Protein AF-D3BSH1-F1 (afdb_monomer_lite)

pLDDT: mean 72.58, std 25.54, range [21.41, 98.69]

Structure (mmCIF, N/CA/C/O backbone):
data_AF-D3BSH1-F1
#
_entry.id   AF-D3BSH1-F1
#
loop_
_atom_site.group_PDB
_atom_site.id
_atom_site.type_symbol
_atom_site.label_atom_id
_atom_site.label_alt_id
_atom_site.label_comp_id
_atom_site.label_asym_id
_atom_site.label_entity_id
_atom_site.label_seq_id
_atom_site.pdbx_PDB_ins_code
_atom_site.Cartn_x
_atom_site.Cartn_y
_atom_site.Cartn_z
_atom_site.occupancy
_atom_site.B_iso_or_equiv
_atom_site.auth_seq_id
_atom_site.auth_comp_id
_atom_site.auth_asym_id
_atom_site.auth_atom_id
_atom_site.pdbx_PDB_model_num
ATOM 1 N N . MET A 1 1 ? -14.011 22.876 14.174 1.00 30.61 1 MET A N 1
ATOM 2 C CA . MET A 1 1 ? -14.169 21.593 13.455 1.00 30.61 1 MET A CA 1
ATOM 3 C C . MET A 1 1 ? -14.896 21.745 12.130 1.00 30.61 1 MET A C 1
ATOM 5 O O . MET A 1 1 ? -14.192 21.673 11.139 1.00 30.61 1 MET A O 1
ATOM 9 N N . SER A 1 2 ? -16.217 21.991 12.070 1.00 24.58 2 SER A N 1
ATOM 10 C CA . SER A 1 2 ? -16.946 22.004 10.779 1.00 24.58 2 SER A CA 1
ATOM 11 C C . SER A 1 2 ? -16.296 22.911 9.734 1.00 24.58 2 SER A C 1
ATOM 13 O O . SER A 1 2 ? -15.957 22.417 8.676 1.00 24.58 2 SER A O 1
ATOM 15 N N . ALA A 1 3 ? -15.983 24.168 10.065 1.00 26.14 3 ALA A N 1
ATOM 16 C CA . ALA A 1 3 ? -15.304 25.091 9.148 1.00 26.14 3 ALA A CA 1
ATOM 17 C C . ALA A 1 3 ? -13.934 24.595 8.630 1.00 26.14 3 ALA A C 1
ATOM 19 O O . ALA A 1 3 ? -13.566 24.916 7.509 1.00 26.14 3 ALA A O 1
ATOM 20 N N . PHE A 1 4 ? -13.200 23.788 9.405 1.00 30.97 4 PHE A N 1
ATOM 21 C CA . PHE A 1 4 ? -11.916 23.215 8.980 1.00 30.97 4 PHE A CA 1
ATOM 22 C C . PHE A 1 4 ? -12.126 22.025 8.033 1.00 30.97 4 PHE A C 1
ATOM 24 O O . PHE A 1 4 ? -11.479 21.956 6.997 1.00 30.97 4 PHE A O 1
ATOM 31 N N . CYS A 1 5 ? -13.088 21.142 8.332 1.00 33.50 5 CYS A N 1
ATOM 32 C CA . CYS A 1 5 ? -13.502 20.085 7.404 1.00 33.50 5 CYS A CA 1
ATOM 33 C C . CYS A 1 5 ? -14.115 20.666 6.122 1.00 33.50 5 CYS A C 1
ATOM 35 O O . CYS A 1 5 ? -13.815 20.180 5.044 1.00 33.50 5 CYS A O 1
ATOM 37 N N . SER A 1 6 ? -14.929 21.719 6.218 1.00 33.50 6 SER A N 1
ATOM 38 C CA . SER A 1 6 ? -15.517 22.406 5.067 1.00 33.50 6 SER A CA 1
ATOM 39 C C . SER A 1 6 ? -14.459 23.085 4.208 1.00 33.50 6 SER A C 1
ATOM 41 O O . SER A 1 6 ? -14.565 22.993 2.995 1.00 33.50 6 SER A O 1
ATOM 43 N N . LEU A 1 7 ? -13.430 23.711 4.793 1.00 33.06 7 LEU A N 1
ATOM 44 C CA . LEU A 1 7 ? -12.325 24.288 4.022 1.00 33.06 7 LEU A CA 1
ATOM 45 C C . LEU A 1 7 ? -11.504 23.196 3.318 1.00 33.06 7 LEU A C 1
ATOM 47 O O . LEU A 1 7 ? -11.182 23.344 2.146 1.00 33.06 7 LEU A O 1
ATOM 51 N N . PHE A 1 8 ? -11.237 22.072 3.994 1.00 35.84 8 PHE A N 1
ATOM 52 C CA . PHE A 1 8 ? -10.549 20.927 3.388 1.00 35.84 8 PHE A CA 1
ATOM 53 C C . PHE A 1 8 ? -11.379 20.289 2.263 1.00 35.84 8 PHE A C 1
ATOM 55 O O . PHE A 1 8 ? -10.847 20.015 1.197 1.00 35.84 8 PHE A O 1
ATOM 62 N N . ILE A 1 9 ? -12.692 20.120 2.458 1.00 39.50 9 ILE A N 1
ATOM 63 C CA . ILE A 1 9 ? -13.621 19.592 1.446 1.00 39.50 9 ILE A CA 1
ATOM 64 C C . ILE A 1 9 ? -13.810 20.583 0.286 1.00 39.50 9 ILE A C 1
ATOM 66 O O . ILE A 1 9 ? -13.913 20.146 -0.850 1.00 39.50 9 ILE A O 1
ATOM 70 N N . LEU A 1 10 ? -13.805 21.899 0.523 1.00 33.59 10 LEU A N 1
ATOM 71 C CA . LEU A 1 10 ? -13.852 22.913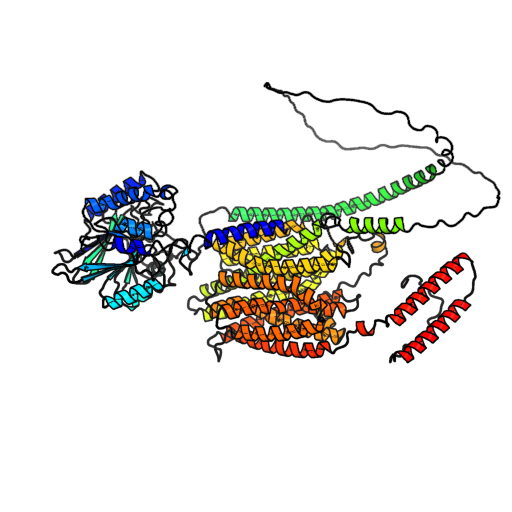 -0.542 1.00 33.59 10 LEU A CA 1
ATOM 72 C C . LEU A 1 10 ? -12.556 22.957 -1.358 1.00 33.59 10 LEU A C 1
ATOM 74 O O . LEU A 1 10 ? -12.620 23.119 -2.571 1.00 33.59 10 LEU A O 1
ATOM 78 N N . LEU A 1 11 ? -11.392 22.779 -0.730 1.00 36.19 11 LEU A N 1
ATOM 79 C CA . LEU A 1 11 ? -10.128 22.608 -1.453 1.00 36.19 11 LEU A CA 1
ATOM 80 C C . LEU A 1 11 ? -10.128 21.294 -2.256 1.00 36.19 11 LEU A C 1
ATOM 82 O O . LEU A 1 11 ? -9.734 21.287 -3.416 1.00 36.19 11 LEU A O 1
ATOM 86 N N . PHE A 1 12 ? -10.658 20.209 -1.684 1.00 41.22 12 PHE A N 1
ATOM 87 C CA . PHE A 1 12 ? -10.744 18.899 -2.337 1.00 41.22 12 PHE A CA 1
ATOM 88 C C . PHE A 1 12 ? -11.730 18.875 -3.520 1.00 41.22 12 PHE A C 1
ATOM 90 O O . PHE A 1 12 ? -11.415 18.325 -4.570 1.00 41.22 12 PHE A O 1
ATOM 97 N N . LEU A 1 13 ? -12.901 19.510 -3.386 1.00 36.88 13 LEU A N 1
ATOM 98 C CA . LEU A 1 13 ? -13.894 19.621 -4.461 1.00 36.88 13 LEU A CA 1
ATOM 99 C C . LEU A 1 13 ? -13.408 20.526 -5.599 1.00 36.88 13 LEU A C 1
ATOM 101 O O . LEU A 1 13 ? -13.580 20.156 -6.754 1.00 36.88 13 LEU A O 1
ATOM 105 N N . ASN A 1 14 ? -12.729 21.642 -5.301 1.00 33.88 14 ASN A N 1
ATOM 106 C CA . ASN A 1 14 ? -12.128 22.473 -6.351 1.00 33.88 14 ASN A CA 1
ATOM 107 C C . ASN A 1 14 ? -11.032 21.723 -7.132 1.00 33.88 14 ASN A C 1
ATOM 109 O O . ASN A 1 14 ? -10.939 21.902 -8.342 1.00 33.88 14 ASN A O 1
ATOM 113 N N . CYS A 1 15 ? -10.247 20.843 -6.495 1.00 30.06 15 CYS A N 1
ATOM 114 C CA . CYS A 1 15 ? -9.300 19.986 -7.221 1.00 30.06 15 CYS A CA 1
ATOM 115 C C . CYS A 1 15 ? -9.993 18.948 -8.124 1.00 30.06 15 CYS A C 1
ATOM 117 O O . CYS A 1 15 ? -9.474 18.634 -9.194 1.00 30.06 15 CYS A O 1
ATOM 119 N N . ILE A 1 16 ? -11.162 18.431 -7.728 1.00 36.59 16 ILE A N 1
ATOM 120 C CA . ILE A 1 16 ? -11.930 17.470 -8.537 1.00 36.59 16 ILE A CA 1
ATOM 121 C C . ILE A 1 16 ? -12.610 18.174 -9.723 1.00 36.59 16 ILE A C 1
ATOM 123 O O . ILE A 1 16 ? -12.458 17.719 -10.856 1.00 36.59 16 ILE A O 1
ATOM 127 N N . ASP A 1 17 ? -13.281 19.311 -9.508 1.00 30.06 17 ASP A N 1
ATOM 128 C CA . ASP A 1 17 ? -13.932 20.064 -10.594 1.00 30.06 17 ASP A CA 1
ATOM 129 C C . ASP A 1 17 ? -12.918 20.622 -11.609 1.00 30.06 17 ASP A C 1
ATOM 131 O O . ASP A 1 17 ? -13.173 20.585 -12.815 1.00 30.06 17 ASP A O 1
ATOM 135 N N . TYR A 1 18 ? -11.735 21.071 -11.166 1.00 32.28 18 TYR A N 1
ATOM 136 C CA . TYR A 1 18 ? -10.695 21.570 -12.078 1.00 32.28 18 TYR A CA 1
ATOM 137 C C . TYR A 1 18 ? -10.069 20.459 -12.944 1.00 32.28 18 TYR A C 1
ATOM 139 O O . TYR A 1 18 ? -9.611 20.728 -14.054 1.00 32.28 18 TYR A O 1
ATOM 147 N N . SER A 1 19 ? -10.084 19.207 -12.469 1.00 33.62 19 SER A N 1
ATOM 148 C CA . SER A 1 19 ? -9.583 18.042 -13.211 1.00 33.62 19 SER A CA 1
ATOM 149 C C . SER A 1 19 ? -10.627 17.436 -14.162 1.00 33.62 19 SER A C 1
ATOM 151 O O . SER A 1 19 ? -10.268 16.966 -15.242 1.00 33.62 19 SER A O 1
ATOM 153 N N . TYR A 1 20 ? -11.918 17.472 -13.807 1.00 30.86 20 TYR A N 1
ATOM 154 C CA . TYR A 1 20 ? -12.970 16.761 -14.551 1.00 30.86 20 TYR A CA 1
ATOM 155 C C . TYR A 1 20 ? -13.731 17.620 -15.581 1.00 30.86 20 TYR A C 1
ATOM 157 O O . TYR A 1 20 ? -14.270 17.086 -16.547 1.00 30.86 20 TYR A O 1
ATOM 165 N N . SER A 1 21 ? -13.773 18.946 -15.405 1.00 26.52 21 SER A N 1
ATOM 166 C CA . SER A 1 21 ? -14.580 19.855 -16.243 1.00 26.52 21 SER A CA 1
ATOM 167 C C . SER A 1 21 ? -13.949 20.184 -17.611 1.00 26.52 21 SER A C 1
ATOM 169 O O . SER A 1 21 ? -14.654 20.336 -18.607 1.00 26.52 21 SER A O 1
ATOM 171 N N . ASN A 1 22 ? -12.614 20.243 -17.707 1.00 27.67 22 ASN A N 1
ATOM 172 C CA . ASN A 1 22 ? -11.924 20.746 -18.908 1.00 27.67 22 ASN A CA 1
ATOM 173 C C . ASN A 1 22 ? -11.572 19.690 -19.980 1.00 27.67 22 ASN A C 1
ATOM 175 O O . ASN A 1 22 ? -11.086 20.064 -21.047 1.00 27.67 22 ASN A O 1
ATOM 179 N N . SER A 1 23 ? -11.788 18.390 -19.746 1.00 31.34 23 SER A N 1
ATOM 180 C CA . SER A 1 23 ? -11.284 17.327 -20.639 1.00 31.34 23 SER A CA 1
ATOM 181 C C . SER A 1 23 ? -12.289 16.789 -21.673 1.00 31.34 23 SER A C 1
ATOM 183 O O . SER A 1 23 ? -11.861 16.224 -22.683 1.00 31.34 23 SER A O 1
ATOM 185 N N . ILE A 1 24 ? -13.604 16.967 -21.468 1.00 32.22 24 ILE A N 1
ATOM 186 C CA . ILE A 1 24 ? -14.630 16.192 -22.202 1.00 32.22 24 ILE A CA 1
ATOM 187 C C . ILE A 1 24 ? -15.371 16.974 -23.310 1.00 32.22 24 ILE A C 1
ATOM 189 O O . ILE A 1 24 ? -15.648 16.386 -24.355 1.00 32.22 24 ILE A O 1
ATOM 193 N N . GLU A 1 25 ? -15.661 18.277 -23.173 1.00 27.91 25 GLU A N 1
ATOM 194 C CA . GLU A 1 25 ? -16.529 18.974 -24.157 1.00 27.91 25 GLU A CA 1
ATOM 195 C C . GLU A 1 25 ? -15.820 19.663 -25.343 1.00 27.91 25 GLU A C 1
ATOM 197 O O . GLU A 1 25 ? -16.464 19.900 -26.364 1.00 27.91 25 GLU A O 1
ATOM 202 N N . ASN A 1 26 ? -14.504 19.919 -25.298 1.00 28.39 26 ASN A N 1
ATOM 203 C CA . ASN A 1 26 ? -13.794 20.588 -26.410 1.00 28.39 26 ASN A CA 1
ATOM 204 C C . ASN A 1 26 ? -13.082 19.645 -27.405 1.00 28.39 26 ASN A C 1
ATOM 206 O O . ASN A 1 26 ? -12.785 20.057 -28.528 1.00 28.39 26 ASN A O 1
ATOM 210 N N . ASN A 1 27 ? -12.828 18.380 -27.049 1.00 32.31 27 ASN A N 1
ATOM 211 C CA . ASN A 1 27 ? -11.996 17.486 -27.873 1.00 32.31 27 ASN A CA 1
ATOM 212 C C . ASN A 1 27 ? -12.730 16.858 -29.078 1.00 32.31 27 ASN A C 1
ATOM 214 O O . ASN A 1 27 ? -12.120 16.616 -30.120 1.00 32.31 27 ASN A O 1
ATOM 218 N N . ASN A 1 28 ? -14.049 16.651 -28.995 1.00 30.62 28 ASN A N 1
ATOM 219 C CA . ASN A 1 28 ? -14.782 15.868 -30.003 1.00 30.62 28 ASN A CA 1
ATOM 220 C C . ASN A 1 28 ? -15.061 16.602 -31.332 1.00 30.62 28 ASN A C 1
ATOM 222 O O . ASN A 1 28 ? -15.323 15.946 -32.338 1.00 30.62 28 ASN A O 1
ATOM 226 N N . ASN A 1 29 ? -14.975 17.938 -31.374 1.00 28.86 29 ASN A N 1
ATOM 227 C CA . ASN A 1 29 ? -15.247 18.722 -32.592 1.00 28.86 29 ASN A CA 1
ATOM 228 C C . ASN A 1 29 ? -13.988 19.207 -33.336 1.00 28.86 29 ASN A C 1
ATOM 230 O O . ASN A 1 29 ? -14.100 19.663 -34.473 1.00 28.86 29 ASN A O 1
ATOM 234 N N . ILE A 1 30 ? -12.796 19.112 -32.734 1.00 37.72 30 ILE A N 1
ATOM 235 C CA . ILE A 1 30 ? -11.545 19.619 -33.334 1.00 37.72 30 ILE A CA 1
ATOM 236 C C . ILE A 1 30 ? -10.757 18.503 -34.042 1.00 37.72 30 ILE A C 1
ATOM 238 O O . ILE A 1 30 ? -10.155 18.754 -35.090 1.00 37.72 30 ILE A O 1
ATOM 242 N N . ASN A 1 31 ? -10.802 17.269 -33.528 1.00 34.88 31 ASN A N 1
ATOM 243 C CA . ASN A 1 31 ? -10.014 16.151 -34.063 1.00 34.88 31 ASN A CA 1
ATOM 244 C C . ASN A 1 31 ? -10.432 15.772 -35.499 1.00 34.88 31 ASN A C 1
ATOM 246 O O . ASN A 1 31 ? -9.586 15.710 -36.394 1.00 34.88 31 ASN A O 1
ATOM 250 N N . ASN A 1 32 ? -11.741 15.683 -35.762 1.00 31.98 32 ASN A N 1
ATOM 251 C CA . ASN A 1 32 ? -12.291 15.291 -37.069 1.00 31.98 32 ASN A CA 1
ATOM 252 C C . ASN A 1 32 ? -12.028 16.289 -38.220 1.00 31.98 32 ASN A C 1
ATOM 254 O O . ASN A 1 32 ? -12.311 15.967 -39.367 1.00 31.98 32 ASN A O 1
ATOM 258 N N . GLN A 1 33 ? -11.511 17.499 -37.957 1.00 30.53 33 GLN A N 1
ATOM 259 C CA . GLN A 1 33 ? -11.177 18.481 -39.009 1.00 30.53 33 GLN A CA 1
ATOM 260 C C . GLN A 1 33 ? -9.669 18.674 -39.240 1.00 30.53 33 GLN A C 1
ATOM 262 O O . GLN A 1 33 ? -9.282 19.392 -40.169 1.00 30.53 33 GLN A O 1
ATOM 267 N N . LYS A 1 34 ? -8.803 18.060 -38.420 1.00 36.94 34 LYS A N 1
ATOM 268 C CA . LYS A 1 34 ? -7.340 18.166 -38.566 1.00 36.94 34 LYS A CA 1
ATOM 269 C C . LYS A 1 34 ? -6.694 16.931 -39.191 1.00 36.94 34 LYS A C 1
ATOM 271 O O . LYS A 1 34 ? -5.749 17.111 -39.959 1.00 36.94 34 LYS A O 1
ATOM 276 N N . GLU A 1 35 ? -7.218 15.724 -38.964 1.00 37.25 35 GLU A N 1
ATOM 277 C CA . GLU A 1 35 ? -6.676 14.497 -39.580 1.00 37.25 35 GLU A CA 1
ATOM 278 C C . GLU A 1 35 ? -6.658 14.557 -41.120 1.00 37.25 35 GLU A C 1
ATOM 280 O O . GLU A 1 35 ? -5.666 14.183 -41.752 1.00 37.25 35 GLU A O 1
ATOM 285 N N . ASP A 1 36 ? -7.706 15.110 -41.737 1.00 33.72 36 ASP A N 1
ATOM 286 C CA . ASP A 1 36 ? -7.821 15.208 -43.199 1.00 33.72 36 ASP A CA 1
ATOM 287 C C . ASP A 1 36 ? -6.870 16.234 -43.841 1.00 33.72 36 ASP A C 1
ATOM 289 O O . ASP A 1 36 ? -6.620 16.177 -45.047 1.00 33.72 36 ASP A O 1
ATOM 293 N N . LYS A 1 37 ? -6.288 17.159 -43.064 1.00 33.03 37 LYS A N 1
ATOM 294 C CA . LYS A 1 37 ? -5.308 18.132 -43.585 1.00 33.03 37 LYS A CA 1
ATOM 295 C C . LYS A 1 37 ? -3.865 17.631 -43.568 1.00 33.03 37 LYS A C 1
ATOM 297 O O . LYS A 1 37 ? -3.058 18.152 -44.333 1.00 33.03 37 LYS A O 1
ATOM 302 N N . VAL A 1 38 ? -3.534 16.632 -42.747 1.00 43.53 38 VAL A N 1
ATOM 303 C CA . VAL A 1 38 ? -2.154 16.117 -42.628 1.00 43.53 38 VAL A CA 1
ATOM 304 C C . VAL A 1 38 ? -1.840 15.062 -43.700 1.00 43.53 38 VAL A C 1
ATOM 306 O O . VAL A 1 38 ? -0.716 15.004 -44.193 1.00 43.53 38 VAL A O 1
ATOM 309 N N . LYS A 1 39 ? -2.838 14.293 -44.162 1.00 34.75 39 LYS A N 1
ATOM 310 C CA . LYS A 1 39 ? -2.650 13.200 -45.145 1.00 34.75 39 LYS A CA 1
ATOM 311 C C . LYS A 1 39 ? -2.130 13.634 -46.530 1.00 34.75 39 LYS A C 1
ATOM 313 O O . LYS A 1 39 ? -1.620 12.796 -47.264 1.00 34.75 39 LYS A O 1
ATOM 318 N N . ASN A 1 40 ? -2.206 14.919 -46.891 1.00 32.31 40 ASN A N 1
ATOM 319 C CA . ASN A 1 40 ? -1.871 15.423 -48.235 1.00 32.31 40 ASN A CA 1
ATOM 320 C C . ASN A 1 40 ? -0.420 15.931 -48.424 1.00 32.31 40 ASN A C 1
ATOM 322 O O . ASN A 1 40 ? -0.144 16.599 -49.419 1.00 32.31 40 ASN A O 1
ATOM 326 N N . LYS A 1 41 ? 0.517 15.632 -47.508 1.00 41.25 41 LYS A N 1
ATOM 327 C CA . LYS A 1 41 ? 1.926 16.093 -47.596 1.00 41.25 41 LYS A CA 1
ATOM 328 C C . LYS A 1 41 ? 2.984 14.982 -47.776 1.00 41.25 41 LYS A C 1
ATOM 330 O O . LYS A 1 41 ? 4.170 15.283 -47.825 1.00 41.25 41 LYS A O 1
ATOM 335 N N . ASN A 1 42 ? 2.580 13.715 -47.905 1.00 41.56 42 ASN A N 1
ATOM 336 C CA . ASN A 1 42 ? 3.451 12.545 -47.673 1.00 41.56 42 ASN A CA 1
ATOM 337 C C . ASN A 1 42 ? 4.375 12.076 -48.825 1.00 41.56 42 ASN A C 1
ATOM 339 O O . ASN A 1 42 ? 5.050 11.065 -48.663 1.00 41.56 42 ASN A O 1
ATOM 343 N N . ASN A 1 43 ? 4.450 12.754 -49.976 1.00 44.47 43 ASN A N 1
ATOM 344 C CA . ASN A 1 43 ? 5.075 12.158 -51.175 1.00 44.47 43 ASN A CA 1
ATOM 345 C C . ASN A 1 43 ? 6.618 12.233 -51.277 1.00 44.47 43 ASN A C 1
ATOM 347 O O . ASN A 1 43 ? 7.157 11.654 -52.215 1.00 44.47 43 ASN A O 1
ATOM 351 N N . ASN A 1 44 ? 7.324 12.910 -50.359 1.00 62.12 44 ASN A N 1
ATOM 352 C CA . ASN A 1 44 ? 8.770 13.190 -50.481 1.00 62.12 44 ASN A CA 1
ATOM 353 C C . ASN A 1 44 ? 9.631 12.791 -49.253 1.00 62.12 44 ASN A C 1
ATOM 355 O O . ASN A 1 44 ? 10.772 13.241 -49.160 1.00 62.12 44 ASN A O 1
ATOM 359 N N . LYS A 1 45 ? 9.134 11.979 -48.304 1.00 81.19 45 LYS A N 1
ATOM 360 C CA . LYS A 1 45 ? 9.971 11.530 -47.169 1.00 81.19 45 LYS A CA 1
ATOM 361 C C . LYS A 1 45 ? 11.137 10.635 -47.651 1.00 81.19 45 LYS A C 1
ATOM 363 O O . LYS A 1 45 ? 10.947 9.874 -48.603 1.00 81.19 45 LYS A O 1
ATOM 368 N N . PRO A 1 46 ? 12.327 10.704 -47.021 1.00 90.06 46 PRO A N 1
ATOM 369 C CA . PRO A 1 46 ? 13.469 9.869 -47.393 1.00 90.06 46 PRO A CA 1
ATOM 370 C C . PRO A 1 46 ? 13.197 8.377 -47.144 1.00 90.06 46 PRO A C 1
ATOM 372 O O . PRO A 1 46 ? 12.429 8.006 -46.261 1.00 90.06 46 PRO A O 1
ATOM 375 N N . ILE A 1 47 ? 13.845 7.513 -47.926 1.00 93.00 47 ILE A N 1
ATOM 376 C CA . ILE A 1 47 ? 13.737 6.052 -47.812 1.00 93.00 47 ILE A CA 1
ATOM 377 C C . ILE A 1 47 ? 15.013 5.531 -47.152 1.00 93.00 47 ILE A C 1
ATOM 379 O O . ILE A 1 47 ? 16.109 5.823 -47.631 1.00 93.00 47 ILE A O 1
ATOM 383 N N . LEU A 1 48 ? 14.879 4.747 -46.079 1.00 97.12 48 LEU A N 1
ATOM 384 C CA . LEU A 1 48 ? 16.015 4.067 -45.458 1.00 97.12 48 LEU A CA 1
ATOM 385 C C . LEU A 1 48 ? 16.416 2.860 -46.311 1.00 97.12 48 LEU A C 1
ATOM 387 O O . LEU A 1 48 ? 15.573 2.036 -46.669 1.00 97.12 48 LEU A O 1
ATOM 391 N N . LYS A 1 49 ? 17.704 2.755 -46.639 1.00 96.44 49 LYS A N 1
ATOM 392 C CA . LYS A 1 49 ? 18.245 1.711 -47.511 1.00 96.44 49 LYS A CA 1
ATOM 393 C C . LYS A 1 49 ? 19.658 1.328 -47.076 1.00 96.44 49 LYS A C 1
ATOM 395 O O . LYS A 1 49 ? 20.436 2.210 -46.726 1.00 96.44 49 LYS A O 1
ATOM 400 N N . PHE A 1 50 ? 20.003 0.042 -47.132 1.00 97.50 50 PHE A N 1
ATOM 401 C CA . PHE A 1 50 ? 21.387 -0.411 -46.965 1.00 97.50 50 PHE A CA 1
ATOM 402 C C . PHE A 1 50 ? 22.301 0.185 -48.047 1.00 97.50 50 PHE A C 1
ATOM 404 O O . PHE A 1 50 ? 21.930 0.278 -49.221 1.00 97.50 50 PHE A O 1
ATOM 411 N N . ASN A 1 51 ? 23.525 0.547 -47.663 1.00 95.31 51 ASN A N 1
ATOM 412 C CA . ASN A 1 51 ? 24.544 1.025 -48.591 1.00 95.31 51 ASN A CA 1
ATOM 413 C C . ASN A 1 51 ? 25.020 -0.078 -49.541 1.00 95.31 51 ASN A C 1
ATOM 415 O O . ASN A 1 51 ? 24.883 -1.272 -49.279 1.00 95.31 51 ASN A O 1
ATOM 419 N N . THR A 1 52 ? 25.682 0.322 -50.628 1.00 92.62 52 THR A N 1
ATOM 420 C CA . THR A 1 52 ? 26.280 -0.603 -51.611 1.00 92.62 52 THR A CA 1
ATOM 421 C C . THR A 1 52 ? 27.379 -1.504 -51.031 1.00 92.62 52 THR A C 1
ATOM 423 O O . THR A 1 52 ? 27.734 -2.508 -51.650 1.00 92.62 52 THR A O 1
ATOM 426 N N . ASP A 1 53 ? 27.897 -1.199 -49.835 1.00 93.12 53 ASP A N 1
ATOM 427 C CA . ASP A 1 53 ? 28.799 -2.069 -49.071 1.00 93.12 53 ASP A CA 1
ATOM 428 C C . ASP A 1 53 ? 28.065 -3.139 -48.232 1.00 93.12 53 ASP A C 1
ATOM 430 O O . ASP A 1 53 ? 28.716 -3.959 -47.587 1.00 93.12 53 ASP A O 1
ATOM 434 N N . ASN A 1 54 ? 26.731 -3.226 -48.343 1.00 95.75 54 ASN A N 1
ATOM 435 C CA . ASN A 1 54 ? 25.823 -4.109 -47.593 1.00 95.75 54 ASN A CA 1
ATOM 436 C C . ASN A 1 54 ? 25.729 -3.743 -46.096 1.00 95.75 54 ASN A C 1
ATOM 438 O O . ASN A 1 54 ? 25.511 -4.624 -45.254 1.00 95.75 54 ASN A O 1
ATOM 442 N N . THR A 1 55 ? 25.928 -2.467 -45.738 1.00 97.69 55 THR A N 1
ATOM 443 C CA . THR A 1 55 ? 25.871 -2.001 -44.343 1.00 97.69 55 THR A CA 1
ATOM 444 C C . THR A 1 55 ? 24.934 -0.810 -44.144 1.00 97.69 55 THR A C 1
ATOM 446 O O . THR A 1 55 ? 24.651 -0.062 -45.077 1.00 97.69 55 THR A O 1
ATOM 449 N N . PHE A 1 56 ? 24.400 -0.675 -42.931 1.00 98.38 56 PHE A N 1
ATOM 450 C CA . PHE A 1 56 ? 23.532 0.433 -42.527 1.00 98.38 56 PHE A CA 1
ATOM 451 C C . PHE A 1 56 ? 23.931 0.891 -41.124 1.00 98.38 56 PHE A C 1
ATOM 453 O O . PHE A 1 56 ? 24.047 0.064 -40.213 1.00 98.38 56 PHE A O 1
ATOM 460 N N . LYS A 1 57 ? 24.197 2.186 -40.950 1.00 98.44 57 LYS A N 1
ATOM 461 C CA . LYS A 1 57 ? 24.711 2.778 -39.715 1.00 98.44 57 LYS A CA 1
ATOM 462 C C . LYS A 1 57 ? 23.671 3.682 -39.058 1.00 98.44 57 LYS A C 1
ATOM 464 O O . LYS A 1 57 ? 23.308 4.721 -39.603 1.00 98.44 57 LYS A O 1
ATOM 469 N N . ILE A 1 58 ? 23.290 3.318 -37.838 1.00 98.69 58 ILE A N 1
ATOM 470 C CA . ILE A 1 58 ? 22.466 4.131 -36.943 1.00 98.69 58 ILE A CA 1
ATOM 471 C C . ILE A 1 58 ? 23.380 4.839 -35.939 1.00 98.69 58 ILE A C 1
ATOM 473 O O . ILE A 1 58 ? 24.225 4.196 -35.310 1.00 98.69 58 ILE A O 1
ATOM 477 N N . LEU A 1 59 ? 23.190 6.146 -35.766 1.00 98.56 59 LEU A N 1
ATOM 478 C CA . LEU A 1 59 ? 23.746 6.917 -34.653 1.00 98.56 59 LEU A CA 1
ATOM 479 C C . LEU A 1 59 ? 22.622 7.203 -33.649 1.00 98.56 59 LEU A C 1
ATOM 481 O O . LEU A 1 59 ? 21.677 7.920 -33.969 1.00 98.56 59 LEU A O 1
ATOM 485 N N . GLN A 1 60 ? 22.711 6.629 -32.453 1.00 98.38 60 GLN A N 1
ATOM 486 C CA . GLN A 1 60 ? 21.788 6.887 -31.352 1.00 98.38 60 GLN A CA 1
ATOM 487 C C . GLN A 1 60 ? 22.294 8.084 -30.540 1.00 98.38 60 GLN A C 1
ATOM 489 O O . GLN A 1 60 ? 23.374 8.015 -29.945 1.00 98.38 60 GLN A O 1
ATOM 494 N N . ILE A 1 61 ? 21.504 9.156 -30.515 1.00 97.94 61 ILE A N 1
ATOM 495 C CA . ILE A 1 61 ? 21.751 10.385 -29.754 1.00 97.94 61 ILE A CA 1
ATOM 496 C C . ILE A 1 61 ? 20.663 10.499 -28.685 1.00 97.94 61 ILE A C 1
ATOM 498 O O . ILE A 1 61 ? 19.484 10.294 -28.981 1.00 97.94 61 ILE A O 1
ATOM 502 N N . THR A 1 62 ? 21.052 10.808 -27.450 1.00 95.88 62 THR A N 1
ATOM 503 C CA . THR A 1 62 ? 20.145 10.744 -26.298 1.00 95.88 62 THR A CA 1
ATOM 504 C C . THR A 1 62 ? 20.455 11.807 -25.252 1.00 95.88 62 THR A C 1
ATOM 506 O O . THR A 1 62 ? 21.608 12.240 -25.140 1.00 95.88 62 THR A O 1
ATOM 509 N N . ASP A 1 63 ? 19.429 12.206 -24.500 1.00 94.75 63 ASP A N 1
ATOM 510 C CA . ASP A 1 63 ? 19.550 12.963 -23.249 1.00 94.75 63 ASP A CA 1
ATOM 511 C C . ASP A 1 63 ? 20.321 14.277 -23.473 1.00 94.75 63 ASP A C 1
ATOM 513 O O . ASP A 1 63 ? 21.356 14.564 -22.858 1.00 94.75 63 ASP A O 1
ATOM 517 N N . LEU A 1 64 ? 19.841 15.045 -24.461 1.00 95.56 64 LEU A N 1
ATOM 518 C CA . LEU A 1 64 ? 20.423 16.320 -24.885 1.00 95.56 64 LEU A CA 1
ATOM 519 C C . LEU A 1 64 ? 20.011 17.471 -23.963 1.00 95.56 64 LEU A C 1
ATOM 521 O O . LEU A 1 64 ? 20.824 18.371 -23.744 1.00 95.56 64 LEU A O 1
ATOM 525 N N . HIS A 1 65 ? 18.791 17.430 -23.412 1.00 95.25 65 HIS A N 1
ATOM 526 C CA . HIS A 1 65 ? 18.283 18.426 -22.459 1.00 95.25 65 HIS A CA 1
ATOM 527 C C . HIS A 1 65 ? 18.401 19.883 -22.949 1.00 95.25 65 HIS A C 1
ATOM 529 O O . HIS A 1 65 ? 18.864 20.770 -22.230 1.00 95.25 65 HIS A O 1
ATOM 535 N N . TYR A 1 66 ? 17.994 20.145 -24.197 1.00 95.69 66 TYR A N 1
ATOM 536 C CA . TYR A 1 66 ? 17.968 21.513 -24.725 1.00 95.69 66 TYR A CA 1
ATOM 537 C C . TYR A 1 66 ? 17.012 22.419 -23.933 1.00 95.69 66 TYR A C 1
ATOM 539 O O . TYR A 1 66 ? 15.930 21.991 -23.518 1.00 95.69 66 TYR A O 1
ATOM 547 N N . GLY A 1 67 ? 17.374 23.699 -23.814 1.00 91.69 67 GLY A N 1
ATOM 548 C CA . GLY A 1 67 ? 16.556 24.755 -23.209 1.00 91.69 67 GLY A CA 1
ATOM 549 C C . GLY A 1 67 ? 16.733 24.944 -21.697 1.00 91.69 67 GLY A C 1
ATOM 550 O O . GLY A 1 67 ? 15.951 25.675 -21.089 1.00 91.69 67 GLY A O 1
ATOM 551 N N . GLU A 1 68 ? 17.738 24.312 -21.083 1.00 89.38 68 GLU A N 1
ATOM 552 C CA . GLU A 1 68 ? 18.159 24.613 -19.703 1.00 89.38 68 GLU A CA 1
ATOM 553 C C . GLU A 1 68 ? 19.088 25.826 -19.630 1.00 89.38 68 GLU A C 1
ATOM 555 O O . GLU A 1 68 ? 18.874 26.723 -18.814 1.00 89.38 68 GLU A O 1
ATOM 560 N N . ASP A 1 69 ? 20.102 25.863 -20.498 1.00 91.25 69 ASP A N 1
ATOM 561 C CA . ASP A 1 69 ? 21.085 26.938 -20.574 1.00 91.25 69 ASP A CA 1
ATOM 562 C C . ASP A 1 69 ? 21.566 27.140 -22.022 1.00 91.25 69 ASP A C 1
ATOM 564 O O . ASP A 1 69 ? 21.874 26.193 -22.747 1.00 91.25 69 ASP A O 1
ATOM 568 N N . GLY A 1 70 ? 21.645 28.403 -22.447 1.00 87.62 70 GLY A N 1
ATOM 569 C CA . GLY A 1 70 ? 21.966 28.766 -23.827 1.00 87.62 70 GLY A CA 1
ATOM 570 C C . GLY A 1 70 ? 23.434 28.579 -24.234 1.00 87.62 70 GLY A C 1
ATOM 571 O O . GLY A 1 70 ? 23.739 28.703 -25.421 1.00 87.62 70 GLY A O 1
ATOM 572 N N . ASP A 1 71 ? 24.353 28.326 -23.300 1.00 90.56 71 ASP A N 1
ATOM 573 C CA . ASP A 1 71 ? 25.722 27.890 -23.597 1.00 90.56 71 ASP A CA 1
ATOM 574 C C . ASP A 1 71 ? 25.813 26.357 -23.682 1.00 90.56 71 ASP A C 1
ATOM 576 O O . ASP A 1 71 ? 26.510 25.846 -24.562 1.00 90.56 71 ASP A O 1
ATOM 580 N N . TRP A 1 72 ? 25.042 25.614 -22.878 1.00 92.12 72 TRP A N 1
ATOM 581 C CA . TRP A 1 72 ? 24.895 24.157 -23.035 1.00 92.12 72 TRP A CA 1
ATOM 582 C C . TRP A 1 72 ? 24.231 23.783 -24.364 1.00 92.12 72 TRP A C 1
ATOM 584 O O . TRP A 1 72 ? 24.733 22.905 -25.066 1.00 92.12 72 TRP A O 1
ATOM 594 N N . ASP A 1 73 ? 23.200 24.520 -24.785 1.00 92.88 73 ASP A N 1
ATOM 595 C CA . ASP A 1 73 ? 22.564 24.355 -26.099 1.00 92.88 73 ASP A CA 1
ATOM 596 C C . ASP A 1 73 ? 23.575 24.487 -27.261 1.00 92.88 73 ASP A C 1
ATOM 598 O O . ASP A 1 73 ? 23.476 23.780 -28.264 1.00 92.88 73 ASP A O 1
ATOM 602 N N . LYS A 1 74 ? 24.596 25.351 -27.139 1.00 92.75 74 LYS A N 1
ATOM 603 C CA . LYS A 1 74 ? 25.660 25.495 -28.157 1.00 92.75 74 LYS A CA 1
ATOM 604 C C . LYS A 1 74 ? 26.609 24.299 -28.167 1.00 92.75 74 LYS A C 1
ATOM 606 O O . LYS A 1 74 ? 26.979 23.833 -29.244 1.00 92.75 74 LYS A O 1
ATOM 611 N N . LEU A 1 75 ? 26.984 23.800 -26.988 1.00 93.19 75 LEU A N 1
ATOM 612 C CA . LEU A 1 75 ? 27.836 22.615 -26.845 1.00 93.19 75 LEU A CA 1
ATOM 613 C C . LEU A 1 75 ? 27.127 21.346 -27.343 1.00 93.19 75 LEU A C 1
ATOM 615 O O . LEU A 1 75 ? 27.767 20.486 -27.951 1.00 93.19 75 LEU A O 1
ATOM 619 N N . ASN A 1 76 ? 25.804 21.262 -27.168 1.00 94.88 76 ASN A N 1
ATOM 620 C CA . ASN A 1 76 ? 24.966 20.223 -27.765 1.00 94.88 76 ASN A CA 1
ATOM 621 C C . ASN A 1 76 ? 25.044 20.252 -29.301 1.00 94.88 76 ASN A C 1
ATOM 623 O O . ASN A 1 76 ? 25.291 19.208 -29.907 1.00 94.88 76 ASN A O 1
ATOM 627 N N . ILE A 1 77 ? 24.907 21.429 -29.934 1.00 94.69 77 ILE A N 1
ATOM 628 C CA . ILE A 1 77 ? 25.053 21.574 -31.395 1.00 94.69 77 ILE A CA 1
ATOM 629 C C . ILE A 1 77 ? 26.438 21.094 -31.841 1.00 94.69 77 ILE A C 1
ATOM 631 O O . ILE A 1 77 ? 26.526 20.243 -32.725 1.00 94.69 77 ILE A O 1
ATOM 635 N N . GLU A 1 78 ? 27.512 21.616 -31.235 1.00 93.94 78 GLU A N 1
ATOM 636 C CA . GLU A 1 78 ? 28.901 21.264 -31.575 1.00 93.94 78 GLU A CA 1
ATOM 637 C C . GLU A 1 78 ? 29.140 19.752 -31.456 1.00 93.94 78 GLU A C 1
ATOM 639 O O . GLU A 1 78 ? 29.707 19.128 -32.353 1.00 93.94 78 GLU A O 1
ATOM 644 N N . SER A 1 79 ? 28.604 19.139 -30.403 1.00 94.00 79 SER A N 1
ATOM 645 C CA . SER A 1 79 ? 28.687 17.699 -30.161 1.00 94.00 79 SER A CA 1
ATOM 646 C C . SER A 1 79 ? 27.928 16.881 -31.198 1.00 94.00 79 SER A C 1
ATOM 648 O O . SER A 1 79 ? 28.480 15.925 -31.742 1.00 94.00 79 SER A O 1
ATOM 650 N N . GLN A 1 80 ? 26.695 17.267 -31.538 1.00 97.00 80 GLN A N 1
ATOM 651 C CA . GLN A 1 80 ? 25.948 16.641 -32.631 1.00 97.00 80 GLN A CA 1
ATOM 652 C C . GLN A 1 80 ? 26.701 16.780 -33.965 1.00 97.00 80 GLN A C 1
ATOM 654 O O . GLN A 1 80 ? 26.767 15.810 -34.720 1.00 97.00 80 GLN A O 1
ATOM 659 N N . GLU A 1 81 ? 27.302 17.942 -34.259 1.00 96.38 81 GLU A N 1
ATOM 660 C CA . GLU A 1 81 ? 28.108 18.139 -35.472 1.00 96.38 81 GLU A CA 1
ATOM 661 C C . GLU A 1 81 ? 29.317 17.186 -35.498 1.00 96.38 81 GLU A C 1
ATOM 663 O O . GLU A 1 81 ? 29.479 16.460 -36.479 1.00 96.38 81 GLU A O 1
ATOM 668 N N . ILE A 1 82 ? 30.109 17.108 -34.419 1.00 96.06 82 ILE A N 1
ATOM 669 C CA . ILE A 1 82 ? 31.298 16.236 -34.330 1.00 96.06 82 ILE A CA 1
ATOM 670 C C . ILE A 1 82 ? 30.923 14.752 -34.431 1.00 96.06 82 ILE A C 1
ATOM 672 O O . ILE A 1 82 ? 31.580 13.999 -35.157 1.00 96.06 82 ILE A O 1
ATOM 676 N N . LEU A 1 83 ? 29.880 14.312 -33.722 1.00 97.56 83 LEU A N 1
ATOM 677 C CA . LEU A 1 83 ? 29.440 12.913 -33.713 1.00 97.56 83 LEU A CA 1
ATOM 678 C C . LEU A 1 83 ? 28.946 12.476 -35.098 1.00 97.56 83 LEU A C 1
ATOM 680 O O . LEU A 1 83 ? 29.348 11.420 -35.593 1.00 97.56 83 LEU A O 1
ATOM 684 N N . ILE A 1 84 ? 28.134 13.312 -35.753 1.00 97.62 84 ILE A N 1
ATOM 685 C CA . ILE A 1 84 ? 27.633 13.050 -37.106 1.00 97.62 84 ILE A CA 1
ATOM 686 C C . ILE A 1 84 ? 28.779 13.089 -38.129 1.00 97.62 84 ILE A C 1
ATOM 688 O O . ILE A 1 84 ? 28.838 12.222 -38.998 1.00 97.62 84 ILE A O 1
ATOM 692 N N . GLU A 1 85 ? 29.715 14.039 -38.034 1.00 96.25 85 GLU A N 1
ATOM 693 C CA . GLU A 1 85 ? 30.845 14.127 -38.970 1.00 96.25 85 GLU A CA 1
ATOM 694 C C . GLU A 1 85 ? 31.842 12.976 -38.827 1.00 96.25 85 GLU A C 1
ATOM 696 O O . GLU A 1 85 ? 32.346 12.475 -39.835 1.00 96.25 85 GLU A O 1
ATOM 701 N N . SER A 1 86 ? 32.090 12.529 -37.594 1.00 96.56 86 SER A N 1
ATOM 702 C CA . SER A 1 86 ? 33.004 11.419 -37.299 1.00 96.56 86 SER A CA 1
ATOM 703 C C . SER A 1 86 ? 32.467 10.071 -37.775 1.00 96.56 86 SER A C 1
ATOM 705 O O . SER A 1 86 ? 33.250 9.176 -38.092 1.00 96.56 86 SER A O 1
ATOM 707 N N . GLU A 1 87 ? 31.141 9.903 -37.797 1.00 96.94 87 GLU A N 1
ATOM 708 C CA . GLU A 1 87 ? 30.511 8.621 -38.109 1.00 96.94 87 GLU A CA 1
ATOM 709 C C . GLU A 1 87 ? 29.838 8.550 -39.477 1.00 96.94 87 GLU A C 1
ATOM 711 O O . GLU A 1 87 ? 29.777 7.453 -40.026 1.00 96.94 87 GLU A O 1
ATOM 716 N N . GLN A 1 88 ? 29.373 9.663 -40.049 1.00 96.44 88 GLN A N 1
ATOM 717 C CA . GLN A 1 88 ? 28.603 9.688 -41.303 1.00 96.44 88 GLN A CA 1
ATOM 718 C C . GLN A 1 88 ? 27.469 8.632 -41.300 1.00 96.44 88 GLN A C 1
ATOM 720 O O . GLN A 1 88 ? 27.513 7.681 -42.084 1.00 96.44 88 GLN A O 1
ATOM 725 N N . PRO A 1 89 ? 26.511 8.706 -40.354 1.00 98.06 89 PRO A N 1
ATOM 726 C CA . PRO A 1 89 ? 25.441 7.720 -40.237 1.00 98.06 89 PRO A CA 1
ATOM 727 C C . PRO A 1 89 ? 24.405 7.851 -41.357 1.00 98.06 89 PRO A C 1
ATOM 729 O O . PRO A 1 89 ? 24.118 8.948 -41.832 1.00 98.06 89 PRO A O 1
ATOM 732 N N . ASP A 1 90 ? 23.786 6.725 -41.705 1.00 98.25 90 ASP A N 1
ATOM 733 C CA . ASP A 1 90 ? 22.674 6.665 -42.661 1.00 98.25 90 ASP A CA 1
ATOM 734 C C . ASP A 1 90 ? 21.358 7.141 -42.032 1.00 98.25 90 ASP A C 1
ATOM 736 O O . ASP A 1 90 ? 20.435 7.561 -42.729 1.00 98.25 90 ASP A O 1
ATOM 740 N N . PHE A 1 91 ? 21.270 7.056 -40.702 1.00 98.56 91 PHE A N 1
ATOM 741 C CA . PHE A 1 91 ? 20.094 7.394 -39.914 1.00 98.56 91 PHE A CA 1
ATOM 742 C C . PHE A 1 91 ? 20.479 7.802 -38.485 1.00 98.56 91 PHE A C 1
ATOM 744 O O . PHE A 1 91 ? 21.364 7.195 -37.873 1.00 98.56 91 PHE A O 1
ATOM 751 N N . VAL A 1 92 ? 19.793 8.804 -37.933 1.00 98.69 92 VAL A N 1
ATOM 752 C CA . VAL A 1 92 ? 19.923 9.195 -36.520 1.00 98.69 92 VAL A CA 1
ATOM 753 C C . VAL A 1 92 ? 18.675 8.786 -35.741 1.00 98.69 92 VAL A C 1
ATOM 755 O O . VAL A 1 92 ? 17.561 9.164 -36.097 1.00 98.69 92 VAL A O 1
ATOM 758 N N . MET A 1 93 ? 18.866 8.053 -34.647 1.00 98.38 93 MET A N 1
ATOM 759 C CA . MET A 1 93 ? 17.803 7.769 -33.686 1.00 98.38 93 MET A CA 1
ATOM 760 C C . MET A 1 93 ? 17.928 8.728 -32.502 1.00 98.38 93 MET A C 1
ATOM 762 O O . MET A 1 93 ? 18.929 8.694 -31.787 1.00 98.38 93 MET A O 1
ATOM 766 N N . LEU A 1 94 ? 16.913 9.563 -32.290 1.00 98.25 94 LEU A N 1
ATOM 767 C CA . LEU A 1 94 ? 16.789 10.416 -31.109 1.00 98.25 94 LEU A CA 1
ATOM 768 C C . LEU A 1 94 ? 16.032 9.632 -30.027 1.00 98.25 94 LEU A C 1
ATOM 770 O O . LEU A 1 94 ? 14.824 9.423 -30.148 1.00 98.25 94 LEU A O 1
ATOM 774 N N . SER A 1 95 ? 16.730 9.133 -29.005 1.00 96.06 95 SER A N 1
ATOM 775 C CA . SER A 1 95 ? 16.160 8.183 -28.032 1.00 96.06 95 SER A CA 1
ATOM 776 C C . SER A 1 95 ? 15.621 8.812 -26.742 1.00 96.06 95 SER A C 1
ATOM 778 O O . SER A 1 95 ? 15.693 8.175 -25.699 1.00 96.06 95 SER A O 1
ATOM 780 N N . GLY A 1 96 ? 15.041 10.013 -26.825 1.00 93.75 96 GLY A N 1
ATOM 781 C CA . GLY A 1 96 ? 14.323 10.690 -25.733 1.00 93.75 96 GLY A CA 1
ATOM 782 C C . GLY A 1 96 ? 15.149 11.674 -24.900 1.00 93.75 96 GLY A C 1
ATOM 783 O O . GLY A 1 96 ? 16.376 11.705 -24.994 1.00 93.75 96 GLY A O 1
ATOM 784 N N . ASP A 1 97 ? 14.435 12.516 -24.148 1.00 94.69 97 ASP A N 1
ATOM 785 C CA . ASP A 1 97 ? 14.946 13.649 -23.366 1.00 94.69 97 ASP A CA 1
ATOM 786 C C . ASP A 1 97 ? 15.802 14.599 -24.221 1.00 94.69 97 ASP A C 1
ATOM 788 O O . ASP A 1 97 ? 16.946 14.973 -23.935 1.00 94.69 97 ASP A O 1
ATOM 792 N N . MET A 1 98 ? 15.210 14.993 -25.350 1.00 96.31 98 MET A N 1
ATOM 793 C CA . MET A 1 98 ? 15.793 15.956 -26.279 1.00 96.31 98 MET A CA 1
ATOM 794 C C . MET A 1 98 ? 15.675 17.385 -25.750 1.00 96.31 98 MET A C 1
ATOM 796 O O . MET A 1 98 ? 16.573 18.197 -25.989 1.00 96.31 98 MET A O 1
ATOM 800 N N . ILE A 1 99 ? 14.598 17.686 -25.021 1.00 95.50 99 ILE A N 1
ATOM 801 C CA . ILE A 1 99 ? 14.364 18.969 -24.351 1.00 95.50 99 ILE A CA 1
ATOM 802 C C . ILE A 1 99 ? 14.069 18.769 -22.862 1.00 95.50 99 ILE A C 1
ATOM 804 O O . ILE A 1 99 ? 13.475 17.771 -22.463 1.00 95.50 99 ILE A O 1
ATOM 808 N N . SER A 1 100 ? 14.416 19.757 -22.040 1.00 93.62 100 SER A N 1
ATOM 809 C CA . SER A 1 100 ? 14.035 19.768 -20.621 1.00 93.62 100 SER A CA 1
ATOM 810 C C . SER A 1 100 ? 12.699 20.474 -20.431 1.00 93.62 100 SER A C 1
ATOM 812 O O . SER A 1 100 ? 12.650 21.623 -19.996 1.00 93.62 100 SER A O 1
ATOM 814 N N . GLY A 1 101 ? 11.601 19.799 -20.782 1.00 90.25 101 GLY A N 1
ATOM 815 C CA . GLY A 1 101 ? 10.247 20.366 -20.773 1.00 90.25 101 GLY A CA 1
ATOM 816 C C . GLY A 1 101 ? 9.786 20.900 -19.411 1.00 90.25 101 GLY A C 1
ATOM 817 O O . GLY A 1 101 ? 8.925 21.776 -19.375 1.00 90.25 101 GLY A O 1
ATOM 818 N N . TYR A 1 102 ? 10.391 20.435 -18.312 1.00 89.50 102 TYR A N 1
ATOM 819 C CA . TYR A 1 102 ? 10.166 20.930 -16.950 1.00 89.50 102 TYR A CA 1
ATOM 820 C C . TYR A 1 102 ? 10.651 22.363 -16.690 1.00 89.50 102 TYR A C 1
ATOM 822 O O . TYR A 1 102 ? 10.322 22.933 -15.647 1.00 89.50 102 TYR A O 1
ATOM 830 N N . THR A 1 103 ? 11.460 22.959 -17.571 1.00 90.12 103 THR A N 1
ATOM 831 C CA . THR A 1 103 ? 11.948 24.326 -17.357 1.00 90.12 103 THR A CA 1
ATOM 832 C C . THR A 1 103 ? 10.872 25.362 -17.683 1.00 90.12 103 THR A C 1
ATOM 834 O O . THR A 1 103 ? 10.119 25.238 -18.653 1.00 90.12 103 THR A O 1
ATOM 837 N N . ASP A 1 104 ? 10.858 26.469 -16.928 1.00 88.19 104 ASP A N 1
ATOM 838 C CA . ASP A 1 104 ? 9.969 27.614 -17.187 1.00 88.19 104 ASP A CA 1
ATOM 839 C C . ASP A 1 104 ? 10.078 28.132 -18.637 1.00 88.19 104 ASP A C 1
ATOM 841 O O . ASP A 1 104 ? 9.129 28.708 -19.177 1.00 88.19 104 ASP A O 1
ATOM 845 N N . PHE A 1 105 ? 11.212 27.888 -19.304 1.00 89.00 105 PHE A N 1
ATOM 846 C CA . PHE A 1 105 ? 11.450 28.222 -20.705 1.00 89.00 105 PHE A CA 1
ATOM 847 C C . PHE A 1 105 ? 10.437 27.573 -21.668 1.00 89.00 105 PHE A C 1
ATOM 849 O O . PHE A 1 105 ? 10.021 28.223 -22.633 1.00 89.00 105 PHE A O 1
ATOM 856 N N . PHE A 1 106 ? 9.974 26.348 -21.396 1.00 92.06 106 PHE A N 1
ATOM 857 C CA . PHE A 1 106 ? 8.989 25.638 -22.225 1.00 92.06 106 PHE A CA 1
ATOM 858 C C . PHE A 1 106 ? 7.526 25.889 -21.828 1.00 92.06 106 PHE A C 1
ATOM 860 O O . PHE A 1 106 ? 6.609 25.357 -22.458 1.00 92.06 106 PHE A O 1
ATOM 867 N N . THR A 1 107 ? 7.263 26.787 -20.873 1.00 88.88 107 THR A N 1
ATOM 868 C CA . THR A 1 107 ? 5.905 27.335 -20.679 1.00 88.88 107 THR A CA 1
ATOM 869 C C . THR A 1 107 ? 5.465 28.207 -21.862 1.00 88.88 107 THR A C 1
ATOM 871 O O . THR A 1 107 ? 4.269 28.346 -22.128 1.00 88.88 107 THR A O 1
ATOM 874 N N . ASN A 1 108 ? 6.418 28.769 -22.617 1.00 89.12 108 ASN A N 1
ATOM 875 C CA . ASN A 1 108 ? 6.139 29.577 -23.796 1.00 89.12 108 ASN A CA 1
ATOM 876 C C . ASN A 1 108 ? 6.190 28.749 -25.092 1.00 89.12 108 ASN A C 1
ATOM 878 O O . ASN A 1 108 ? 7.255 28.386 -25.594 1.00 89.12 108 ASN A O 1
ATOM 882 N N . ILE A 1 109 ? 5.016 28.569 -25.701 1.00 87.56 109 ILE A N 1
ATOM 883 C CA . ILE A 1 109 ? 4.797 27.876 -26.980 1.00 87.56 109 ILE A CA 1
ATOM 884 C C . ILE A 1 109 ? 5.740 28.338 -28.110 1.00 87.56 109 ILE A C 1
ATOM 886 O O . ILE A 1 109 ? 6.112 27.526 -28.958 1.00 87.56 109 ILE A O 1
ATOM 890 N N . THR A 1 110 ? 6.161 29.610 -28.155 1.00 87.69 110 THR A N 1
ATOM 891 C CA . THR A 1 110 ? 7.040 30.080 -29.245 1.00 87.69 110 THR A CA 1
ATOM 892 C C . THR A 1 110 ? 8.430 29.449 -29.216 1.00 87.69 110 THR A C 1
ATOM 894 O O . THR A 1 110 ? 9.054 29.333 -30.269 1.00 87.69 110 THR A O 1
ATOM 897 N N . ASN A 1 111 ? 8.905 29.032 -28.040 1.00 91.44 111 ASN A N 1
ATOM 898 C CA . ASN A 1 111 ? 10.276 28.562 -27.845 1.00 91.44 111 ASN A CA 1
ATOM 899 C C . ASN A 1 111 ? 10.510 27.173 -28.458 1.00 91.44 111 ASN A C 1
ATOM 901 O O . ASN A 1 111 ? 11.598 26.914 -28.971 1.00 91.44 111 ASN A O 1
ATOM 905 N N . TYR A 1 112 ? 9.474 26.327 -28.504 1.00 93.94 112 TYR A N 1
ATOM 906 C CA . TYR A 1 112 ? 9.543 24.988 -29.096 1.00 93.94 112 TYR A CA 1
ATOM 907 C C . TYR A 1 112 ? 10.040 24.998 -30.540 1.00 93.94 112 TYR A C 1
ATOM 909 O O . TYR A 1 112 ? 10.941 24.237 -30.864 1.00 93.94 112 TYR A O 1
ATOM 917 N N . ASN A 1 113 ? 9.514 25.876 -31.403 1.00 91.38 113 ASN A N 1
ATOM 918 C CA . ASN A 1 113 ? 9.940 25.917 -32.809 1.00 91.38 113 ASN A CA 1
ATOM 919 C C . ASN A 1 113 ? 11.426 26.288 -32.943 1.00 91.38 113 ASN A C 1
ATOM 921 O O . ASN A 1 113 ? 12.128 25.710 -33.765 1.00 91.38 113 ASN A O 1
ATOM 925 N N . THR A 1 114 ? 11.910 27.229 -32.124 1.00 92.62 114 THR A N 1
ATOM 926 C CA . THR A 1 114 ? 13.313 27.671 -32.127 1.00 92.62 114 THR A CA 1
ATOM 927 C C . THR A 1 114 ? 14.249 26.556 -31.669 1.00 92.62 114 THR A C 1
ATOM 929 O O . THR A 1 114 ? 15.261 26.298 -32.321 1.00 92.62 114 THR A O 1
ATOM 932 N N . ILE A 1 115 ? 13.903 25.864 -30.578 1.00 95.00 115 ILE A N 1
ATOM 933 C CA . ILE A 1 115 ? 14.699 24.740 -30.077 1.00 95.00 115 ILE A CA 1
ATOM 934 C C . ILE A 1 115 ? 14.650 23.560 -31.049 1.00 95.00 115 ILE A C 1
ATOM 936 O O . ILE A 1 115 ? 15.700 23.010 -31.352 1.00 95.00 115 ILE A O 1
ATOM 940 N N . TRP A 1 116 ? 13.492 23.205 -31.613 1.00 95.50 116 TRP A N 1
ATOM 941 C CA . TRP A 1 116 ? 13.398 22.079 -32.552 1.00 95.50 116 TRP A CA 1
ATOM 942 C C . TRP A 1 116 ? 14.126 22.346 -33.875 1.00 95.50 116 TRP A C 1
ATOM 944 O O . TRP A 1 116 ? 14.771 21.449 -34.420 1.00 95.50 116 TRP A O 1
ATOM 954 N N . ASP A 1 117 ? 14.098 23.585 -34.380 1.00 93.94 117 ASP A N 1
ATOM 955 C CA . ASP A 1 117 ? 14.907 23.979 -35.539 1.00 93.94 117 ASP A CA 1
ATOM 956 C C . ASP A 1 117 ? 16.409 23.847 -35.231 1.00 93.94 117 ASP A C 1
ATOM 958 O O . ASP A 1 117 ? 17.147 23.309 -36.052 1.00 93.94 117 ASP A O 1
ATOM 962 N N . THR A 1 118 ? 16.828 24.227 -34.017 1.00 94.31 118 THR A N 1
ATOM 963 C CA . THR A 1 118 ? 18.215 24.132 -33.526 1.00 94.31 118 THR A CA 1
ATOM 964 C C . THR A 1 118 ? 18.674 22.679 -33.342 1.00 94.31 118 THR A C 1
ATOM 966 O O . THR A 1 118 ? 19.663 22.270 -33.945 1.00 94.31 118 THR A O 1
ATOM 969 N N . LEU A 1 119 ? 17.913 21.878 -32.590 1.00 95.75 119 LEU A N 1
ATOM 970 C CA . LEU A 1 119 ? 18.114 20.446 -32.333 1.00 95.75 119 LEU A CA 1
ATOM 971 C C . LEU A 1 119 ? 18.236 19.630 -33.630 1.00 95.75 119 LEU A C 1
ATOM 973 O O . LEU A 1 119 ? 19.044 18.703 -33.716 1.00 95.75 119 LEU A O 1
ATOM 977 N N . THR A 1 120 ? 17.426 19.967 -34.643 1.00 96.56 120 THR A N 1
ATOM 978 C CA . THR A 1 120 ? 17.395 19.247 -35.928 1.00 96.56 120 THR A CA 1
ATOM 979 C C . THR A 1 120 ? 18.400 19.771 -36.958 1.00 96.56 120 THR A C 1
ATOM 981 O O . THR A 1 120 ? 18.676 19.090 -37.954 1.00 96.56 120 THR A O 1
ATOM 984 N N . LEU A 1 121 ? 18.984 20.956 -36.742 1.00 95.69 121 LEU A N 1
ATOM 985 C CA . LEU A 1 121 ? 19.888 21.611 -37.691 1.00 95.69 121 LEU A CA 1
ATOM 986 C C . LEU A 1 121 ? 21.111 20.754 -38.079 1.00 95.69 121 LEU A C 1
ATOM 988 O O . LEU A 1 121 ? 21.387 20.685 -39.282 1.00 95.69 121 LEU A O 1
ATOM 992 N N . PRO A 1 122 ? 21.823 20.058 -37.162 1.00 96.50 122 PRO A N 1
ATOM 993 C CA . PRO A 1 122 ? 23.007 19.269 -37.520 1.00 96.50 122 PRO A CA 1
ATOM 994 C C . PRO A 1 122 ? 22.723 18.149 -38.528 1.00 96.50 122 PRO A C 1
ATOM 996 O O . PRO A 1 122 ? 23.532 17.920 -39.433 1.00 96.50 122 PRO A O 1
ATOM 999 N N . MET A 1 123 ? 21.561 17.497 -38.408 1.00 97.00 123 MET A N 1
ATOM 1000 C CA . MET A 1 123 ? 21.105 16.425 -39.302 1.00 97.00 123 MET A CA 1
ATOM 1001 C C . MET A 1 123 ? 20.616 16.994 -40.637 1.00 97.00 123 MET A C 1
ATOM 1003 O O . MET A 1 123 ? 21.038 16.541 -41.703 1.00 97.00 123 MET A O 1
ATOM 1007 N N . ARG A 1 124 ? 19.806 18.062 -40.597 1.00 95.69 124 ARG A N 1
ATOM 1008 C CA . ARG A 1 124 ? 19.281 18.740 -41.798 1.00 95.69 124 ARG A CA 1
ATOM 1009 C C . ARG A 1 124 ? 20.384 19.331 -42.672 1.00 95.69 124 ARG A C 1
ATOM 1011 O O . ARG A 1 124 ? 20.356 19.150 -43.886 1.00 95.69 124 ARG A O 1
ATOM 1018 N N . LYS A 1 125 ? 21.387 19.974 -42.065 1.00 96.06 125 LYS A N 1
ATOM 1019 C CA . LYS A 1 125 ? 22.576 20.536 -42.737 1.00 96.06 125 LYS A CA 1
ATOM 1020 C C . LYS A 1 125 ? 23.388 19.476 -43.494 1.00 96.06 125 LYS A C 1
ATOM 1022 O O . LYS A 1 125 ? 24.060 19.814 -44.465 1.00 96.06 125 LYS A O 1
ATOM 1027 N N . ARG A 1 126 ? 23.314 18.211 -43.066 1.00 96.19 126 ARG A N 1
ATOM 1028 C CA . ARG A 1 126 ? 24.032 17.061 -43.648 1.00 96.19 126 ARG A CA 1
ATOM 1029 C C . ARG A 1 126 ? 23.120 16.119 -44.448 1.00 96.19 126 ARG A C 1
ATOM 1031 O O . ARG A 1 126 ? 23.601 15.126 -44.976 1.00 96.19 126 ARG A O 1
ATOM 1038 N N . ASN A 1 127 ? 21.836 16.463 -44.591 1.00 95.62 127 ASN A N 1
ATOM 1039 C CA . ASN A 1 127 ? 20.811 15.679 -45.287 1.00 95.62 127 ASN A CA 1
ATOM 1040 C C . ASN A 1 127 ? 20.665 14.235 -44.757 1.00 95.62 127 ASN A C 1
ATOM 1042 O O . ASN A 1 127 ? 20.492 13.295 -45.532 1.00 95.62 127 ASN A O 1
ATOM 1046 N N . ILE A 1 128 ? 20.738 14.063 -43.435 1.00 97.62 128 ILE A N 1
ATOM 1047 C CA . ILE A 1 128 ? 20.590 12.760 -42.772 1.00 97.62 128 ILE A CA 1
ATOM 1048 C C . ILE A 1 128 ? 19.166 12.649 -42.200 1.00 97.62 128 ILE A C 1
ATOM 1050 O O . ILE A 1 128 ? 18.728 13.577 -41.511 1.00 97.62 128 ILE A O 1
ATOM 1054 N N . PRO A 1 129 ? 18.425 11.561 -42.482 1.00 98.06 129 PRO A N 1
ATOM 1055 C CA . PRO A 1 129 ? 17.107 11.328 -41.903 1.00 98.06 129 PRO A CA 1
ATOM 1056 C C . PRO A 1 129 ? 17.197 10.945 -40.422 1.00 98.06 129 PRO A C 1
ATOM 1058 O O . PRO A 1 129 ? 18.152 10.294 -39.991 1.00 98.06 129 PRO A O 1
ATOM 1061 N N . TRP A 1 130 ? 16.169 11.294 -39.650 1.00 98.38 130 TRP A N 1
ATOM 1062 C CA . TRP A 1 130 ? 16.063 10.915 -38.237 1.00 98.38 130 TRP A CA 1
ATOM 1063 C C . TRP A 1 130 ? 14.658 10.463 -37.860 1.00 98.38 130 TRP A C 1
ATOM 1065 O O . TRP A 1 130 ? 13.698 10.715 -38.588 1.00 98.38 130 TRP A O 1
ATOM 1075 N N . SER A 1 131 ? 14.518 9.831 -36.699 1.00 97.75 131 SER A N 1
ATOM 1076 C CA . SER A 1 131 ? 13.234 9.744 -36.000 1.00 97.75 131 SER A CA 1
ATOM 1077 C C . SER A 1 131 ? 13.427 9.809 -34.486 1.00 97.75 131 SER A C 1
ATOM 1079 O O . SER A 1 131 ? 14.551 9.681 -33.996 1.00 97.75 131 SER A O 1
ATOM 1081 N N . ILE A 1 132 ? 12.337 10.029 -33.748 1.00 96.19 132 ILE A N 1
ATOM 1082 C CA . ILE A 1 132 ? 12.356 10.228 -32.292 1.00 96.19 132 ILE A CA 1
ATOM 1083 C C . ILE A 1 132 ? 11.442 9.249 -31.540 1.00 96.19 132 ILE A C 1
ATOM 1085 O O . ILE A 1 132 ? 10.335 8.946 -31.994 1.00 96.19 132 ILE A O 1
ATOM 1089 N N . THR A 1 133 ? 11.897 8.791 -30.373 1.00 94.62 133 THR A N 1
ATOM 1090 C CA . THR A 1 133 ? 11.015 8.444 -29.244 1.00 94.62 133 THR A CA 1
ATOM 1091 C C . THR A 1 133 ? 11.215 9.475 -28.140 1.00 94.62 133 THR A C 1
ATOM 1093 O O . THR A 1 133 ? 12.301 10.035 -28.022 1.00 94.62 133 THR A O 1
ATOM 1096 N N . PHE A 1 134 ? 10.168 9.760 -27.370 1.00 93.06 134 PHE A N 1
ATOM 1097 C CA . PHE A 1 134 ? 10.180 10.800 -26.344 1.00 93.06 134 PHE A CA 1
ATOM 1098 C C . PHE A 1 134 ? 10.463 10.205 -24.959 1.00 93.06 134 PHE A C 1
ATOM 1100 O O . PHE A 1 134 ? 9.868 9.191 -24.573 1.00 93.06 134 PHE A O 1
ATOM 1107 N N . GLY A 1 135 ? 11.339 10.863 -24.207 1.00 91.00 135 GLY A N 1
ATOM 1108 C CA . GLY A 1 135 ? 11.628 10.568 -22.805 1.00 91.00 135 GLY A CA 1
ATOM 1109 C C . GLY A 1 135 ? 10.679 11.301 -21.863 1.00 91.00 135 GLY A C 1
ATOM 1110 O O . GLY A 1 135 ? 9.816 12.060 -22.313 1.00 91.00 135 GLY A O 1
ATOM 1111 N N . ASN A 1 136 ? 10.747 11.022 -20.564 1.00 89.50 136 ASN A N 1
ATOM 1112 C CA . ASN A 1 136 ? 9.776 11.553 -19.602 1.00 89.50 136 ASN A CA 1
ATOM 1113 C C . ASN A 1 136 ? 9.831 13.075 -19.446 1.00 89.50 136 ASN A C 1
ATOM 1115 O O . ASN A 1 136 ? 8.812 13.654 -19.067 1.00 89.50 136 ASN A O 1
ATOM 1119 N N . HIS A 1 137 ? 10.958 13.717 -19.769 1.00 90.88 137 HIS A N 1
ATOM 1120 C CA . HIS A 1 137 ? 11.122 15.164 -19.645 1.00 90.88 137 HIS A CA 1
ATOM 1121 C C . HIS A 1 137 ? 10.644 15.951 -20.875 1.00 90.88 137 HIS A C 1
ATOM 1123 O O . HIS A 1 137 ? 10.382 17.152 -20.769 1.00 90.88 137 HIS A O 1
ATOM 1129 N N . ASP A 1 138 ? 10.454 15.302 -22.030 1.00 92.50 138 ASP A N 1
ATOM 1130 C CA . ASP A 1 138 ? 10.084 15.997 -23.270 1.00 92.50 138 ASP A CA 1
ATOM 1131 C C . ASP A 1 138 ? 8.685 16.660 -23.195 1.00 92.50 138 ASP A C 1
ATOM 1133 O O . ASP A 1 138 ? 8.510 17.792 -23.652 1.00 92.50 138 ASP A O 1
ATOM 1137 N N . ASP A 1 139 ? 7.678 15.992 -22.607 1.00 89.12 139 ASP A N 1
ATOM 1138 C CA . ASP A 1 139 ? 6.273 16.454 -22.580 1.00 89.12 139 ASP A CA 1
ATOM 1139 C C . ASP A 1 139 ? 5.780 16.995 -21.219 1.00 89.12 139 ASP A C 1
ATOM 1141 O O . ASP A 1 139 ? 4.593 16.909 -20.880 1.00 89.12 139 ASP A O 1
ATOM 1145 N N . GLU A 1 140 ? 6.691 17.576 -20.435 1.00 88.81 140 GLU A N 1
ATOM 1146 C CA . GLU A 1 140 ? 6.387 18.264 -19.165 1.00 88.81 140 GLU A CA 1
ATOM 1147 C C . GLU A 1 140 ? 6.013 19.752 -19.326 1.00 88.81 140 GLU A C 1
ATOM 1149 O O . GLU A 1 140 ? 5.428 20.341 -18.416 1.00 88.81 140 GLU A O 1
ATOM 1154 N N . GLY A 1 141 ? 6.306 20.352 -20.485 1.00 88.94 141 GLY A N 1
ATOM 1155 C CA . GLY A 1 141 ? 6.029 21.765 -20.774 1.00 88.94 141 GLY A CA 1
ATOM 1156 C C . GLY A 1 141 ? 4.655 22.034 -21.411 1.00 88.94 141 GLY A C 1
ATOM 1157 O O . GLY A 1 141 ? 3.716 21.244 -21.314 1.00 88.94 141 GLY A O 1
ATOM 1158 N N . ALA A 1 142 ? 4.512 23.172 -22.104 1.00 90.44 142 ALA A N 1
ATOM 1159 C CA . ALA A 1 142 ? 3.245 23.574 -22.727 1.00 90.44 142 ALA A CA 1
ATOM 1160 C C . ALA A 1 142 ? 2.821 22.729 -23.951 1.00 90.44 142 ALA A C 1
ATOM 1162 O O . ALA A 1 142 ? 1.639 22.728 -24.309 1.00 90.44 142 ALA A O 1
ATOM 1163 N N . TYR A 1 143 ? 3.745 22.029 -24.617 1.00 92.81 143 TYR A N 1
ATOM 1164 C CA . TYR A 1 143 ? 3.420 21.045 -25.657 1.00 92.81 143 TYR A CA 1
ATOM 1165 C C . TYR A 1 143 ? 3.345 19.639 -25.064 1.00 92.81 143 TYR A C 1
ATOM 1167 O O . TYR A 1 143 ? 4.308 19.143 -24.492 1.00 92.81 143 TYR A O 1
ATOM 1175 N N . ASN A 1 144 ? 2.216 18.965 -25.288 1.00 90.62 144 ASN A N 1
ATOM 1176 C CA . ASN A 1 144 ? 2.101 17.534 -25.015 1.00 90.62 144 ASN A CA 1
ATOM 1177 C C . ASN A 1 144 ? 2.801 16.693 -26.102 1.00 90.62 144 ASN A C 1
ATOM 1179 O O . ASN A 1 144 ? 3.135 17.177 -27.189 1.00 90.62 144 ASN A O 1
ATOM 1183 N N . ARG A 1 145 ? 2.937 15.392 -25.834 1.00 90.50 145 ARG A N 1
ATOM 1184 C CA . ARG A 1 145 ? 3.596 14.408 -26.706 1.00 90.50 145 ARG A CA 1
ATOM 1185 C C . ARG A 1 145 ? 3.048 14.377 -28.147 1.00 90.50 145 ARG A C 1
ATOM 1187 O O .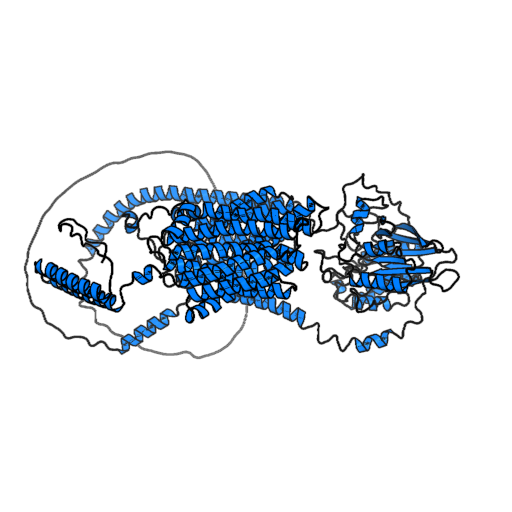 ARG A 1 145 ? 3.818 14.226 -29.094 1.00 90.50 145 ARG A O 1
ATOM 1194 N N . LEU A 1 146 ? 1.747 14.623 -28.356 1.00 92.81 146 LEU A N 1
ATOM 1195 C CA . LEU A 1 146 ? 1.154 14.745 -29.699 1.00 92.81 146 LEU A CA 1
ATOM 1196 C C . LEU A 1 146 ? 1.556 16.049 -30.401 1.00 92.81 146 LEU A C 1
ATOM 1198 O O . LEU A 1 146 ? 1.875 16.023 -31.589 1.00 92.81 146 LEU A O 1
ATOM 1202 N N . ASN A 1 147 ? 1.593 17.179 -29.689 1.00 94.75 147 ASN A N 1
ATOM 1203 C CA . ASN A 1 147 ? 2.096 18.439 -30.241 1.00 94.75 147 ASN A CA 1
ATOM 1204 C C . ASN A 1 147 ? 3.572 18.333 -30.658 1.00 94.75 147 ASN A C 1
ATOM 1206 O O . ASN A 1 147 ? 3.919 18.818 -31.735 1.00 94.75 147 ASN A O 1
ATOM 1210 N N . LEU A 1 148 ? 4.406 17.662 -29.859 1.00 94.94 148 LEU A N 1
ATOM 1211 C CA . LEU A 1 148 ? 5.815 17.399 -30.176 1.00 94.94 148 LEU A CA 1
ATOM 1212 C C . LEU A 1 148 ? 5.969 16.456 -31.376 1.00 94.94 148 LEU A C 1
ATOM 1214 O O . LEU A 1 148 ? 6.712 16.766 -32.305 1.00 94.94 148 LEU A O 1
ATOM 1218 N N . THR A 1 149 ? 5.197 15.365 -31.423 1.00 95.94 149 THR A N 1
ATOM 1219 C CA . THR A 1 149 ? 5.183 14.445 -32.576 1.00 95.94 149 THR A CA 1
ATOM 1220 C C . THR A 1 149 ? 4.805 15.187 -33.864 1.00 95.94 149 THR A C 1
ATOM 1222 O O . THR A 1 149 ? 5.478 15.056 -34.883 1.00 95.94 149 THR A O 1
ATOM 1225 N N . MET A 1 150 ? 3.765 16.030 -33.822 1.00 95.25 150 MET A N 1
ATOM 1226 C CA . MET A 1 150 ? 3.345 16.846 -34.969 1.00 95.25 150 MET A CA 1
ATOM 1227 C C . MET A 1 150 ? 4.374 17.918 -35.367 1.00 95.25 150 MET A C 1
ATOM 1229 O O . MET A 1 150 ? 4.454 18.254 -36.551 1.00 95.25 150 MET A O 1
ATOM 1233 N N . LEU A 1 151 ? 5.137 18.458 -34.410 1.00 95.38 151 LEU A N 1
ATOM 1234 C CA . LEU A 1 151 ? 6.225 19.403 -34.671 1.00 95.38 151 LEU A CA 1
ATOM 1235 C C . LEU A 1 151 ? 7.387 18.709 -35.389 1.00 95.38 151 LEU A C 1
ATOM 1237 O O . LEU A 1 151 ? 7.806 19.181 -36.445 1.00 95.38 151 LEU A O 1
ATOM 1241 N N . ASP A 1 152 ? 7.855 17.568 -34.883 1.00 96.62 152 ASP A N 1
ATOM 1242 C CA . ASP A 1 152 ? 8.948 16.816 -35.508 1.00 96.62 152 ASP A CA 1
ATOM 1243 C C . ASP A 1 152 ? 8.564 16.315 -36.913 1.00 96.62 152 ASP A C 1
ATOM 1245 O O . ASP A 1 152 ? 9.301 16.511 -37.878 1.00 96.62 152 ASP A O 1
ATOM 1249 N N . MET A 1 153 ? 7.338 15.803 -37.073 1.00 95.69 153 MET A N 1
ATOM 1250 C CA . MET A 1 153 ? 6.781 15.402 -38.373 1.00 95.69 153 MET A CA 1
ATOM 1251 C C . MET A 1 153 ? 6.661 16.540 -39.401 1.00 95.69 153 MET A C 1
ATOM 1253 O O . MET A 1 153 ? 6.384 16.262 -40.572 1.00 95.69 153 MET A O 1
ATOM 1257 N N . SER A 1 154 ? 6.821 17.806 -39.001 1.00 94.50 154 SER A N 1
ATOM 1258 C CA . SER A 1 154 ? 6.740 18.949 -39.919 1.00 94.50 154 SER A CA 1
ATOM 1259 C C . SER A 1 154 ? 7.996 19.144 -40.780 1.00 94.50 154 SER A C 1
ATOM 1261 O O . SER A 1 154 ? 7.917 19.841 -41.798 1.00 94.50 154 SER A O 1
ATOM 1263 N N . TYR A 1 155 ? 9.115 18.508 -40.412 1.00 94.75 155 TYR A N 1
ATOM 1264 C CA . TYR A 1 155 ? 10.392 18.575 -41.123 1.00 94.75 155 TYR A CA 1
ATOM 1265 C C . TYR A 1 155 ? 10.520 17.453 -42.167 1.00 94.75 155 TYR A C 1
ATOM 1267 O O . TYR A 1 155 ? 10.296 16.283 -41.867 1.00 94.75 155 TYR A O 1
ATOM 1275 N N . ASP A 1 156 ? 10.948 17.792 -43.388 1.00 93.38 156 ASP A N 1
ATOM 1276 C CA . ASP A 1 156 ? 10.940 16.870 -44.543 1.00 93.38 156 ASP A CA 1
ATOM 1277 C C . ASP A 1 156 ? 11.836 15.619 -44.378 1.00 93.38 156 ASP A C 1
ATOM 1279 O O . ASP A 1 156 ? 11.604 14.600 -45.029 1.00 93.38 156 ASP A O 1
ATOM 1283 N N . LEU A 1 157 ? 12.846 15.687 -43.502 1.00 96.00 157 LEU A N 1
ATOM 1284 C CA . LEU A 1 157 ? 13.782 14.597 -43.191 1.00 96.00 157 LEU A CA 1
ATOM 1285 C C . LEU A 1 157 ? 13.407 13.793 -41.928 1.00 96.00 157 LEU A C 1
ATOM 1287 O O . LEU A 1 157 ? 14.047 12.778 -41.652 1.00 96.00 157 LEU A O 1
ATOM 1291 N N . SER A 1 158 ? 12.371 14.203 -41.186 1.00 97.38 158 SER A N 1
ATOM 1292 C CA . SER A 1 158 ? 11.848 13.413 -40.068 1.00 97.38 158 SER A CA 1
ATOM 1293 C C . SER A 1 158 ? 11.054 12.219 -40.592 1.00 97.38 158 SER A C 1
ATOM 1295 O O . SER A 1 158 ? 10.099 12.359 -41.364 1.00 97.38 158 SER A O 1
ATOM 1297 N N . LEU A 1 159 ? 11.408 11.028 -40.125 1.00 97.75 159 LEU A N 1
ATOM 1298 C CA . LEU A 1 159 ? 10.698 9.772 -40.355 1.00 97.75 159 LEU A CA 1
ATOM 1299 C C . LEU A 1 159 ? 9.731 9.410 -39.227 1.00 97.75 159 LEU A C 1
ATOM 1301 O O . LEU A 1 159 ? 9.018 8.417 -39.353 1.00 97.75 159 LEU A O 1
ATOM 1305 N N . THR A 1 160 ? 9.645 10.237 -38.184 1.00 96.88 160 THR A N 1
ATOM 1306 C CA . THR A 1 160 ? 8.695 10.096 -37.074 1.00 96.88 160 THR A CA 1
ATOM 1307 C C . THR A 1 160 ? 7.256 9.972 -37.583 1.00 96.88 160 THR A C 1
ATOM 1309 O O . THR A 1 160 ? 6.878 10.567 -38.605 1.00 96.88 160 THR A O 1
ATOM 1312 N N . GLN A 1 161 ? 6.451 9.172 -36.880 1.00 95.94 161 GLN A N 1
ATOM 1313 C CA . GLN A 1 161 ? 5.045 8.916 -37.195 1.00 95.94 161 GLN A CA 1
ATOM 1314 C C . GLN A 1 161 ? 4.207 8.910 -35.911 1.00 95.94 161 GLN A C 1
ATOM 1316 O O . GLN A 1 161 ? 4.701 8.573 -34.838 1.00 95.94 161 GLN A O 1
ATOM 1321 N N . ILE A 1 162 ? 2.925 9.252 -36.035 1.00 95.00 162 ILE A N 1
ATOM 1322 C CA . ILE A 1 162 ? 1.934 9.020 -34.978 1.00 95.00 162 ILE A CA 1
ATOM 1323 C C . ILE A 1 162 ? 1.525 7.544 -35.037 1.00 95.00 162 ILE A C 1
ATOM 1325 O O . ILE A 1 162 ? 1.182 7.040 -36.110 1.00 95.00 162 ILE A O 1
ATOM 1329 N N . GLY A 1 163 ? 1.574 6.868 -33.892 1.00 92.94 163 GLY A N 1
ATOM 1330 C CA . GLY A 1 163 ? 1.173 5.475 -33.734 1.00 92.94 163 GLY A CA 1
ATOM 1331 C C . GLY A 1 163 ? -0.345 5.253 -33.746 1.00 92.94 163 GLY A C 1
ATOM 1332 O O . GLY A 1 163 ? -1.126 6.193 -33.922 1.00 92.94 163 GLY A O 1
ATOM 1333 N N . PRO A 1 164 ? -0.804 4.001 -33.576 1.00 91.81 164 PRO A N 1
ATOM 1334 C CA . PRO A 1 164 ? -2.229 3.690 -33.536 1.00 91.81 164 PRO A CA 1
ATOM 1335 C C . PRO A 1 164 ? -2.916 4.351 -32.335 1.00 91.81 164 PRO A C 1
ATOM 1337 O O . PRO A 1 164 ? -2.444 4.245 -31.210 1.00 91.81 164 PRO A O 1
ATOM 1340 N N . SER A 1 165 ? -4.079 4.968 -32.551 1.00 86.88 165 SER A N 1
ATOM 1341 C CA . SER A 1 165 ? -4.822 5.704 -31.511 1.00 86.88 165 SER A CA 1
ATOM 1342 C C . SER A 1 165 ? -5.407 4.839 -30.385 1.00 86.88 165 SER A C 1
ATOM 1344 O O . SER A 1 165 ? -5.977 5.373 -29.436 1.00 86.88 165 SER A O 1
ATOM 1346 N N . ASN A 1 166 ? -5.299 3.514 -30.496 1.00 86.62 166 ASN A N 1
ATOM 1347 C CA . ASN A 1 166 ? -5.743 2.528 -29.510 1.00 86.62 166 ASN A CA 1
ATOM 1348 C C . ASN A 1 166 ? -4.582 1.903 -28.710 1.00 86.62 166 ASN A C 1
ATOM 1350 O O . ASN A 1 166 ? -4.782 0.867 -28.077 1.00 86.62 166 ASN A O 1
ATOM 1354 N N . VAL A 1 167 ? -3.383 2.479 -28.803 1.00 90.38 167 VAL A N 1
ATOM 1355 C CA . VAL A 1 167 ? -2.150 2.028 -28.147 1.00 90.38 167 VAL A CA 1
ATOM 1356 C C . VAL A 1 167 ? -1.639 3.165 -27.263 1.00 90.38 167 VAL A C 1
ATOM 1358 O O . VAL A 1 167 ? -1.692 4.324 -27.668 1.00 90.38 167 VAL A O 1
ATOM 1361 N N . SER A 1 168 ? -1.173 2.843 -26.058 1.00 89.88 168 SER A N 1
ATOM 1362 C CA . SER A 1 168 ? -0.640 3.811 -25.092 1.00 89.88 168 SER A CA 1
ATOM 1363 C C . SER A 1 168 ? 0.643 4.480 -25.606 1.00 89.88 168 SER A C 1
ATOM 1365 O O . SER A 1 168 ? 1.465 3.835 -26.255 1.00 89.88 168 SER A O 1
ATOM 1367 N N . GLY A 1 169 ? 0.819 5.777 -25.336 1.00 89.44 169 GLY A N 1
ATOM 1368 C CA . GLY A 1 169 ? 1.850 6.614 -25.967 1.00 89.44 169 GLY A CA 1
ATOM 1369 C C . GLY A 1 169 ? 1.454 7.114 -27.367 1.00 89.44 169 GLY A C 1
ATOM 1370 O O . GLY A 1 169 ? 0.421 6.738 -27.914 1.00 89.44 169 GLY A O 1
ATOM 1371 N N . VAL A 1 170 ? 2.256 8.001 -27.963 1.00 92.31 170 VAL A N 1
ATOM 1372 C CA . VAL A 1 170 ? 1.971 8.620 -29.277 1.00 92.31 170 VAL A CA 1
ATOM 1373 C C . VAL A 1 170 ? 2.967 8.182 -30.353 1.00 92.31 170 VAL A C 1
ATOM 1375 O O . VAL A 1 170 ? 2.572 7.948 -31.495 1.00 92.31 170 VAL A O 1
ATOM 1378 N N . ALA A 1 171 ? 4.244 8.038 -30.011 1.00 92.44 171 ALA A N 1
ATOM 1379 C CA . ALA A 1 171 ? 5.354 7.765 -30.921 1.00 92.44 171 ALA A CA 1
ATOM 1380 C C . ALA A 1 171 ? 5.648 6.255 -31.089 1.00 92.44 171 ALA A C 1
ATOM 1382 O O . ALA A 1 171 ? 6.802 5.838 -31.081 1.00 92.44 171 ALA A O 1
ATOM 1383 N N . ASN A 1 172 ? 4.606 5.430 -31.259 1.00 95.88 172 ASN A N 1
ATOM 1384 C CA . ASN A 1 172 ? 4.734 3.980 -31.482 1.00 95.88 172 ASN A CA 1
ATOM 1385 C C . ASN A 1 172 ? 4.640 3.631 -32.973 1.00 95.88 172 ASN A C 1
ATOM 1387 O O . ASN A 1 172 ? 3.545 3.611 -33.541 1.00 95.88 172 ASN A O 1
ATOM 1391 N N . TYR A 1 173 ? 5.768 3.364 -33.630 1.00 97.62 173 TYR A N 1
ATOM 1392 C CA . TYR A 1 173 ? 5.798 3.109 -35.075 1.00 97.62 173 TYR A CA 1
ATOM 1393 C C . TYR A 1 173 ? 6.955 2.197 -35.499 1.00 97.62 173 TYR A C 1
ATOM 1395 O O . TYR A 1 173 ? 7.833 1.845 -34.714 1.00 97.62 173 TYR A O 1
ATOM 1403 N N . VAL A 1 174 ? 6.921 1.781 -36.767 1.00 97.62 174 VAL A N 1
ATOM 1404 C CA . VAL A 1 174 ? 7.944 0.933 -37.387 1.00 97.62 174 VAL A CA 1
ATOM 1405 C C . VAL A 1 174 ? 8.431 1.597 -38.669 1.00 97.62 174 VAL A C 1
ATOM 1407 O O . VAL A 1 174 ? 7.616 2.064 -39.468 1.00 97.62 174 VAL A O 1
ATOM 1410 N N . LEU A 1 175 ? 9.747 1.622 -38.871 1.00 97.75 175 LEU A N 1
ATOM 1411 C CA . LEU A 1 175 ? 10.386 2.052 -40.114 1.00 97.75 175 LEU A CA 1
ATOM 1412 C C . LEU A 1 175 ? 10.924 0.835 -40.872 1.00 97.75 175 LEU A C 1
ATOM 1414 O O . LEU A 1 175 ? 11.511 -0.070 -40.281 1.00 97.75 175 LEU A O 1
ATOM 1418 N N . GLU A 1 176 ? 10.731 0.827 -42.187 1.00 96.94 176 GLU A N 1
ATOM 1419 C CA . GLU A 1 176 ? 11.241 -0.210 -43.084 1.00 96.94 176 GLU A CA 1
ATOM 1420 C C . GLU A 1 176 ? 12.593 0.223 -43.665 1.00 96.94 176 GLU A C 1
ATOM 1422 O O . GLU A 1 176 ? 12.724 1.340 -44.170 1.00 96.94 176 GLU A O 1
ATOM 1427 N N . VAL A 1 177 ? 13.591 -0.665 -43.622 1.00 97.56 177 VAL A N 1
ATOM 1428 C CA . VAL A 1 177 ? 14.901 -0.458 -44.255 1.00 97.56 177 VAL A CA 1
ATOM 1429 C C . VAL A 1 177 ? 15.013 -1.387 -45.460 1.00 97.56 177 VAL A C 1
ATOM 1431 O O . VAL A 1 177 ? 14.939 -2.613 -45.327 1.00 97.56 177 VAL A O 1
ATOM 1434 N N . GLN A 1 178 ? 15.182 -0.807 -46.647 1.00 96.94 178 GLN A N 1
ATOM 1435 C CA . GLN A 1 178 ? 15.276 -1.540 -47.909 1.00 96.94 178 GLN A CA 1
ATOM 1436 C C . GLN A 1 178 ? 16.662 -2.167 -48.114 1.00 96.94 178 GLN A C 1
ATOM 1438 O O . GLN A 1 178 ? 17.684 -1.588 -47.740 1.00 96.94 178 GLN A O 1
ATOM 1443 N N . SER A 1 179 ? 16.688 -3.337 -48.749 1.00 95.69 179 SER A N 1
ATOM 1444 C CA . SER A 1 179 ? 17.895 -4.024 -49.226 1.00 95.69 179 SER A CA 1
ATOM 1445 C C . SER A 1 179 ? 18.720 -3.140 -50.167 1.00 95.69 179 SER A C 1
ATOM 1447 O O . SER A 1 179 ? 18.151 -2.313 -50.869 1.00 95.69 179 SER A O 1
ATOM 1449 N N . SER A 1 180 ? 20.046 -3.299 -50.218 1.00 94.69 180 SER A N 1
ATOM 1450 C CA . SER A 1 180 ? 20.945 -2.430 -50.996 1.00 94.69 180 SER A CA 1
ATOM 1451 C C . SER A 1 180 ? 20.732 -2.512 -52.515 1.00 94.69 180 SER A C 1
ATOM 1453 O O . SER A 1 180 ? 20.834 -1.491 -53.210 1.00 94.69 180 SER A O 1
ATOM 1455 N N . ASP A 1 181 ? 20.369 -3.684 -53.045 1.00 91.44 181 ASP A N 1
ATOM 1456 C CA . ASP A 1 181 ? 20.248 -3.942 -54.488 1.00 91.44 181 ASP A CA 1
ATOM 1457 C C . ASP A 1 181 ? 18.819 -3.818 -55.052 1.00 91.44 181 ASP A C 1
ATOM 1459 O O . ASP A 1 181 ? 18.644 -3.639 -56.260 1.00 91.44 181 ASP A O 1
ATOM 1463 N N . SER A 1 182 ? 17.804 -3.821 -54.188 1.00 91.38 182 SER A N 1
ATOM 1464 C CA . SER A 1 182 ? 16.387 -3.874 -54.560 1.00 91.38 182 SER A CA 1
ATOM 1465 C C . SER A 1 182 ? 15.568 -2.790 -53.841 1.00 91.38 182 SER A C 1
ATOM 1467 O O . SER A 1 182 ? 16.123 -1.810 -53.335 1.00 91.38 182 SER A O 1
ATOM 1469 N N . THR A 1 183 ? 14.239 -2.909 -53.874 1.00 89.81 183 THR A N 1
ATOM 1470 C CA . THR A 1 183 ? 13.297 -2.132 -53.044 1.00 89.81 183 THR A CA 1
ATOM 1471 C C . THR A 1 183 ? 12.658 -2.994 -51.953 1.00 89.81 183 THR A C 1
ATOM 1473 O O . THR A 1 183 ? 11.737 -2.540 -51.277 1.00 89.81 183 THR A O 1
ATOM 1476 N N . ASP A 1 184 ? 13.103 -4.244 -51.807 1.00 92.12 184 ASP A N 1
ATOM 1477 C CA . ASP A 1 184 ? 12.525 -5.194 -50.863 1.00 92.12 184 ASP A CA 1
ATOM 1478 C C . ASP A 1 184 ? 12.971 -4.848 -49.436 1.00 92.12 184 ASP A C 1
ATOM 1480 O O . ASP A 1 184 ? 14.099 -4.405 -49.206 1.00 92.12 184 ASP A O 1
ATOM 1484 N N . MET A 1 185 ? 12.082 -5.032 -48.458 1.00 94.12 185 MET A N 1
ATOM 1485 C CA . MET A 1 185 ? 12.387 -4.757 -47.053 1.00 94.12 185 MET A CA 1
ATOM 1486 C C . MET A 1 185 ? 13.348 -5.817 -46.498 1.00 94.12 185 MET A C 1
ATOM 1488 O O . MET A 1 185 ? 13.051 -7.013 -46.505 1.00 94.12 185 MET A O 1
ATOM 1492 N N . ALA A 1 186 ? 14.505 -5.362 -46.015 1.00 94.31 186 ALA A N 1
ATOM 1493 C CA . ALA A 1 186 ? 15.559 -6.206 -45.460 1.00 94.31 186 ALA A CA 1
ATOM 1494 C C . ALA A 1 186 ? 15.481 -6.304 -43.929 1.00 94.31 186 ALA A C 1
ATOM 1496 O O . ALA A 1 186 ? 15.687 -7.380 -43.369 1.00 94.31 186 ALA A O 1
ATOM 1497 N N . THR A 1 187 ? 15.173 -5.200 -43.242 1.00 97.06 187 THR A N 1
ATOM 1498 C CA . THR A 1 187 ? 15.004 -5.171 -41.781 1.00 97.06 187 THR A CA 1
ATOM 1499 C C . THR A 1 187 ? 14.057 -4.052 -41.346 1.00 97.06 187 THR A C 1
ATOM 1501 O O . THR A 1 187 ? 13.685 -3.185 -42.140 1.00 97.06 187 THR A O 1
ATOM 1504 N N . LEU A 1 188 ? 13.662 -4.083 -40.074 1.00 97.56 188 LEU A N 1
ATOM 1505 C CA . LEU A 1 188 ? 12.748 -3.133 -39.451 1.00 97.56 188 LEU A CA 1
ATOM 1506 C C . LEU A 1 188 ? 13.431 -2.387 -38.302 1.00 97.56 188 LEU A C 1
ATOM 1508 O O . LEU A 1 188 ? 14.241 -2.962 -37.573 1.00 97.56 188 LEU A O 1
ATOM 1512 N N . ILE A 1 189 ? 13.037 -1.137 -38.083 1.00 98.38 189 ILE A N 1
ATOM 1513 C CA . ILE A 1 189 ? 13.342 -0.391 -36.859 1.00 98.38 189 ILE A CA 1
ATOM 1514 C C . ILE A 1 189 ? 12.024 -0.190 -36.109 1.00 98.38 189 ILE A C 1
ATOM 1516 O O . ILE A 1 189 ? 11.089 0.375 -36.672 1.00 98.38 189 ILE A O 1
ATOM 1520 N N . TYR A 1 190 ? 11.938 -0.668 -34.870 1.00 98.38 190 TYR A N 1
ATOM 1521 C CA . TYR A 1 190 ? 10.776 -0.508 -33.992 1.00 98.38 190 TYR A CA 1
ATOM 1522 C C . TYR A 1 190 ? 11.031 0.630 -33.003 1.00 98.38 190 TYR A C 1
ATOM 1524 O O . TYR A 1 190 ? 12.070 0.658 -32.346 1.00 98.38 190 TYR A O 1
ATOM 1532 N N . ILE A 1 191 ? 10.080 1.553 -32.887 1.00 98.12 191 ILE A N 1
ATOM 1533 C CA . ILE A 1 191 ? 10.150 2.689 -31.972 1.00 98.12 191 ILE A CA 1
ATOM 1534 C C . ILE A 1 191 ? 9.004 2.554 -30.967 1.00 98.12 191 ILE A C 1
ATOM 1536 O O . ILE A 1 191 ? 7.839 2.465 -31.364 1.00 98.12 191 ILE A O 1
ATOM 1540 N N . PHE A 1 192 ? 9.351 2.526 -29.679 1.00 96.00 192 PHE A N 1
ATOM 1541 C CA . PHE A 1 192 ? 8.423 2.453 -28.552 1.00 96.00 192 PHE A CA 1
ATOM 1542 C C . PHE A 1 192 ? 8.435 3.762 -27.764 1.00 96.00 192 PHE A C 1
ATOM 1544 O O . PHE A 1 192 ? 9.494 4.280 -27.406 1.00 96.00 192 PHE A O 1
ATOM 1551 N N . ASP A 1 193 ? 7.245 4.272 -27.468 1.00 93.31 193 ASP A N 1
ATOM 1552 C CA . ASP A 1 193 ? 7.010 5.469 -26.664 1.00 93.31 193 ASP A CA 1
ATOM 1553 C C . ASP A 1 193 ? 6.915 5.092 -25.176 1.00 93.31 193 ASP A C 1
ATOM 1555 O O . ASP A 1 193 ? 5.918 4.516 -24.757 1.00 93.31 193 ASP A O 1
ATOM 1559 N N . SER A 1 194 ? 7.926 5.389 -24.356 1.00 88.75 194 SER A N 1
ATOM 1560 C CA . SER A 1 194 ? 7.901 5.033 -22.922 1.00 88.75 194 SER A CA 1
ATOM 1561 C C . SER A 1 194 ? 7.101 5.999 -22.034 1.00 88.75 194 SER A C 1
ATOM 1563 O O . SER A 1 194 ? 7.189 5.916 -20.812 1.00 88.75 194 SER A O 1
ATOM 1565 N N . MET A 1 195 ? 6.311 6.906 -22.620 1.00 86.25 195 MET A N 1
ATOM 1566 C CA . MET A 1 195 ? 5.390 7.802 -21.909 1.00 86.25 195 MET A CA 1
ATOM 1567 C C . MET A 1 195 ? 6.045 8.590 -20.747 1.00 86.25 195 MET A C 1
ATOM 1569 O O . MET A 1 195 ? 7.242 8.876 -20.761 1.00 86.25 195 MET A O 1
ATOM 1573 N N . LYS A 1 196 ? 5.236 8.978 -19.751 1.00 78.50 196 LYS A N 1
ATOM 1574 C CA . LYS A 1 196 ? 5.653 9.569 -18.470 1.00 78.50 196 LYS A CA 1
ATOM 1575 C C . LYS A 1 196 ? 4.863 8.948 -17.317 1.00 78.50 196 LYS A C 1
ATOM 1577 O O . LYS A 1 196 ? 3.767 8.424 -17.533 1.00 78.50 196 LYS A O 1
ATOM 1582 N N . SER A 1 197 ? 5.383 9.045 -16.094 1.00 62.94 197 SER A N 1
ATOM 1583 C CA . SER A 1 197 ? 4.930 8.281 -14.913 1.00 62.94 197 SER A CA 1
ATOM 1584 C C . SER A 1 197 ? 3.427 8.208 -14.670 1.00 62.94 197 SER A C 1
ATOM 1586 O O . SER A 1 197 ? 2.906 7.140 -14.358 1.00 62.94 197 SER A O 1
ATOM 1588 N N . SER A 1 198 ? 2.715 9.320 -14.865 1.00 51.56 198 SER A N 1
ATOM 1589 C CA . SER A 1 198 ? 1.266 9.434 -14.636 1.00 51.56 198 SER A CA 1
ATOM 1590 C C . SER A 1 198 ? 0.379 8.425 -15.391 1.00 51.56 198 SER A C 1
ATOM 1592 O O . SER A 1 198 ? -0.811 8.343 -15.091 1.00 51.56 198 SER A O 1
ATOM 1594 N N . GLN A 1 199 ? 0.924 7.685 -16.365 1.00 53.34 199 GLN A N 1
ATOM 1595 C CA . GLN A 1 199 ? 0.205 6.710 -17.198 1.00 53.34 199 GLN A CA 1
ATOM 1596 C C . GLN A 1 199 ? 0.606 5.245 -16.923 1.00 53.34 199 GLN A C 1
ATOM 1598 O O . GLN A 1 199 ? 0.108 4.344 -17.591 1.00 53.34 199 GLN A O 1
ATOM 1603 N N . CYS A 1 200 ? 1.463 4.991 -15.928 1.00 58.28 200 CYS A N 1
ATOM 1604 C CA . CYS A 1 200 ? 1.988 3.663 -15.600 1.00 58.28 200 CYS A CA 1
ATOM 1605 C C . CYS A 1 200 ? 1.368 3.120 -14.300 1.00 58.28 200 CYS A C 1
ATOM 1607 O O . CYS A 1 200 ? 1.715 3.564 -13.208 1.00 58.28 200 CYS A O 1
ATOM 1609 N N . GLU A 1 201 ? 0.465 2.135 -14.387 1.00 46.09 201 GLU A N 1
ATOM 1610 C CA . GLU A 1 201 ? -0.310 1.657 -13.221 1.00 46.09 201 GLU A CA 1
ATOM 1611 C C . GLU A 1 201 ? 0.506 0.894 -12.149 1.00 46.09 201 GLU A C 1
ATOM 1613 O O . GLU A 1 201 ? -0.015 0.614 -11.067 1.00 46.09 201 GLU A O 1
ATOM 1618 N N . SER A 1 202 ? 1.770 0.540 -12.420 1.00 45.00 202 SER A N 1
ATOM 1619 C CA . SER A 1 202 ? 2.529 -0.462 -11.652 1.00 45.00 202 SER A CA 1
ATOM 1620 C C . SER A 1 202 ? 3.805 0.027 -10.947 1.00 45.00 202 SER A C 1
ATOM 1622 O O . SER A 1 202 ? 4.423 -0.768 -10.234 1.00 45.00 202 SER A O 1
ATOM 1624 N N . MET A 1 203 ? 4.210 1.300 -11.077 1.00 44.72 203 MET A N 1
ATOM 1625 C CA . MET A 1 203 ? 5.476 1.791 -10.503 1.00 44.72 203 MET A CA 1
ATOM 1626 C C . MET A 1 203 ? 5.392 3.131 -9.765 1.00 44.72 203 MET A C 1
ATOM 1628 O O . MET A 1 203 ? 4.899 4.125 -10.284 1.00 44.72 203 MET A O 1
ATOM 1632 N N . ASN A 1 204 ? 6.002 3.174 -8.575 1.00 43.59 204 ASN A N 1
ATOM 1633 C CA . ASN A 1 204 ? 6.321 4.410 -7.854 1.00 43.59 204 ASN A CA 1
ATOM 1634 C C . ASN A 1 204 ? 7.628 5.023 -8.407 1.00 43.59 204 ASN A C 1
ATOM 1636 O O . ASN A 1 204 ? 8.654 4.993 -7.724 1.00 43.59 204 ASN A O 1
ATOM 1640 N N . GLY A 1 205 ? 7.615 5.529 -9.640 1.00 47.44 205 GLY A N 1
ATOM 1641 C CA . GLY A 1 205 ? 8.771 6.188 -10.256 1.00 47.44 205 GLY A CA 1
ATOM 1642 C C . GLY A 1 205 ? 8.349 7.189 -11.328 1.00 47.44 205 GLY A C 1
ATOM 1643 O O . GLY A 1 205 ? 7.430 6.911 -12.094 1.00 47.44 205 GLY A O 1
ATOM 1644 N N . ASP A 1 206 ? 9.023 8.341 -11.390 1.00 54.75 206 ASP A N 1
ATOM 1645 C CA . ASP A 1 206 ? 8.617 9.468 -12.245 1.00 54.75 206 ASP A CA 1
ATOM 1646 C C . ASP A 1 206 ? 9.024 9.342 -13.736 1.00 54.75 206 ASP A C 1
ATOM 1648 O O . ASP A 1 206 ? 8.818 10.249 -14.537 1.00 54.75 206 ASP A O 1
ATOM 1652 N N . TRP A 1 207 ? 9.509 8.163 -14.135 1.00 70.88 207 TRP A N 1
ATOM 1653 C CA . TRP A 1 207 ? 10.291 7.949 -15.360 1.00 70.88 207 TRP A CA 1
ATOM 1654 C C . TRP A 1 207 ? 9.498 7.448 -16.577 1.00 70.88 207 TRP A C 1
ATOM 1656 O O . TRP A 1 207 ? 9.957 7.602 -17.696 1.00 70.88 207 TRP A O 1
ATOM 1666 N N . GLY A 1 208 ? 8.304 6.868 -16.404 1.00 76.44 208 GLY A N 1
ATOM 1667 C CA . GLY A 1 208 ? 7.543 6.254 -17.509 1.00 76.44 208 GLY A CA 1
ATOM 1668 C C . GLY A 1 208 ? 7.777 4.743 -17.682 1.00 76.44 208 GLY A C 1
ATOM 1669 O O . GLY A 1 208 ? 8.465 4.108 -16.885 1.00 76.44 208 GLY A O 1
ATOM 1670 N N . CYS A 1 209 ? 7.117 4.143 -18.674 1.00 84.62 209 CYS A N 1
ATOM 1671 C CA . CYS A 1 209 ? 7.082 2.702 -18.935 1.00 84.62 209 CYS A CA 1
ATOM 1672 C C . CYS A 1 209 ? 6.568 2.383 -20.349 1.00 84.62 209 CYS A C 1
ATOM 1674 O O . CYS A 1 209 ? 5.894 3.199 -20.976 1.00 84.62 209 CYS A O 1
ATOM 1676 N N . VAL A 1 210 ? 6.813 1.156 -20.819 1.00 88.38 210 VAL A N 1
ATOM 1677 C CA . VAL A 1 210 ? 6.056 0.564 -21.936 1.00 88.38 210 VAL A CA 1
ATOM 1678 C C . VAL A 1 210 ? 4.860 -0.203 -21.370 1.00 88.38 210 VAL A C 1
ATOM 1680 O O . VAL A 1 210 ? 5.034 -1.045 -20.491 1.00 88.38 210 VAL A O 1
ATOM 1683 N N . ASP A 1 211 ? 3.662 0.080 -21.871 1.00 87.75 211 ASP A N 1
ATOM 1684 C CA . ASP A 1 211 ? 2.387 -0.529 -21.474 1.00 87.75 211 ASP A CA 1
ATOM 1685 C C . ASP A 1 211 ? 2.064 -1.820 -22.257 1.00 87.75 211 ASP A C 1
ATOM 1687 O O . ASP A 1 211 ? 2.539 -2.039 -23.375 1.00 87.75 211 ASP A O 1
ATOM 1691 N N . HIS A 1 212 ? 1.191 -2.666 -21.702 1.00 88.00 212 HIS A N 1
ATOM 1692 C CA . HIS A 1 212 ? 0.710 -3.896 -22.339 1.00 88.00 212 HIS A CA 1
ATOM 1693 C C . HIS A 1 212 ? 0.154 -3.674 -23.752 1.00 88.00 212 HIS A C 1
ATOM 1695 O O . HIS A 1 212 ? 0.416 -4.486 -24.641 1.00 88.00 212 HIS A O 1
ATOM 1701 N N . SER A 1 213 ? -0.577 -2.580 -24.002 1.00 91.31 213 SER A N 1
ATOM 1702 C CA . SER A 1 213 ? -1.142 -2.315 -25.336 1.00 91.31 213 SER A CA 1
ATOM 1703 C C . SER A 1 213 ? -0.064 -2.111 -26.408 1.00 91.31 213 SER A C 1
ATOM 1705 O O . SER A 1 213 ? -0.283 -2.437 -27.577 1.00 91.31 213 SER A O 1
ATOM 1707 N N . GLN A 1 214 ? 1.122 -1.631 -26.020 1.00 93.69 214 GLN A N 1
ATOM 1708 C CA . GLN A 1 214 ? 2.278 -1.483 -26.905 1.00 93.69 214 GLN A CA 1
ATOM 1709 C C . GLN A 1 214 ? 2.940 -2.836 -27.186 1.00 93.69 214 GLN A C 1
ATOM 1711 O O . GLN A 1 214 ? 3.377 -3.078 -28.311 1.00 93.69 214 GLN A O 1
ATOM 1716 N N . VAL A 1 215 ? 2.954 -3.748 -26.209 1.00 94.06 215 VAL A N 1
ATOM 1717 C CA . VAL A 1 215 ? 3.432 -5.129 -26.398 1.00 94.06 215 VAL A CA 1
ATOM 1718 C C . VAL A 1 215 ? 2.480 -5.906 -27.312 1.00 94.06 215 VAL A C 1
ATOM 1720 O O . VAL A 1 215 ? 2.926 -6.493 -28.299 1.00 94.06 215 VAL A O 1
ATOM 1723 N N . GLU A 1 216 ? 1.164 -5.818 -27.090 1.00 94.12 216 GLU A N 1
ATOM 1724 C CA . GLU A 1 216 ? 0.156 -6.390 -27.996 1.00 94.12 216 GLU A CA 1
ATOM 1725 C C . GLU A 1 216 ? 0.266 -5.820 -29.420 1.00 94.12 216 GLU A C 1
ATOM 1727 O O . GLU A 1 216 ? 0.198 -6.565 -30.406 1.00 94.12 216 GLU A O 1
ATOM 1732 N N . TRP A 1 217 ? 0.468 -4.504 -29.549 1.00 95.94 217 TRP A N 1
ATOM 1733 C CA . TRP A 1 217 ? 0.695 -3.845 -30.834 1.00 95.94 217 TRP A CA 1
ATOM 1734 C C . TRP A 1 217 ? 1.951 -4.362 -31.537 1.00 95.94 217 TRP A C 1
ATOM 1736 O O . TRP A 1 217 ? 1.885 -4.695 -32.725 1.00 95.94 217 TRP A O 1
ATOM 1746 N N . TYR A 1 218 ? 3.078 -4.458 -30.829 1.00 97.06 218 TYR A N 1
ATOM 1747 C CA . TYR A 1 218 ? 4.321 -5.021 -31.357 1.00 97.06 218 TYR A CA 1
ATOM 1748 C C . TYR A 1 218 ? 4.102 -6.463 -31.820 1.00 97.06 218 TYR A C 1
ATOM 1750 O O . TYR A 1 218 ? 4.458 -6.820 -32.947 1.00 97.06 218 TYR A O 1
ATOM 1758 N N . GLU A 1 219 ? 3.431 -7.280 -31.013 1.00 95.50 219 GLU A N 1
ATOM 1759 C CA . GLU A 1 219 ? 3.166 -8.669 -31.341 1.00 95.50 219 GLU A CA 1
ATOM 1760 C C . GLU A 1 219 ? 2.361 -8.851 -32.628 1.00 95.50 219 GLU A C 1
ATOM 1762 O O . GLU A 1 219 ? 2.664 -9.751 -33.427 1.00 95.50 219 GLU A O 1
ATOM 1767 N N . GLN A 1 220 ? 1.316 -8.038 -32.794 1.00 95.25 220 GLN A N 1
ATOM 1768 C CA . GLN A 1 220 ? 0.453 -8.007 -33.974 1.00 95.25 220 GLN A CA 1
ATOM 1769 C C . GLN A 1 220 ? 1.205 -7.444 -35.186 1.00 95.25 220 GLN A C 1
ATOM 1771 O O . GLN A 1 220 ? 1.125 -8.005 -36.281 1.00 95.25 220 GLN A O 1
ATOM 1776 N N . THR A 1 221 ? 1.994 -6.389 -34.988 1.00 95.62 221 THR A N 1
ATOM 1777 C CA . THR A 1 221 ? 2.775 -5.725 -36.039 1.00 95.62 221 THR A CA 1
ATOM 1778 C C . THR A 1 221 ? 3.887 -6.627 -36.564 1.00 95.62 221 THR A C 1
ATOM 1780 O O . THR A 1 221 ? 3.993 -6.818 -37.773 1.00 95.62 221 THR A O 1
ATOM 1783 N N . SER A 1 222 ? 4.638 -7.301 -35.693 1.00 95.25 222 SER A N 1
ATOM 1784 C CA . SER A 1 222 ? 5.614 -8.307 -36.121 1.00 95.25 222 SER A CA 1
ATOM 1785 C C . SER A 1 222 ? 4.937 -9.518 -36.794 1.00 95.25 222 SER A C 1
ATOM 1787 O O . SER A 1 222 ? 5.440 -10.021 -37.800 1.00 95.25 222 SER A O 1
ATOM 1789 N N . LYS A 1 223 ? 3.753 -9.965 -36.326 1.00 92.94 223 LYS A N 1
ATOM 1790 C CA . LYS A 1 223 ? 2.964 -11.007 -37.029 1.00 92.94 223 LYS A CA 1
ATOM 1791 C C . LYS A 1 223 ? 2.606 -10.553 -38.459 1.00 92.94 223 LYS A C 1
ATOM 1793 O O . LYS A 1 223 ? 2.762 -11.337 -39.390 1.00 92.94 223 LYS A O 1
ATOM 1798 N N . LYS A 1 224 ? 2.193 -9.291 -38.647 1.00 94.25 224 LYS A N 1
ATOM 1799 C CA . LYS A 1 224 ? 1.919 -8.672 -39.962 1.00 94.25 224 LYS A CA 1
ATOM 1800 C C . LYS A 1 224 ? 3.175 -8.601 -40.843 1.00 94.25 224 LYS A C 1
ATOM 1802 O O . LYS A 1 224 ? 3.082 -8.864 -42.037 1.00 94.25 224 LYS A O 1
ATOM 1807 N N . TYR A 1 225 ? 4.335 -8.301 -40.264 1.00 93.25 225 TYR A N 1
ATOM 1808 C CA . TYR A 1 225 ? 5.634 -8.339 -40.943 1.00 93.25 225 TYR A CA 1
ATOM 1809 C C . TYR A 1 225 ? 6.283 -9.735 -40.946 1.00 93.25 225 TYR A C 1
ATOM 1811 O O . TYR A 1 225 ? 7.503 -9.826 -40.976 1.00 93.25 225 TYR A O 1
ATOM 1819 N N . ASN A 1 226 ? 5.517 -10.834 -40.899 1.00 90.81 226 ASN A N 1
ATOM 1820 C CA . ASN A 1 226 ? 6.025 -12.217 -40.985 1.00 90.81 226 ASN A CA 1
ATOM 1821 C C . ASN A 1 226 ? 7.222 -12.547 -40.059 1.00 90.81 226 ASN A C 1
ATOM 1823 O O . ASN A 1 226 ? 8.010 -13.436 -40.379 1.00 90.81 226 ASN A O 1
ATOM 1827 N N . ARG A 1 227 ? 7.370 -11.852 -38.919 1.00 87.31 227 ARG A N 1
ATOM 1828 C CA . ARG A 1 227 ? 8.541 -11.936 -38.023 1.00 87.31 227 ARG A CA 1
ATOM 1829 C C . ARG A 1 227 ? 9.885 -11.610 -38.702 1.00 87.31 227 ARG A C 1
ATOM 1831 O O . ARG A 1 227 ? 10.915 -12.187 -38.357 1.00 87.31 227 ARG A O 1
ATOM 1838 N N . HIS A 1 228 ? 9.889 -10.682 -39.663 1.00 91.38 228 HIS A N 1
ATOM 1839 C CA . HIS A 1 228 ? 11.121 -10.099 -40.199 1.00 91.38 228 HIS A CA 1
ATOM 1840 C C . HIS A 1 228 ? 11.969 -9.493 -39.074 1.00 91.38 228 HIS A C 1
ATOM 1842 O O . HIS A 1 228 ? 11.447 -8.875 -38.144 1.00 91.38 228 HIS A O 1
ATOM 1848 N N . THR A 1 229 ? 13.286 -9.670 -39.181 1.00 94.88 229 THR A N 1
ATOM 1849 C CA . THR A 1 229 ? 14.232 -9.251 -38.148 1.00 94.88 229 THR A CA 1
ATOM 1850 C C . THR A 1 229 ? 14.234 -7.734 -37.962 1.00 94.88 229 THR A C 1
ATOM 1852 O O . THR A 1 229 ? 14.257 -6.996 -38.953 1.00 94.88 229 THR A O 1
ATOM 1855 N N . GLY A 1 230 ? 14.261 -7.267 -36.711 1.00 96.50 230 GLY A N 1
ATOM 1856 C CA . GLY A 1 230 ? 14.256 -5.841 -36.388 1.00 96.50 230 GLY A CA 1
ATOM 1857 C C . GLY A 1 230 ? 15.157 -5.409 -35.230 1.00 96.50 230 GLY A C 1
ATOM 1858 O O . GLY A 1 230 ? 15.694 -6.224 -34.478 1.00 96.50 230 GLY A O 1
ATOM 1859 N N . PHE A 1 231 ? 15.299 -4.092 -35.107 1.00 98.00 231 PHE A N 1
ATOM 1860 C CA . PHE A 1 231 ? 16.087 -3.380 -34.101 1.00 98.00 231 PHE A CA 1
ATOM 1861 C C . PHE A 1 231 ? 15.152 -2.414 -33.365 1.00 98.00 231 PHE A C 1
ATOM 1863 O O . PHE A 1 231 ? 14.468 -1.627 -34.016 1.00 98.00 231 PHE A O 1
ATOM 1870 N N . ALA A 1 232 ? 15.067 -2.494 -32.040 1.00 98.25 232 ALA A N 1
ATOM 1871 C CA . ALA A 1 232 ? 14.119 -1.725 -31.239 1.00 98.25 232 ALA A CA 1
ATOM 1872 C C . ALA A 1 232 ? 14.789 -0.603 -30.434 1.00 98.25 232 ALA A C 1
ATOM 1874 O O . ALA A 1 232 ? 15.911 -0.761 -29.944 1.00 98.25 232 ALA A O 1
ATOM 1875 N N . PHE A 1 233 ? 14.061 0.502 -30.266 1.00 98.19 233 PHE A N 1
ATOM 1876 C CA . PHE A 1 233 ? 14.448 1.652 -29.452 1.00 98.19 233 PHE A CA 1
ATOM 1877 C C . PHE A 1 233 ? 13.297 2.105 -28.544 1.00 98.19 233 PHE A C 1
ATOM 1879 O O . PHE A 1 233 ? 12.141 2.156 -28.969 1.00 98.19 233 PHE A O 1
ATOM 1886 N N . VAL A 1 234 ? 13.634 2.463 -27.309 1.00 95.56 234 VAL A N 1
ATOM 1887 C CA . VAL A 1 234 ? 12.753 3.001 -26.255 1.00 95.56 234 VAL A CA 1
ATOM 1888 C C . VAL A 1 234 ? 13.561 4.036 -25.458 1.00 95.56 234 VAL A C 1
ATOM 1890 O O . VAL A 1 234 ? 14.781 3.966 -25.509 1.00 95.56 234 VAL A O 1
ATOM 1893 N N . HIS A 1 235 ? 12.975 5.011 -24.756 1.00 94.50 235 HIS A N 1
ATOM 1894 C CA . HIS A 1 235 ? 13.804 5.904 -23.924 1.00 94.50 235 HIS A CA 1
ATOM 1895 C C . HIS A 1 235 ? 14.172 5.245 -22.586 1.00 94.50 235 HIS A C 1
ATOM 1897 O O . HIS A 1 235 ? 15.354 5.030 -22.314 1.00 94.50 235 HIS A O 1
ATOM 1903 N N . VAL A 1 236 ? 13.162 4.876 -21.791 1.00 91.00 236 VAL A N 1
ATOM 1904 C CA . VAL A 1 236 ? 13.336 4.269 -20.458 1.00 91.00 236 VAL A CA 1
ATOM 1905 C C . VAL A 1 236 ? 13.753 2.795 -20.586 1.00 91.00 236 VAL A C 1
ATOM 1907 O O . VAL A 1 236 ? 13.095 2.052 -21.321 1.00 91.00 236 VAL A O 1
ATOM 1910 N N . PRO A 1 237 ? 14.803 2.331 -19.884 1.00 90.88 237 PRO A N 1
ATOM 1911 C CA . PRO A 1 237 ? 15.253 0.944 -19.925 1.00 90.88 237 PRO A CA 1
ATOM 1912 C C . PRO A 1 237 ? 14.273 -0.018 -19.226 1.00 90.88 237 PRO A C 1
ATOM 1914 O O . PRO A 1 237 ? 13.642 0.355 -18.234 1.00 90.88 237 PRO A O 1
ATOM 1917 N N . PRO A 1 238 ? 14.164 -1.276 -19.685 1.00 89.25 238 PRO A N 1
ATOM 1918 C CA . PRO A 1 238 ? 13.403 -2.317 -18.995 1.00 89.25 238 PRO A CA 1
ATOM 1919 C C . PRO A 1 238 ? 14.196 -2.885 -17.796 1.00 89.25 238 PRO A C 1
ATOM 1921 O O . PRO A 1 238 ? 15.422 -2.779 -17.750 1.00 89.25 238 PRO A O 1
ATOM 1924 N N . ILE A 1 239 ? 13.530 -3.501 -16.815 1.00 85.62 239 ILE A N 1
ATOM 1925 C CA . ILE A 1 239 ? 14.151 -4.007 -15.569 1.00 85.62 239 ILE A CA 1
ATOM 1926 C C . ILE A 1 239 ? 15.303 -5.006 -15.813 1.00 85.62 239 ILE A C 1
ATOM 1928 O O . ILE A 1 239 ? 16.289 -5.033 -15.071 1.00 85.62 239 ILE A O 1
ATOM 1932 N N . GLU A 1 240 ? 15.229 -5.777 -16.896 1.00 89.94 240 GLU A N 1
ATOM 1933 C CA . GLU A 1 240 ? 16.172 -6.829 -17.282 1.00 89.94 240 GLU A CA 1
ATOM 1934 C C . GLU A 1 240 ? 17.590 -6.312 -17.556 1.00 89.94 240 GLU A C 1
ATOM 1936 O O . GLU A 1 240 ? 18.537 -7.099 -17.564 1.00 89.94 240 GLU A O 1
ATOM 1941 N N . VAL A 1 241 ? 17.790 -5.000 -17.730 1.00 89.81 241 VAL A N 1
ATOM 1942 C CA . VAL A 1 241 ? 19.137 -4.407 -17.839 1.00 89.81 241 VAL A CA 1
ATOM 1943 C C . VAL A 1 241 ? 19.968 -4.622 -16.573 1.00 89.81 241 VAL A C 1
ATOM 1945 O O . VAL A 1 241 ? 21.190 -4.778 -16.649 1.00 89.81 241 VAL A O 1
ATOM 1948 N N . VAL A 1 242 ? 19.318 -4.675 -15.407 1.00 88.69 242 VAL A N 1
ATOM 1949 C CA . VAL A 1 242 ? 19.976 -4.949 -14.126 1.00 88.69 242 VAL A CA 1
ATOM 1950 C C . VAL A 1 242 ? 20.296 -6.432 -13.980 1.00 88.69 242 VAL A C 1
ATOM 1952 O O . VAL A 1 242 ? 21.405 -6.765 -13.562 1.00 88.69 242 VAL A O 1
ATOM 1955 N N . ASP A 1 243 ? 19.404 -7.324 -14.408 1.00 87.81 243 ASP A N 1
ATOM 1956 C CA . ASP A 1 243 ? 19.693 -8.762 -14.451 1.00 87.81 243 ASP A CA 1
ATOM 1957 C C . ASP A 1 243 ? 20.805 -9.084 -15.456 1.00 87.81 243 ASP A C 1
ATOM 1959 O O . ASP A 1 243 ? 21.687 -9.895 -15.163 1.00 87.81 243 ASP A O 1
ATOM 1963 N N . LEU A 1 244 ? 20.831 -8.412 -16.610 1.00 91.12 244 LEU A N 1
ATOM 1964 C CA . LEU A 1 244 ? 21.904 -8.519 -17.595 1.00 91.12 244 LEU A CA 1
ATOM 1965 C C . LEU A 1 244 ? 23.264 -8.158 -16.979 1.00 91.12 244 LEU A C 1
ATOM 1967 O O . LEU A 1 244 ? 24.204 -8.946 -17.098 1.00 91.12 244 LEU A O 1
ATOM 1971 N N . TRP A 1 245 ? 23.363 -7.014 -16.294 1.00 90.12 245 TRP A N 1
ATOM 1972 C CA . TRP A 1 245 ? 24.590 -6.603 -15.601 1.00 90.12 245 TRP A CA 1
ATOM 1973 C C . TRP A 1 245 ? 24.986 -7.586 -14.490 1.00 90.12 245 TRP A C 1
ATOM 1975 O O . TRP A 1 245 ? 26.138 -8.002 -14.401 1.00 90.12 245 TRP A O 1
ATOM 1985 N N . ASN A 1 246 ? 24.022 -7.998 -13.663 1.00 88.31 246 ASN A N 1
ATOM 1986 C CA . ASN A 1 246 ? 24.264 -8.830 -12.485 1.00 88.31 246 ASN A CA 1
ATOM 1987 C C . ASN A 1 246 ? 24.545 -10.309 -12.795 1.00 88.31 246 ASN A C 1
ATOM 1989 O O . ASN A 1 246 ? 25.028 -11.022 -11.916 1.00 88.31 246 ASN A O 1
ATOM 1993 N N . THR A 1 247 ? 24.214 -10.806 -13.992 1.00 87.62 247 THR A N 1
ATOM 1994 C CA . THR A 1 247 ? 24.290 -12.250 -14.299 1.00 87.62 247 THR A CA 1
ATOM 1995 C C . THR A 1 247 ? 25.125 -12.606 -15.525 1.00 87.62 247 THR A C 1
ATOM 1997 O O . THR A 1 247 ? 25.466 -13.781 -15.695 1.00 87.62 247 THR A O 1
ATOM 2000 N N . ARG A 1 248 ? 25.505 -11.640 -16.374 1.00 89.75 248 ARG A N 1
ATOM 2001 C CA . ARG A 1 248 ? 26.202 -11.913 -17.642 1.00 89.75 248 ARG A CA 1
ATOM 2002 C C . ARG A 1 248 ? 27.387 -10.991 -17.895 1.00 89.75 248 ARG A C 1
ATOM 2004 O O . ARG A 1 248 ? 27.571 -9.961 -17.263 1.00 89.75 248 ARG A O 1
ATOM 2011 N N . THR A 1 249 ? 28.218 -11.388 -18.856 1.00 91.00 249 THR A N 1
ATOM 2012 C CA . THR A 1 249 ? 29.304 -10.544 -19.359 1.00 91.00 249 THR A CA 1
ATOM 2013 C C . THR A 1 249 ? 28.741 -9.439 -20.244 1.00 91.00 249 THR A C 1
ATOM 2015 O O . THR A 1 249 ? 28.067 -9.716 -21.237 1.00 91.00 249 THR A O 1
ATOM 2018 N N . VAL A 1 250 ? 29.077 -8.197 -19.916 1.00 93.38 250 VAL A N 1
ATOM 2019 C CA . VAL A 1 250 ? 28.683 -6.995 -20.663 1.00 93.38 250 VAL A CA 1
ATOM 2020 C C . VAL A 1 250 ? 29.922 -6.186 -21.050 1.00 93.38 250 VAL A C 1
ATOM 2022 O O . VAL A 1 250 ? 31.026 -6.454 -20.571 1.00 93.38 250 VAL A O 1
ATOM 2025 N N . ARG A 1 251 ? 29.765 -5.205 -21.942 1.00 93.25 251 ARG A N 1
ATOM 2026 C CA . ARG A 1 251 ? 30.830 -4.258 -22.312 1.00 93.25 251 ARG A CA 1
ATOM 2027 C C . ARG A 1 251 ? 30.353 -2.829 -22.160 1.00 93.25 251 ARG A C 1
ATOM 2029 O O . ARG A 1 251 ? 29.289 -2.514 -22.681 1.00 93.25 251 ARG A O 1
ATOM 2036 N N . GLY A 1 252 ? 31.167 -1.998 -21.522 1.00 91.50 252 GLY A N 1
ATOM 2037 C CA . GLY A 1 252 ? 30.835 -0.638 -21.105 1.00 91.50 252 GLY A CA 1
ATOM 2038 C C . GLY A 1 252 ? 30.619 -0.564 -19.599 1.00 91.50 252 GLY A C 1
ATOM 2039 O O . GLY A 1 252 ? 30.938 -1.507 -18.873 1.00 91.50 252 GLY A O 1
ATOM 2040 N N . ASP A 1 253 ? 30.094 0.560 -19.135 1.00 88.12 253 ASP A N 1
ATOM 2041 C CA . ASP A 1 253 ? 29.962 0.865 -17.714 1.00 88.12 253 ASP A CA 1
ATOM 2042 C C . ASP A 1 253 ? 28.503 1.105 -17.299 1.00 88.12 253 ASP A C 1
ATOM 2044 O O . ASP A 1 253 ? 27.693 1.654 -18.047 1.00 88.12 253 ASP A O 1
ATOM 2048 N N . PHE A 1 254 ? 28.185 0.687 -16.076 1.00 87.38 254 PHE A N 1
ATOM 2049 C CA . PHE A 1 254 ? 26.930 0.975 -15.384 1.00 87.38 254 PHE A CA 1
ATOM 2050 C C . PHE A 1 254 ? 27.259 1.956 -14.256 1.00 87.38 254 PHE A C 1
ATOM 2052 O O . PHE A 1 254 ? 27.486 1.569 -13.097 1.00 87.38 254 PHE A O 1
ATOM 2059 N N . GLY A 1 255 ? 27.396 3.226 -14.640 1.00 78.69 255 GLY A N 1
ATOM 2060 C CA . GLY A 1 255 ? 27.866 4.310 -13.785 1.00 78.69 255 GLY A CA 1
ATOM 2061 C C . GLY A 1 255 ? 26.835 4.771 -12.760 1.00 78.69 255 GLY A C 1
ATOM 2062 O O . GLY A 1 255 ? 27.218 5.318 -11.721 1.00 78.69 255 GLY A O 1
ATOM 2063 N N . GLU A 1 256 ? 25.551 4.516 -13.008 1.00 77.81 256 GLU A N 1
ATOM 2064 C CA . GLU A 1 256 ? 24.469 4.790 -12.061 1.00 77.81 256 GLU A CA 1
ATOM 2065 C C . GLU A 1 256 ? 24.240 3.575 -11.165 1.00 77.81 256 GLU A C 1
ATOM 2067 O O . GLU A 1 256 ? 24.036 2.457 -11.619 1.00 77.81 256 GLU A O 1
ATOM 2072 N N . ARG A 1 257 ? 24.319 3.753 -9.844 1.00 67.00 257 ARG A N 1
ATOM 2073 C CA . ARG A 1 257 ? 24.135 2.625 -8.908 1.00 67.00 257 ARG A CA 1
ATOM 2074 C C . ARG A 1 257 ? 22.678 2.189 -8.767 1.00 67.00 257 ARG A C 1
ATOM 2076 O O . ARG A 1 257 ? 22.423 1.093 -8.274 1.00 67.00 257 ARG A O 1
ATOM 2083 N N . LEU A 1 258 ? 21.774 3.074 -9.162 1.00 67.31 258 LEU A N 1
ATOM 2084 C CA . LEU A 1 258 ? 20.332 2.941 -9.144 1.00 67.31 258 LEU A CA 1
ATOM 2085 C C . LEU A 1 258 ? 19.872 3.343 -10.543 1.00 67.31 258 LEU A C 1
ATOM 2087 O O . LEU A 1 258 ? 20.018 4.506 -10.894 1.00 67.31 258 LEU A O 1
ATOM 2091 N N . SER A 1 259 ? 19.415 2.379 -11.339 1.00 67.75 259 SER A N 1
ATOM 2092 C CA . SER A 1 259 ? 18.895 2.641 -12.687 1.00 67.75 259 SER A CA 1
ATOM 2093 C C . SER A 1 259 ? 17.395 2.893 -12.633 1.00 67.75 259 SER A C 1
ATOM 2095 O O . SER A 1 259 ? 16.659 2.202 -11.908 1.00 67.75 259 SER A O 1
ATOM 2097 N N . CYS A 1 260 ? 16.937 3.872 -13.402 1.00 71.12 260 CYS A N 1
ATOM 2098 C CA . CYS A 1 260 ? 15.536 4.232 -13.537 1.00 71.12 260 CYS A CA 1
ATOM 2099 C C . CYS A 1 260 ? 14.861 3.335 -14.587 1.00 71.12 260 CYS A C 1
ATOM 2101 O O . CYS A 1 260 ? 14.418 3.775 -15.642 1.00 71.12 260 CYS A O 1
ATOM 2103 N N . CYS A 1 261 ? 14.791 2.040 -14.271 1.00 71.50 261 CYS A N 1
ATOM 2104 C CA . CYS A 1 261 ? 14.132 1.032 -15.097 1.00 71.50 261 CYS A CA 1
ATOM 2105 C C . CYS A 1 261 ? 12.606 1.075 -14.945 1.00 71.50 261 CYS A C 1
ATOM 2107 O O . CYS A 1 261 ? 12.107 1.177 -13.818 1.00 71.50 261 CYS A O 1
ATOM 2109 N N . PHE A 1 262 ? 11.869 0.836 -16.032 1.00 71.62 262 PHE A N 1
ATOM 2110 C CA . PHE A 1 262 ? 10.477 0.404 -15.923 1.00 71.62 262 PHE A CA 1
ATOM 2111 C C . PHE A 1 262 ? 10.405 -1.093 -15.583 1.00 71.62 262 PHE A C 1
ATOM 2113 O O . PHE A 1 262 ? 11.234 -1.894 -16.010 1.00 71.62 262 PHE A O 1
ATOM 2120 N N . GLY A 1 263 ? 9.430 -1.477 -14.765 1.00 63.56 263 GLY A N 1
ATOM 2121 C CA . GLY A 1 263 ? 9.238 -2.850 -14.310 1.00 63.56 263 GLY A CA 1
ATOM 2122 C C . GLY A 1 263 ? 8.553 -3.690 -15.374 1.00 63.56 263 GLY A C 1
ATOM 2123 O O . GLY A 1 263 ? 7.711 -3.168 -16.105 1.00 63.56 263 GLY A O 1
ATOM 2124 N N . ASP A 1 264 ? 8.842 -4.992 -15.402 1.00 62.19 264 ASP A N 1
ATOM 2125 C CA . ASP A 1 264 ? 8.251 -5.945 -16.351 1.00 62.19 264 ASP A CA 1
ATOM 2126 C C . ASP A 1 264 ? 6.776 -6.278 -16.043 1.00 62.19 264 ASP A C 1
ATOM 2128 O O . ASP A 1 264 ? 6.340 -7.421 -16.013 1.00 62.19 264 ASP A O 1
ATOM 2132 N N . GLY A 1 265 ? 5.969 -5.251 -15.773 1.00 62.31 265 GLY A N 1
ATOM 2133 C CA . GLY A 1 265 ? 4.522 -5.390 -15.798 1.00 62.31 265 GLY A CA 1
ATOM 2134 C C . GLY A 1 265 ? 4.028 -5.714 -17.205 1.00 62.31 265 GLY A C 1
ATOM 2135 O O . GLY A 1 265 ? 3.040 -6.418 -17.327 1.00 62.31 265 GLY A O 1
ATOM 2136 N N . SER A 1 266 ? 4.701 -5.229 -18.257 1.00 72.75 266 SER A N 1
ATOM 2137 C CA . SER A 1 266 ? 4.226 -5.338 -19.640 1.00 72.75 266 SER A CA 1
ATOM 2138 C C . SER A 1 266 ? 4.697 -6.568 -20.420 1.00 72.75 266 SER A C 1
ATOM 2140 O O . SER A 1 266 ? 4.072 -6.859 -21.440 1.00 72.75 266 SER A O 1
ATOM 2142 N N . HIS A 1 267 ? 5.711 -7.314 -19.961 1.00 84.50 267 HIS A N 1
ATOM 2143 C CA . HIS A 1 267 ? 6.271 -8.496 -20.639 1.00 84.50 267 HIS A CA 1
ATOM 2144 C C . HIS A 1 267 ? 6.933 -8.189 -22.001 1.00 84.50 267 HIS A C 1
ATOM 2146 O O . HIS A 1 267 ? 6.937 -9.017 -22.917 1.00 84.50 267 HIS A O 1
ATOM 2152 N N . LEU A 1 268 ? 7.498 -6.983 -22.173 1.00 91.94 268 LEU A N 1
ATOM 2153 C CA . LEU A 1 268 ? 8.093 -6.550 -23.450 1.00 91.94 268 LEU A CA 1
ATOM 2154 C C . LEU A 1 268 ? 9.333 -7.380 -23.819 1.00 91.94 268 LEU A C 1
ATOM 2156 O O . LEU A 1 268 ? 9.441 -7.857 -24.950 1.00 91.94 268 LEU A O 1
ATOM 2160 N N . VAL A 1 269 ? 10.274 -7.533 -22.881 1.00 94.12 269 VAL A N 1
ATOM 2161 C CA . VAL A 1 269 ? 11.541 -8.246 -23.118 1.00 94.12 269 VAL A CA 1
ATOM 2162 C C . VAL A 1 269 ? 11.285 -9.743 -23.291 1.00 94.12 269 VAL A C 1
ATOM 2164 O O . VAL A 1 269 ? 11.830 -10.349 -24.216 1.00 94.12 269 VAL A O 1
ATOM 2167 N N . GLU A 1 270 ? 10.390 -10.316 -22.481 1.00 91.88 270 GLU A N 1
ATOM 2168 C CA . GLU A 1 270 ? 9.906 -11.692 -22.630 1.00 91.88 270 GLU A CA 1
ATOM 2169 C C . GLU A 1 270 ? 9.308 -11.925 -24.030 1.00 91.88 270 GLU A C 1
ATOM 2171 O O . GLU A 1 270 ? 9.788 -12.797 -24.759 1.00 91.88 270 GLU A O 1
ATOM 2176 N N . SER A 1 271 ? 8.362 -11.085 -24.475 1.00 93.81 271 SER A N 1
ATOM 2177 C CA . SER A 1 271 ? 7.743 -11.199 -25.808 1.00 93.81 271 SER A CA 1
ATOM 2178 C C . SER A 1 271 ? 8.765 -11.070 -26.950 1.00 93.81 271 SER A C 1
ATOM 2180 O O . SER A 1 271 ? 8.674 -11.793 -27.946 1.00 93.81 271 SER A O 1
ATOM 2182 N N . MET A 1 272 ? 9.795 -10.223 -26.818 1.00 96.19 272 MET A N 1
ATOM 2183 C CA . MET A 1 272 ? 10.885 -10.152 -27.806 1.00 96.19 272 MET A CA 1
ATOM 2184 C C . MET A 1 272 ? 11.726 -11.439 -27.861 1.00 96.19 272 MET A C 1
ATOM 2186 O O . MET A 1 272 ? 12.035 -11.927 -28.955 1.00 96.19 272 MET A O 1
ATOM 2190 N N . ILE A 1 273 ? 12.073 -12.014 -26.704 1.00 94.88 273 ILE A N 1
ATOM 2191 C CA . ILE A 1 273 ? 12.874 -13.245 -26.606 1.00 94.88 273 ILE A CA 1
ATOM 2192 C C . ILE A 1 273 ? 12.087 -14.458 -27.120 1.00 94.88 273 ILE A C 1
ATOM 2194 O O . ILE A 1 273 ? 12.612 -15.220 -27.934 1.00 94.88 273 ILE A O 1
ATOM 2198 N N . GLU A 1 274 ? 10.824 -14.625 -26.712 1.00 92.12 274 GLU A N 1
ATOM 2199 C CA . GLU A 1 274 ? 9.968 -15.740 -27.150 1.00 92.12 274 GLU A CA 1
ATOM 2200 C C . GLU A 1 274 ? 9.775 -15.781 -28.671 1.00 92.12 274 GLU A C 1
ATOM 2202 O O . GLU A 1 274 ? 9.630 -16.849 -29.281 1.00 92.12 274 GLU A O 1
ATOM 2207 N N . ARG A 1 275 ? 9.743 -14.606 -29.305 1.00 91.38 275 ARG A N 1
ATOM 2208 C CA . ARG A 1 275 ? 9.499 -14.475 -30.742 1.00 91.38 275 ARG A CA 1
ATOM 2209 C C . ARG A 1 275 ? 10.767 -14.566 -31.579 1.00 91.38 275 ARG A C 1
ATOM 2211 O O . ARG A 1 275 ? 10.681 -15.049 -32.712 1.00 91.38 275 ARG A O 1
ATOM 2218 N N . GLY A 1 276 ? 11.905 -14.123 -31.040 1.00 92.81 276 GLY A N 1
ATOM 2219 C CA . GLY A 1 276 ? 13.224 -14.196 -31.678 1.00 92.81 276 GLY A CA 1
ATOM 2220 C C . GLY A 1 276 ? 13.380 -13.335 -32.938 1.00 92.81 276 GLY A C 1
ATOM 2221 O O . GLY A 1 276 ? 14.267 -13.597 -33.753 1.00 92.81 276 GLY A O 1
ATOM 2222 N N . ASP A 1 277 ? 12.503 -12.346 -33.126 1.00 94.69 277 ASP A N 1
ATOM 2223 C CA . ASP A 1 277 ? 12.459 -11.459 -34.293 1.00 94.69 277 ASP A CA 1
ATOM 2224 C C . ASP A 1 277 ? 13.152 -10.103 -34.046 1.00 94.69 277 ASP A C 1
ATOM 2226 O O . ASP A 1 277 ? 13.706 -9.522 -34.980 1.00 94.69 277 ASP A O 1
ATOM 2230 N N . ILE A 1 278 ? 13.237 -9.627 -32.801 1.00 97.44 278 ILE A N 1
ATOM 2231 C CA . ILE A 1 278 ? 14.050 -8.459 -32.436 1.00 97.44 278 ILE A CA 1
ATOM 2232 C C . ILE A 1 278 ? 15.470 -8.892 -32.039 1.00 97.44 278 ILE A C 1
ATOM 2234 O O . ILE A 1 278 ? 15.660 -9.809 -31.245 1.00 97.44 278 ILE A O 1
ATOM 2238 N N . ARG A 1 279 ? 16.489 -8.227 -32.601 1.00 95.62 279 ARG A N 1
ATOM 2239 C CA . ARG A 1 279 ? 17.915 -8.475 -32.302 1.00 95.62 279 ARG A CA 1
ATOM 2240 C C . ARG A 1 279 ? 18.468 -7.600 -31.197 1.00 95.62 279 ARG A C 1
ATOM 2242 O O . ARG A 1 279 ? 19.396 -8.017 -30.507 1.00 95.62 279 ARG A O 1
ATOM 2249 N N . THR A 1 280 ? 17.949 -6.385 -31.078 1.00 97.25 280 THR A N 1
ATOM 2250 C CA . THR A 1 280 ? 18.447 -5.390 -30.134 1.00 97.25 280 THR A CA 1
ATOM 2251 C C . THR A 1 280 ? 17.310 -4.595 -29.529 1.00 97.25 280 THR A C 1
ATOM 2253 O O . THR A 1 280 ? 16.384 -4.236 -30.254 1.00 97.25 280 THR A O 1
ATOM 2256 N N . LEU A 1 281 ? 17.440 -4.220 -28.263 1.00 97.56 281 LEU A N 1
ATOM 2257 C CA . LEU A 1 281 ? 16.646 -3.170 -27.636 1.00 97.56 281 LEU A CA 1
ATOM 2258 C C . LEU A 1 281 ? 17.613 -2.160 -27.010 1.00 97.56 281 LEU A C 1
ATOM 2260 O O . LEU A 1 281 ? 18.319 -2.486 -26.057 1.00 97.56 281 LEU A O 1
ATOM 2264 N N . TYR A 1 282 ? 17.672 -0.962 -27.588 1.00 96.88 282 TYR A N 1
ATOM 2265 C CA . TYR A 1 282 ? 18.538 0.122 -27.128 1.00 96.88 282 TYR A CA 1
ATOM 2266 C C . TYR A 1 282 ? 17.732 1.241 -26.471 1.00 96.88 282 TYR A C 1
ATOM 2268 O O . TYR A 1 282 ? 16.638 1.576 -26.929 1.00 96.88 282 TYR A O 1
ATOM 2276 N N . PHE A 1 283 ? 18.288 1.812 -25.405 1.00 92.94 283 PHE A N 1
ATOM 2277 C CA . PHE A 1 283 ? 17.625 2.816 -24.567 1.00 92.94 283 PHE A CA 1
ATOM 2278 C C . PHE A 1 283 ? 18.502 4.030 -24.282 1.00 92.94 283 PHE A C 1
ATOM 2280 O O . PHE A 1 283 ? 19.709 3.989 -24.525 1.00 92.94 283 PHE A O 1
ATOM 2287 N N . GLY A 1 284 ? 17.868 5.131 -23.881 1.00 87.19 284 GLY A N 1
ATOM 2288 C CA . GLY A 1 284 ? 18.480 6.457 -23.796 1.00 87.19 284 GLY A CA 1
ATOM 2289 C C . GLY A 1 284 ? 18.850 6.915 -22.387 1.00 87.19 284 GLY A C 1
ATOM 2290 O O . GLY A 1 284 ? 19.961 7.392 -22.184 1.00 87.19 284 GLY A O 1
ATOM 2291 N N . HIS A 1 285 ? 17.916 6.702 -21.458 1.00 88.38 285 HIS A N 1
ATOM 2292 C CA . HIS A 1 285 ? 17.906 7.189 -20.074 1.00 88.38 285 HIS A CA 1
ATOM 2293 C C . HIS A 1 285 ? 19.117 6.735 -19.223 1.00 88.38 285 HIS A C 1
ATOM 2295 O O . HIS A 1 285 ? 19.913 5.898 -19.645 1.00 88.38 285 HIS A O 1
ATOM 2301 N N . ASP A 1 286 ? 19.198 7.212 -17.974 1.00 82.62 286 ASP A N 1
ATOM 2302 C CA . ASP A 1 286 ? 20.311 7.024 -17.018 1.00 82.62 286 ASP A CA 1
ATOM 2303 C C . ASP A 1 286 ? 21.660 7.577 -17.535 1.00 82.62 286 ASP A C 1
ATOM 2305 O O . ASP A 1 286 ? 22.506 6.873 -18.100 1.00 82.62 286 ASP A O 1
ATOM 2309 N N . HIS A 1 287 ? 21.910 8.860 -17.272 1.00 86.62 287 HIS A N 1
ATOM 2310 C CA . HIS A 1 287 ? 22.976 9.679 -17.866 1.00 86.62 287 HIS A CA 1
ATOM 2311 C C . HIS A 1 287 ? 24.416 9.147 -17.740 1.00 86.62 287 HIS A C 1
ATOM 2313 O O . HIS A 1 287 ? 25.307 9.636 -18.443 1.00 86.62 287 HIS A O 1
ATOM 2319 N N . ARG A 1 288 ? 24.707 8.205 -16.835 1.00 87.19 288 ARG A N 1
ATOM 2320 C CA . ARG A 1 288 ? 26.054 7.623 -16.642 1.00 87.19 288 ARG A CA 1
ATOM 2321 C C . ARG A 1 288 ? 26.198 6.175 -17.102 1.00 87.19 288 ARG A C 1
ATOM 2323 O O . ARG A 1 288 ? 27.256 5.592 -16.854 1.00 87.19 288 ARG A O 1
ATOM 2330 N N . ASN A 1 289 ? 25.192 5.600 -17.751 1.00 90.31 289 ASN A N 1
ATOM 2331 C CA . ASN A 1 289 ? 25.243 4.232 -18.256 1.00 90.31 289 ASN A CA 1
ATOM 2332 C C . ASN A 1 289 ? 25.633 4.202 -19.746 1.00 90.31 289 ASN A C 1
ATOM 2334 O O . ASN A 1 289 ? 25.230 5.051 -20.535 1.00 90.31 289 ASN A O 1
ATOM 2338 N N . ASP A 1 290 ? 26.458 3.228 -20.145 1.00 92.75 290 ASP A N 1
ATOM 2339 C CA . ASP A 1 290 ? 26.785 2.983 -21.559 1.00 92.75 290 ASP A CA 1
ATOM 2340 C C . ASP A 1 290 ? 27.054 1.509 -21.903 1.00 92.75 290 ASP A C 1
ATOM 2342 O O . ASP A 1 290 ? 27.607 1.201 -22.964 1.00 92.75 290 ASP A O 1
ATOM 2346 N N . PHE A 1 291 ? 26.697 0.565 -21.035 1.00 93.25 291 PHE A N 1
ATOM 2347 C CA . PHE A 1 291 ? 26.970 -0.842 -21.313 1.00 93.25 291 PHE A CA 1
ATOM 2348 C C . PHE A 1 291 ? 25.991 -1.466 -22.320 1.00 93.25 291 PHE A C 1
ATOM 2350 O O . PHE A 1 291 ? 24.870 -0.997 -22.508 1.00 93.25 291 PHE A O 1
ATOM 2357 N N . GLN A 1 292 ? 26.422 -2.562 -22.947 1.00 95.75 292 GLN A N 1
ATOM 2358 C CA . GLN A 1 292 ? 25.574 -3.476 -23.720 1.00 95.75 292 GLN A CA 1
ATOM 2359 C C . GLN A 1 292 ? 25.944 -4.942 -23.456 1.00 95.75 292 GLN A C 1
ATOM 2361 O O . GLN A 1 292 ? 27.089 -5.236 -23.083 1.00 95.75 292 GLN A O 1
ATOM 2366 N N . GLY A 1 293 ? 25.020 -5.872 -23.705 1.00 95.12 293 GLY A N 1
ATOM 2367 C CA . GLY A 1 293 ? 25.265 -7.312 -23.577 1.00 95.12 293 GLY A CA 1
ATOM 2368 C C . GLY A 1 293 ? 24.145 -8.199 -24.128 1.00 95.12 293 GLY A C 1
ATOM 2369 O O . GLY A 1 293 ? 23.056 -7.729 -24.440 1.00 95.12 293 GLY A O 1
ATOM 2370 N N . ASP A 1 294 ? 24.428 -9.499 -24.261 1.00 94.81 294 ASP A N 1
ATOM 2371 C CA . ASP A 1 294 ? 23.453 -10.503 -24.712 1.00 94.81 294 ASP A CA 1
ATOM 2372 C C . ASP A 1 294 ? 22.580 -10.998 -23.553 1.00 94.81 294 ASP A C 1
ATOM 2374 O O . ASP A 1 294 ? 23.060 -11.697 -22.656 1.00 94.81 294 ASP A O 1
ATOM 2378 N N . PHE A 1 295 ? 21.286 -10.699 -23.614 1.00 94.19 295 PHE A N 1
ATOM 2379 C CA . PHE A 1 295 ? 20.264 -11.216 -22.718 1.00 94.19 295 PHE A CA 1
ATOM 2380 C C . PHE A 1 295 ? 19.419 -12.265 -23.458 1.00 94.19 295 PHE A C 1
ATOM 2382 O O . PHE A 1 295 ? 18.439 -11.963 -24.130 1.00 94.19 295 PHE A O 1
ATOM 2389 N N . PHE A 1 296 ? 19.846 -13.528 -23.367 1.00 91.69 296 PHE A N 1
ATOM 2390 C CA . PHE A 1 296 ? 19.171 -14.691 -23.970 1.00 91.69 296 PHE A CA 1
ATOM 2391 C C . PHE A 1 296 ? 18.959 -14.593 -25.499 1.00 91.69 296 PHE A C 1
ATOM 2393 O O . PHE A 1 296 ? 17.975 -15.106 -26.025 1.00 91.69 296 PHE A O 1
ATOM 2400 N N . GLY A 1 297 ? 19.904 -13.993 -26.233 1.00 89.62 297 GLY A N 1
ATOM 2401 C CA . GLY A 1 297 ? 19.817 -13.809 -27.690 1.00 89.62 297 GLY A CA 1
ATOM 2402 C C . GLY A 1 297 ? 19.243 -12.461 -28.145 1.00 89.62 297 GLY A C 1
ATOM 2403 O O . GLY A 1 297 ? 19.314 -12.157 -29.339 1.00 89.62 297 GLY A O 1
ATOM 2404 N N . LEU A 1 298 ? 18.726 -11.649 -27.215 1.00 96.06 298 LEU A N 1
ATOM 2405 C CA . LEU A 1 298 ? 18.378 -10.243 -27.416 1.00 96.06 298 LEU A CA 1
ATOM 2406 C C . LEU A 1 298 ? 19.504 -9.367 -26.847 1.00 96.06 298 LEU A C 1
ATOM 2408 O O . LEU A 1 298 ? 19.856 -9.482 -25.676 1.00 96.06 298 LEU A O 1
ATOM 2412 N N . ASN A 1 299 ? 20.092 -8.485 -27.654 1.00 96.81 299 ASN A N 1
ATOM 2413 C CA . ASN A 1 299 ? 21.118 -7.563 -27.167 1.00 96.81 299 ASN A CA 1
ATOM 2414 C C . ASN A 1 299 ? 20.459 -6.325 -26.534 1.00 96.81 299 ASN A C 1
ATOM 2416 O O . ASN A 1 299 ? 19.749 -5.595 -27.224 1.00 96.81 299 ASN A O 1
ATOM 2420 N N . LEU A 1 300 ? 20.685 -6.088 -25.242 1.00 97.06 300 LEU A N 1
ATOM 2421 C CA . LEU A 1 300 ? 20.226 -4.874 -24.556 1.00 97.06 300 LEU A CA 1
ATOM 2422 C C . LEU A 1 300 ? 21.405 -3.906 -24.408 1.00 97.06 300 LEU A C 1
ATOM 2424 O O . LEU A 1 300 ? 22.520 -4.357 -24.120 1.00 97.06 300 LEU A O 1
ATOM 2428 N N . GLY A 1 301 ? 21.182 -2.595 -24.539 1.00 95.12 301 GLY A N 1
ATOM 2429 C CA . GLY A 1 301 ? 22.240 -1.622 -24.259 1.00 95.12 301 GLY A CA 1
ATOM 2430 C C . GLY A 1 301 ? 21.829 -0.152 -24.156 1.00 95.12 301 GLY A C 1
ATOM 2431 O O . GLY A 1 301 ? 20.872 0.305 -24.775 1.00 95.12 301 GLY A O 1
ATOM 2432 N N . TYR A 1 302 ? 22.616 0.601 -23.388 1.00 95.19 302 TYR A N 1
ATOM 2433 C CA . TYR A 1 302 ? 22.469 2.045 -23.201 1.00 95.19 302 TYR A CA 1
ATOM 2434 C C . TYR A 1 302 ? 23.136 2.823 -24.336 1.00 95.19 302 TYR A C 1
ATOM 2436 O O . TYR A 1 302 ? 24.300 2.577 -24.671 1.00 95.19 302 TYR A O 1
ATOM 2444 N N . GLY A 1 303 ? 22.447 3.812 -24.894 1.00 93.94 303 GLY A N 1
ATOM 2445 C CA . GLY A 1 303 ? 23.096 4.939 -25.555 1.00 93.94 303 GLY A CA 1
ATOM 2446 C C . GLY A 1 303 ? 23.855 5.745 -24.505 1.00 93.94 303 GLY A C 1
ATOM 2447 O O . GLY A 1 303 ? 23.332 5.982 -23.425 1.00 93.94 303 GLY A O 1
ATOM 2448 N N . ARG A 1 304 ? 25.097 6.161 -24.784 1.00 93.50 304 ARG A N 1
ATOM 2449 C CA . ARG A 1 304 ? 25.758 7.116 -23.884 1.00 93.50 304 ARG A CA 1
ATOM 2450 C C . ARG A 1 304 ? 25.078 8.475 -24.055 1.00 93.50 304 ARG A C 1
ATOM 2452 O O . ARG A 1 304 ? 24.898 8.902 -25.195 1.00 93.50 304 ARG A O 1
ATOM 2459 N N . LYS A 1 305 ? 24.801 9.165 -22.945 1.00 93.69 305 LYS A N 1
ATOM 2460 C CA . LYS A 1 305 ? 24.365 10.567 -22.934 1.00 93.69 305 LYS A CA 1
ATOM 2461 C C . LYS A 1 305 ? 25.199 11.440 -23.877 1.00 93.69 305 LYS A C 1
ATOM 2463 O O . LYS A 1 305 ? 26.434 11.480 -23.797 1.00 93.69 305 LYS A O 1
ATOM 2468 N N . SER A 1 306 ? 24.495 12.170 -24.735 1.00 94.94 306 SER A N 1
ATOM 2469 C CA . SER A 1 306 ? 25.077 13.075 -25.727 1.00 94.94 306 SER A CA 1
ATOM 2470 C C . SER A 1 306 ? 25.079 14.538 -25.279 1.00 94.94 306 SER A C 1
ATOM 2472 O O . SER A 1 306 ? 25.843 15.326 -25.833 1.00 94.94 306 SER A O 1
ATOM 2474 N N . GLY A 1 307 ? 24.234 14.905 -24.308 1.00 91.31 307 GLY A N 1
ATOM 2475 C CA . GLY A 1 307 ? 24.006 16.288 -23.893 1.00 91.31 307 GLY A CA 1
ATOM 2476 C C . GLY A 1 307 ? 24.931 16.860 -22.822 1.00 91.31 307 GLY A C 1
ATOM 2477 O O . GLY A 1 307 ? 25.543 16.144 -22.023 1.00 91.31 307 GLY A O 1
ATOM 2478 N N . TYR A 1 308 ? 24.945 18.192 -22.785 1.00 91.12 308 TYR A N 1
ATOM 2479 C CA . TYR A 1 308 ? 25.504 19.037 -21.726 1.00 91.12 308 TYR A CA 1
ATOM 2480 C C . TYR A 1 308 ? 24.442 19.568 -20.755 1.00 91.12 308 TYR A C 1
ATOM 2482 O O . TYR A 1 308 ? 24.807 20.010 -19.671 1.00 91.12 308 TYR A O 1
ATOM 2490 N N . GLY A 1 309 ? 23.156 19.515 -21.120 1.00 85.19 309 GLY A N 1
ATOM 2491 C CA . GLY A 1 309 ? 22.061 19.776 -20.185 1.00 85.19 309 GLY A CA 1
ATOM 2492 C C . GLY A 1 309 ? 21.884 18.636 -19.179 1.00 85.19 309 GLY A C 1
ATOM 2493 O O . GLY A 1 309 ? 22.296 17.495 -19.420 1.00 85.19 309 GLY A O 1
ATOM 2494 N N . SER A 1 310 ? 21.255 18.931 -18.045 1.00 86.12 310 SER A N 1
ATOM 2495 C CA . SER A 1 310 ? 21.173 18.085 -16.852 1.00 86.12 310 SER A CA 1
ATOM 2496 C C . SER A 1 310 ? 22.561 17.675 -16.314 1.00 86.12 310 SER A C 1
ATOM 2498 O O . SER A 1 310 ? 23.587 18.252 -16.663 1.00 86.12 310 SER A O 1
ATOM 2500 N N . TYR A 1 311 ? 22.633 16.713 -15.392 1.00 78.19 311 TYR A N 1
ATOM 2501 C CA . TYR A 1 311 ? 23.886 16.381 -14.703 1.00 78.19 311 TYR A CA 1
ATOM 2502 C C . TYR A 1 311 ? 24.901 15.637 -15.588 1.00 78.19 311 TYR A C 1
ATOM 2504 O O . TYR A 1 311 ? 24.531 14.846 -16.462 1.00 78.19 311 TYR A O 1
ATOM 2512 N N . ASP A 1 312 ? 26.192 15.864 -15.315 1.00 76.00 312 ASP A N 1
ATOM 2513 C CA . ASP A 1 312 ? 27.291 15.317 -16.114 1.00 76.00 312 ASP A CA 1
ATOM 2514 C C . ASP A 1 312 ? 27.353 13.769 -16.106 1.00 76.00 312 ASP A C 1
ATOM 2516 O O . ASP A 1 312 ? 27.251 13.136 -15.032 1.00 76.00 312 ASP A O 1
ATOM 2520 N N . PRO A 1 313 ? 27.614 13.155 -17.281 1.00 74.62 313 PRO A N 1
ATOM 2521 C CA . PRO A 1 313 ? 27.959 11.742 -17.397 1.00 74.62 313 PRO A CA 1
ATOM 2522 C C . PRO A 1 313 ? 29.271 11.409 -16.660 1.00 74.62 313 PRO A C 1
ATOM 2524 O O . PRO A 1 313 ? 30.118 12.262 -16.402 1.00 74.62 313 PRO A O 1
ATOM 2527 N N . LYS A 1 314 ? 29.478 10.126 -16.330 1.00 68.56 314 LYS A N 1
ATOM 2528 C CA . LYS A 1 314 ? 30.722 9.642 -15.690 1.00 68.56 314 LYS A CA 1
ATOM 2529 C C . LYS A 1 314 ? 31.935 9.685 -16.636 1.00 68.56 314 LYS A C 1
ATOM 2531 O O . LYS A 1 314 ? 33.072 9.790 -16.176 1.00 68.56 314 LYS A O 1
ATOM 2536 N N . TYR A 1 315 ? 31.686 9.597 -17.939 1.00 77.88 315 TYR A N 1
ATOM 2537 C CA . TYR A 1 315 ? 32.674 9.652 -19.018 1.00 77.88 315 TYR A CA 1
ATOM 2538 C C . TYR A 1 315 ? 32.365 10.831 -19.936 1.00 77.88 315 TYR A C 1
ATOM 2540 O O . TYR A 1 315 ? 31.265 11.365 -19.895 1.00 77.88 315 TYR A O 1
ATOM 2548 N N . THR A 1 316 ? 33.307 11.211 -20.801 1.00 86.81 316 THR A N 1
ATOM 2549 C CA . THR A 1 316 ? 33.058 12.216 -21.845 1.00 86.81 316 THR A CA 1
ATOM 2550 C C . THR A 1 316 ? 31.802 11.866 -22.652 1.00 86.81 316 THR A C 1
ATOM 2552 O O . THR A 1 316 ? 31.652 10.716 -23.076 1.00 86.81 316 THR A O 1
ATOM 2555 N N . GLN A 1 317 ? 30.935 12.863 -22.865 1.00 93.00 317 GLN A N 1
ATOM 2556 C CA . GLN A 1 317 ? 29.722 12.793 -23.683 1.00 93.00 317 GLN A CA 1
ATOM 2557 C C . GLN A 1 317 ? 29.979 12.058 -25.006 1.00 93.00 317 GLN A C 1
ATOM 2559 O O . GLN A 1 317 ? 31.084 12.092 -25.567 1.00 93.00 317 GLN A O 1
ATOM 2564 N N . GLY A 1 318 ? 28.955 11.395 -25.532 1.00 94.75 318 GLY A N 1
ATOM 2565 C CA . GLY A 1 318 ? 29.075 10.664 -26.785 1.00 94.75 318 GLY A CA 1
ATOM 2566 C C . GLY A 1 318 ? 27.743 10.199 -27.342 1.00 94.75 318 GLY A C 1
ATOM 2567 O O . GLY A 1 318 ? 26.683 10.593 -26.875 1.00 94.75 318 GLY A O 1
ATOM 2568 N N . ALA A 1 319 ? 27.815 9.344 -28.350 1.00 97.00 319 ALA A N 1
ATOM 2569 C CA . ALA A 1 319 ? 26.670 8.664 -28.933 1.00 97.00 319 ALA A CA 1
ATOM 2570 C C . ALA A 1 319 ? 27.021 7.202 -29.197 1.00 97.00 319 ALA A C 1
ATOM 2572 O O . ALA A 1 319 ? 28.192 6.850 -29.412 1.00 97.00 319 ALA A O 1
ATOM 2573 N N . ARG A 1 320 ? 26.001 6.341 -29.208 1.00 97.69 320 ARG A N 1
ATOM 2574 C CA . ARG A 1 320 ? 26.181 4.952 -29.625 1.00 97.69 320 ARG A CA 1
ATOM 2575 C C . ARG A 1 320 ? 26.030 4.827 -31.126 1.00 97.69 320 ARG A C 1
ATOM 2577 O O . ARG A 1 320 ? 25.111 5.369 -31.728 1.00 97.69 320 ARG A O 1
ATOM 2584 N N . VAL A 1 321 ? 26.914 4.040 -31.716 1.00 98.31 321 VAL A N 1
ATOM 2585 C CA . VAL A 1 321 ? 26.844 3.658 -33.120 1.00 98.31 321 VAL A CA 1
ATOM 2586 C C . VAL A 1 321 ? 26.421 2.200 -33.208 1.00 98.31 321 VAL A C 1
ATOM 2588 O O . VAL A 1 321 ? 26.924 1.358 -32.458 1.00 98.31 321 VAL A O 1
ATOM 2591 N N . LEU A 1 322 ? 25.510 1.897 -34.128 1.00 98.06 322 LEU A N 1
ATOM 2592 C CA . LEU A 1 322 ? 25.136 0.541 -34.510 1.00 98.06 322 LEU A CA 1
ATOM 2593 C C . LEU A 1 322 ? 25.396 0.388 -36.008 1.00 98.06 322 LEU A C 1
ATOM 2595 O O . LEU A 1 322 ? 24.795 1.096 -36.814 1.00 98.06 322 LEU A O 1
ATOM 2599 N N . LYS A 1 323 ? 26.280 -0.533 -36.394 1.00 98.00 323 LYS A N 1
ATOM 2600 C CA . LYS A 1 323 ? 26.542 -0.880 -37.795 1.00 98.00 323 LYS A CA 1
ATOM 2601 C C . LYS A 1 323 ? 25.948 -2.250 -38.100 1.00 98.00 323 LYS A C 1
ATOM 2603 O O . LYS A 1 323 ? 26.477 -3.264 -37.650 1.00 98.00 323 LYS A O 1
ATOM 2608 N N . ILE A 1 324 ? 24.858 -2.269 -38.856 1.00 98.06 324 ILE A N 1
ATOM 2609 C CA . ILE A 1 324 ? 24.096 -3.463 -39.234 1.00 98.06 324 ILE A CA 1
ATOM 2610 C C . ILE A 1 324 ? 24.629 -4.003 -40.567 1.00 98.06 324 ILE A C 1
ATOM 2612 O O . ILE A 1 324 ? 24.928 -3.229 -41.477 1.00 98.06 324 ILE A O 1
ATOM 2616 N N . TYR A 1 325 ? 24.732 -5.327 -40.691 1.00 97.50 325 TYR A N 1
ATOM 2617 C CA . TYR A 1 325 ? 25.175 -6.026 -41.901 1.00 97.50 325 TYR A CA 1
ATOM 2618 C C . TYR A 1 325 ? 23.997 -6.744 -42.573 1.00 97.50 325 TYR A C 1
ATOM 2620 O O . TYR A 1 325 ? 23.399 -7.643 -41.985 1.00 97.50 325 TYR A O 1
ATOM 2628 N N . GLU A 1 326 ? 23.688 -6.385 -43.819 1.00 95.25 326 GLU A N 1
ATOM 2629 C CA . GLU A 1 326 ? 22.462 -6.782 -44.532 1.00 95.25 326 GLU A CA 1
ATOM 2630 C C . GLU A 1 326 ? 22.248 -8.303 -44.611 1.00 95.25 326 GLU A C 1
ATOM 2632 O O . GLU A 1 326 ? 21.160 -8.806 -44.355 1.00 95.25 326 GLU A O 1
ATOM 2637 N N . LYS A 1 327 ? 23.303 -9.063 -44.932 1.00 89.31 327 LYS A N 1
ATOM 2638 C CA . LYS A 1 327 ? 23.198 -10.506 -45.232 1.00 89.31 327 LYS A CA 1
ATOM 2639 C C . LYS A 1 327 ? 22.970 -11.395 -44.013 1.00 89.31 327 LYS A C 1
ATOM 2641 O O . LYS A 1 327 ? 22.512 -12.525 -44.161 1.00 89.31 327 LYS A O 1
ATOM 2646 N N . THR A 1 328 ? 23.357 -10.927 -42.833 1.00 91.25 328 THR A N 1
ATOM 2647 C CA . THR A 1 328 ? 23.283 -11.684 -41.573 1.00 91.25 328 THR A CA 1
ATOM 2648 C C . THR A 1 328 ? 22.323 -11.053 -40.572 1.00 91.25 328 THR A C 1
ATOM 2650 O O . THR A 1 328 ? 21.949 -11.713 -39.604 1.00 91.25 328 THR A O 1
ATOM 2653 N N . LEU A 1 329 ? 21.957 -9.781 -40.776 1.00 92.88 329 LEU A N 1
ATOM 2654 C CA . LEU A 1 329 ? 21.207 -8.930 -39.847 1.00 92.88 329 LEU A CA 1
ATOM 2655 C C . LEU A 1 329 ? 21.799 -8.942 -38.424 1.00 92.88 329 LEU A C 1
ATOM 2657 O O . LEU A 1 329 ? 21.106 -8.798 -37.418 1.00 92.88 329 LEU A O 1
ATOM 2661 N N . THR A 1 330 ? 23.122 -9.104 -38.357 1.00 92.88 330 THR A N 1
ATOM 2662 C CA . THR A 1 330 ? 23.950 -8.903 -37.165 1.00 92.88 330 THR A CA 1
ATOM 2663 C C . THR A 1 330 ? 24.448 -7.463 -37.127 1.00 92.88 330 THR A C 1
ATOM 2665 O O . THR A 1 330 ? 24.565 -6.824 -38.174 1.00 92.88 330 THR A O 1
ATOM 2668 N N . HIS A 1 331 ? 24.814 -6.972 -35.945 1.00 94.81 331 HIS A N 1
ATOM 2669 C CA . HIS A 1 331 ? 25.354 -5.627 -35.767 1.00 94.81 331 HIS A CA 1
ATOM 2670 C C . HIS A 1 331 ? 26.721 -5.639 -35.065 1.00 94.81 331 HIS A C 1
ATOM 2672 O O . HIS A 1 331 ? 27.031 -6.545 -34.294 1.00 94.81 331 HIS A O 1
ATOM 2678 N N . GLU A 1 332 ? 27.525 -4.612 -35.328 1.00 95.62 332 GLU A N 1
ATOM 2679 C CA . GLU A 1 332 ? 28.625 -4.166 -34.467 1.00 95.62 332 GLU A CA 1
ATOM 2680 C C . GLU A 1 332 ? 28.183 -2.882 -33.748 1.00 95.62 332 GLU A C 1
ATOM 2682 O O . GLU A 1 332 ? 27.459 -2.074 -34.332 1.00 95.62 332 GLU A O 1
ATOM 2687 N N . THR A 1 333 ? 28.623 -2.664 -32.507 1.00 97.00 333 THR A N 1
ATOM 2688 C CA . THR A 1 333 ? 28.377 -1.413 -31.775 1.00 97.00 333 THR A CA 1
ATOM 2689 C C . THR A 1 333 ? 29.624 -0.893 -31.062 1.00 97.00 333 THR A C 1
ATOM 2691 O O . THR A 1 333 ? 30.524 -1.659 -30.707 1.00 97.00 333 THR A O 1
ATOM 2694 N N . TRP A 1 334 ? 29.684 0.427 -30.885 1.00 96.94 334 TRP A N 1
ATOM 2695 C CA . TRP A 1 334 ? 30.680 1.143 -30.091 1.00 96.94 334 TRP A CA 1
ATOM 2696 C C . TRP A 1 334 ? 30.143 2.507 -29.646 1.00 96.94 334 TRP A C 1
ATOM 2698 O O . TRP A 1 334 ? 29.129 2.981 -30.162 1.00 96.94 334 TRP A O 1
ATOM 2708 N N . ILE A 1 335 ? 30.857 3.155 -28.724 1.00 96.88 335 ILE A N 1
ATOM 2709 C CA . ILE A 1 335 ? 30.666 4.574 -28.417 1.00 96.88 335 ILE A CA 1
ATOM 2710 C C . ILE A 1 335 ? 31.644 5.423 -29.235 1.00 96.88 335 ILE A C 1
ATOM 2712 O O . ILE A 1 335 ? 32.842 5.131 -29.297 1.00 96.88 335 ILE A O 1
ATOM 2716 N N . ARG A 1 336 ? 31.122 6.494 -29.839 1.00 97.06 336 ARG A N 1
ATOM 2717 C CA . ARG A 1 336 ? 31.893 7.635 -30.344 1.00 97.06 336 ARG A CA 1
ATOM 2718 C C . ARG A 1 336 ? 31.754 8.766 -29.329 1.00 97.06 336 ARG A C 1
ATOM 2720 O O . ARG A 1 336 ? 30.630 9.132 -28.995 1.00 97.06 336 ARG A O 1
ATOM 2727 N N . ASN A 1 337 ? 32.860 9.306 -28.830 1.00 95.00 337 ASN A N 1
ATOM 2728 C CA . ASN A 1 337 ? 32.827 10.453 -27.920 1.00 95.00 337 ASN A CA 1
ATOM 2729 C C . ASN A 1 337 ? 32.811 11.791 -28.690 1.00 95.00 337 ASN A C 1
ATOM 2731 O O . ASN A 1 337 ? 33.117 11.840 -29.886 1.00 95.00 337 ASN A O 1
ATOM 2735 N N . VAL A 1 338 ? 32.491 12.895 -28.008 1.00 92.81 338 VAL A N 1
ATOM 2736 C CA . VAL A 1 338 ? 32.416 14.250 -28.603 1.00 92.81 338 VAL A CA 1
ATOM 2737 C C . VAL A 1 338 ? 33.769 14.862 -29.008 1.00 92.81 338 VAL A C 1
ATOM 2739 O O . VAL A 1 338 ? 33.822 16.010 -29.429 1.00 92.81 338 VAL A O 1
ATOM 2742 N N . LYS A 1 339 ? 34.876 14.109 -28.938 1.00 91.75 339 LYS A N 1
ATOM 2743 C CA . LYS A 1 339 ? 36.164 14.466 -29.572 1.00 91.75 339 LYS A CA 1
ATOM 2744 C C . LYS A 1 339 ? 36.366 13.768 -30.920 1.00 91.75 339 LYS A C 1
ATOM 2746 O O . LYS A 1 339 ? 37.402 13.947 -31.555 1.00 91.75 339 LYS A O 1
ATOM 2751 N N . GLY A 1 340 ? 35.411 12.936 -31.339 1.00 91.25 340 GLY A N 1
ATOM 2752 C CA . GLY A 1 340 ? 35.524 12.098 -32.527 1.00 91.25 340 GLY A CA 1
ATOM 2753 C C . GLY A 1 340 ? 36.320 10.806 -32.307 1.00 91.25 340 GLY A C 1
ATOM 2754 O O . GLY A 1 340 ? 36.628 10.112 -33.274 1.00 91.25 340 GLY A O 1
ATOM 2755 N N . GLU A 1 341 ? 36.631 10.419 -31.067 1.00 94.00 341 GLU A N 1
ATOM 2756 C CA . GLU A 1 341 ? 37.409 9.210 -30.744 1.00 94.00 341 GLU A CA 1
ATOM 2757 C C . GLU A 1 341 ? 36.476 8.019 -30.422 1.00 94.00 341 GLU A C 1
ATOM 2759 O O . GLU A 1 341 ? 35.361 8.204 -29.928 1.00 94.00 341 GLU A O 1
ATOM 2764 N N . ARG A 1 342 ? 36.897 6.783 -30.743 1.00 94.44 342 ARG A N 1
ATOM 2765 C CA . ARG A 1 342 ? 36.153 5.554 -30.396 1.00 94.44 342 ARG A CA 1
ATOM 2766 C C . ARG A 1 342 ? 36.595 5.117 -29.004 1.00 94.44 342 ARG A C 1
ATOM 2768 O O . ARG A 1 342 ? 37.781 4.872 -28.807 1.00 94.44 342 ARG A O 1
ATOM 2775 N N . ASP A 1 343 ? 35.651 5.000 -28.080 1.00 90.75 343 ASP A N 1
ATOM 2776 C CA . ASP A 1 343 ? 35.941 4.600 -26.703 1.00 90.75 343 ASP A CA 1
ATOM 2777 C C . ASP A 1 343 ? 36.096 3.074 -26.587 1.00 90.75 343 ASP A C 1
ATOM 2779 O O . ASP A 1 343 ? 35.250 2.304 -27.058 1.00 90.75 343 ASP A O 1
ATOM 2783 N N . ASP A 1 344 ? 37.156 2.638 -25.902 1.00 85.31 344 ASP A N 1
ATOM 2784 C CA . ASP A 1 344 ? 37.381 1.234 -25.554 1.00 85.31 344 ASP A CA 1
ATOM 2785 C C . ASP A 1 344 ? 36.475 0.824 -24.381 1.00 85.31 344 ASP A C 1
ATOM 2787 O O . ASP A 1 344 ? 36.780 1.040 -23.206 1.00 85.31 344 ASP A O 1
ATOM 2791 N N . GLN A 1 345 ? 35.332 0.215 -24.705 1.00 88.94 345 GLN A N 1
ATOM 2792 C CA . GLN A 1 345 ? 34.376 -0.271 -23.711 1.00 88.94 345 GLN A CA 1
ATOM 2793 C C . GLN A 1 345 ? 34.919 -1.510 -22.972 1.00 88.94 345 GLN A C 1
ATOM 2795 O O . GLN A 1 345 ? 35.033 -2.598 -23.544 1.00 88.94 345 GLN A O 1
ATOM 2800 N N . ILE A 1 346 ? 35.233 -1.340 -21.683 1.00 85.75 346 ILE A N 1
ATOM 2801 C CA . ILE A 1 346 ? 35.766 -2.388 -20.796 1.00 85.75 346 ILE A CA 1
ATOM 2802 C C . ILE A 1 346 ? 34.757 -3.541 -20.673 1.00 85.75 346 ILE A C 1
ATOM 2804 O O . ILE A 1 346 ? 33.552 -3.315 -20.607 1.00 85.75 346 ILE A O 1
ATOM 2808 N N . SER A 1 347 ? 35.240 -4.786 -20.637 1.00 89.19 347 SER A N 1
ATOM 2809 C CA . SER A 1 347 ? 34.392 -5.953 -20.366 1.00 89.19 347 SER A CA 1
ATOM 2810 C C . SER A 1 347 ? 34.176 -6.105 -18.860 1.00 89.19 347 SER A C 1
ATOM 2812 O O . SER A 1 347 ? 35.151 -6.231 -18.123 1.00 89.19 347 SER A O 1
ATOM 2814 N N . HIS A 1 348 ? 32.921 -6.144 -18.419 1.00 84.50 348 HIS A N 1
ATOM 2815 C CA . HIS A 1 348 ? 32.545 -6.444 -17.036 1.00 84.50 348 HIS A CA 1
ATOM 2816 C C . HIS A 1 348 ? 32.112 -7.909 -16.906 1.00 84.50 348 HIS A C 1
ATOM 2818 O O . HIS A 1 348 ? 31.406 -8.434 -17.775 1.00 84.50 348 HIS A O 1
ATOM 2824 N N . THR A 1 349 ? 32.517 -8.558 -15.814 1.00 82.50 349 THR A N 1
ATOM 2825 C CA . THR A 1 349 ? 32.062 -9.893 -15.413 1.00 82.50 349 THR A CA 1
ATOM 2826 C C . THR A 1 349 ? 31.411 -9.844 -14.022 1.00 82.50 349 THR A C 1
ATOM 2828 O O . THR A 1 349 ? 31.970 -9.212 -13.126 1.00 82.50 349 THR A O 1
ATOM 2831 N N . PRO A 1 350 ? 30.283 -10.550 -13.785 1.00 75.31 350 PRO A N 1
ATOM 2832 C CA . PRO A 1 350 ? 29.492 -10.421 -12.549 1.00 75.31 350 PRO A CA 1
ATOM 2833 C C . PRO A 1 350 ? 30.198 -10.709 -11.216 1.00 75.31 350 PRO A C 1
ATOM 2835 O O . PRO A 1 350 ? 29.645 -10.440 -10.156 1.00 75.31 350 PRO A O 1
ATOM 2838 N N . LEU A 1 351 ? 31.390 -11.309 -11.244 1.00 60.81 351 LEU A N 1
ATOM 2839 C CA . LEU A 1 351 ? 32.152 -11.661 -10.043 1.00 60.81 351 LEU A CA 1
ATOM 2840 C C . LEU A 1 351 ? 32.968 -10.485 -9.475 1.00 60.81 351 LEU A C 1
ATOM 2842 O O . LEU A 1 351 ? 33.488 -10.604 -8.367 1.00 60.81 351 LEU A O 1
ATOM 2846 N N . ASP A 1 352 ? 33.095 -9.381 -10.220 1.00 53.50 352 ASP A N 1
ATOM 2847 C CA . ASP A 1 352 ? 34.096 -8.341 -9.948 1.00 53.50 352 ASP A CA 1
ATOM 2848 C C . ASP A 1 352 ? 33.559 -7.106 -9.189 1.00 53.50 352 ASP A C 1
ATOM 2850 O O . ASP A 1 352 ? 34.355 -6.342 -8.640 1.00 53.50 352 ASP A O 1
ATOM 2854 N N . GLU A 1 353 ? 32.236 -6.899 -9.098 1.00 60.09 353 GLU A N 1
ATOM 2855 C CA . GLU A 1 353 ? 31.622 -5.773 -8.365 1.00 60.09 353 GLU A CA 1
ATOM 2856 C C . GLU A 1 353 ? 30.387 -6.168 -7.529 1.00 60.09 353 GLU A C 1
ATOM 2858 O O . GLU A 1 353 ? 29.848 -7.266 -7.628 1.00 60.09 353 GLU A O 1
ATOM 2863 N N . GLN A 1 354 ? 29.924 -5.236 -6.685 1.00 59.38 354 GLN A N 1
ATOM 2864 C CA . GLN A 1 354 ? 28.612 -5.315 -6.036 1.00 59.38 354 GLN A CA 1
ATOM 2865 C C . GLN A 1 354 ? 27.483 -5.240 -7.085 1.00 59.38 354 GLN A C 1
ATOM 2867 O O . GLN A 1 354 ? 27.568 -4.393 -7.985 1.00 59.38 354 GLN A O 1
ATOM 2872 N N . PRO A 1 355 ? 26.412 -6.047 -6.947 1.00 71.00 355 PRO A N 1
ATOM 2873 C CA . PRO A 1 355 ? 25.278 -6.017 -7.865 1.00 71.00 355 PRO A CA 1
ATOM 2874 C C . PRO A 1 355 ? 24.610 -4.636 -7.915 1.00 71.00 355 PRO A C 1
ATOM 2876 O O . PRO A 1 355 ? 24.581 -3.892 -6.928 1.00 71.00 355 PRO A O 1
ATOM 2879 N N . ARG A 1 356 ? 24.080 -4.297 -9.090 1.00 75.94 356 ARG A N 1
ATOM 2880 C CA . ARG A 1 356 ? 23.238 -3.118 -9.330 1.00 75.94 356 ARG A CA 1
ATOM 2881 C C . ARG A 1 356 ? 21.780 -3.457 -9.016 1.00 75.94 356 ARG A C 1
ATOM 2883 O O . ARG A 1 356 ? 21.398 -4.626 -8.994 1.00 75.94 356 ARG A O 1
ATOM 2890 N N . TYR A 1 357 ? 20.967 -2.432 -8.786 1.00 67.62 357 TYR A N 1
ATOM 2891 C CA . TYR A 1 357 ? 19.538 -2.566 -8.506 1.00 67.62 357 TYR A CA 1
ATOM 2892 C C . TYR A 1 357 ? 18.777 -1.473 -9.264 1.00 67.62 357 TYR A C 1
ATOM 2894 O O . TYR A 1 357 ? 19.238 -0.332 -9.312 1.00 67.62 357 TYR A O 1
ATOM 2902 N N . CYS A 1 358 ? 17.615 -1.792 -9.838 1.00 62.31 358 CYS A N 1
ATOM 2903 C CA . CYS A 1 358 ? 16.704 -0.759 -10.336 1.00 62.31 358 CYS A CA 1
ATOM 2904 C C . CYS A 1 358 ? 16.089 0.009 -9.153 1.00 62.31 358 CYS A C 1
ATOM 2906 O O . CYS A 1 358 ? 16.044 -0.496 -8.025 1.00 62.31 358 CYS A O 1
ATOM 2908 N N . CYS A 1 359 ? 15.562 1.204 -9.416 1.00 54.72 359 CYS A N 1
ATOM 2909 C CA . CYS A 1 359 ? 14.861 2.070 -8.464 1.00 54.72 359 CYS A CA 1
ATOM 2910 C C . CYS A 1 359 ? 13.526 1.492 -7.931 1.00 54.72 359 CYS A C 1
ATOM 2912 O O . CYS A 1 359 ? 12.475 2.122 -8.038 1.00 54.72 359 CYS A O 1
ATOM 2914 N N . VAL A 1 360 ? 13.540 0.333 -7.264 1.00 42.75 360 VAL A N 1
ATOM 2915 C CA . VAL A 1 360 ? 12.390 -0.185 -6.496 1.00 42.75 360 VAL A CA 1
ATOM 2916 C C . VAL A 1 360 ? 12.311 0.541 -5.150 1.00 42.75 360 VAL A C 1
ATOM 2918 O O . VAL A 1 360 ? 12.579 -0.028 -4.094 1.00 42.75 360 VAL A O 1
ATOM 2921 N N . GLY A 1 361 ? 12.000 1.839 -5.186 1.00 40.28 361 GLY A N 1
ATOM 2922 C CA . GLY A 1 361 ? 11.776 2.654 -3.988 1.00 40.28 361 GLY A CA 1
ATOM 2923 C C . GLY A 1 361 ? 12.933 2.651 -2.983 1.00 40.28 361 GLY A C 1
ATOM 2924 O O . GLY A 1 361 ? 12.692 2.808 -1.785 1.00 40.28 361 GLY A O 1
ATOM 2925 N N . LEU A 1 362 ? 14.175 2.460 -3.445 1.00 29.31 362 LEU A N 1
ATOM 2926 C CA . LEU A 1 362 ? 15.365 2.544 -2.604 1.00 29.31 362 LEU A CA 1
ATOM 2927 C C . LEU A 1 362 ? 15.615 4.001 -2.212 1.00 29.31 362 LEU A C 1
ATOM 2929 O O . LEU A 1 362 ? 16.374 4.723 -2.848 1.00 29.31 362 LEU A O 1
ATOM 2933 N N . ASP A 1 363 ? 14.970 4.394 -1.114 1.00 34.50 363 ASP A N 1
ATOM 2934 C CA . ASP A 1 363 ? 15.629 5.040 0.013 1.00 34.50 363 ASP A CA 1
ATOM 2935 C C . ASP A 1 363 ? 16.824 5.926 -0.359 1.00 34.50 363 ASP A C 1
ATOM 2937 O O . ASP A 1 363 ? 17.948 5.433 -0.455 1.00 34.50 363 ASP A O 1
ATOM 2941 N N . SER A 1 364 ? 16.598 7.241 -0.443 1.00 28.12 364 SER A N 1
ATOM 2942 C CA . SER A 1 364 ? 17.622 8.262 -0.701 1.00 28.12 364 SER A CA 1
ATOM 2943 C C . SER A 1 364 ? 18.746 8.283 0.351 1.00 28.12 364 SER A C 1
ATOM 2945 O O . SER A 1 364 ? 18.839 9.148 1.227 1.00 28.12 364 SER A O 1
ATOM 2947 N N . LYS A 1 365 ? 19.667 7.324 0.242 1.00 38.00 365 LYS A N 1
ATOM 2948 C CA . LYS A 1 365 ? 20.996 7.350 0.846 1.00 38.00 365 LYS A CA 1
ATOM 2949 C C . LYS A 1 365 ? 21.891 8.247 -0.000 1.00 38.00 365 LYS A C 1
ATOM 2951 O O . LYS A 1 365 ? 22.763 7.752 -0.693 1.00 38.00 365 LYS A O 1
ATOM 2956 N N . ASP A 1 366 ? 21.654 9.549 0.107 1.00 31.48 366 ASP A N 1
ATOM 2957 C CA . ASP A 1 366 ? 22.715 10.561 0.111 1.00 31.48 366 ASP A CA 1
ATOM 2958 C C . ASP A 1 366 ? 22.179 11.883 0.679 1.00 31.48 366 ASP A C 1
ATOM 2960 O O . ASP A 1 366 ? 22.004 12.895 0.007 1.00 31.48 366 ASP A O 1
ATOM 2964 N N . ASN A 1 367 ? 21.898 11.862 1.986 1.00 29.62 367 ASN A N 1
ATOM 2965 C CA . ASN A 1 367 ? 21.820 13.083 2.785 1.00 29.62 367 ASN A CA 1
ATOM 2966 C C . ASN A 1 367 ? 22.213 12.798 4.254 1.00 29.62 367 ASN A C 1
ATOM 2968 O O . ASN A 1 367 ? 21.353 12.526 5.103 1.00 29.62 367 ASN A O 1
ATOM 2972 N N . PRO A 1 368 ? 23.521 12.780 4.580 1.00 39.09 368 PRO A N 1
ATOM 2973 C CA . PRO A 1 368 ? 24.014 12.394 5.898 1.00 39.09 368 PRO A CA 1
ATOM 2974 C C . PRO A 1 368 ? 23.843 13.530 6.920 1.00 39.09 368 PRO A C 1
ATOM 2976 O O . PRO A 1 368 ? 24.784 14.253 7.233 1.00 39.09 368 PRO A O 1
ATOM 2979 N N . SER A 1 369 ? 22.640 13.676 7.483 1.00 39.31 369 SER A N 1
ATOM 2980 C CA . SER A 1 369 ? 22.426 14.502 8.688 1.00 39.31 369 SER A CA 1
ATOM 2981 C C . SER A 1 369 ? 21.145 14.184 9.475 1.00 39.31 369 SER A C 1
ATOM 2983 O O . SER A 1 369 ? 21.142 14.277 10.705 1.00 39.31 369 SER A O 1
ATOM 2985 N N . TRP A 1 370 ? 20.067 13.742 8.817 1.00 40.09 370 TRP A N 1
ATOM 2986 C CA . TRP A 1 370 ? 18.762 13.551 9.469 1.00 40.09 370 TRP A CA 1
ATOM 2987 C C . TRP A 1 370 ? 18.744 12.508 10.589 1.00 40.09 370 TRP A C 1
ATOM 2989 O O . TRP A 1 370 ? 18.054 12.712 11.582 1.00 40.09 370 TRP A O 1
ATOM 2999 N N . SER A 1 371 ? 19.535 11.437 10.500 1.00 38.84 371 SER A N 1
ATOM 3000 C CA . SER A 1 371 ? 19.662 10.449 11.582 1.00 38.84 371 SER A CA 1
ATOM 3001 C C . SER A 1 371 ? 20.282 11.043 12.853 1.00 38.84 371 SER A C 1
ATOM 3003 O O . SER A 1 371 ? 19.860 10.697 13.956 1.00 38.84 371 SER A O 1
ATOM 3005 N N . LEU A 1 372 ? 21.220 11.988 12.717 1.00 40.91 372 LEU A N 1
ATOM 3006 C CA . LEU A 1 372 ? 21.813 12.706 13.845 1.00 40.91 372 LEU A CA 1
ATOM 3007 C C . LEU A 1 372 ? 20.821 13.714 14.439 1.00 40.91 372 LEU A C 1
ATOM 3009 O O . LEU A 1 372 ? 20.671 13.762 15.658 1.00 40.91 372 LEU A O 1
ATOM 3013 N N . TYR A 1 373 ? 20.085 14.459 13.604 1.00 46.78 373 TYR A N 1
ATOM 3014 C CA . TYR A 1 373 ? 19.016 15.348 14.076 1.00 46.78 373 TYR A CA 1
ATOM 3015 C C . TYR A 1 373 ? 17.870 14.583 14.749 1.00 46.78 373 TYR A C 1
ATOM 3017 O O . TYR A 1 373 ? 17.362 15.035 15.772 1.00 46.78 373 TYR A O 1
ATOM 3025 N N . PHE A 1 374 ? 17.498 13.405 14.244 1.00 42.34 374 PHE A N 1
ATOM 3026 C CA . PHE A 1 374 ? 16.456 12.558 14.828 1.00 42.34 374 PHE A CA 1
ATOM 3027 C C . PHE A 1 374 ? 16.915 11.909 16.141 1.00 42.34 374 PHE A C 1
ATOM 3029 O O . PHE A 1 374 ? 16.152 11.877 17.108 1.00 42.34 374 PHE A O 1
ATOM 3036 N N . ALA A 1 375 ? 18.175 11.466 16.228 1.00 43.47 375 ALA A N 1
ATOM 3037 C CA . ALA A 1 375 ? 18.774 11.001 17.479 1.00 43.47 375 ALA A CA 1
ATOM 3038 C C . ALA A 1 375 ? 18.861 12.133 18.518 1.00 43.47 375 ALA A C 1
ATOM 3040 O O . ALA A 1 375 ? 18.460 11.939 19.663 1.00 43.47 375 ALA A O 1
ATOM 3041 N N . LEU A 1 376 ? 19.300 13.333 18.121 1.00 45.28 376 LEU A N 1
ATOM 3042 C CA . LEU A 1 376 ? 19.332 14.517 18.986 1.00 45.28 376 LEU A CA 1
ATOM 3043 C C . LEU A 1 376 ? 17.927 14.927 19.442 1.00 45.28 376 LEU A C 1
ATOM 3045 O O . LEU A 1 376 ? 17.730 15.144 20.633 1.00 45.28 376 LEU A O 1
ATOM 3049 N N . PHE A 1 377 ? 16.940 14.973 18.544 1.00 50.69 377 PHE A N 1
ATOM 3050 C CA . PHE A 1 377 ? 15.551 15.293 18.882 1.00 50.69 377 PHE A CA 1
ATOM 3051 C C . PHE A 1 377 ? 14.942 14.253 19.830 1.00 50.69 377 PHE A C 1
ATOM 3053 O O . PHE A 1 377 ? 14.343 14.616 20.840 1.00 50.69 377 PHE A O 1
ATOM 3060 N N . THR A 1 378 ? 15.156 12.961 19.570 1.00 43.84 378 THR A N 1
ATOM 3061 C CA . THR A 1 378 ? 14.673 11.876 20.438 1.00 43.84 378 THR A CA 1
ATOM 3062 C C . THR A 1 378 ? 15.346 11.929 21.811 1.00 43.84 378 THR A C 1
ATOM 3064 O O . THR A 1 378 ? 14.661 11.850 22.829 1.00 43.84 378 THR A O 1
ATOM 3067 N N . CYS A 1 379 ? 16.660 12.166 21.872 1.00 47.78 379 CYS A N 1
ATOM 3068 C CA . CYS A 1 379 ? 17.382 12.394 23.125 1.00 47.78 379 CYS A CA 1
ATOM 3069 C C . CYS A 1 379 ? 16.872 13.636 23.869 1.00 47.78 379 CYS A C 1
ATOM 3071 O O . CYS A 1 379 ? 16.648 13.557 25.073 1.00 47.78 379 CYS A O 1
ATOM 3073 N N . VAL A 1 380 ? 16.623 14.755 23.182 1.00 57.38 380 VAL A N 1
ATOM 3074 C CA . VAL A 1 380 ? 16.035 15.967 23.777 1.00 57.38 380 VAL A CA 1
ATOM 3075 C C . VAL A 1 380 ? 14.635 15.683 24.321 1.00 57.38 380 VAL A C 1
ATOM 3077 O O . VAL A 1 380 ? 14.346 16.079 25.443 1.00 57.38 380 VAL A O 1
ATOM 3080 N N . MET A 1 381 ? 13.787 14.942 23.606 1.00 53.47 381 MET A N 1
ATOM 3081 C CA . MET A 1 381 ? 12.442 14.586 24.077 1.00 53.47 381 MET A CA 1
ATOM 3082 C C . MET A 1 381 ? 12.469 13.598 25.254 1.00 53.47 381 MET A C 1
ATOM 3084 O O . MET A 1 381 ? 11.680 13.747 26.187 1.00 53.47 381 MET A O 1
ATOM 3088 N N . ILE A 1 382 ? 13.412 12.650 25.283 1.00 48.38 382 ILE A N 1
ATOM 3089 C CA . ILE A 1 382 ? 13.661 11.772 26.440 1.00 48.38 382 ILE A CA 1
ATOM 3090 C C . ILE A 1 382 ? 14.169 12.591 27.637 1.00 48.38 382 ILE A C 1
ATOM 3092 O O . ILE A 1 382 ? 13.690 12.413 28.756 1.00 48.38 382 ILE A O 1
ATOM 3096 N N . ILE A 1 383 ? 15.091 13.532 27.419 1.00 57.28 383 ILE A N 1
ATOM 3097 C CA . ILE A 1 383 ? 15.596 14.444 28.454 1.00 57.28 383 ILE A CA 1
ATOM 3098 C C . ILE A 1 383 ? 14.470 15.343 28.976 1.00 57.28 383 ILE A C 1
ATOM 3100 O O . ILE A 1 383 ? 14.334 15.480 30.188 1.00 57.28 383 ILE A O 1
ATOM 3104 N N . LEU A 1 384 ? 13.614 15.892 28.111 1.00 51.72 384 LEU A N 1
ATOM 3105 C CA . LEU A 1 384 ? 12.436 16.670 28.504 1.00 51.72 384 LEU A CA 1
ATOM 3106 C C . LEU A 1 384 ? 11.428 15.815 29.281 1.00 51.72 384 LEU A C 1
ATOM 3108 O O . LEU A 1 384 ? 10.910 16.282 30.293 1.00 51.72 384 LEU A O 1
ATOM 3112 N N . PHE A 1 385 ? 11.210 14.555 28.893 1.00 51.38 385 PHE A N 1
ATOM 3113 C CA . PHE A 1 385 ? 10.402 13.606 29.663 1.00 51.38 385 PHE A CA 1
ATOM 3114 C C . PHE A 1 385 ? 10.997 13.354 31.056 1.00 51.38 385 PHE A C 1
ATOM 3116 O O . PHE A 1 385 ? 10.276 13.454 32.046 1.00 51.38 385 PHE A O 1
ATOM 3123 N N . PHE A 1 386 ? 12.306 13.107 31.175 1.00 53.16 386 PHE A N 1
ATOM 3124 C CA . PHE A 1 386 ? 12.963 12.916 32.475 1.00 53.16 386 PHE A CA 1
ATOM 3125 C C . PHE A 1 386 ? 13.007 14.193 33.321 1.00 53.16 386 PHE A C 1
ATOM 3127 O O . PHE A 1 386 ? 12.801 14.120 34.531 1.00 53.16 386 PHE A O 1
ATOM 3134 N N . ILE A 1 387 ? 13.212 15.365 32.715 1.00 55.91 387 ILE A N 1
ATOM 3135 C CA . ILE A 1 387 ? 13.116 16.668 33.385 1.00 55.91 387 ILE A CA 1
ATOM 3136 C C . ILE A 1 387 ? 11.685 16.882 33.882 1.00 55.91 387 ILE A C 1
ATOM 3138 O O . ILE A 1 387 ? 11.498 17.222 35.045 1.00 55.91 387 ILE A O 1
ATOM 3142 N N . GLN A 1 388 ? 10.664 16.618 33.067 1.00 47.91 388 GLN A N 1
ATOM 3143 C CA . GLN A 1 388 ? 9.264 16.788 33.453 1.00 47.91 388 GLN A CA 1
ATOM 3144 C C . GLN A 1 388 ? 8.804 15.742 34.481 1.00 47.91 388 GLN A C 1
ATOM 3146 O O . GLN A 1 388 ? 8.028 16.072 35.381 1.00 47.91 388 GLN A O 1
ATOM 3151 N N . TRP A 1 389 ? 9.321 14.513 34.429 1.00 43.56 389 TRP A N 1
ATOM 3152 C CA . TRP A 1 389 ? 9.138 13.486 35.461 1.00 43.56 389 TRP A CA 1
ATOM 3153 C C . TRP A 1 389 ? 9.812 13.887 36.781 1.00 43.56 389 TRP A C 1
ATOM 3155 O O . TRP A 1 389 ? 9.210 13.767 37.849 1.00 43.56 389 TRP A O 1
ATOM 3165 N N . LYS A 1 390 ? 11.023 14.454 36.727 1.00 41.88 390 LYS A N 1
ATOM 3166 C CA . LYS A 1 390 ? 11.757 14.965 37.897 1.00 41.88 390 LYS A CA 1
ATOM 3167 C C . LYS A 1 390 ? 11.136 16.243 38.474 1.00 41.88 390 LYS A C 1
ATOM 3169 O O . LYS A 1 390 ? 11.118 16.410 39.688 1.00 41.88 390 LYS A O 1
ATOM 3174 N N . ILE A 1 391 ? 10.555 17.106 37.638 1.00 49.88 391 ILE A N 1
ATOM 3175 C CA . ILE A 1 391 ? 9.761 18.265 38.068 1.00 49.88 391 ILE A CA 1
ATOM 3176 C C . ILE A 1 391 ? 8.441 17.802 38.689 1.00 49.88 391 ILE A C 1
ATOM 3178 O O . ILE A 1 391 ? 8.081 18.301 39.742 1.00 49.88 391 ILE A O 1
ATOM 3182 N N . SER A 1 392 ? 7.718 16.843 38.106 1.00 40.09 392 SER A N 1
ATOM 3183 C CA . SER A 1 392 ? 6.431 16.388 38.664 1.00 40.09 392 SER A CA 1
ATOM 3184 C C . SER A 1 392 ? 6.586 15.582 39.962 1.00 40.09 392 SER A C 1
ATOM 3186 O O . SER A 1 392 ? 5.818 15.806 40.897 1.00 40.09 392 SER A O 1
ATOM 3188 N N . SER A 1 393 ? 7.618 14.740 40.080 1.00 41.97 393 SER A N 1
ATOM 3189 C CA . SER A 1 393 ? 7.981 14.068 41.342 1.00 41.97 393 SER A CA 1
ATOM 3190 C C . SER A 1 393 ? 8.593 15.029 42.375 1.00 41.97 393 SER A C 1
ATOM 3192 O O . SER A 1 393 ? 8.241 14.987 43.556 1.00 41.97 393 SER A O 1
ATOM 3194 N N . GLY A 1 394 ? 9.437 15.971 41.943 1.00 37.72 394 GLY A N 1
ATOM 3195 C CA . GLY A 1 394 ? 9.970 17.039 42.793 1.00 37.72 394 GLY A CA 1
ATOM 3196 C C . GLY A 1 394 ? 8.872 17.957 43.336 1.00 37.72 394 GLY A C 1
ATOM 3197 O O . GLY A 1 394 ? 8.828 18.227 44.532 1.00 37.72 394 GLY A O 1
ATOM 3198 N N . VAL A 1 395 ? 7.917 18.360 42.493 1.00 40.16 395 VAL A N 1
ATOM 3199 C CA . VAL A 1 395 ? 6.739 19.145 42.891 1.00 40.16 395 VAL A CA 1
ATOM 3200 C C . VAL A 1 395 ? 5.819 18.338 43.804 1.00 40.16 395 VAL A C 1
ATOM 3202 O O . VAL A 1 395 ? 5.243 18.944 44.703 1.00 40.16 395 VAL A O 1
ATOM 3205 N N . SER A 1 396 ? 5.697 17.008 43.671 1.00 40.88 396 SER A N 1
ATOM 3206 C CA . SER A 1 396 ? 4.936 16.225 44.658 1.00 40.88 396 SER A CA 1
ATOM 3207 C C . SER A 1 396 ? 5.609 16.213 46.031 1.00 40.88 396 SER A C 1
ATOM 3209 O O . SER A 1 396 ? 4.928 16.408 47.034 1.00 40.88 396 SER A O 1
ATOM 3211 N N . HIS A 1 397 ? 6.937 16.068 46.090 1.00 36.88 397 HIS A N 1
ATOM 3212 C CA . HIS A 1 397 ? 7.658 16.048 47.367 1.00 36.88 397 HIS A CA 1
ATOM 3213 C C . HIS A 1 397 ? 7.708 17.434 48.025 1.00 36.88 397 HIS A C 1
ATOM 3215 O O . HIS A 1 397 ? 7.419 17.570 49.214 1.00 36.88 397 HIS A O 1
ATOM 3221 N N . HIS A 1 398 ? 7.984 18.481 47.243 1.00 36.97 398 HIS A N 1
ATOM 3222 C CA . HIS A 1 398 ? 8.049 19.846 47.755 1.00 36.97 398 HIS A CA 1
ATOM 3223 C C . HIS A 1 398 ? 6.656 20.410 48.073 1.00 36.97 398 HIS A C 1
ATOM 3225 O O . HIS A 1 398 ? 6.524 21.124 49.060 1.00 36.97 398 HIS A O 1
ATOM 3231 N N . LYS A 1 399 ? 5.588 20.028 47.345 1.00 40.91 399 LYS A N 1
ATOM 3232 C CA . LYS A 1 399 ? 4.210 20.338 47.777 1.00 40.91 399 LYS A CA 1
ATOM 3233 C C . LYS A 1 399 ? 3.769 19.540 48.992 1.00 40.91 399 LYS A C 1
ATOM 3235 O O . LYS A 1 399 ? 3.015 20.098 49.769 1.00 40.91 399 LYS A O 1
ATOM 3240 N N . GLN A 1 400 ? 4.212 18.301 49.209 1.00 38.88 400 GLN A N 1
ATOM 3241 C CA . GLN A 1 400 ? 3.915 17.614 50.474 1.00 38.88 400 GLN A CA 1
ATOM 3242 C C . GLN A 1 400 ? 4.580 18.318 51.664 1.00 38.88 400 GLN A C 1
ATOM 3244 O O . GLN A 1 400 ? 3.920 18.530 52.674 1.00 38.88 400 GLN A O 1
ATOM 3249 N N . GLN A 1 401 ? 5.829 18.777 51.529 1.00 37.84 401 GLN A N 1
ATOM 3250 C CA . GLN A 1 401 ? 6.479 19.578 52.574 1.00 37.84 401 GLN A CA 1
ATOM 3251 C C . GLN A 1 401 ? 5.840 20.968 52.745 1.00 37.84 401 GLN A C 1
ATOM 3253 O O . GLN A 1 401 ? 5.576 21.369 53.873 1.00 37.84 401 GLN A O 1
ATOM 3258 N N . LEU A 1 402 ? 5.517 21.680 51.659 1.00 36.59 402 LEU A N 1
ATOM 3259 C CA . LEU A 1 402 ? 4.848 22.989 51.721 1.00 36.59 402 LEU A CA 1
ATOM 3260 C C . LEU A 1 402 ? 3.374 22.911 52.147 1.00 36.59 402 LEU A C 1
ATOM 3262 O O . LEU A 1 402 ? 2.869 23.887 52.684 1.00 36.59 402 LEU A O 1
ATOM 3266 N N . LEU A 1 403 ? 2.681 21.786 51.948 1.00 38.38 403 LEU A N 1
ATOM 3267 C CA . LEU A 1 403 ? 1.333 21.567 52.487 1.00 38.38 403 LEU A CA 1
ATOM 3268 C C . LEU A 1 403 ? 1.366 21.163 53.961 1.00 38.38 403 LEU A C 1
ATOM 3270 O O . LEU A 1 403 ? 0.442 21.524 54.670 1.00 38.38 403 LEU A O 1
ATOM 3274 N N . LEU A 1 404 ? 2.410 20.479 54.441 1.00 36.25 404 LEU A N 1
ATOM 3275 C CA . LEU A 1 404 ? 2.584 20.217 55.876 1.00 36.25 404 LEU A CA 1
ATOM 3276 C C . LEU A 1 404 ? 2.962 21.506 56.627 1.00 36.25 404 LEU A C 1
ATOM 3278 O O . LEU A 1 404 ? 2.241 21.918 57.528 1.00 36.25 404 LEU A O 1
ATOM 3282 N N . VAL A 1 405 ? 4.004 22.217 56.179 1.00 37.84 405 VAL A N 1
ATOM 3283 C CA . VAL A 1 405 ? 4.425 23.504 56.774 1.00 37.84 405 VAL A CA 1
ATOM 3284 C C . VAL A 1 405 ? 3.373 24.606 56.557 1.00 37.84 405 VAL A C 1
ATOM 3286 O O . VAL A 1 405 ? 3.187 25.478 57.402 1.00 37.84 405 VAL A O 1
ATOM 3289 N N . GLY A 1 406 ? 2.657 24.564 55.431 1.00 34.16 406 GLY A N 1
ATOM 3290 C CA . GLY A 1 406 ? 1.548 25.469 55.141 1.00 34.16 406 GLY A CA 1
ATOM 3291 C C . GLY A 1 406 ? 0.297 25.173 55.965 1.00 34.16 406 GLY A C 1
ATOM 3292 O O . GLY A 1 406 ? -0.348 26.120 56.404 1.00 34.16 406 GLY A O 1
ATOM 3293 N N . ALA A 1 407 ? -0.044 23.904 56.216 1.00 34.03 407 ALA A N 1
ATOM 3294 C CA . ALA A 1 407 ? -1.182 23.549 57.063 1.00 34.03 407 ALA A CA 1
ATOM 3295 C C . ALA A 1 407 ? -0.955 23.984 58.515 1.00 34.03 407 ALA A C 1
ATOM 3297 O O . ALA A 1 407 ? -1.837 24.632 59.068 1.00 34.03 407 ALA A O 1
ATOM 3298 N N . ASP A 1 408 ? 0.225 23.735 59.095 1.00 33.00 408 ASP A N 1
ATOM 3299 C CA . ASP A 1 408 ? 0.524 24.158 60.472 1.00 33.00 408 ASP A CA 1
ATOM 3300 C C . ASP A 1 408 ? 0.433 25.691 60.633 1.00 33.00 408 ASP A C 1
ATOM 3302 O O . ASP A 1 408 ? -0.232 26.187 61.545 1.00 33.00 408 ASP A O 1
ATOM 3306 N N . ASN A 1 409 ? 0.998 26.458 59.691 1.00 33.38 409 ASN A N 1
ATOM 3307 C CA . ASN A 1 409 ? 0.921 27.924 59.724 1.00 33.38 409 ASN A CA 1
ATOM 3308 C C . ASN A 1 409 ? -0.488 28.470 59.416 1.00 33.38 409 ASN A C 1
ATOM 3310 O O . ASN A 1 409 ? -0.892 29.483 59.988 1.00 33.38 409 ASN A O 1
ATOM 3314 N N . THR A 1 410 ? -1.259 27.819 58.536 1.00 32.91 410 THR A N 1
ATOM 3315 C CA . THR A 1 410 ? -2.622 28.272 58.191 1.00 32.91 410 THR A CA 1
ATOM 3316 C C . THR A 1 410 ? -3.623 27.916 59.290 1.00 32.91 410 THR A C 1
ATOM 3318 O O . THR A 1 410 ? -4.515 28.711 59.563 1.00 32.91 410 THR A O 1
ATOM 3321 N N . ILE A 1 411 ? -3.447 26.790 59.989 1.00 35.91 411 ILE A N 1
ATOM 3322 C CA . ILE A 1 411 ? -4.250 26.437 61.171 1.00 35.91 411 ILE A CA 1
ATOM 3323 C C . ILE A 1 411 ? -3.979 27.429 62.314 1.00 35.91 411 ILE A C 1
ATOM 3325 O O . ILE A 1 411 ? -4.925 27.867 62.969 1.00 35.91 411 ILE A O 1
ATOM 3329 N N . GLN A 1 412 ? -2.729 27.878 62.503 1.00 31.92 412 GLN A N 1
ATOM 3330 C CA . GLN A 1 412 ? -2.437 28.956 63.456 1.00 31.92 412 GLN A CA 1
ATOM 3331 C C . GLN A 1 412 ? -3.020 30.315 63.022 1.00 31.92 412 GLN A C 1
ATOM 3333 O O . GLN A 1 412 ? -3.665 30.966 63.842 1.00 31.92 412 GLN A O 1
ATOM 3338 N N . MET A 1 413 ? -2.887 30.737 61.757 1.00 31.72 413 MET A N 1
ATOM 3339 C CA . MET A 1 413 ? -3.446 32.027 61.307 1.00 31.72 413 MET A CA 1
ATOM 3340 C C . MET A 1 413 ? -4.984 32.059 61.269 1.00 31.72 413 MET A C 1
ATOM 3342 O O . MET A 1 413 ? -5.576 33.044 61.713 1.00 31.72 413 MET A O 1
ATOM 3346 N N . MET A 1 414 ? -5.653 30.993 60.813 1.00 29.75 414 MET A N 1
ATOM 3347 C CA . MET A 1 414 ? -7.124 30.938 60.800 1.00 29.75 414 MET A CA 1
ATOM 3348 C C . MET A 1 414 ? -7.703 31.009 62.221 1.00 29.75 414 MET A C 1
ATOM 3350 O O . MET A 1 414 ? -8.675 31.727 62.443 1.00 29.75 414 MET A O 1
ATOM 3354 N N . SER A 1 415 ? -7.029 30.412 63.215 1.00 36.47 415 SER A N 1
ATOM 3355 C CA . SER A 1 415 ? -7.422 30.524 64.631 1.00 36.47 415 SER A CA 1
ATOM 3356 C C . SER A 1 415 ? -7.317 31.941 65.235 1.00 36.47 415 SER A C 1
ATOM 3358 O O . SER A 1 415 ? -7.739 32.154 66.371 1.00 36.47 415 SER A O 1
ATOM 3360 N N . HIS A 1 416 ? -6.772 32.925 64.506 1.00 33.00 416 HIS A N 1
ATOM 3361 C CA . HIS A 1 416 ? -6.658 34.323 64.948 1.00 33.00 416 HIS A CA 1
ATOM 3362 C C . HIS A 1 416 ? -7.430 35.338 64.085 1.00 33.00 416 HIS A C 1
ATOM 3364 O O . HIS A 1 416 ? -7.782 36.408 64.590 1.00 33.00 416 HIS A O 1
ATOM 3370 N N . GLU A 1 417 ? -7.766 35.027 62.828 1.00 33.62 417 GLU A N 1
ATOM 3371 C CA . GLU A 1 417 ? -8.655 35.888 62.027 1.00 33.62 417 GLU A CA 1
ATOM 3372 C C . GLU A 1 417 ? -10.151 35.595 62.236 1.00 33.62 417 GLU A C 1
ATOM 3374 O O . GLU A 1 417 ? -10.955 36.529 62.189 1.00 33.62 417 GLU A O 1
ATOM 3379 N N . GLU A 1 418 ? -10.554 34.349 62.521 1.00 34.66 418 GLU A N 1
ATOM 3380 C CA . GLU A 1 418 ? -11.979 34.017 62.717 1.00 34.66 418 GLU A CA 1
ATOM 3381 C C . GLU A 1 418 ? -12.551 34.540 64.047 1.00 34.66 418 GLU A C 1
ATOM 3383 O O . GLU A 1 418 ? -13.716 34.932 64.098 1.00 34.66 418 GLU A O 1
ATOM 3388 N N . ILE A 1 419 ? -11.718 34.688 65.085 1.00 35.75 419 ILE A N 1
ATOM 3389 C CA . ILE A 1 419 ? -12.120 35.294 66.369 1.00 35.75 419 ILE A CA 1
ATOM 3390 C C . ILE A 1 419 ? -12.293 36.821 66.240 1.00 35.75 419 ILE A C 1
ATOM 3392 O O . ILE A 1 419 ? -13.202 37.400 66.834 1.00 35.75 419 ILE A O 1
ATOM 3396 N N . ASN A 1 420 ? -11.489 37.493 65.407 1.00 33.69 420 ASN A N 1
ATOM 3397 C CA . ASN A 1 420 ? -11.590 38.947 65.219 1.00 33.69 420 ASN A CA 1
ATOM 3398 C C . ASN A 1 420 ? -12.768 39.382 64.327 1.00 33.69 420 ASN A C 1
ATOM 3400 O O . ASN A 1 420 ? -13.234 40.515 64.452 1.00 33.69 420 ASN A O 1
ATOM 3404 N N . ARG A 1 421 ? -13.302 38.507 63.459 1.00 30.77 421 ARG A N 1
ATOM 3405 C CA . ARG A 1 421 ? -14.479 38.842 62.629 1.00 30.77 421 ARG A CA 1
ATOM 3406 C C . ARG A 1 421 ? -15.818 38.723 63.361 1.00 30.77 421 ARG A C 1
ATOM 3408 O O . ARG A 1 421 ? -16.773 39.371 62.938 1.00 30.77 421 ARG A O 1
ATOM 3415 N N . GLN A 1 422 ? -15.904 37.980 64.467 1.00 33.09 422 GLN A N 1
ATOM 3416 C CA . GLN A 1 422 ? -17.145 37.910 65.255 1.00 33.09 422 GLN A CA 1
ATOM 3417 C C . GLN A 1 422 ? -17.408 39.175 66.096 1.00 33.09 422 GLN A C 1
ATOM 3419 O O . GLN A 1 422 ? -18.568 39.528 66.293 1.00 33.09 422 GLN A O 1
ATOM 3424 N N . ASN A 1 423 ? -16.375 39.941 66.472 1.00 32.53 423 ASN A N 1
ATOM 3425 C CA . ASN A 1 423 ? -16.528 41.165 67.279 1.00 32.53 423 ASN A CA 1
ATOM 3426 C C . ASN A 1 423 ? -16.819 42.460 66.486 1.00 32.53 423 ASN A C 1
ATOM 3428 O O . ASN A 1 423 ? -16.985 43.514 67.096 1.00 32.53 423 ASN A O 1
ATOM 3432 N N . GLN A 1 424 ? -16.921 42.418 65.149 1.00 31.19 424 GLN A N 1
ATOM 3433 C CA . GLN A 1 424 ? -17.251 43.602 64.326 1.00 31.19 424 GLN A CA 1
ATOM 3434 C C . GLN A 1 424 ? -18.659 43.598 63.702 1.00 31.19 424 GLN A C 1
ATOM 3436 O O . GLN A 1 424 ? -19.043 44.595 63.094 1.00 31.19 424 GLN A O 1
ATOM 3441 N N . SER A 1 425 ? -19.463 42.538 63.873 1.00 29.67 425 SER A N 1
ATOM 3442 C CA . SER A 1 425 ? -20.810 42.459 63.264 1.00 29.67 425 SER A CA 1
ATOM 3443 C C . SER A 1 425 ? -21.981 42.892 64.164 1.00 29.67 425 SER A C 1
ATOM 3445 O O . SER A 1 425 ? -23.093 43.034 63.668 1.00 29.67 425 SER A O 1
ATOM 3447 N N . ASN A 1 426 ? -21.738 43.210 65.443 1.00 31.70 426 ASN A N 1
ATOM 3448 C CA . ASN A 1 426 ? -22.782 43.627 66.396 1.00 31.70 426 ASN A CA 1
ATOM 3449 C C . ASN A 1 426 ? -22.940 45.154 66.559 1.00 31.70 426 ASN A C 1
ATOM 3451 O O . ASN A 1 426 ? -23.580 45.598 67.506 1.00 31.70 426 ASN A O 1
ATOM 3455 N N . ASN A 1 427 ? -22.375 45.976 65.663 1.00 31.70 427 ASN A N 1
ATOM 3456 C CA . ASN A 1 427 ? -22.424 47.444 65.793 1.00 31.70 427 ASN A CA 1
ATOM 3457 C C . ASN A 1 427 ? -22.835 48.203 64.512 1.00 31.70 427 ASN A C 1
ATOM 3459 O O . ASN A 1 427 ? -22.503 49.373 64.340 1.00 31.70 427 ASN A O 1
ATOM 3463 N N . ILE A 1 428 ? -23.587 47.553 63.611 1.00 29.14 428 ILE A N 1
ATOM 3464 C CA . ILE A 1 428 ? -24.268 48.217 62.480 1.00 29.14 428 ILE A CA 1
ATOM 3465 C C . ILE A 1 428 ? -25.731 47.748 62.406 1.00 29.14 428 ILE A C 1
ATOM 3467 O O . ILE A 1 428 ? -26.154 47.045 61.493 1.00 29.14 428 ILE A O 1
ATOM 3471 N N . SER A 1 429 ? -26.527 48.142 63.401 1.00 28.78 429 SER A N 1
ATOM 3472 C CA . SER A 1 429 ? -28.004 48.109 63.352 1.00 28.78 429 SER A CA 1
ATOM 3473 C C . SER A 1 429 ? -28.618 49.276 64.137 1.00 28.78 429 SER A C 1
ATOM 3475 O O . SER A 1 429 ? -29.636 49.153 64.805 1.00 28.78 429 SER A O 1
ATOM 3477 N N . SER A 1 430 ? -27.974 50.442 64.036 1.00 31.30 430 SER A N 1
ATOM 3478 C CA . SER A 1 430 ? -28.372 51.693 64.697 1.00 31.30 430 SER A CA 1
ATOM 3479 C C . SER A 1 430 ? -28.060 52.934 63.837 1.00 31.30 430 SER A C 1
ATOM 3481 O O . SER A 1 430 ? -27.814 54.017 64.358 1.00 31.30 430 SER A O 1
ATOM 3483 N N . ALA A 1 431 ? -28.075 52.786 62.502 1.00 28.03 431 ALA A N 1
ATOM 3484 C CA . ALA A 1 431 ? -27.816 53.879 61.551 1.00 28.03 431 ALA A CA 1
ATOM 3485 C C . ALA A 1 431 ? -28.554 53.754 60.191 1.00 28.03 431 ALA A C 1
ATOM 3487 O O . ALA A 1 431 ? -28.082 54.279 59.187 1.00 28.03 431 ALA A O 1
ATOM 3488 N N . ILE A 1 432 ? -29.710 53.073 60.132 1.00 29.84 432 ILE A N 1
ATOM 3489 C CA . ILE A 1 432 ? -30.592 53.057 58.937 1.00 29.84 432 ILE A CA 1
ATOM 3490 C C . ILE A 1 432 ? -31.990 53.601 59.289 1.00 29.84 432 ILE A C 1
ATOM 3492 O O . ILE A 1 432 ? -33.021 53.033 58.949 1.00 29.84 432 ILE A O 1
ATOM 3496 N N . ILE A 1 433 ? -32.011 54.743 59.981 1.00 29.94 433 ILE A N 1
ATOM 3497 C CA . ILE A 1 433 ? -33.111 55.716 59.963 1.00 29.94 433 ILE A CA 1
ATOM 3498 C C . ILE A 1 433 ? -32.436 57.094 59.898 1.00 29.94 433 ILE A C 1
ATOM 3500 O O . ILE A 1 433 ? -31.656 57.415 60.789 1.00 29.94 433 ILE A O 1
ATOM 3504 N N . ASN A 1 434 ? -32.740 57.871 58.848 1.00 26.86 434 ASN A N 1
ATOM 3505 C CA . ASN A 1 434 ? -32.116 59.138 58.398 1.00 26.86 434 ASN A CA 1
ATOM 3506 C C . ASN A 1 434 ? -31.003 59.012 57.340 1.00 26.86 434 ASN A C 1
ATOM 3508 O O . ASN A 1 434 ? -29.838 59.237 57.644 1.00 26.86 434 ASN A O 1
ATOM 3512 N N . PHE A 1 435 ? -31.380 58.748 56.080 1.00 26.58 435 PHE A N 1
ATOM 3513 C CA . PHE A 1 435 ? -30.998 59.593 54.925 1.00 26.58 435 PHE A CA 1
ATOM 3514 C C . PHE A 1 435 ? -31.796 59.197 53.664 1.00 26.58 435 PHE A C 1
ATOM 3516 O O . PHE A 1 435 ? -31.260 58.724 52.666 1.00 26.58 435 PHE A O 1
ATOM 3523 N N . TYR A 1 436 ? -33.116 59.394 53.718 1.00 23.94 436 TYR A N 1
ATOM 3524 C CA . TYR A 1 436 ? -33.985 59.386 52.535 1.00 23.94 436 TYR A CA 1
ATOM 3525 C C . TYR A 1 436 ? -34.478 60.816 52.293 1.00 23.94 436 TYR A C 1
ATOM 3527 O O . TYR A 1 436 ? -35.651 61.116 52.470 1.00 23.94 436 TYR A O 1
ATOM 3535 N N . ASP A 1 437 ? -33.547 61.717 51.964 1.00 25.47 437 ASP A N 1
ATOM 3536 C CA . ASP A 1 437 ? -33.870 63.104 51.614 1.00 25.47 437 ASP A CA 1
ATOM 3537 C C . ASP A 1 437 ? -32.759 63.735 50.754 1.00 25.47 437 ASP A C 1
ATOM 3539 O O . ASP A 1 437 ? -31.822 64.363 51.249 1.00 25.47 437 ASP A O 1
ATOM 3543 N N . ASN A 1 438 ? -32.818 63.474 49.443 1.00 24.73 438 ASN A N 1
ATOM 3544 C CA . ASN A 1 438 ? -32.658 64.473 48.374 1.00 24.73 438 ASN A CA 1
ATOM 3545 C C . ASN A 1 438 ? -32.713 63.802 46.994 1.00 24.73 438 ASN A C 1
ATOM 3547 O O . ASN A 1 438 ? -31.765 63.174 46.520 1.00 24.73 438 ASN A O 1
ATOM 3551 N N . SER A 1 439 ? -33.849 63.974 46.329 1.00 25.23 439 SER A N 1
ATOM 3552 C CA . SER A 1 439 ? -34.043 63.655 44.919 1.00 25.23 439 SER A CA 1
ATOM 3553 C C . SER A 1 439 ? -33.400 64.697 43.993 1.00 25.23 439 SER A C 1
ATOM 3555 O O . SER A 1 439 ? -33.464 65.886 44.280 1.00 25.23 439 SER A O 1
ATOM 3557 N N . LEU A 1 440 ? -32.908 64.236 42.836 1.00 24.97 440 LEU A N 1
ATOM 3558 C CA . LEU A 1 440 ? -33.057 64.848 41.497 1.00 24.97 440 LEU A CA 1
ATOM 3559 C C . LEU A 1 440 ? -33.116 66.390 41.360 1.00 24.97 440 LEU A C 1
ATOM 3561 O O . LEU A 1 440 ? -34.122 66.994 41.709 1.00 24.97 440 LEU A O 1
ATOM 3565 N N . ASN A 1 441 ? -32.119 66.966 40.670 1.00 26.08 441 ASN A N 1
ATOM 3566 C CA . ASN A 1 441 ? -32.142 68.182 39.815 1.00 26.08 441 ASN A CA 1
ATOM 3567 C C . ASN A 1 441 ? -30.744 68.277 39.139 1.00 26.08 441 ASN A C 1
ATOM 3569 O O . ASN A 1 441 ? -29.764 67.962 39.806 1.00 26.08 441 ASN A O 1
ATOM 3573 N N . ASN A 1 442 ? -30.485 68.645 37.873 1.00 25.67 442 ASN A N 1
ATOM 3574 C CA . ASN A 1 442 ? -31.248 69.147 36.711 1.00 25.67 442 ASN A CA 1
ATOM 3575 C C . ASN A 1 442 ? -30.664 68.486 35.426 1.00 25.67 442 ASN A C 1
ATOM 3577 O O . ASN A 1 442 ? -29.478 68.177 35.398 1.00 25.67 442 ASN A O 1
ATOM 3581 N N . TYR A 1 443 ? -31.437 68.063 34.419 1.00 26.22 443 TYR A N 1
ATOM 3582 C CA . TYR A 1 443 ? -32.049 68.827 33.307 1.00 26.22 443 TYR A CA 1
ATOM 3583 C C . TYR A 1 443 ? -31.100 69.402 32.217 1.00 26.22 443 TYR A C 1
ATOM 3585 O O . TYR A 1 443 ? -30.400 70.381 32.436 1.00 26.22 443 TYR A O 1
ATOM 3593 N N . ASN A 1 444 ? -31.181 68.776 31.030 1.00 25.92 444 ASN A N 1
ATOM 3594 C CA . ASN A 1 444 ? -30.977 69.210 29.628 1.00 25.92 444 ASN A CA 1
ATOM 3595 C C . ASN A 1 444 ? -30.169 70.472 29.239 1.00 25.92 444 ASN A C 1
ATOM 3597 O O . ASN A 1 444 ? -30.507 71.580 29.644 1.00 25.92 444 ASN A O 1
ATOM 3601 N N . GLY A 1 445 ? -29.391 70.326 28.149 1.00 24.06 445 GLY A N 1
ATOM 3602 C CA . GLY A 1 445 ? -29.585 71.184 26.962 1.00 24.06 445 GLY A CA 1
ATOM 3603 C C . GLY A 1 445 ? -28.373 71.456 26.052 1.00 24.06 445 GLY A C 1
ATOM 3604 O O . GLY A 1 445 ? -27.481 72.161 26.492 1.00 24.06 445 GLY A O 1
ATOM 3605 N N . ILE A 1 446 ? -28.481 71.047 24.766 1.00 24.61 446 ILE A N 1
ATOM 3606 C CA . ILE A 1 446 ? -28.041 71.798 23.547 1.00 24.61 446 ILE A CA 1
ATOM 3607 C C . ILE A 1 446 ? -26.493 71.958 23.382 1.00 24.61 446 ILE A C 1
ATOM 3609 O O . ILE A 1 446 ? -25.785 72.168 24.350 1.00 24.61 446 ILE A O 1
ATOM 3613 N N . GLU A 1 447 ? -25.810 71.840 22.232 1.00 23.14 447 GLU A N 1
ATOM 3614 C CA . GLU A 1 447 ? -26.098 71.684 20.787 1.00 23.14 447 GLU A CA 1
ATOM 3615 C C . GLU A 1 447 ? -24.901 70.960 20.106 1.00 23.14 447 GLU A C 1
ATOM 3617 O O . GLU A 1 447 ? -23.920 70.664 20.782 1.00 23.14 447 GLU A O 1
ATOM 3622 N N . ILE A 1 448 ? -24.950 70.719 18.781 1.00 26.95 448 ILE A N 1
ATOM 3623 C CA . ILE A 1 448 ? -23.864 70.957 17.782 1.00 26.95 448 ILE A CA 1
ATOM 3624 C C . ILE A 1 448 ? -24.235 70.290 16.441 1.00 26.95 448 ILE A C 1
ATOM 3626 O O . ILE A 1 448 ? -24.644 69.128 16.395 1.00 26.95 448 ILE A O 1
ATOM 3630 N N . ARG A 1 449 ? -24.061 71.016 15.325 1.00 23.27 449 ARG A N 1
ATOM 3631 C CA . ARG A 1 449 ? -24.253 70.509 13.954 1.00 23.27 449 ARG A CA 1
ATOM 3632 C C . ARG A 1 449 ? -23.300 71.211 12.970 1.00 23.27 449 ARG A C 1
ATOM 3634 O O . ARG A 1 449 ? -23.417 72.420 12.817 1.00 23.27 449 ARG A O 1
ATOM 3641 N N . HIS A 1 450 ? -22.480 70.433 12.246 1.00 25.02 450 HIS A N 1
ATOM 3642 C CA . HIS A 1 450 ? -21.612 70.843 11.111 1.00 25.02 450 HIS A CA 1
ATOM 3643 C C . HIS A 1 450 ? -20.513 71.896 11.453 1.00 25.02 450 HIS A C 1
ATOM 3645 O O . HIS A 1 450 ? -20.600 72.564 12.472 1.00 25.02 450 HIS A O 1
ATOM 3651 N N . VAL A 1 451 ? -19.392 72.052 10.728 1.00 24.84 451 VAL A N 1
ATOM 3652 C CA . VAL A 1 451 ? -19.090 71.890 9.283 1.00 24.84 451 VAL A CA 1
ATOM 3653 C C . VAL A 1 451 ? -17.715 71.211 9.034 1.00 24.84 451 VAL A C 1
ATOM 3655 O O . VAL A 1 451 ? -16.927 71.012 9.948 1.00 24.84 451 VAL A O 1
ATOM 3658 N N . MET A 1 452 ? -17.532 70.819 7.770 1.00 23.97 452 MET A N 1
ATOM 3659 C CA . MET A 1 452 ? -16.475 70.112 7.025 1.00 23.97 452 MET A CA 1
ATOM 3660 C C . MET A 1 452 ? -14.984 70.548 7.105 1.00 23.97 452 MET A C 1
ATOM 3662 O O . MET A 1 452 ? -14.660 71.658 7.512 1.00 23.97 452 MET A O 1
ATOM 3666 N N . ASP A 1 453 ? -14.166 69.651 6.521 1.00 24.61 453 ASP A N 1
ATOM 3667 C CA . ASP A 1 453 ? -12.976 69.842 5.656 1.00 24.61 453 ASP A CA 1
ATOM 3668 C C . ASP A 1 453 ? -11.535 69.965 6.217 1.00 24.61 453 ASP A C 1
ATOM 3670 O O . ASP A 1 453 ? -11.056 71.014 6.630 1.00 24.61 453 ASP A O 1
ATOM 3674 N N . ASP A 1 454 ? -10.840 68.823 6.097 1.00 25.03 454 ASP A N 1
ATOM 3675 C CA . ASP A 1 454 ? -9.695 68.556 5.201 1.00 25.03 454 ASP A CA 1
ATOM 3676 C C . ASP A 1 454 ? -8.270 69.138 5.391 1.00 25.03 454 ASP A C 1
ATOM 3678 O O . ASP A 1 454 ? -8.011 70.333 5.486 1.00 25.03 454 ASP A O 1
ATOM 3682 N N . SER A 1 455 ? -7.328 68.205 5.166 1.00 24.53 455 SER A N 1
ATOM 3683 C CA . SER A 1 455 ? -6.007 68.349 4.519 1.00 24.53 455 SER A CA 1
ATOM 3684 C C . SER A 1 455 ? -4.707 68.626 5.328 1.00 24.53 455 SER A C 1
ATOM 3686 O O . SER A 1 455 ? -4.381 69.728 5.750 1.00 24.53 455 SER A O 1
ATOM 3688 N N . THR A 1 456 ? -3.865 67.577 5.333 1.00 24.64 456 THR A N 1
ATOM 3689 C CA . THR A 1 456 ? -2.416 67.550 4.984 1.00 24.64 456 THR A CA 1
ATOM 3690 C C . THR A 1 456 ? -1.279 68.033 5.923 1.00 24.64 456 THR A C 1
ATOM 3692 O O . THR A 1 456 ? -1.065 69.214 6.151 1.00 24.64 456 THR A O 1
ATOM 3695 N N . SER A 1 457 ? -0.413 67.049 6.244 1.00 24.11 457 SER A N 1
ATOM 3696 C CA . SER A 1 457 ? 1.070 67.010 6.100 1.00 24.11 457 SER A CA 1
ATOM 3697 C C . SER A 1 457 ? 2.047 67.822 6.983 1.00 24.11 457 SER A C 1
ATOM 3699 O O . SER A 1 457 ? 2.278 68.999 6.731 1.00 24.11 457 SER A O 1
ATOM 3701 N N . SER A 1 458 ? 2.801 67.096 7.827 1.00 25.47 458 SER A N 1
ATOM 3702 C CA . SER A 1 458 ? 4.289 67.056 7.976 1.00 25.47 458 SER A CA 1
ATOM 3703 C C . SER A 1 458 ? 4.616 66.071 9.131 1.00 25.47 458 SER A C 1
ATOM 3705 O O . SER A 1 458 ? 3.841 65.975 10.074 1.00 25.47 458 SER A O 1
ATOM 3707 N N . ILE A 1 459 ? 5.552 65.111 9.075 1.00 24.91 459 ILE A N 1
ATOM 3708 C CA . ILE A 1 459 ? 7.013 65.138 8.839 1.00 24.91 459 ILE A CA 1
ATOM 3709 C C . ILE A 1 459 ? 7.764 65.976 9.890 1.00 24.91 459 ILE A C 1
ATOM 3711 O O . ILE A 1 459 ? 7.932 67.168 9.679 1.00 24.91 459 ILE A O 1
ATOM 3715 N N . GLU A 1 460 ? 8.231 65.348 10.985 1.00 25.12 460 GLU A N 1
ATOM 3716 C CA . GLU A 1 460 ? 9.672 65.168 11.297 1.00 25.12 460 GLU A CA 1
ATOM 3717 C C . GLU A 1 460 ? 9.928 64.288 12.553 1.00 25.12 460 GLU A C 1
ATOM 3719 O O . GLU A 1 460 ? 9.004 63.896 13.263 1.00 25.12 460 GLU A O 1
ATOM 3724 N N . SER A 1 461 ? 11.192 63.908 12.775 1.00 22.38 461 SER A N 1
ATOM 3725 C CA . SER A 1 461 ? 11.737 63.019 13.837 1.00 22.38 461 SER A CA 1
ATOM 3726 C C . SER A 1 461 ? 13.165 63.526 14.203 1.00 22.38 461 SER A C 1
ATOM 3728 O O . SER A 1 461 ? 13.470 64.624 13.734 1.00 22.38 461 SER A O 1
ATOM 3730 N N . PRO A 1 462 ? 14.115 62.830 14.892 1.00 44.31 462 PRO A N 1
ATOM 3731 C CA . PRO A 1 462 ? 14.122 61.620 15.750 1.00 44.31 462 PRO A CA 1
ATOM 3732 C C . PRO A 1 462 ? 15.036 61.784 17.031 1.00 44.31 462 PRO A C 1
ATOM 3734 O O . PRO A 1 462 ? 15.295 62.901 17.459 1.00 44.31 462 PRO A O 1
ATOM 3737 N N . LEU A 1 463 ? 15.597 60.668 17.564 1.00 24.08 463 LEU A N 1
ATOM 3738 C CA . LEU A 1 463 ? 16.869 60.507 18.345 1.00 24.08 463 LEU A CA 1
ATOM 3739 C C . LEU A 1 463 ? 16.899 60.819 19.872 1.00 24.08 463 LEU A C 1
ATOM 3741 O O . LEU A 1 463 ? 16.774 61.959 20.288 1.00 24.08 463 LEU A O 1
ATOM 3745 N N . SER A 1 464 ? 17.071 59.797 20.740 1.00 26.09 464 SER A N 1
ATOM 3746 C CA . SER A 1 464 ? 18.339 59.329 21.400 1.00 26.09 464 SER A CA 1
ATOM 3747 C C . SER A 1 464 ? 18.562 59.958 22.806 1.00 26.09 464 SER A C 1
ATOM 3749 O O . SER A 1 464 ? 18.016 61.024 23.042 1.00 26.09 464 SER A O 1
ATOM 3751 N N . SER A 1 465 ? 19.259 59.401 23.817 1.00 25.61 465 SER A N 1
ATOM 3752 C CA . SER A 1 465 ? 20.339 58.388 23.897 1.00 25.61 465 SER A CA 1
ATOM 3753 C C . SER A 1 465 ? 20.536 57.814 25.339 1.00 25.61 465 SER A C 1
ATOM 3755 O O . SER A 1 465 ? 20.182 58.503 26.287 1.00 25.61 465 SER A O 1
ATOM 3757 N N . TYR A 1 466 ? 21.113 56.595 25.470 1.00 26.98 466 TYR A N 1
ATOM 3758 C CA . TYR A 1 466 ? 22.234 56.109 26.349 1.00 26.98 466 TYR A CA 1
ATOM 3759 C C . TYR A 1 466 ? 22.620 56.842 27.679 1.00 26.98 466 TYR A C 1
ATOM 3761 O O . TYR A 1 466 ? 22.504 58.059 27.746 1.00 26.98 466 TYR A O 1
ATOM 3769 N N . ASN A 1 467 ? 23.119 56.232 28.783 1.00 26.94 467 ASN A N 1
ATOM 3770 C CA . ASN A 1 467 ? 24.203 55.230 29.056 1.00 26.94 467 ASN A CA 1
ATOM 3771 C C . ASN A 1 467 ? 23.982 54.560 30.464 1.00 26.94 467 ASN A C 1
ATOM 3773 O O . ASN A 1 467 ? 23.304 55.172 31.288 1.00 26.94 467 ASN A O 1
ATOM 3777 N N . ASP A 1 468 ? 24.339 53.287 30.742 1.00 29.14 468 ASP A N 1
ATOM 3778 C CA . ASP A 1 468 ? 25.609 52.703 31.307 1.00 29.14 468 ASP A CA 1
ATOM 3779 C C . ASP A 1 468 ? 26.046 53.235 32.722 1.00 29.14 468 ASP A C 1
ATOM 3781 O O . ASP A 1 468 ? 25.773 54.389 33.032 1.00 29.14 468 ASP A O 1
ATOM 3785 N N . ASP A 1 469 ? 26.713 52.535 33.675 1.00 27.27 469 ASP A N 1
ATOM 3786 C CA . ASP A 1 469 ? 27.383 51.211 33.702 1.00 27.27 469 ASP A CA 1
ATOM 3787 C C . ASP A 1 469 ? 27.689 50.653 35.149 1.00 27.27 469 ASP A C 1
ATOM 3789 O O . ASP A 1 469 ? 28.002 51.416 36.058 1.00 27.27 469 ASP A O 1
ATOM 3793 N N . ASN A 1 470 ? 27.629 49.315 35.311 1.00 30.52 470 ASN A N 1
ATOM 3794 C CA . ASN A 1 470 ? 28.521 48.306 35.974 1.00 30.52 470 ASN A CA 1
ATOM 3795 C C . ASN A 1 470 ? 29.246 48.339 37.379 1.00 30.52 470 ASN A C 1
ATOM 3797 O O . ASN A 1 470 ? 29.748 49.350 37.853 1.00 30.52 470 ASN A O 1
ATOM 3801 N N . PHE A 1 471 ? 29.501 47.094 37.887 1.00 25.36 471 PHE A N 1
ATOM 3802 C CA . PHE A 1 471 ? 30.599 46.584 38.792 1.00 25.36 471 PHE A CA 1
ATOM 3803 C C . PHE A 1 471 ? 30.528 46.882 40.341 1.00 25.36 471 PHE A C 1
ATOM 3805 O O . PHE A 1 471 ? 30.062 47.945 40.718 1.00 25.36 471 PHE A O 1
ATOM 3812 N N . ILE A 1 472 ? 30.904 46.047 41.359 1.00 26.55 472 ILE A N 1
ATOM 3813 C CA . ILE A 1 472 ? 31.827 44.875 41.561 1.00 26.55 472 ILE A CA 1
ATOM 3814 C C . ILE A 1 472 ? 31.347 43.829 42.637 1.00 26.55 472 ILE A C 1
ATOM 3816 O O . ILE A 1 472 ? 30.636 44.154 43.580 1.00 26.55 472 ILE A O 1
ATOM 3820 N N . ASN A 1 473 ? 31.844 42.578 42.531 1.00 25.59 473 ASN A N 1
ATOM 3821 C CA . ASN A 1 473 ? 31.778 41.392 43.437 1.00 25.59 473 ASN A CA 1
ATOM 3822 C C . ASN A 1 473 ? 32.261 41.512 44.922 1.00 25.59 473 ASN A C 1
ATOM 3824 O O . ASN A 1 473 ? 33.298 42.133 45.145 1.00 25.59 473 ASN A O 1
ATOM 3828 N N . LYS A 1 474 ? 31.716 40.693 45.867 1.00 25.86 474 LYS A N 1
ATOM 3829 C CA . LYS A 1 474 ? 32.413 39.553 46.577 1.00 25.86 474 LYS A CA 1
ATOM 3830 C C . LYS A 1 474 ? 31.727 38.965 47.853 1.00 25.86 474 LYS A C 1
ATOM 3832 O O . LYS A 1 474 ? 31.507 39.670 48.822 1.00 25.86 474 LYS A O 1
ATOM 3837 N N . LEU A 1 475 ? 31.583 37.628 47.862 1.00 23.47 475 LEU A N 1
ATOM 3838 C CA . LEU A 1 475 ? 31.920 36.613 48.905 1.00 23.47 475 LEU A CA 1
ATOM 3839 C C . LEU A 1 475 ? 31.607 36.764 50.433 1.00 23.47 475 LEU A C 1
ATOM 3841 O O . LEU A 1 475 ? 32.234 37.560 51.118 1.00 23.47 475 LEU A O 1
ATOM 3845 N N . ILE A 1 476 ? 30.904 35.730 50.954 1.00 26.12 476 ILE A N 1
ATOM 3846 C CA . ILE A 1 476 ? 31.059 35.013 52.263 1.00 26.12 476 ILE A CA 1
ATOM 3847 C C . ILE A 1 476 ? 30.585 35.687 53.581 1.00 26.12 476 ILE A C 1
ATOM 3849 O O . ILE A 1 476 ? 31.116 36.717 53.972 1.00 26.12 476 ILE A O 1
ATOM 3853 N N . GLY A 1 477 ? 29.764 34.970 54.385 1.00 22.94 477 GLY A N 1
ATOM 3854 C CA . GLY A 1 477 ? 29.846 35.047 55.867 1.00 22.94 477 GLY A CA 1
ATOM 3855 C C . GLY A 1 477 ? 28.577 34.808 56.721 1.00 22.94 477 GLY A C 1
ATOM 3856 O O . GLY A 1 477 ? 27.747 35.693 56.839 1.00 22.94 477 GLY A O 1
ATOM 3857 N N . LYS A 1 478 ? 28.503 33.626 57.359 1.00 24.19 478 LYS A N 1
ATOM 3858 C CA . LYS A 1 478 ? 27.725 33.163 58.549 1.00 24.19 478 LYS A CA 1
ATOM 3859 C C . LYS A 1 478 ? 27.167 34.176 59.594 1.00 24.19 478 LYS A C 1
ATOM 3861 O O . LYS A 1 478 ? 27.884 35.101 59.939 1.00 24.19 478 LYS A O 1
ATOM 3866 N N . GLU A 1 479 ? 26.031 33.777 60.217 1.00 27.11 479 GLU A N 1
ATOM 3867 C CA . GLU A 1 479 ? 25.655 33.787 61.678 1.00 27.11 479 GLU A CA 1
ATOM 3868 C C . GLU A 1 479 ? 25.726 35.135 62.476 1.00 27.11 479 GLU A C 1
ATOM 3870 O O . GLU A 1 479 ? 26.473 36.031 62.122 1.00 27.11 479 GLU A O 1
ATOM 3875 N N . ASP A 1 480 ? 24.994 35.421 63.571 1.00 25.72 480 ASP A N 1
ATOM 3876 C CA . ASP A 1 480 ? 24.097 34.645 64.453 1.00 25.72 480 ASP A CA 1
ATOM 3877 C C . ASP A 1 480 ? 23.109 35.558 65.259 1.00 25.72 480 ASP A C 1
ATOM 3879 O O . ASP A 1 480 ? 23.270 36.775 65.319 1.00 25.72 480 ASP A O 1
ATOM 3883 N N . SER A 1 481 ? 22.125 34.924 65.909 1.00 26.11 481 SER A N 1
ATOM 3884 C CA . SER A 1 481 ? 21.237 35.287 67.046 1.00 26.11 481 SER A CA 1
ATOM 3885 C C . SER A 1 481 ? 21.362 36.606 67.861 1.00 26.11 481 SER A C 1
ATOM 3887 O O . SER A 1 481 ? 22.451 37.034 68.239 1.00 26.11 481 SER A O 1
ATOM 3889 N N . ARG A 1 482 ? 20.202 37.107 68.365 1.00 23.42 482 ARG A N 1
ATOM 3890 C CA . ARG A 1 482 ? 19.835 37.135 69.821 1.00 23.42 482 ARG A CA 1
ATOM 3891 C C . ARG A 1 482 ? 18.422 37.680 70.163 1.00 23.42 482 ARG A C 1
ATOM 3893 O O . ARG A 1 482 ? 17.841 38.476 69.442 1.00 23.42 482 ARG A O 1
ATOM 3900 N N . ILE A 1 483 ? 17.923 37.221 71.318 1.00 27.22 483 ILE A N 1
ATOM 3901 C CA . ILE A 1 483 ? 16.639 37.438 72.050 1.00 27.22 483 ILE A CA 1
ATOM 3902 C C . ILE A 1 483 ? 17.028 38.088 73.419 1.00 27.22 483 ILE A C 1
ATOM 3904 O O . ILE A 1 483 ? 18.146 37.754 73.839 1.00 27.22 483 ILE A O 1
ATOM 3908 N N . PRO A 1 484 ? 16.263 38.987 74.131 1.00 37.09 484 PRO A N 1
ATOM 3909 C CA . PRO A 1 484 ? 15.142 38.549 75.018 1.00 37.09 484 PRO A CA 1
ATOM 3910 C C . PRO A 1 484 ? 14.053 39.540 75.568 1.00 37.09 484 PRO A C 1
ATOM 3912 O O . PRO A 1 484 ? 14.289 40.731 75.719 1.00 37.09 484 PRO A O 1
ATOM 3915 N N . SER A 1 485 ? 12.942 38.945 76.075 1.00 26.80 485 SER A N 1
ATOM 3916 C CA . SER A 1 485 ? 12.107 39.313 77.277 1.00 26.80 485 SER A CA 1
ATOM 3917 C C . SER A 1 485 ? 11.354 40.672 77.361 1.00 26.80 485 SER A C 1
ATOM 3919 O O . SER A 1 485 ? 11.849 41.658 76.842 1.00 26.80 485 SER A O 1
ATOM 3921 N N . SER A 1 486 ? 10.223 40.872 78.078 1.00 25.55 486 SER A N 1
ATOM 3922 C CA . SER A 1 486 ? 9.205 40.038 78.795 1.00 25.55 486 SER A CA 1
ATOM 3923 C C . SER A 1 486 ? 8.066 40.941 79.367 1.00 25.55 486 SER A C 1
ATOM 3925 O O . SER A 1 486 ? 8.344 42.117 79.578 1.00 25.55 486 SER A O 1
ATOM 3927 N N . LEU A 1 487 ? 6.844 40.426 79.680 1.00 24.20 487 LEU A N 1
ATOM 3928 C CA . LEU A 1 487 ? 5.984 40.751 80.873 1.00 24.20 487 LEU A CA 1
ATOM 3929 C C . LEU A 1 487 ? 4.530 40.174 80.829 1.00 24.20 487 LEU A C 1
ATOM 3931 O O . LEU A 1 487 ? 4.130 39.596 79.825 1.00 24.20 487 LEU A O 1
ATOM 3935 N N . ARG A 1 488 ? 3.790 40.261 81.959 1.00 22.05 488 ARG A N 1
ATOM 3936 C CA . ARG A 1 488 ? 2.468 39.639 82.293 1.00 22.05 488 ARG A CA 1
ATOM 3937 C C . ARG A 1 488 ? 1.339 40.685 82.488 1.00 22.05 488 ARG A C 1
ATOM 3939 O O . ARG A 1 488 ? 1.699 41.809 82.814 1.00 22.05 488 ARG A O 1
ATOM 3946 N N . PHE A 1 489 ? 0.045 40.293 82.466 1.00 23.16 489 PHE A N 1
ATOM 3947 C CA . PHE A 1 489 ? -0.924 40.299 83.614 1.00 23.16 489 PHE A CA 1
ATOM 3948 C C . PHE A 1 489 ? -2.376 39.867 83.215 1.00 23.16 489 PHE A C 1
ATOM 3950 O O . PHE A 1 489 ? -2.540 39.330 82.122 1.00 23.16 489 PHE A O 1
ATOM 3957 N N . SER A 1 490 ? -3.363 39.967 84.128 1.00 22.53 490 SER A N 1
ATOM 3958 C CA . SER A 1 490 ? -4.650 39.217 84.223 1.00 22.53 490 SER A CA 1
ATOM 3959 C C . SER A 1 490 ? -5.914 40.103 84.451 1.00 22.53 490 SER A C 1
ATOM 3961 O O . SER A 1 490 ? -5.773 41.316 84.369 1.00 22.53 490 SER A O 1
ATOM 3963 N N . GLU A 1 491 ? -7.076 39.488 84.801 1.00 24.97 491 GLU A N 1
ATOM 3964 C CA . GLU A 1 491 ? -8.344 40.079 85.366 1.00 24.97 491 GLU A CA 1
ATOM 3965 C C . GLU A 1 491 ? -9.360 40.685 84.337 1.00 24.97 491 GLU A C 1
ATOM 3967 O O . GLU A 1 491 ? -8.928 41.059 83.251 1.00 24.97 491 GLU A O 1
ATOM 3972 N N . GLU A 1 492 ? -10.704 40.794 84.514 1.00 23.84 492 GLU A N 1
ATOM 3973 C CA . GLU A 1 492 ? -11.728 40.241 85.458 1.00 23.84 492 GLU A CA 1
ATOM 3974 C C . GLU A 1 492 ? -13.211 40.385 84.926 1.00 23.84 492 GLU A C 1
ATOM 3976 O O . GLU A 1 492 ? -13.421 40.862 83.817 1.00 23.84 492 GLU A O 1
ATOM 3981 N N . PHE A 1 493 ? -14.178 39.917 85.747 1.00 22.67 493 PHE A N 1
ATOM 3982 C CA . PHE A 1 493 ? -15.674 39.781 85.793 1.00 22.67 493 PHE A CA 1
ATOM 3983 C C . PHE A 1 493 ? -16.734 40.817 85.241 1.00 22.67 493 PHE A C 1
ATOM 3985 O O . PHE A 1 493 ? -16.390 41.868 84.717 1.00 22.67 493 PHE A O 1
ATOM 3992 N N . GLU A 1 494 ? -18.032 40.468 85.485 1.00 24.00 494 GLU A N 1
ATOM 3993 C CA . GLU A 1 494 ? -19.353 41.198 85.462 1.00 24.00 494 GLU A CA 1
ATOM 3994 C C . GLU A 1 494 ? -20.190 41.171 84.136 1.00 24.00 494 GLU A C 1
ATOM 3996 O O . GLU A 1 494 ? -19.607 41.278 83.063 1.00 24.00 494 GLU A O 1
ATOM 4001 N N . ASP A 1 495 ? -21.522 40.932 84.001 1.00 22.28 495 ASP A N 1
ATOM 4002 C CA . ASP A 1 495 ? -22.798 41.000 84.795 1.00 22.28 495 ASP A CA 1
ATOM 4003 C C . ASP A 1 495 ? -23.657 42.285 84.552 1.00 22.28 495 ASP A C 1
ATOM 4005 O O . ASP A 1 495 ? -23.087 43.366 84.448 1.00 22.28 495 ASP A O 1
ATOM 4009 N N . CYS A 1 496 ? -25.010 42.306 84.433 1.00 21.41 496 CYS A N 1
ATOM 4010 C CA . CYS A 1 496 ? -26.095 41.283 84.379 1.00 21.41 496 CYS A CA 1
ATOM 4011 C C . CYS A 1 496 ? -27.421 41.855 83.736 1.00 21.41 496 CYS A C 1
ATOM 4013 O O . CYS A 1 496 ? -27.393 42.990 83.266 1.00 21.41 496 CYS A O 1
ATOM 4015 N N . ASP A 1 497 ? -28.566 41.122 83.793 1.00 23.61 497 ASP A N 1
ATOM 4016 C CA . ASP A 1 497 ? -29.994 41.570 83.595 1.00 23.61 497 ASP A CA 1
ATOM 4017 C C . ASP A 1 497 ? -30.474 42.103 82.200 1.00 23.61 497 ASP A C 1
ATOM 4019 O O . ASP A 1 497 ? -29.660 42.493 81.370 1.00 23.61 497 ASP A O 1
ATOM 4023 N N . SER A 1 498 ? -31.775 42.181 81.822 1.00 25.12 498 SER A N 1
ATOM 4024 C CA . SER A 1 498 ? -33.027 41.471 82.206 1.00 25.12 498 SER A CA 1
ATOM 4025 C C . SER A 1 498 ? -34.155 41.640 81.136 1.00 25.12 498 SER A C 1
ATOM 4027 O O . SER A 1 498 ? -34.062 42.473 80.238 1.00 25.12 498 SER A O 1
ATOM 4029 N N . ASP A 1 499 ? -35.240 40.865 81.303 1.00 25.05 499 ASP A N 1
ATOM 4030 C CA . ASP A 1 499 ? -36.652 41.128 80.935 1.00 25.05 499 ASP A CA 1
ATOM 4031 C C . ASP A 1 499 ? -37.216 41.111 79.489 1.00 25.05 499 ASP A C 1
ATOM 4033 O O . ASP A 1 499 ? -36.586 41.355 78.463 1.00 25.05 499 ASP A O 1
ATOM 4037 N N . SER A 1 500 ? -38.506 40.754 79.474 1.00 26.08 500 SER A N 1
ATOM 4038 C CA . SER A 1 500 ? -39.435 40.514 78.363 1.00 26.08 500 SER A CA 1
ATOM 4039 C C . SER A 1 500 ? -40.238 41.750 77.940 1.00 26.08 500 SER A C 1
ATOM 4041 O O . SER A 1 500 ? -40.523 42.571 78.802 1.00 26.08 500 SER A O 1
ATOM 4043 N N . ASP A 1 501 ? -40.806 41.765 76.720 1.00 24.61 501 ASP A N 1
ATOM 4044 C CA . ASP A 1 501 ? -42.281 41.762 76.578 1.00 24.61 501 ASP A CA 1
ATOM 4045 C C . ASP A 1 501 ? -42.792 41.404 75.155 1.00 24.61 501 ASP A C 1
ATOM 4047 O O . ASP A 1 501 ? -42.039 40.988 74.273 1.00 24.61 501 ASP A O 1
ATOM 4051 N N . THR A 1 502 ? -44.112 41.482 74.984 1.00 26.55 502 THR A N 1
ATOM 4052 C CA . THR A 1 502 ? -44.971 40.678 74.108 1.00 26.55 502 THR A CA 1
ATOM 4053 C C . THR A 1 502 ? -45.552 41.389 72.872 1.00 26.55 502 THR A C 1
ATOM 4055 O O . THR A 1 502 ? -45.514 42.608 72.716 1.00 26.55 502 THR A O 1
ATOM 4058 N N . SER A 1 503 ? -46.257 40.572 72.073 1.00 24.73 503 SER A N 1
ATOM 4059 C CA . SER A 1 503 ? -47.352 40.907 71.142 1.00 24.73 503 SER A CA 1
ATOM 4060 C C . SER A 1 503 ? -46.983 41.206 69.682 1.00 24.73 503 SER A C 1
ATOM 4062 O O . SER A 1 503 ? -45.938 41.758 69.360 1.00 24.73 503 SER A O 1
ATOM 4064 N N . GLY A 1 504 ? -47.861 40.775 68.770 1.00 26.56 504 GLY A N 1
ATOM 4065 C CA . GLY A 1 504 ? -47.675 40.880 67.322 1.00 26.56 504 GLY A CA 1
ATOM 4066 C C . GLY A 1 504 ? -48.984 41.186 66.598 1.00 26.56 504 GLY A C 1
ATOM 4067 O O . GLY A 1 504 ? -50.038 41.247 67.226 1.00 26.56 504 GLY A O 1
ATOM 4068 N N . ILE A 1 505 ? -48.920 41.350 65.273 1.00 24.55 505 ILE A N 1
ATOM 4069 C CA . ILE A 1 505 ? -50.060 41.596 64.374 1.00 24.55 505 ILE A CA 1
ATOM 4070 C C . ILE A 1 505 ? -49.819 40.864 63.039 1.00 24.55 505 ILE A C 1
ATOM 4072 O O . ILE A 1 505 ? -48.708 40.853 62.516 1.00 24.55 505 ILE A O 1
ATOM 4076 N N . LEU A 1 506 ? -50.875 40.252 62.492 1.00 29.45 506 LEU A N 1
ATOM 4077 C CA . LEU A 1 506 ? -50.893 39.588 61.179 1.00 29.45 506 LEU A CA 1
ATOM 4078 C C . LEU A 1 506 ? -51.027 40.589 60.016 1.00 29.45 506 LEU A C 1
ATOM 4080 O O . LEU A 1 506 ? -51.565 41.683 60.172 1.00 29.45 506 LEU A O 1
ATOM 4084 N N . SER A 1 507 ? -50.609 40.183 58.814 1.00 24.72 507 SER A N 1
ATOM 4085 C CA . SER A 1 507 ? -50.883 40.889 57.551 1.00 24.72 507 SER A CA 1
ATOM 4086 C C . SER A 1 507 ? -51.044 39.895 56.377 1.00 24.72 507 SER A C 1
ATOM 4088 O O . SER A 1 507 ? -50.584 38.758 56.492 1.00 24.72 507 SER A O 1
ATOM 4090 N N . PRO A 1 508 ? -51.785 40.259 55.307 1.00 27.00 508 PRO A N 1
ATOM 4091 C CA . PRO A 1 508 ? -52.497 39.304 54.440 1.00 27.00 508 PRO A CA 1
ATOM 4092 C C . PRO A 1 508 ? -51.657 38.701 53.289 1.00 27.00 508 PRO A C 1
ATOM 4094 O O . PRO A 1 508 ? -50.573 39.202 52.989 1.00 27.00 508 PRO A O 1
ATOM 4097 N N . PRO A 1 509 ? -52.141 37.631 52.616 1.00 28.20 509 PRO A N 1
ATOM 4098 C CA . PRO A 1 509 ? -51.366 36.910 51.606 1.00 28.20 509 PRO A CA 1
ATOM 4099 C C . PRO A 1 509 ? -51.219 37.692 50.294 1.00 28.20 509 PRO A C 1
ATOM 4101 O O . PRO A 1 509 ? -52.186 38.232 49.754 1.00 28.20 509 PRO A O 1
ATOM 4104 N N . ILE A 1 510 ? -50.003 37.687 49.745 1.00 28.73 510 ILE A N 1
ATOM 4105 C CA . ILE A 1 510 ? -49.683 38.298 48.452 1.00 28.73 510 ILE A CA 1
ATOM 4106 C C . ILE A 1 510 ? -50.107 37.352 47.322 1.00 28.73 510 ILE A C 1
ATOM 4108 O O . ILE A 1 510 ? -49.641 36.216 47.235 1.00 28.73 510 ILE A O 1
ATOM 4112 N N . ILE A 1 511 ? -50.970 37.846 46.433 1.00 30.47 511 ILE A N 1
ATOM 4113 C CA . ILE A 1 511 ? -51.318 37.183 45.172 1.00 30.47 511 ILE A CA 1
ATOM 4114 C C . ILE A 1 511 ? -50.128 37.335 44.217 1.00 30.47 511 ILE A C 1
ATOM 4116 O O . ILE A 1 511 ? -49.720 38.454 43.913 1.00 30.47 511 ILE A O 1
ATOM 4120 N N . VAL A 1 512 ? -49.571 36.217 43.748 1.00 33.81 512 VAL A N 1
ATOM 4121 C CA . VAL A 1 512 ? -48.483 36.211 42.759 1.00 33.81 512 VAL A CA 1
ATOM 4122 C C . VAL A 1 512 ? -49.081 36.276 41.355 1.00 33.81 512 VAL A C 1
ATOM 4124 O O . VAL A 1 512 ? -49.866 35.409 40.975 1.00 33.81 512 VAL A O 1
ATOM 4127 N N . ASP A 1 513 ? -48.705 37.302 40.591 1.00 31.19 513 ASP A N 1
ATOM 4128 C CA . ASP A 1 513 ? -49.115 37.474 39.196 1.00 31.19 513 ASP A CA 1
ATOM 4129 C C . ASP A 1 513 ? -48.461 36.404 38.298 1.00 31.19 513 ASP A C 1
ATOM 4131 O O . ASP A 1 513 ? -47.249 36.176 38.344 1.00 31.19 513 ASP A O 1
ATOM 4135 N N . GLN A 1 514 ? -49.266 35.745 37.458 1.00 35.84 514 GLN A N 1
ATOM 4136 C CA . GLN A 1 514 ? -48.789 34.732 36.511 1.00 35.84 514 GLN A CA 1
ATOM 4137 C C . GLN A 1 514 ? -47.879 35.327 35.421 1.00 35.84 514 GLN A C 1
ATOM 4139 O O . GLN A 1 514 ? -47.055 34.598 34.864 1.00 35.84 514 GLN A O 1
ATOM 4144 N N . SER A 1 515 ? -47.950 36.640 35.165 1.00 33.00 515 SER A N 1
ATOM 4145 C CA . SER A 1 515 ? -47.134 37.308 34.139 1.00 33.00 515 SER A CA 1
ATOM 4146 C C . SER A 1 515 ? -45.617 37.305 34.424 1.00 33.00 515 SER A C 1
ATOM 4148 O O . SER A 1 515 ? -44.809 37.405 33.495 1.00 33.00 515 SER A O 1
ATOM 4150 N N . ASP A 1 516 ? -45.211 37.121 35.687 1.00 35.47 516 ASP A N 1
ATOM 4151 C CA . ASP A 1 516 ? -43.801 37.001 36.093 1.00 35.47 516 ASP A CA 1
ATOM 4152 C C . ASP A 1 516 ? -43.255 35.563 36.012 1.00 35.47 516 ASP A C 1
ATOM 4154 O O . ASP A 1 516 ? -42.034 35.363 36.000 1.00 35.47 516 ASP A O 1
ATOM 4158 N N . LEU A 1 517 ? -44.127 34.551 35.929 1.00 37.34 517 LEU A N 1
ATOM 4159 C CA . LEU A 1 517 ? -43.718 33.155 35.737 1.00 37.34 517 LEU A CA 1
ATOM 4160 C C . LEU A 1 517 ? -43.358 32.884 34.273 1.00 37.34 517 LEU A C 1
ATOM 4162 O O . LEU A 1 517 ? -42.270 32.371 34.015 1.00 37.34 517 LEU A O 1
ATOM 4166 N N . GLU A 1 518 ? -44.184 33.329 33.321 1.00 35.62 518 GLU A N 1
ATOM 4167 C CA . GLU A 1 518 ? -43.886 33.193 31.885 1.00 35.62 518 GLU A CA 1
ATOM 4168 C C . GLU A 1 518 ? -42.603 33.949 31.499 1.00 35.62 518 GLU A C 1
ATOM 4170 O O . GLU A 1 518 ? -41.738 33.402 30.816 1.00 35.62 518 GLU A O 1
ATOM 4175 N N . LYS A 1 519 ? -42.383 35.162 32.035 1.00 35.31 519 LYS A N 1
ATOM 4176 C CA . LYS A 1 519 ? -41.116 35.893 31.832 1.00 35.31 519 LYS A CA 1
ATOM 4177 C C . LYS A 1 519 ? -39.905 35.183 32.440 1.00 35.31 519 LYS A C 1
ATOM 4179 O O . LYS A 1 519 ? -38.811 35.283 31.883 1.00 35.31 519 LYS A O 1
ATOM 4184 N N . LYS A 1 520 ? -40.053 34.472 33.564 1.00 36.06 520 LYS A N 1
ATOM 4185 C CA . LYS A 1 520 ? -38.962 33.659 34.130 1.00 36.06 520 LYS A CA 1
ATOM 4186 C C . LYS A 1 520 ? -38.664 32.437 33.266 1.00 36.06 520 LYS A C 1
ATOM 4188 O O . LYS A 1 520 ? -37.486 32.182 33.014 1.00 36.06 520 LYS A O 1
ATOM 4193 N N . GLU A 1 521 ? -39.683 31.741 32.764 1.00 36.34 521 GLU A N 1
ATOM 4194 C CA . GLU A 1 521 ? -39.485 30.629 31.829 1.00 36.34 521 GLU A CA 1
ATOM 4195 C C . GLU A 1 521 ? -38.842 31.100 30.518 1.00 36.34 521 GLU A C 1
ATOM 4197 O O . GLU A 1 521 ? -37.842 30.515 30.104 1.00 36.34 521 GLU A O 1
ATOM 4202 N N . ASP A 1 522 ? -39.286 32.208 29.919 1.00 35.81 522 ASP A N 1
ATOM 4203 C CA . ASP A 1 522 ? -38.668 32.752 28.701 1.00 35.81 522 ASP A CA 1
ATOM 4204 C C . ASP A 1 522 ? -37.217 33.216 28.916 1.00 35.81 522 ASP A C 1
ATOM 4206 O O . ASP A 1 522 ? -36.368 33.064 28.028 1.00 35.81 522 ASP A O 1
ATOM 4210 N N . ILE A 1 523 ? -36.877 33.733 30.102 1.00 40.12 523 ILE A N 1
ATOM 4211 C CA . ILE A 1 523 ? -35.493 34.086 30.454 1.00 40.12 523 ILE A CA 1
ATOM 4212 C C . ILE A 1 523 ? -34.632 32.827 30.673 1.00 40.12 523 ILE A C 1
ATOM 4214 O O . ILE A 1 523 ? -33.460 32.824 30.282 1.00 40.12 523 ILE A O 1
ATOM 4218 N N . GLU A 1 524 ? -35.169 31.735 31.225 1.00 37.94 524 GLU A N 1
ATOM 4219 C CA . GLU A 1 524 ? -34.448 30.453 31.319 1.00 37.94 524 GLU A CA 1
ATOM 4220 C C . GLU A 1 524 ? -34.314 29.734 29.967 1.00 37.94 524 GLU A C 1
ATOM 4222 O O . GLU A 1 524 ? -33.245 29.198 29.648 1.00 37.94 524 GLU A O 1
ATOM 4227 N N . ILE A 1 525 ? -35.357 29.753 29.135 1.00 39.72 525 ILE A N 1
ATOM 4228 C CA . ILE A 1 525 ? -35.373 29.164 27.790 1.00 39.72 525 ILE A CA 1
ATOM 4229 C C . ILE A 1 525 ? -34.387 29.905 26.877 1.00 39.72 525 ILE A C 1
ATOM 4231 O O . ILE A 1 525 ? -33.619 29.263 26.153 1.00 39.72 525 ILE A O 1
ATOM 4235 N N . ASN A 1 526 ? -34.301 31.237 26.969 1.00 33.81 526 ASN A N 1
ATOM 4236 C CA . ASN A 1 526 ? -33.294 31.999 26.227 1.00 33.81 526 ASN A CA 1
ATOM 4237 C C . ASN A 1 526 ? -31.874 31.861 26.813 1.00 33.81 526 ASN A C 1
ATOM 4239 O O . ASN A 1 526 ? -30.912 31.789 26.044 1.00 33.81 526 ASN A O 1
ATOM 4243 N N . LYS A 1 527 ? -31.699 31.687 28.135 1.00 36.69 527 LYS A N 1
ATOM 4244 C CA . LYS A 1 527 ? -30.385 31.332 28.726 1.00 36.69 527 LYS A CA 1
ATOM 4245 C C . LYS A 1 527 ? -29.897 29.927 28.334 1.00 36.69 527 LYS A C 1
ATOM 4247 O O . LYS A 1 527 ? -28.684 29.713 28.230 1.00 36.69 527 LYS A O 1
ATOM 4252 N N . LYS A 1 528 ? -30.798 28.984 28.024 1.00 37.12 528 LYS A N 1
ATOM 4253 C CA . LYS A 1 528 ? -30.449 27.650 27.483 1.00 37.12 528 LYS A CA 1
ATOM 4254 C C . LYS A 1 528 ? -29.826 27.682 26.078 1.00 37.12 528 LYS A C 1
ATOM 4256 O O . LYS A 1 528 ? -29.200 26.698 25.692 1.00 37.12 528 LYS A O 1
ATOM 4261 N N . LYS A 1 529 ? -29.897 28.803 25.345 1.00 37.09 529 LYS A N 1
ATOM 4262 C CA . LYS A 1 529 ? -29.168 29.023 24.075 1.00 37.09 529 LYS A CA 1
ATOM 4263 C C . LYS A 1 529 ? -27.772 29.649 24.259 1.00 37.09 529 LYS A C 1
ATOM 4265 O O . LYS A 1 529 ? -27.217 30.213 23.316 1.00 37.09 529 LYS A O 1
ATOM 4270 N N . SER A 1 530 ? -27.165 29.551 25.446 1.00 39.53 530 SER A N 1
ATOM 4271 C CA . SER A 1 530 ? -25.778 29.995 25.631 1.00 39.53 530 SER A CA 1
ATOM 4272 C C . SER A 1 530 ? -24.782 29.120 24.851 1.00 39.53 530 SER A C 1
ATOM 4274 O O . SER A 1 530 ? -24.914 27.899 24.749 1.00 39.53 530 SER A O 1
ATOM 4276 N N . ARG A 1 531 ? -23.792 29.788 24.243 1.00 44.34 531 ARG A N 1
ATOM 4277 C CA . ARG A 1 531 ? -22.790 29.222 23.327 1.00 44.34 531 ARG A CA 1
ATOM 4278 C C . ARG A 1 531 ? -22.189 27.915 23.860 1.00 44.34 531 ARG A C 1
ATOM 4280 O O . ARG A 1 531 ? -21.685 27.890 24.979 1.00 44.34 531 ARG A O 1
ATOM 4287 N N . ILE A 1 532 ? -22.100 26.897 22.993 1.00 47.12 532 ILE A N 1
ATOM 4288 C CA . ILE A 1 532 ? -21.361 25.633 23.223 1.00 47.12 532 ILE A CA 1
ATOM 4289 C C . ILE A 1 532 ? -19.987 25.888 23.870 1.00 47.12 532 ILE A C 1
ATOM 4291 O O . ILE A 1 532 ? -19.589 25.157 24.772 1.00 47.12 532 ILE A O 1
ATOM 4295 N N . TRP A 1 533 ? -19.326 26.973 23.455 1.00 40.22 533 TRP A N 1
ATOM 4296 C CA . TRP A 1 533 ? -18.020 27.462 23.903 1.00 40.22 533 TRP A CA 1
ATOM 4297 C C . TRP A 1 533 ? -17.896 27.839 25.392 1.00 40.22 533 TRP A C 1
ATOM 4299 O O . TRP A 1 533 ? -16.781 27.841 25.901 1.00 40.22 533 TRP A O 1
ATOM 4309 N N . ASN A 1 534 ? -18.998 28.100 26.106 1.00 49.03 534 ASN A N 1
ATOM 4310 C CA . ASN A 1 534 ? -18.973 28.508 27.520 1.00 49.03 534 ASN A CA 1
ATOM 4311 C C . ASN A 1 534 ? -19.199 27.342 28.509 1.00 49.03 534 ASN A C 1
ATOM 4313 O O . ASN A 1 534 ? -19.357 27.575 29.707 1.00 49.03 534 ASN A O 1
ATOM 4317 N N . LYS A 1 535 ? -19.242 26.085 28.044 1.00 67.06 535 LYS A N 1
ATOM 4318 C CA . LYS A 1 535 ? -19.445 24.926 28.929 1.00 67.06 535 LYS A CA 1
ATOM 4319 C C . LYS A 1 535 ? -18.180 24.571 29.734 1.00 67.06 535 LYS A C 1
ATOM 4321 O O . LYS A 1 535 ? -17.083 24.568 29.171 1.00 67.06 535 LYS A O 1
ATOM 4326 N N . PRO A 1 536 ? -18.307 24.186 31.021 1.00 72.62 536 PRO A N 1
ATOM 4327 C CA . PRO A 1 536 ? -17.164 23.778 31.833 1.00 72.62 536 PRO A CA 1
ATOM 4328 C C . PRO A 1 536 ? -16.464 22.542 31.245 1.00 72.62 536 PRO A C 1
ATOM 4330 O O . PRO A 1 536 ? -17.105 21.599 30.757 1.00 72.62 536 PRO A O 1
ATOM 4333 N N . PHE A 1 537 ? -15.129 22.566 31.296 1.00 85.56 537 PHE A N 1
ATOM 4334 C CA . PHE A 1 537 ? -14.222 21.554 30.736 1.00 85.56 537 PHE A CA 1
ATOM 4335 C C . PHE A 1 537 ? -14.373 21.304 29.226 1.00 85.56 537 PHE A C 1
ATOM 4337 O O . PHE A 1 537 ? -13.956 20.258 28.735 1.00 85.56 537 PHE A O 1
ATOM 4344 N N . LEU A 1 538 ? -14.963 22.230 28.453 1.00 85.62 538 LEU A N 1
ATOM 4345 C CA . LEU A 1 538 ? -15.080 22.056 26.998 1.00 85.62 538 LEU A CA 1
ATOM 4346 C C . LEU A 1 538 ? -13.707 21.905 26.327 1.00 85.62 538 LEU A C 1
ATOM 4348 O O . LEU A 1 538 ? -13.554 21.060 25.451 1.00 85.62 538 LEU A O 1
ATOM 4352 N N . LYS A 1 539 ? -12.711 22.688 26.763 1.00 88.56 539 LYS A N 1
ATOM 4353 C CA . LYS A 1 539 ? -11.320 22.579 26.305 1.00 88.56 539 LYS A CA 1
ATOM 4354 C C . LYS A 1 539 ? -10.812 21.145 26.468 1.00 88.56 539 LYS A C 1
ATOM 4356 O O . LYS A 1 539 ? -10.391 20.539 25.493 1.00 88.56 539 LYS A O 1
ATOM 4361 N N . ASP A 1 540 ? -10.910 20.593 27.673 1.00 90.00 540 ASP A N 1
ATOM 4362 C CA . ASP A 1 540 ? -10.449 19.245 28.015 1.00 90.00 540 ASP A CA 1
ATOM 4363 C C . ASP A 1 540 ? -11.187 18.167 27.211 1.00 90.00 540 ASP A C 1
ATOM 4365 O O . ASP A 1 540 ? -10.557 17.273 26.647 1.00 90.00 540 ASP A O 1
ATOM 4369 N N . LYS A 1 541 ? -12.515 18.303 27.079 1.00 91.06 541 LYS A N 1
ATOM 4370 C CA . LYS A 1 541 ? -13.375 17.416 26.278 1.00 91.06 541 LYS A CA 1
ATOM 4371 C C . LYS A 1 541 ? -13.010 17.450 24.789 1.00 91.06 541 LYS A C 1
ATOM 4373 O O . LYS A 1 541 ? -12.994 16.406 24.149 1.00 91.06 541 LYS A O 1
ATOM 4378 N N . LEU A 1 542 ? -12.674 18.613 24.227 1.00 90.38 542 LEU A N 1
ATOM 4379 C CA . LEU A 1 542 ? -12.223 18.723 22.835 1.00 90.38 542 LEU A CA 1
ATOM 4380 C C . LEU A 1 542 ? -10.793 18.197 22.654 1.00 90.38 542 LEU A C 1
ATOM 4382 O O . LEU A 1 542 ? -10.549 17.424 21.730 1.00 90.38 542 LEU A O 1
ATOM 4386 N N . CYS A 1 543 ? -9.862 18.554 23.543 1.00 92.19 543 CYS A N 1
ATOM 4387 C CA . CYS A 1 543 ? -8.477 18.086 23.494 1.00 92.19 543 CYS A CA 1
ATOM 4388 C C . CYS A 1 543 ? -8.384 16.558 23.591 1.00 92.19 543 CYS A C 1
ATOM 4390 O O . CYS A 1 543 ? -7.672 15.963 22.787 1.00 92.19 543 CYS A O 1
ATOM 4392 N N . ILE A 1 544 ? -9.135 15.911 24.494 1.00 93.31 544 ILE A N 1
ATOM 4393 C CA . ILE A 1 544 ? -9.108 14.446 24.632 1.00 93.31 544 ILE A CA 1
ATOM 4394 C C . ILE A 1 544 ? -9.704 13.722 23.411 1.00 93.31 544 ILE A C 1
ATOM 4396 O O . ILE A 1 544 ? -9.271 12.627 23.060 1.00 93.31 544 ILE A O 1
ATOM 4400 N N . ILE A 1 545 ? -10.657 14.348 22.715 1.00 91.75 545 ILE A N 1
ATOM 4401 C CA . ILE A 1 545 ? -11.249 13.801 21.487 1.00 91.75 545 ILE A CA 1
ATOM 4402 C C . ILE A 1 545 ? -10.302 13.970 20.299 1.00 91.75 545 ILE A C 1
ATOM 4404 O O . ILE A 1 545 ? -10.157 13.035 19.513 1.00 91.75 545 ILE A O 1
ATOM 4408 N N . ILE A 1 546 ? -9.618 15.112 20.176 1.00 92.00 546 ILE A N 1
ATOM 4409 C CA . ILE A 1 546 ? -8.588 15.324 19.145 1.00 92.00 546 ILE A CA 1
ATOM 4410 C C . ILE A 1 546 ? -7.424 14.351 19.364 1.00 92.00 546 ILE A C 1
ATOM 4412 O O . ILE A 1 546 ? -7.055 13.642 18.433 1.00 92.00 546 ILE A O 1
ATOM 4416 N N . PHE A 1 547 ? -6.928 14.247 20.600 1.00 94.38 547 PHE A N 1
ATOM 4417 C CA . PHE A 1 547 ? -5.955 13.243 21.039 1.00 94.38 547 PHE A CA 1
ATOM 4418 C C . PHE A 1 547 ? -6.332 11.829 20.559 1.00 94.38 547 PHE A C 1
ATOM 4420 O O . PHE A 1 547 ? -5.592 11.209 19.788 1.00 94.38 547 PHE A O 1
ATOM 4427 N N . LEU A 1 548 ? -7.519 11.349 20.954 1.00 92.94 548 LEU A N 1
ATOM 4428 C CA . LEU A 1 548 ? -7.982 10.005 20.616 1.00 92.94 548 LEU A CA 1
ATOM 4429 C C . LEU A 1 548 ? -8.137 9.830 19.100 1.00 92.94 548 LEU A C 1
ATOM 4431 O O . LEU A 1 548 ? -7.744 8.796 18.571 1.00 92.94 548 LEU A O 1
ATOM 4435 N N . SER A 1 549 ? -8.665 10.836 18.397 1.00 92.00 549 SER A N 1
ATOM 4436 C CA . SER A 1 549 ? -8.843 10.786 16.939 1.00 92.00 549 SER A CA 1
ATOM 4437 C C . SER A 1 549 ? -7.496 10.651 16.226 1.00 92.00 549 SER A C 1
ATOM 4439 O O . SER A 1 549 ? -7.323 9.741 15.427 1.00 92.00 549 SER A O 1
ATOM 4441 N N . LEU A 1 550 ? -6.507 11.489 16.554 1.00 92.81 550 LEU A N 1
ATOM 4442 C CA . LEU A 1 550 ? -5.176 11.425 15.937 1.00 92.81 550 LEU A CA 1
ATOM 4443 C C . LEU A 1 550 ? -4.472 10.087 16.228 1.00 92.81 550 LEU A C 1
ATOM 4445 O O . LEU A 1 550 ? -3.896 9.488 15.324 1.00 92.81 550 LEU A O 1
ATOM 4449 N N . ALA A 1 551 ? -4.572 9.574 17.460 1.00 92.25 551 ALA A N 1
ATOM 4450 C CA . ALA A 1 551 ? -4.002 8.273 17.820 1.00 92.25 551 ALA A CA 1
ATOM 4451 C C . ALA A 1 551 ? -4.676 7.102 17.074 1.00 92.25 551 ALA A C 1
ATOM 4453 O O . ALA A 1 551 ? -4.003 6.149 16.671 1.00 92.25 551 ALA A O 1
ATOM 4454 N N . LEU A 1 552 ? -5.995 7.178 16.852 1.00 90.62 552 LEU A N 1
ATOM 4455 C CA . LEU A 1 552 ? -6.759 6.184 16.095 1.00 90.62 552 LEU A CA 1
ATOM 4456 C C . LEU A 1 552 ? -6.501 6.254 14.584 1.00 90.62 552 LEU A C 1
ATOM 4458 O O . LEU A 1 552 ? -6.391 5.199 13.966 1.00 90.62 552 LEU A O 1
ATOM 4462 N N . VAL A 1 553 ? -6.372 7.450 13.994 1.00 91.62 553 VAL A N 1
ATOM 4463 C CA . VAL A 1 553 ? -6.032 7.641 12.567 1.00 91.62 553 VAL A CA 1
ATOM 4464 C C . VAL A 1 553 ? -4.750 6.878 12.239 1.00 91.62 553 VAL A C 1
ATOM 4466 O O . VAL A 1 553 ? -4.766 6.023 11.354 1.00 91.62 553 VAL A O 1
ATOM 4469 N N . ILE A 1 554 ? -3.681 7.091 13.018 1.00 90.81 554 ILE A N 1
ATOM 4470 C CA . ILE A 1 554 ? -2.398 6.403 12.797 1.00 90.81 554 ILE A CA 1
ATOM 4471 C C . ILE A 1 554 ? -2.500 4.895 13.055 1.00 90.81 554 ILE A C 1
ATOM 4473 O O . ILE A 1 554 ? -1.903 4.089 12.337 1.00 90.81 554 ILE A O 1
ATOM 4477 N N . ARG A 1 555 ? -3.297 4.476 14.047 1.00 86.25 555 ARG A N 1
ATOM 4478 C CA . ARG A 1 555 ? -3.537 3.052 14.317 1.00 86.25 555 ARG A CA 1
ATOM 4479 C C . ARG A 1 555 ? -4.183 2.347 13.120 1.00 86.25 555 ARG A C 1
ATOM 4481 O O . ARG A 1 555 ? -3.778 1.239 12.785 1.00 86.25 555 ARG A O 1
ATOM 4488 N N . VAL A 1 556 ? -5.196 2.956 12.498 1.00 86.12 556 VAL A N 1
ATOM 4489 C CA . VAL A 1 556 ? -5.879 2.354 11.342 1.00 86.12 556 VAL A CA 1
ATOM 4490 C C . VAL A 1 556 ? -4.981 2.376 10.107 1.00 86.12 556 VAL A C 1
ATOM 4492 O O . VAL A 1 556 ? -4.879 1.352 9.440 1.00 86.12 556 VAL A O 1
ATOM 4495 N N . ALA A 1 557 ? -4.310 3.498 9.843 1.00 84.31 557 ALA A N 1
ATOM 4496 C CA . ALA A 1 557 ? -3.341 3.663 8.760 1.00 84.31 557 ALA A CA 1
ATOM 4497 C C . ALA A 1 557 ? -2.296 2.526 8.729 1.00 84.31 557 ALA A C 1
ATOM 4499 O O . ALA A 1 557 ? -2.271 1.696 7.816 1.00 84.31 557 ALA A O 1
ATOM 4500 N N . SER A 1 558 ? -1.505 2.427 9.800 1.00 81.44 558 SER A N 1
ATOM 4501 C CA . SER A 1 558 ? -0.421 1.448 9.939 1.00 81.44 558 SER A CA 1
ATOM 4502 C C . SER A 1 558 ? -0.890 -0.009 9.884 1.00 81.44 558 SER A C 1
ATOM 4504 O O . SER A 1 558 ? -0.316 -0.813 9.146 1.00 81.44 558 SER A O 1
ATOM 4506 N N . ALA A 1 559 ? -1.958 -0.363 10.606 1.00 78.00 559 ALA A N 1
ATOM 4507 C CA . ALA A 1 559 ? -2.454 -1.740 10.653 1.00 78.00 559 ALA A CA 1
ATOM 4508 C C . ALA A 1 559 ? -3.015 -2.244 9.311 1.00 78.00 559 ALA A C 1
ATOM 4510 O O . ALA A 1 559 ? -3.085 -3.455 9.087 1.00 78.00 559 ALA A O 1
ATOM 4511 N N . LYS A 1 560 ? -3.439 -1.332 8.427 1.00 78.19 560 LYS A N 1
ATOM 4512 C CA . LYS A 1 560 ? -4.095 -1.664 7.155 1.00 78.19 560 LYS A CA 1
ATOM 4513 C C . LYS A 1 560 ? -3.173 -1.662 5.943 1.00 78.19 560 LYS A C 1
ATOM 4515 O O . LYS A 1 560 ? -3.526 -2.304 4.960 1.00 78.19 560 LYS A O 1
ATOM 4520 N N . LEU A 1 561 ? -2.043 -0.957 6.005 1.00 79.62 561 LEU A N 1
ATOM 4521 C CA . LEU A 1 561 ? -1.199 -0.688 4.834 1.00 79.62 561 LEU A CA 1
ATOM 4522 C C . LEU A 1 561 ? 0.281 -0.974 5.093 1.00 79.62 561 LEU A C 1
ATOM 4524 O O . LEU A 1 561 ? 0.909 -1.666 4.298 1.00 79.62 561 LEU A O 1
ATOM 4528 N N . LEU A 1 562 ? 0.833 -0.520 6.221 1.00 81.62 562 LEU A N 1
ATOM 4529 C CA . LEU A 1 562 ? 2.233 -0.782 6.559 1.00 81.62 562 LEU A CA 1
ATOM 4530 C C . LEU A 1 562 ? 2.459 -2.262 6.893 1.00 81.62 562 LEU A C 1
ATOM 4532 O O . LEU A 1 562 ? 3.232 -2.937 6.217 1.00 81.62 562 LEU A O 1
ATOM 4536 N N . ILE A 1 563 ? 1.746 -2.793 7.892 1.00 86.44 563 ILE A N 1
ATOM 4537 C CA . ILE A 1 563 ? 1.985 -4.151 8.414 1.00 86.44 563 ILE A CA 1
ATOM 4538 C C . ILE A 1 563 ? 1.843 -5.261 7.345 1.00 86.44 563 ILE A C 1
ATOM 4540 O O . ILE A 1 563 ? 2.725 -6.121 7.294 1.00 86.44 563 ILE A O 1
ATOM 4544 N N . PRO A 1 564 ? 0.814 -5.286 6.465 1.00 88.31 564 PRO A N 1
ATOM 4545 C CA . PRO A 1 564 ? 0.738 -6.293 5.400 1.00 88.31 564 PRO A CA 1
ATOM 4546 C C . PRO A 1 564 ? 1.944 -6.263 4.448 1.00 88.31 564 PRO A C 1
ATOM 4548 O O . PRO A 1 564 ? 2.455 -7.315 4.062 1.00 88.31 564 PRO A O 1
ATOM 4551 N N . ASN A 1 565 ? 2.430 -5.069 4.099 1.00 84.94 565 ASN A N 1
ATOM 4552 C CA . ASN A 1 565 ? 3.559 -4.918 3.184 1.00 84.94 565 ASN A CA 1
ATOM 4553 C C . ASN A 1 565 ? 4.894 -5.308 3.839 1.00 84.94 565 ASN A C 1
ATOM 4555 O O . ASN A 1 565 ? 5.697 -5.951 3.171 1.00 84.94 565 ASN A O 1
ATOM 4559 N N . ILE A 1 566 ? 5.096 -5.050 5.142 1.00 87.06 566 ILE A N 1
ATOM 4560 C CA . ILE A 1 566 ? 6.263 -5.565 5.893 1.00 87.06 566 ILE A CA 1
ATOM 4561 C C . ILE A 1 566 ? 6.365 -7.085 5.741 1.00 87.06 566 ILE A C 1
ATOM 4563 O O . ILE A 1 566 ? 7.404 -7.599 5.338 1.00 87.06 566 ILE A O 1
ATOM 4567 N N . PHE A 1 567 ? 5.284 -7.816 6.033 1.00 90.12 567 PHE A N 1
ATOM 4568 C CA . PHE A 1 567 ? 5.300 -9.279 5.967 1.00 90.12 567 PHE A CA 1
ATOM 4569 C C . PHE A 1 567 ? 5.437 -9.815 4.540 1.00 90.12 567 PHE A C 1
ATOM 4571 O O . PHE A 1 567 ? 6.115 -10.821 4.342 1.00 90.12 567 PHE A O 1
ATOM 4578 N N . THR A 1 568 ? 4.830 -9.147 3.556 1.00 89.38 568 THR A N 1
ATOM 4579 C CA . THR A 1 568 ? 4.933 -9.537 2.140 1.00 89.38 568 THR A CA 1
ATOM 4580 C C . THR A 1 568 ? 6.359 -9.358 1.623 1.00 89.38 568 THR A C 1
ATOM 4582 O O . THR A 1 568 ? 6.915 -10.283 1.035 1.00 89.38 568 THR A O 1
ATOM 4585 N N . ASN A 1 569 ? 6.974 -8.202 1.888 1.00 86.50 569 ASN A N 1
ATOM 4586 C CA . ASN A 1 569 ? 8.339 -7.901 1.460 1.00 86.50 569 ASN A CA 1
ATOM 4587 C C . ASN A 1 569 ? 9.356 -8.781 2.193 1.00 86.50 569 ASN A C 1
ATOM 4589 O O . ASN A 1 569 ? 10.211 -9.370 1.545 1.00 86.50 569 ASN A O 1
ATOM 4593 N N . TYR A 1 570 ? 9.210 -8.965 3.510 1.00 87.88 570 TYR A N 1
ATOM 4594 C CA . TYR A 1 570 ? 10.079 -9.853 4.287 1.00 87.88 570 TYR A CA 1
ATOM 4595 C C . TYR A 1 570 ? 10.088 -11.286 3.731 1.00 87.88 570 TYR A C 1
ATOM 4597 O O . TYR A 1 570 ? 11.149 -11.857 3.498 1.00 87.88 570 TYR A O 1
ATOM 4605 N N . VAL A 1 571 ? 8.910 -11.857 3.450 1.00 89.94 571 VAL A N 1
ATOM 4606 C CA . VAL A 1 571 ? 8.812 -13.203 2.863 1.00 89.94 571 VAL A CA 1
ATOM 4607 C C . VAL A 1 571 ? 9.384 -13.249 1.446 1.00 89.94 571 VAL A C 1
ATOM 4609 O O . VAL A 1 571 ? 10.068 -14.212 1.117 1.00 89.94 571 VAL A O 1
ATOM 4612 N N . ARG A 1 572 ? 9.137 -12.228 0.617 1.00 87.50 572 ARG A N 1
ATOM 4613 C CA . ARG A 1 572 ? 9.687 -12.153 -0.745 1.00 87.50 572 ARG A CA 1
ATOM 4614 C C . ARG A 1 572 ? 11.220 -12.054 -0.743 1.00 87.50 572 ARG A C 1
ATOM 4616 O O . ARG A 1 572 ? 11.853 -12.683 -1.582 1.00 87.50 572 ARG A O 1
ATOM 4623 N N . ASN A 1 573 ? 11.807 -11.338 0.218 1.00 85.50 573 ASN A N 1
ATOM 4624 C CA . ASN A 1 573 ? 13.259 -11.198 0.369 1.00 85.50 573 ASN A CA 1
ATOM 4625 C C . ASN A 1 573 ? 13.916 -12.500 0.873 1.00 85.50 573 ASN A C 1
ATOM 4627 O O . ASN A 1 573 ? 14.956 -12.902 0.359 1.00 85.50 573 ASN A O 1
ATOM 4631 N N . GLU A 1 574 ? 13.308 -13.187 1.847 1.00 87.38 574 GLU A N 1
ATOM 4632 C CA . GLU A 1 574 ? 13.808 -14.470 2.383 1.00 87.38 574 GLU A CA 1
ATOM 4633 C C . GLU A 1 574 ? 13.585 -15.651 1.415 1.00 87.38 574 GLU A C 1
ATOM 4635 O O . GLU A 1 574 ? 14.335 -16.633 1.422 1.00 87.38 574 GLU A O 1
ATOM 4640 N N . HIS A 1 575 ? 12.538 -15.590 0.587 1.00 88.50 575 HIS A N 1
ATOM 4641 C CA . HIS A 1 575 ? 12.116 -16.661 -0.319 1.00 88.50 575 HIS A CA 1
ATOM 4642 C C . HIS A 1 575 ? 11.815 -16.127 -1.737 1.00 88.50 575 HIS A C 1
ATOM 4644 O O . HIS A 1 575 ? 10.669 -16.188 -2.186 1.00 88.50 575 HIS A O 1
ATOM 4650 N N . PRO A 1 576 ? 12.832 -15.654 -2.488 1.00 85.25 576 PRO A N 1
ATOM 4651 C CA . PRO A 1 576 ? 12.640 -15.033 -3.806 1.00 85.25 576 PRO A CA 1
ATOM 4652 C C . PRO A 1 576 ? 12.061 -15.982 -4.869 1.00 85.25 576 PRO A C 1
ATOM 4654 O O . PRO A 1 576 ? 11.481 -15.527 -5.846 1.00 85.25 576 PRO A O 1
ATOM 4657 N N . ASN A 1 577 ? 12.173 -17.299 -4.665 1.00 88.88 577 ASN A N 1
ATOM 4658 C CA . ASN A 1 577 ? 11.652 -18.320 -5.580 1.00 88.88 577 ASN A CA 1
ATOM 4659 C C . ASN A 1 577 ? 10.170 -18.681 -5.333 1.00 88.88 577 ASN A C 1
ATOM 4661 O O . ASN A 1 577 ? 9.656 -19.581 -5.996 1.00 88.88 577 ASN A O 1
ATOM 4665 N N . PHE A 1 578 ? 9.500 -18.074 -4.347 1.00 87.06 578 PHE A N 1
ATOM 4666 C CA . PHE A 1 578 ? 8.091 -18.360 -4.056 1.00 87.06 578 PHE A CA 1
ATOM 4667 C C . PHE A 1 578 ? 7.159 -17.643 -5.037 1.00 87.06 578 PHE A C 1
ATOM 4669 O O . PHE A 1 578 ? 7.323 -16.460 -5.334 1.00 87.06 578 PHE A O 1
ATOM 4676 N N . THR A 1 579 ? 6.111 -18.342 -5.467 1.00 89.06 579 THR A N 1
ATOM 4677 C CA . THR A 1 579 ? 4.995 -17.734 -6.205 1.00 89.06 579 THR A CA 1
ATOM 4678 C C . THR A 1 579 ? 4.254 -16.703 -5.343 1.00 89.06 579 THR A C 1
ATOM 4680 O O . THR A 1 579 ? 4.300 -16.752 -4.112 1.00 89.06 579 THR A O 1
ATOM 4683 N N . ASN A 1 580 ? 3.509 -15.779 -5.963 1.00 86.25 580 ASN A N 1
ATOM 4684 C CA . ASN A 1 580 ? 2.751 -14.753 -5.224 1.00 86.25 580 ASN A CA 1
ATOM 4685 C C . ASN A 1 580 ? 1.769 -15.344 -4.188 1.00 86.25 580 ASN A C 1
ATOM 4687 O O . ASN A 1 580 ? 1.590 -14.763 -3.113 1.00 86.25 580 ASN A O 1
ATOM 4691 N N . ASP A 1 581 ? 1.192 -16.518 -4.456 1.00 87.31 581 ASP A N 1
ATOM 4692 C CA . ASP A 1 581 ? 0.301 -17.224 -3.526 1.00 87.31 581 ASP A CA 1
ATOM 4693 C C . ASP A 1 581 ? 1.062 -17.862 -2.352 1.00 87.31 581 ASP A C 1
ATOM 4695 O O . ASP A 1 581 ? 0.585 -17.837 -1.215 1.00 87.31 581 ASP A O 1
ATOM 4699 N N . GLU A 1 582 ? 2.272 -18.379 -2.581 1.00 90.62 582 GLU A N 1
ATOM 4700 C CA . GLU A 1 582 ? 3.151 -18.890 -1.521 1.00 90.62 582 GLU A CA 1
ATOM 4701 C C . GLU A 1 582 ? 3.687 -17.757 -0.639 1.00 90.62 582 GLU A C 1
ATOM 4703 O O . GLU A 1 582 ? 3.633 -17.867 0.592 1.00 90.62 582 GLU A O 1
ATOM 4708 N N . VAL A 1 583 ? 4.111 -16.639 -1.247 1.00 91.25 583 VAL A N 1
ATOM 4709 C CA . VAL A 1 583 ? 4.491 -15.412 -0.531 1.00 91.25 583 VAL A CA 1
ATOM 4710 C C . VAL A 1 583 ? 3.325 -14.942 0.335 1.00 91.25 583 VAL A C 1
ATOM 4712 O O . VAL A 1 583 ? 3.489 -14.760 1.542 1.00 91.25 583 VAL A O 1
ATOM 4715 N N . THR A 1 584 ? 2.124 -14.822 -0.236 1.00 91.94 584 THR A N 1
ATOM 4716 C CA . THR A 1 584 ? 0.936 -14.348 0.490 1.00 91.94 584 THR A CA 1
ATOM 4717 C C . THR A 1 584 ? 0.487 -15.331 1.579 1.00 91.94 584 THR A C 1
ATOM 4719 O O . THR A 1 584 ? 0.130 -14.908 2.682 1.00 91.94 584 THR A O 1
ATOM 4722 N N . SER A 1 585 ? 0.561 -16.646 1.339 1.00 93.38 585 SER A N 1
ATOM 4723 C CA . SER A 1 585 ? 0.280 -17.683 2.346 1.00 93.38 585 SER A CA 1
ATOM 4724 C C . SER A 1 585 ? 1.231 -17.583 3.539 1.00 93.38 585 SER A C 1
ATOM 4726 O O . SER A 1 585 ? 0.790 -17.594 4.693 1.00 93.38 585 SER A O 1
ATOM 4728 N N . MET A 1 586 ? 2.536 -17.456 3.293 1.00 92.88 586 MET A N 1
ATOM 4729 C CA . MET A 1 586 ? 3.532 -17.377 4.362 1.00 92.88 586 MET A CA 1
ATOM 4730 C C . M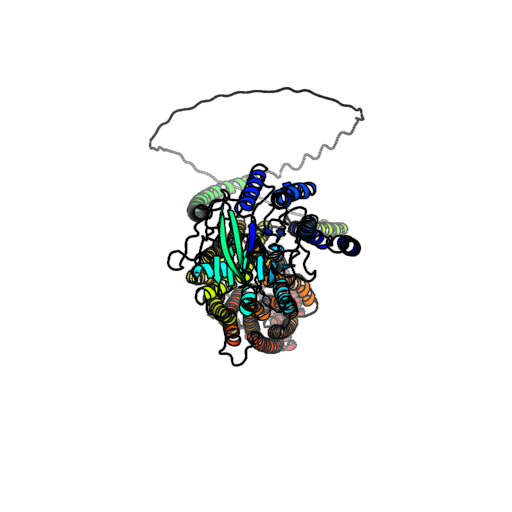ET A 1 586 ? 3.478 -16.028 5.097 1.00 92.88 586 MET A C 1
ATOM 4732 O O . MET A 1 586 ? 3.470 -15.999 6.331 1.00 92.88 586 MET A O 1
ATOM 4736 N N . ALA A 1 587 ? 3.316 -14.921 4.365 1.00 93.12 587 ALA A N 1
ATOM 4737 C CA . ALA A 1 587 ? 3.140 -13.583 4.929 1.00 93.12 587 ALA A CA 1
ATOM 4738 C C . ALA A 1 587 ? 1.877 -13.497 5.800 1.00 93.12 587 ALA A C 1
ATOM 4740 O O . ALA A 1 587 ? 1.904 -12.898 6.877 1.00 93.12 587 ALA A O 1
ATOM 4741 N N . SER A 1 588 ? 0.784 -14.153 5.395 1.00 93.31 588 SER A N 1
ATOM 4742 C CA . SER A 1 588 ? -0.442 -14.233 6.191 1.00 93.31 588 SER A CA 1
ATOM 4743 C C . SER A 1 588 ? -0.264 -15.055 7.471 1.00 93.31 588 SER A C 1
ATOM 4745 O O . SER A 1 588 ? -0.743 -14.635 8.525 1.00 93.31 588 SER A O 1
ATOM 4747 N N . LYS A 1 589 ? 0.503 -16.155 7.451 1.00 92.94 589 LYS A N 1
ATOM 4748 C CA . LYS A 1 589 ? 0.843 -16.915 8.672 1.00 92.94 589 LYS A CA 1
ATOM 4749 C C . LYS A 1 589 ? 1.655 -16.074 9.656 1.00 92.94 589 LYS A C 1
ATOM 4751 O O . LYS A 1 589 ? 1.294 -16.015 10.829 1.00 92.94 589 LYS A O 1
ATOM 4756 N N . TYR A 1 590 ? 2.699 -15.381 9.204 1.00 92.25 590 TYR A N 1
ATOM 4757 C CA . TYR A 1 590 ? 3.491 -14.486 10.059 1.00 92.25 590 TYR A CA 1
ATOM 4758 C C . TYR A 1 590 ? 2.643 -13.325 10.610 1.00 92.25 590 TYR A C 1
ATOM 4760 O O . TYR A 1 590 ? 2.591 -13.101 11.824 1.00 92.25 590 TYR A O 1
ATOM 4768 N N . LYS A 1 591 ? 1.856 -12.668 9.751 1.00 91.50 591 LYS A N 1
ATOM 4769 C CA . LYS A 1 591 ? 0.926 -11.610 10.166 1.00 91.50 591 LYS A CA 1
ATOM 4770 C C . LYS A 1 591 ? -0.139 -12.099 11.163 1.00 91.50 591 LYS A C 1
ATOM 4772 O O . LYS A 1 591 ? -0.472 -11.355 12.080 1.00 91.50 591 LYS A O 1
ATOM 4777 N N . SER A 1 592 ? -0.593 -13.355 11.076 1.00 93.31 592 SER A N 1
ATOM 4778 C CA . SER A 1 592 ? -1.517 -13.969 12.046 1.00 93.31 592 SER A CA 1
ATOM 4779 C C . SER A 1 592 ? -0.994 -13.951 13.480 1.00 93.31 592 SER A C 1
ATOM 4781 O O . SER A 1 592 ? -1.742 -13.666 14.418 1.00 93.31 592 SER A O 1
ATOM 4783 N N . VAL A 1 593 ? 0.309 -14.191 13.649 1.00 91.50 593 VAL A N 1
ATOM 4784 C CA . VAL A 1 593 ? 0.970 -14.154 14.956 1.00 91.50 593 VAL A CA 1
ATOM 4785 C C . VAL A 1 593 ? 1.044 -12.704 15.422 1.00 91.50 593 VAL A C 1
ATOM 4787 O O . VAL A 1 593 ? 0.591 -12.390 16.524 1.00 91.50 593 VAL A O 1
ATOM 4790 N N . SER A 1 594 ? 1.533 -11.820 14.549 1.00 90.75 594 SER A N 1
ATOM 4791 C CA . SER A 1 594 ? 1.708 -10.393 14.825 1.00 90.75 594 SER A CA 1
ATOM 4792 C C . SER A 1 594 ? 0.408 -9.706 15.235 1.00 90.75 594 SER A C 1
ATOM 4794 O O . SER A 1 594 ? 0.373 -9.094 16.295 1.00 90.75 594 SER A O 1
ATOM 4796 N N . ASP A 1 595 ? -0.681 -9.885 14.482 1.00 90.31 595 ASP A N 1
ATOM 4797 C CA . ASP A 1 595 ? -1.973 -9.269 14.794 1.00 90.31 595 ASP A CA 1
ATOM 4798 C C . ASP A 1 595 ? -2.588 -9.810 16.098 1.00 90.31 595 ASP A C 1
ATOM 4800 O O . ASP A 1 595 ? -3.356 -9.108 16.754 1.00 90.31 595 ASP A O 1
ATOM 4804 N N . SER A 1 596 ? -2.301 -11.063 16.476 1.00 92.50 596 SER A N 1
ATOM 4805 C CA . SER A 1 596 ? -2.906 -11.703 17.656 1.00 92.50 596 SER A CA 1
ATOM 4806 C C . SER A 1 596 ? -2.289 -11.241 18.983 1.00 92.50 596 SER A C 1
ATOM 4808 O O . SER A 1 596 ? -3.001 -11.074 19.980 1.00 92.50 596 SER A O 1
ATOM 4810 N N . LEU A 1 597 ? -0.978 -10.979 19.000 1.00 91.75 597 LEU A N 1
ATOM 4811 C CA . LEU A 1 597 ? -0.216 -10.631 20.203 1.00 91.75 597 LEU A CA 1
ATOM 4812 C C . LEU A 1 597 ? -0.683 -9.321 20.884 1.00 91.75 597 LEU A C 1
ATOM 4814 O O . LEU A 1 597 ? -0.888 -9.346 22.102 1.00 91.75 597 LEU A O 1
ATOM 4818 N N . PRO A 1 598 ? -0.963 -8.208 20.169 1.00 91.44 598 PRO A N 1
ATOM 4819 C CA . PRO A 1 598 ? -1.522 -6.986 20.751 1.00 91.44 598 PRO A CA 1
ATOM 4820 C C . PRO A 1 598 ? -2.831 -7.203 21.525 1.00 91.44 598 PRO A C 1
ATOM 4822 O O . PRO A 1 598 ? -3.086 -6.537 22.535 1.00 91.44 598 PRO A O 1
ATOM 4825 N N . TYR A 1 599 ? -3.674 -8.135 21.073 1.00 92.75 599 TYR A N 1
ATOM 4826 C CA . TYR A 1 599 ? -4.926 -8.472 21.751 1.00 92.75 599 TYR A CA 1
ATOM 4827 C C . TYR A 1 599 ? -4.695 -9.329 23.001 1.00 92.75 599 TYR A C 1
ATOM 4829 O O . TYR A 1 599 ? -5.369 -9.113 24.010 1.00 92.75 599 TYR A O 1
ATOM 4837 N N . ILE A 1 600 ? -3.706 -10.231 22.987 1.00 92.62 600 ILE A N 1
ATOM 4838 C CA . ILE A 1 600 ? -3.277 -10.988 24.178 1.00 92.62 600 ILE A CA 1
ATOM 4839 C C . ILE A 1 600 ? -2.726 -10.028 25.243 1.00 92.62 600 ILE A C 1
ATOM 4841 O O . ILE A 1 600 ? -3.143 -10.090 26.401 1.00 92.62 600 ILE A O 1
ATOM 4845 N N . THR A 1 601 ? -1.874 -9.073 24.860 1.00 92.62 601 THR A N 1
ATOM 4846 C CA . THR A 1 601 ? -1.398 -8.017 25.768 1.00 92.62 601 THR A CA 1
ATOM 4847 C C . THR A 1 601 ? -2.563 -7.202 26.330 1.00 92.62 601 THR A C 1
ATOM 4849 O O . THR A 1 601 ? -2.635 -7.000 27.542 1.00 92.62 601 THR A O 1
ATOM 4852 N N . ASN A 1 602 ? -3.526 -6.775 25.505 1.00 90.69 602 ASN A N 1
ATOM 4853 C CA . ASN A 1 602 ? -4.678 -6.030 26.019 1.00 90.69 602 ASN A CA 1
ATOM 4854 C C . ASN A 1 602 ? -5.548 -6.862 26.974 1.00 90.69 602 ASN A C 1
ATOM 4856 O O . ASN A 1 602 ? -6.016 -6.343 27.986 1.00 90.69 602 ASN A O 1
ATOM 4860 N N . PHE A 1 603 ? -5.742 -8.152 26.694 1.00 90.62 603 PHE A N 1
ATOM 4861 C CA . PHE A 1 603 ? -6.451 -9.067 27.588 1.00 90.62 603 PHE A CA 1
ATOM 4862 C C . PHE A 1 603 ? -5.784 -9.139 28.971 1.00 90.62 603 PHE A C 1
ATOM 4864 O O . PHE A 1 603 ? -6.470 -9.020 29.986 1.00 90.62 603 PHE A O 1
ATOM 4871 N N . LEU A 1 604 ? -4.455 -9.277 29.013 1.00 88.06 604 LEU A N 1
ATOM 4872 C CA . LEU A 1 604 ? -3.686 -9.384 30.255 1.00 88.06 604 LEU A CA 1
ATOM 4873 C C . LEU A 1 604 ? -3.589 -8.055 31.020 1.00 88.06 604 LEU A C 1
ATOM 4875 O O . LEU A 1 604 ? -3.730 -8.039 32.243 1.00 88.06 604 LEU A O 1
ATOM 4879 N N . PHE A 1 605 ? -3.357 -6.942 30.319 1.00 86.62 605 PHE A N 1
ATOM 4880 C CA . PHE A 1 605 ? -2.978 -5.669 30.940 1.00 86.62 605 PHE A CA 1
ATOM 4881 C C . PHE A 1 605 ? -4.089 -4.611 30.991 1.00 86.62 605 PHE A C 1
ATOM 4883 O O . PHE A 1 605 ? -3.972 -3.684 31.791 1.00 86.62 605 PHE A O 1
ATOM 4890 N N . SER A 1 606 ? -5.194 -4.719 30.240 1.00 83.06 606 SER A N 1
ATOM 4891 C CA . SER A 1 606 ? -6.268 -3.705 30.308 1.00 83.06 606 SER A CA 1
ATOM 4892 C C . SER A 1 606 ? -6.920 -3.530 31.693 1.00 83.06 606 SER A C 1
ATOM 4894 O O . SER A 1 606 ? -7.164 -2.373 32.052 1.00 83.06 606 SER A O 1
ATOM 4896 N N . PRO A 1 607 ? -7.127 -4.570 32.538 1.00 79.38 607 PRO A N 1
ATOM 4897 C CA . PRO A 1 607 ? -7.617 -4.359 33.904 1.00 79.38 607 PRO A CA 1
ATOM 4898 C C . PRO A 1 607 ? -6.606 -3.590 34.765 1.00 79.38 607 PRO A C 1
ATOM 4900 O O . PRO A 1 607 ? -6.991 -2.746 35.574 1.00 79.38 607 PRO A O 1
ATOM 4903 N N . LEU A 1 608 ? -5.307 -3.846 34.558 1.00 82.94 608 LEU A N 1
ATOM 4904 C CA . LEU A 1 608 ? -4.227 -3.134 35.235 1.00 82.94 608 LEU A CA 1
ATOM 4905 C C . LEU A 1 608 ? -4.169 -1.670 34.787 1.00 82.94 608 LEU A C 1
ATOM 4907 O O . LEU A 1 608 ? -4.113 -0.792 35.639 1.00 82.94 608 LEU A O 1
ATOM 4911 N N . LEU A 1 609 ? -4.235 -1.387 33.483 1.00 83.62 609 LEU A N 1
ATOM 4912 C CA . LEU A 1 609 ? -4.239 -0.018 32.950 1.00 83.62 609 LEU A CA 1
ATOM 4913 C C . LEU A 1 609 ? -5.438 0.790 33.467 1.00 83.62 609 LEU A C 1
ATOM 4915 O O . LEU A 1 609 ? -5.265 1.945 33.851 1.00 83.62 609 LEU A O 1
ATOM 4919 N N . GLY A 1 610 ? -6.623 0.173 33.554 1.00 78.75 610 GLY A N 1
ATOM 4920 C CA . GLY A 1 610 ? -7.801 0.770 34.189 1.00 78.75 610 GLY A CA 1
ATOM 4921 C C . GLY A 1 610 ? -7.532 1.152 35.648 1.00 78.75 610 GLY A C 1
ATOM 4922 O O . GLY A 1 610 ? -7.584 2.334 35.988 1.00 78.75 610 GLY A O 1
ATOM 4923 N N . ALA A 1 611 ? -7.122 0.183 36.472 1.00 77.44 611 ALA A N 1
ATOM 4924 C CA . ALA A 1 611 ? -6.819 0.395 37.890 1.00 77.44 611 ALA A CA 1
ATOM 4925 C C . ALA A 1 611 ? -5.662 1.387 38.139 1.00 77.44 611 ALA A C 1
ATOM 4927 O O . ALA A 1 611 ? -5.678 2.138 39.115 1.00 77.44 611 ALA A O 1
ATOM 4928 N N . LEU A 1 612 ? -4.659 1.423 37.256 1.00 79.81 612 LEU A N 1
ATOM 4929 C CA . LEU A 1 612 ? -3.601 2.433 37.275 1.00 79.81 612 LEU A CA 1
ATOM 4930 C C . LEU A 1 612 ? -4.153 3.819 36.913 1.00 79.81 612 LEU A C 1
ATOM 4932 O O . LEU A 1 612 ? -3.728 4.801 37.517 1.00 79.81 612 LEU A O 1
ATOM 4936 N N . SER A 1 613 ? -5.121 3.915 35.995 1.00 84.12 613 SER A N 1
ATOM 4937 C CA . SER A 1 613 ? -5.759 5.185 35.610 1.00 84.12 613 SER A CA 1
ATOM 4938 C C . SER A 1 613 ? -6.610 5.772 36.739 1.00 84.12 613 SER A C 1
ATOM 4940 O O . SER A 1 613 ? -6.591 6.985 36.949 1.00 84.12 613 SER A O 1
ATOM 4942 N N . ASP A 1 614 ? -7.265 4.906 37.518 1.00 77.50 614 ASP A N 1
ATOM 4943 C CA . ASP A 1 614 ? -8.046 5.269 38.706 1.00 77.50 614 ASP A CA 1
ATOM 4944 C C . ASP A 1 614 ? -7.168 5.614 39.925 1.00 77.50 614 ASP A C 1
ATOM 4946 O O . ASP A 1 614 ? -7.661 6.210 40.880 1.00 77.50 614 ASP A O 1
ATOM 4950 N N . LYS A 1 615 ? -5.872 5.259 39.910 1.00 76.00 615 LYS A N 1
ATOM 4951 C CA . LYS A 1 615 ? -4.916 5.541 40.999 1.00 76.00 615 LYS A CA 1
ATOM 4952 C C . LYS A 1 615 ? -3.986 6.723 40.712 1.00 76.00 615 LYS A C 1
ATOM 4954 O O . LYS A 1 615 ? -3.756 7.545 41.592 1.00 76.00 615 LYS A O 1
ATOM 4959 N N . PHE A 1 616 ? -3.398 6.768 39.519 1.00 77.50 616 PHE A N 1
ATOM 4960 C CA . PHE A 1 616 ? -2.360 7.734 39.139 1.00 77.50 616 PHE A CA 1
ATOM 4961 C C . PHE A 1 616 ? -2.886 8.897 38.285 1.00 77.50 616 PHE A C 1
ATOM 4963 O O . PHE A 1 616 ? -2.127 9.817 37.996 1.00 77.50 616 PHE A O 1
ATOM 4970 N N . GLY A 1 617 ? -4.163 8.870 37.896 1.00 83.00 617 GLY A N 1
ATOM 4971 C CA . GLY A 1 617 ? -4.784 9.871 37.032 1.00 83.00 617 GLY A CA 1
ATOM 4972 C C . GLY A 1 617 ? -4.803 9.437 35.566 1.00 83.00 617 GLY A C 1
ATOM 4973 O O . GLY A 1 617 ? -3.795 9.016 34.989 1.00 83.00 617 GLY A O 1
ATOM 4974 N N . ARG A 1 618 ? -5.974 9.549 34.930 1.00 88.06 618 ARG A N 1
ATOM 4975 C CA . ARG A 1 618 ? -6.225 9.003 33.583 1.00 88.06 618 ARG A CA 1
ATOM 4976 C C . ARG A 1 618 ? -5.342 9.620 32.500 1.00 88.06 618 ARG A C 1
ATOM 4978 O O . ARG A 1 618 ? -4.880 8.908 31.612 1.00 88.06 618 ARG A O 1
ATOM 4985 N N . LYS A 1 619 ? -5.053 10.921 32.615 1.00 90.81 619 LYS A N 1
ATOM 4986 C CA . LYS A 1 619 ? -4.154 11.670 31.720 1.00 90.81 619 LYS A CA 1
ATOM 4987 C C . LYS A 1 619 ? -2.789 10.989 31.571 1.00 90.81 619 LYS A C 1
ATOM 4989 O O . LYS A 1 619 ? -2.288 10.861 30.458 1.00 90.81 619 LYS A O 1
ATOM 4994 N N . TRP A 1 620 ? -2.197 10.543 32.679 1.00 89.12 620 TRP A N 1
ATOM 4995 C CA . TRP A 1 620 ? -0.849 9.975 32.681 1.00 89.12 620 TRP A CA 1
ATOM 4996 C C . TRP A 1 620 ? -0.802 8.567 32.088 1.00 89.12 620 TRP A C 1
ATOM 4998 O O . TRP A 1 620 ? 0.162 8.230 31.406 1.00 89.12 620 TRP A O 1
ATOM 5008 N N . ILE A 1 621 ? -1.863 7.774 32.261 1.00 90.69 621 ILE A N 1
ATOM 5009 C CA . ILE A 1 621 ? -1.959 6.457 31.619 1.00 90.69 621 ILE A CA 1
ATOM 5010 C C . ILE A 1 621 ? -2.212 6.588 30.113 1.00 90.69 621 ILE A C 1
ATOM 5012 O O . ILE A 1 621 ? -1.622 5.837 29.342 1.00 90.69 621 ILE A O 1
ATOM 5016 N N . LEU A 1 622 ? -2.993 7.578 29.666 1.00 92.94 622 LEU A N 1
ATOM 5017 C CA . LEU A 1 622 ? -3.129 7.884 28.235 1.00 92.94 622 LEU A CA 1
ATOM 5018 C C . LEU A 1 622 ? -1.813 8.389 27.621 1.00 92.94 622 LEU A C 1
ATOM 5020 O O . LEU A 1 622 ? -1.469 7.987 26.510 1.00 92.94 622 LEU A O 1
ATOM 5024 N N . ALA A 1 623 ? -1.034 9.192 28.353 1.00 92.50 623 ALA A N 1
ATOM 5025 C CA . ALA A 1 623 ? 0.302 9.609 27.924 1.00 92.50 623 ALA A CA 1
ATOM 5026 C C . ALA A 1 623 ? 1.259 8.408 27.795 1.00 92.50 623 ALA A C 1
ATOM 5028 O O . ALA A 1 623 ? 1.915 8.261 26.766 1.00 92.50 623 ALA A O 1
ATOM 5029 N N . PHE A 1 624 ? 1.279 7.507 28.785 1.00 92.62 624 PHE A N 1
ATOM 5030 C CA . PHE A 1 624 ? 2.048 6.258 28.730 1.00 92.62 624 PHE A CA 1
ATOM 5031 C C . PHE A 1 624 ? 1.641 5.374 27.541 1.00 92.62 624 PHE A C 1
ATOM 5033 O O . PHE A 1 624 ? 2.496 4.937 26.775 1.00 92.62 624 PHE A O 1
ATOM 5040 N N . ILE A 1 625 ? 0.338 5.162 27.339 1.00 93.19 625 ILE A N 1
ATOM 5041 C CA . ILE A 1 625 ? -0.197 4.407 26.200 1.00 93.19 625 ILE A CA 1
ATOM 5042 C C . ILE A 1 625 ? 0.289 5.005 24.871 1.00 93.19 625 ILE A C 1
ATOM 5044 O O . ILE A 1 625 ? 0.800 4.287 24.014 1.00 93.19 625 ILE A O 1
ATOM 5048 N N . THR A 1 626 ? 0.201 6.323 24.716 1.00 93.12 626 THR A N 1
ATOM 5049 C CA . THR A 1 626 ? 0.605 7.007 23.476 1.00 93.12 626 THR A CA 1
ATOM 5050 C C . THR A 1 626 ? 2.110 6.924 23.251 1.00 93.12 626 THR A C 1
ATOM 5052 O O . THR A 1 626 ? 2.548 6.716 22.124 1.00 93.12 626 THR A O 1
ATOM 5055 N N . LEU A 1 627 ? 2.909 6.988 24.321 1.00 93.00 627 LEU A N 1
ATOM 5056 C CA . LEU A 1 627 ? 4.350 6.754 24.252 1.00 93.00 627 LEU A CA 1
ATOM 5057 C C . LEU A 1 627 ? 4.671 5.339 23.744 1.00 93.00 627 LEU A C 1
ATOM 5059 O O . LEU A 1 627 ? 5.542 5.198 22.890 1.00 93.00 627 LEU A O 1
ATOM 5063 N N . THR A 1 628 ? 3.941 4.302 24.180 1.00 92.62 628 THR A N 1
ATOM 5064 C CA . THR A 1 628 ? 4.129 2.946 23.618 1.00 92.62 628 THR A CA 1
ATOM 5065 C C . THR A 1 628 ? 3.757 2.861 22.135 1.00 92.62 628 THR A C 1
ATOM 5067 O O . THR A 1 628 ? 4.437 2.163 21.392 1.00 92.62 628 THR A O 1
ATOM 5070 N N . GLN A 1 629 ? 2.753 3.621 21.676 1.00 92.38 629 GLN A N 1
ATOM 5071 C CA . GLN A 1 629 ? 2.389 3.697 20.255 1.00 92.38 629 GLN A CA 1
ATOM 5072 C C . GLN A 1 629 ? 3.455 4.422 19.415 1.00 92.38 629 GLN A C 1
ATOM 5074 O O . GLN A 1 629 ? 3.738 4.007 18.295 1.00 92.38 629 GLN A O 1
ATOM 5079 N N . ILE A 1 630 ? 4.070 5.481 19.957 1.00 94.06 630 ILE A N 1
ATOM 5080 C CA . ILE A 1 630 ? 5.192 6.187 19.317 1.00 94.06 630 ILE A CA 1
ATOM 5081 C C . ILE A 1 630 ? 6.399 5.251 19.188 1.00 94.06 630 ILE A C 1
ATOM 5083 O O . ILE A 1 630 ? 6.985 5.167 18.113 1.00 94.06 630 ILE A O 1
ATOM 5087 N N . ILE A 1 631 ? 6.747 4.525 20.258 1.00 92.62 631 ILE A N 1
ATOM 5088 C CA . ILE A 1 631 ? 7.855 3.557 20.247 1.00 92.62 631 ILE A CA 1
ATOM 5089 C C . ILE A 1 631 ? 7.606 2.467 19.199 1.00 92.62 631 ILE A C 1
ATOM 5091 O O . ILE A 1 631 ? 8.504 2.175 18.416 1.00 92.62 631 ILE A O 1
ATOM 5095 N N . ASP A 1 632 ? 6.396 1.909 19.137 1.00 92.12 632 ASP A N 1
ATOM 5096 C CA . ASP A 1 632 ? 6.050 0.896 18.136 1.00 92.12 632 ASP A CA 1
ATOM 5097 C C . ASP A 1 632 ? 6.158 1.424 16.706 1.00 92.12 632 ASP A C 1
ATOM 5099 O O . ASP A 1 632 ? 6.742 0.764 15.856 1.00 92.12 632 ASP A O 1
ATOM 5103 N N . MET A 1 633 ? 5.701 2.651 16.445 1.00 91.06 633 MET A N 1
ATOM 5104 C CA . MET A 1 633 ? 5.806 3.243 15.110 1.00 91.06 633 MET A CA 1
ATOM 5105 C C . MET A 1 633 ? 7.250 3.587 14.709 1.00 91.06 633 MET A C 1
ATOM 5107 O O . MET A 1 633 ? 7.615 3.460 13.542 1.00 91.06 633 MET A O 1
ATOM 5111 N N . VAL A 1 634 ? 8.110 3.944 15.670 1.00 91.44 634 VAL A N 1
ATOM 5112 C CA . VAL A 1 634 ? 9.559 4.065 15.431 1.00 91.44 634 VAL A CA 1
ATOM 5113 C C . VAL A 1 634 ? 10.179 2.698 15.119 1.00 91.44 634 VAL A C 1
ATOM 5115 O O . VAL A 1 634 ? 11.004 2.603 14.212 1.00 91.44 634 VAL A O 1
ATOM 5118 N N . VAL A 1 635 ? 9.770 1.629 15.813 1.00 90.06 635 VAL A N 1
ATOM 5119 C CA . VAL A 1 635 ? 10.260 0.268 15.532 1.00 90.06 635 VAL A CA 1
ATOM 5120 C C . VAL A 1 635 ? 9.739 -0.260 14.192 1.00 90.06 635 VAL A C 1
ATOM 5122 O O . VAL A 1 635 ? 10.518 -0.867 13.469 1.00 90.06 635 VAL A O 1
ATOM 5125 N N . VAL A 1 636 ? 8.501 0.049 13.794 1.00 87.44 636 VAL A N 1
ATOM 5126 C CA . VAL A 1 636 ? 7.991 -0.192 12.430 1.00 87.44 636 VAL A CA 1
ATOM 5127 C C . VAL A 1 636 ? 8.906 0.457 11.385 1.00 87.44 636 VAL A C 1
ATOM 5129 O O . VAL A 1 636 ? 9.269 -0.198 10.411 1.00 87.44 636 VAL A O 1
ATOM 5132 N N . GLY A 1 637 ? 9.352 1.698 11.612 1.00 85.62 637 GLY A N 1
ATOM 5133 C CA . GLY A 1 637 ? 10.359 2.354 10.769 1.00 85.62 637 GLY A CA 1
ATOM 5134 C C . GLY A 1 637 ? 11.678 1.587 10.701 1.00 85.62 637 GLY A C 1
ATOM 5135 O O . GLY A 1 637 ? 12.160 1.293 9.613 1.00 85.62 637 GLY A O 1
ATOM 5136 N N . ILE A 1 638 ? 12.229 1.191 11.851 1.00 84.94 638 ILE A N 1
ATOM 5137 C CA . ILE A 1 638 ? 13.456 0.378 11.923 1.00 84.94 638 ILE A CA 1
ATOM 5138 C C . ILE A 1 638 ? 13.284 -0.950 11.165 1.00 84.94 638 ILE A C 1
ATOM 5140 O O . ILE A 1 638 ? 14.177 -1.351 10.426 1.00 84.94 638 ILE A O 1
ATOM 5144 N N . THR A 1 639 ? 12.138 -1.615 11.293 1.00 83.00 639 THR A N 1
ATOM 5145 C CA . THR A 1 639 ? 11.838 -2.852 10.564 1.00 83.00 639 THR A CA 1
ATOM 5146 C C . THR A 1 639 ? 11.783 -2.631 9.053 1.00 83.00 639 THR A C 1
ATOM 5148 O O . THR A 1 639 ? 12.350 -3.442 8.333 1.00 83.00 639 THR A O 1
ATOM 5151 N N . PHE A 1 640 ? 11.208 -1.523 8.571 1.00 76.12 640 PHE A N 1
ATOM 5152 C CA . PHE A 1 640 ? 11.255 -1.154 7.147 1.00 76.12 640 PHE A CA 1
ATOM 5153 C C . PHE A 1 640 ? 12.658 -0.783 6.640 1.00 76.12 640 PHE A C 1
ATOM 5155 O O . PHE A 1 640 ? 12.944 -0.987 5.468 1.00 76.12 640 PHE A O 1
AT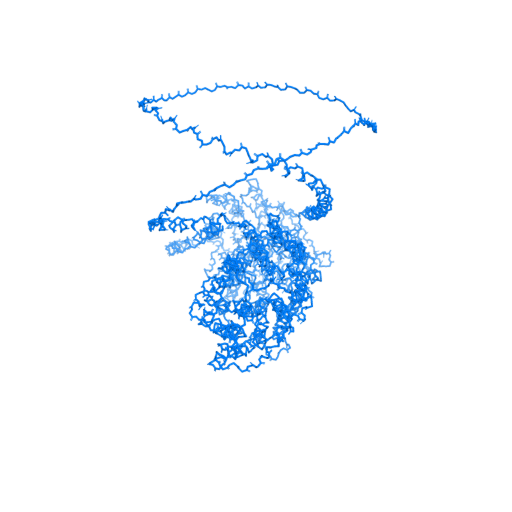OM 5162 N N . TRP A 1 641 ? 13.518 -0.191 7.474 1.00 78.81 641 TRP A N 1
ATOM 5163 C CA . TRP A 1 641 ? 14.829 0.324 7.036 1.00 78.81 641 TRP A CA 1
ATOM 5164 C C . TRP A 1 641 ? 15.976 -0.688 7.144 1.00 78.81 641 TRP A C 1
ATOM 5166 O O . TRP A 1 641 ? 17.061 -0.432 6.619 1.00 78.81 641 TRP A O 1
ATOM 5176 N N . PHE A 1 642 ? 15.768 -1.793 7.862 1.00 78.94 642 PHE A N 1
ATOM 5177 C CA . PHE A 1 642 ? 16.804 -2.787 8.161 1.00 78.94 642 PHE A CA 1
ATOM 5178 C C . PHE A 1 642 ? 16.340 -4.247 7.976 1.00 78.94 642 PHE A C 1
ATOM 5180 O O . PHE A 1 642 ? 17.082 -5.150 8.354 1.00 78.94 642 PHE A O 1
ATOM 5187 N N . ASP A 1 643 ? 15.124 -4.489 7.467 1.00 74.38 643 ASP A N 1
ATOM 5188 C CA . ASP A 1 643 ? 14.491 -5.815 7.299 1.00 74.38 643 ASP A CA 1
ATOM 5189 C C . ASP A 1 643 ? 14.466 -6.697 8.572 1.00 74.38 643 ASP A C 1
ATOM 5191 O O . ASP A 1 643 ? 14.323 -7.920 8.540 1.00 74.38 643 ASP A O 1
ATOM 5195 N N . LEU A 1 644 ? 14.553 -6.072 9.751 1.00 80.56 644 LEU A N 1
ATOM 5196 C CA . LEU A 1 644 ? 14.526 -6.765 11.039 1.00 80.56 644 LEU A CA 1
ATOM 5197 C C . LEU A 1 644 ? 13.088 -6.939 11.528 1.00 80.56 644 LEU A C 1
ATOM 5199 O O . LEU A 1 644 ? 12.503 -6.003 12.072 1.00 80.56 644 LEU A O 1
ATOM 5203 N N . ILE A 1 645 ? 12.527 -8.145 11.410 1.00 84.69 645 ILE A N 1
ATOM 5204 C CA . ILE A 1 645 ? 11.128 -8.403 11.802 1.00 84.69 645 ILE A CA 1
ATOM 5205 C C . ILE A 1 645 ? 10.932 -8.753 13.289 1.00 84.69 645 ILE A C 1
ATOM 5207 O O . ILE A 1 645 ? 9.874 -8.492 13.864 1.00 84.69 645 ILE A O 1
ATOM 5211 N N . TRP A 1 646 ? 11.952 -9.303 13.960 1.00 83.44 646 TRP A N 1
ATOM 5212 C CA . TRP A 1 646 ? 11.862 -9.683 15.379 1.00 83.44 646 TRP A CA 1
ATOM 5213 C C . TRP A 1 646 ? 11.671 -8.504 16.362 1.00 83.44 646 TRP A C 1
ATOM 5215 O O . TRP A 1 646 ? 10.916 -8.687 17.322 1.00 83.44 646 TRP A O 1
ATOM 5225 N N . PRO A 1 647 ? 12.259 -7.298 16.171 1.00 84.56 647 PRO A N 1
ATOM 5226 C CA . PRO A 1 647 ? 12.015 -6.162 17.059 1.00 84.56 647 PRO A CA 1
ATOM 5227 C C . PRO A 1 647 ? 10.562 -5.696 16.972 1.00 84.56 647 PRO A C 1
ATOM 5229 O O . PRO A 1 647 ? 9.962 -5.403 18.004 1.00 84.56 647 PRO A O 1
ATOM 5232 N N . PHE A 1 648 ? 9.985 -5.706 15.764 1.00 87.81 648 PHE A N 1
ATOM 5233 C CA . PHE A 1 648 ? 8.582 -5.378 15.524 1.00 87.81 648 PHE A CA 1
ATOM 5234 C C . PHE A 1 648 ? 7.632 -6.330 16.257 1.00 87.81 648 PHE A C 1
ATOM 5236 O O . PHE A 1 648 ? 6.702 -5.870 16.909 1.00 87.81 648 PHE A O 1
ATOM 5243 N N . TYR A 1 649 ? 7.891 -7.644 16.275 1.00 87.81 649 TYR A N 1
ATOM 5244 C CA . TYR A 1 649 ? 7.088 -8.555 17.105 1.00 87.81 649 TYR A CA 1
ATOM 5245 C C . TYR A 1 649 ? 7.090 -8.158 18.591 1.00 87.81 649 TYR A C 1
ATOM 5247 O O . TYR A 1 649 ? 6.044 -8.217 19.240 1.00 87.81 649 TYR A O 1
ATOM 5255 N N . ILE A 1 650 ? 8.231 -7.724 19.137 1.00 88.94 650 ILE A N 1
ATOM 5256 C CA . ILE A 1 650 ? 8.334 -7.299 20.542 1.00 88.94 650 ILE A CA 1
ATOM 5257 C C . ILE A 1 650 ? 7.628 -5.955 20.763 1.00 88.94 650 ILE A C 1
ATOM 5259 O O . ILE A 1 650 ? 6.811 -5.845 21.682 1.00 88.94 650 ILE A O 1
ATOM 5263 N N . SER A 1 651 ? 7.902 -4.943 19.931 1.00 90.12 651 SER A N 1
ATOM 5264 C CA . SER A 1 651 ? 7.295 -3.614 20.068 1.00 90.12 651 SER A CA 1
ATOM 5265 C C . SER A 1 651 ? 5.781 -3.673 19.905 1.00 90.12 651 SER A C 1
ATOM 5267 O O . SER A 1 651 ? 5.064 -3.137 20.749 1.00 90.12 651 SER A O 1
ATOM 5269 N N . HIS A 1 652 ? 5.296 -4.413 18.906 1.00 89.75 652 HIS A N 1
ATOM 5270 C CA . HIS A 1 652 ? 3.880 -4.492 18.576 1.00 89.75 652 HIS A CA 1
ATOM 5271 C C . HIS A 1 652 ? 3.105 -5.265 19.649 1.00 89.75 652 HIS A C 1
ATOM 5273 O O . HIS A 1 652 ? 2.016 -4.860 20.063 1.00 89.75 652 HIS A O 1
ATOM 5279 N N . THR A 1 653 ? 3.716 -6.317 20.213 1.00 90.62 653 THR A N 1
ATOM 5280 C CA . THR A 1 653 ? 3.184 -7.002 21.402 1.00 90.62 653 THR A CA 1
ATOM 5281 C C . THR A 1 653 ? 3.018 -6.029 22.567 1.00 90.62 653 THR A C 1
ATOM 5283 O O . THR A 1 653 ? 1.943 -5.990 23.169 1.00 90.62 653 THR A O 1
ATOM 5286 N N . ILE A 1 654 ? 4.035 -5.216 22.881 1.00 87.50 654 ILE A N 1
ATOM 5287 C CA . ILE A 1 654 ? 3.967 -4.219 23.965 1.00 87.50 654 ILE A CA 1
ATOM 5288 C C . ILE A 1 654 ? 2.913 -3.150 23.648 1.00 87.50 654 ILE A C 1
ATOM 5290 O O . ILE A 1 654 ? 2.088 -2.830 24.506 1.00 87.50 654 ILE A O 1
ATOM 5294 N N . ALA A 1 655 ? 2.861 -2.664 22.407 1.00 88.25 655 ALA A N 1
ATOM 5295 C CA . ALA A 1 655 ? 1.861 -1.713 21.932 1.00 88.25 655 ALA A CA 1
ATOM 5296 C C . ALA A 1 655 ? 0.426 -2.244 21.982 1.00 88.25 655 ALA A C 1
ATOM 5298 O O . ALA A 1 655 ? -0.511 -1.454 21.880 1.00 88.25 655 ALA A O 1
ATOM 5299 N N . GLY A 1 656 ? 0.200 -3.529 22.259 1.00 88.88 656 GLY A N 1
ATOM 5300 C CA . GLY A 1 656 ? -1.119 -4.045 22.618 1.00 88.88 656 GLY A CA 1
ATOM 5301 C C . GLY A 1 656 ? -1.816 -3.292 23.756 1.00 88.88 656 GLY A C 1
ATOM 5302 O O . GLY A 1 656 ? -3.045 -3.210 23.750 1.00 88.88 656 GLY A O 1
ATOM 5303 N N . VAL A 1 657 ? -1.071 -2.643 24.665 1.00 89.62 657 VAL A N 1
ATOM 5304 C CA . VAL A 1 657 ? -1.643 -1.752 25.700 1.00 89.62 657 VAL A CA 1
ATOM 5305 C C . VAL A 1 657 ? -2.428 -0.565 25.125 1.00 89.62 657 VAL A C 1
ATOM 5307 O O . VAL A 1 657 ? -3.307 -0.024 25.797 1.00 89.62 657 VAL A O 1
ATOM 5310 N N . THR A 1 658 ? -2.173 -0.179 23.870 1.00 89.94 658 THR A N 1
ATOM 5311 C CA . THR A 1 658 ? -2.868 0.925 23.183 1.00 89.94 658 THR A CA 1
ATOM 5312 C C . THR A 1 658 ? -4.348 0.655 22.934 1.00 89.94 658 THR A C 1
ATOM 5314 O O . THR A 1 658 ? -5.138 1.596 22.864 1.00 89.94 658 THR A O 1
ATOM 5317 N N . ASN A 1 659 ? -4.763 -0.615 22.904 1.00 86.25 659 ASN A N 1
ATOM 5318 C CA . ASN A 1 659 ? -6.178 -0.996 22.899 1.00 86.25 659 ASN A CA 1
ATOM 5319 C C . ASN A 1 659 ? -6.929 -0.477 24.151 1.00 86.25 659 ASN A C 1
ATOM 5321 O O . ASN A 1 659 ? -8.142 -0.267 24.103 1.00 86.25 659 ASN A O 1
ATOM 5325 N N . GLY A 1 660 ? -6.221 -0.196 25.252 1.00 84.19 660 GLY A N 1
ATOM 5326 C CA . GLY A 1 660 ? -6.771 0.408 26.469 1.00 84.19 660 GLY A CA 1
ATOM 5327 C C . GLY A 1 660 ? -7.087 1.910 26.375 1.00 84.19 660 GLY A C 1
ATOM 5328 O O . GLY A 1 660 ? -7.715 2.446 27.289 1.00 84.19 660 GLY A O 1
ATOM 5329 N N . ALA A 1 661 ? -6.703 2.608 25.297 1.00 89.38 661 ALA A N 1
ATOM 5330 C CA . ALA A 1 661 ? -6.903 4.058 25.166 1.00 89.38 661 ALA A CA 1
ATOM 5331 C C . ALA A 1 661 ? -8.387 4.468 25.177 1.00 89.38 661 ALA A C 1
ATOM 5333 O O . ALA A 1 661 ? -8.773 5.415 25.868 1.00 89.38 661 ALA A O 1
ATOM 5334 N N . LEU A 1 662 ? -9.226 3.746 24.425 1.00 86.31 662 LEU A N 1
ATOM 5335 C CA . LEU A 1 662 ? -10.651 4.045 24.277 1.00 86.31 662 LEU A CA 1
ATOM 5336 C C . LEU A 1 662 ? -11.416 3.988 25.616 1.00 86.31 662 LEU A C 1
ATOM 5338 O O . LEU A 1 662 ? -12.027 5.001 25.965 1.00 86.31 662 LEU A O 1
ATOM 5342 N N . PRO A 1 663 ? -11.381 2.894 26.411 1.00 80.62 663 PRO A N 1
ATOM 5343 C CA . PRO A 1 663 ? -12.099 2.853 27.686 1.00 80.62 663 PRO A CA 1
ATOM 5344 C C . PRO A 1 663 ? -11.592 3.897 28.690 1.00 80.62 663 PRO A C 1
ATOM 5346 O O . PRO A 1 663 ? -12.404 4.511 29.377 1.00 80.62 663 PRO A O 1
ATOM 5349 N N . ILE A 1 664 ? -10.283 4.177 28.744 1.00 86.88 664 ILE A N 1
ATOM 5350 C CA . ILE A 1 664 ? -9.740 5.205 29.650 1.00 86.88 664 ILE A CA 1
ATOM 5351 C C . ILE A 1 664 ? -10.178 6.614 29.212 1.00 86.88 664 ILE A C 1
ATOM 5353 O O . ILE A 1 664 ? -10.488 7.446 30.066 1.00 86.88 664 ILE A O 1
ATOM 5357 N N . THR A 1 665 ? -10.289 6.875 27.905 1.00 89.94 665 THR A N 1
ATOM 5358 C CA . THR A 1 665 ? -10.833 8.138 27.370 1.00 89.94 665 THR A CA 1
ATOM 5359 C C . THR A 1 665 ? -12.325 8.299 27.670 1.00 89.94 665 THR A C 1
ATOM 5361 O O . THR A 1 665 ? -12.762 9.384 28.056 1.00 89.94 665 THR A O 1
ATOM 5364 N N . LEU A 1 666 ? -13.114 7.225 27.559 1.00 85.06 666 LEU A N 1
ATOM 5365 C CA . LEU A 1 666 ? -14.530 7.239 27.944 1.00 85.06 666 LEU A CA 1
ATOM 5366 C C . LEU A 1 666 ? -14.695 7.539 29.441 1.00 85.06 666 LEU A C 1
ATOM 5368 O O . LEU A 1 666 ? -15.522 8.376 29.803 1.00 85.06 666 LEU A O 1
ATOM 5372 N N . SER A 1 667 ? -13.866 6.947 30.304 1.00 83.62 667 SER A N 1
ATOM 5373 C CA . SER A 1 667 ? -13.869 7.256 31.739 1.00 83.62 667 SER A CA 1
ATOM 5374 C C . SER A 1 667 ? -13.398 8.689 32.039 1.00 83.62 667 SER A C 1
ATOM 5376 O O . SER A 1 667 ? -13.995 9.356 32.879 1.00 83.62 667 SER A O 1
ATOM 5378 N N . TYR A 1 668 ? -12.404 9.218 31.310 1.00 89.50 668 TYR A N 1
ATOM 5379 C CA . TYR A 1 668 ? -11.974 10.625 31.416 1.00 89.50 668 TYR A CA 1
ATOM 5380 C C . TYR A 1 668 ? -13.118 11.595 31.099 1.00 89.50 668 TYR A C 1
ATOM 5382 O O . TYR A 1 668 ? -13.352 12.562 31.825 1.00 89.50 668 TYR A O 1
ATOM 5390 N N . LEU A 1 669 ? -13.881 11.314 30.040 1.00 87.56 669 LEU A N 1
ATOM 5391 C CA . LEU A 1 669 ? -15.077 12.084 29.713 1.00 87.56 669 LEU A CA 1
ATOM 5392 C C . LEU A 1 669 ? -16.172 11.908 30.776 1.00 87.56 669 LEU A C 1
ATOM 5394 O O . LEU A 1 669 ? -16.821 12.893 31.123 1.00 87.56 669 LEU A O 1
ATOM 5398 N N . ALA A 1 670 ? -16.372 10.707 31.325 1.00 82.06 670 ALA A N 1
ATOM 5399 C CA . ALA A 1 670 ? -17.395 10.432 32.341 1.00 82.06 670 ALA A CA 1
ATOM 5400 C C . ALA A 1 670 ? -17.167 11.177 33.673 1.00 82.06 670 ALA A C 1
ATOM 5402 O O . ALA A 1 670 ? -18.147 11.598 34.298 1.00 82.06 670 ALA A O 1
ATOM 5403 N N . ASP A 1 671 ? -15.905 11.379 34.073 1.00 84.38 671 ASP A N 1
ATOM 5404 C CA . ASP A 1 671 ? -15.518 12.196 35.234 1.00 84.38 671 ASP A CA 1
ATOM 5405 C C . ASP A 1 671 ? -15.903 13.682 35.034 1.00 84.38 671 ASP A C 1
ATOM 5407 O O . ASP A 1 671 ? -16.359 14.350 35.963 1.00 84.38 671 ASP A O 1
ATOM 5411 N N . LEU A 1 672 ? -15.748 14.203 33.805 1.00 86.38 672 LEU A N 1
ATOM 5412 C CA . LEU A 1 672 ? -15.942 15.620 33.445 1.00 86.38 672 LEU A CA 1
ATOM 5413 C C . LEU A 1 672 ? -17.341 15.957 32.887 1.00 86.38 672 LEU A C 1
ATOM 5415 O O . LEU A 1 672 ? -17.614 17.117 32.550 1.00 86.38 672 LEU A O 1
ATOM 5419 N N . THR A 1 673 ? -18.225 14.968 32.732 1.00 82.50 673 THR A N 1
ATOM 5420 C CA . THR A 1 673 ? -19.567 15.133 32.145 1.00 82.50 673 THR A CA 1
ATOM 5421 C C . THR A 1 673 ? -20.665 14.666 33.092 1.00 82.50 673 THR A C 1
ATOM 5423 O O . THR A 1 673 ? -20.562 13.638 33.764 1.00 82.50 673 THR A O 1
ATOM 5426 N N . THR A 1 674 ? -21.757 15.426 33.122 1.00 79.50 674 THR A N 1
ATOM 5427 C CA . THR A 1 674 ? -22.971 15.051 33.851 1.00 79.50 674 THR A CA 1
ATOM 5428 C C . THR A 1 674 ? -23.657 13.866 33.167 1.00 79.50 674 THR A C 1
ATOM 5430 O O . THR A 1 674 ? -23.507 13.652 31.961 1.00 79.50 674 THR A O 1
ATOM 5433 N N . LYS A 1 675 ? -24.472 13.110 33.915 1.00 71.81 675 LYS A N 1
ATOM 5434 C CA . LYS A 1 675 ? -25.232 11.958 33.388 1.00 71.81 675 LYS A CA 1
ATOM 5435 C C . LYS A 1 675 ? -26.027 12.260 32.108 1.00 71.81 675 LYS A C 1
ATOM 5437 O O . LYS A 1 675 ? -26.099 11.396 31.241 1.00 71.81 675 LYS A O 1
ATOM 5442 N N . SER A 1 676 ? -26.575 13.469 31.971 1.00 69.56 676 SER A N 1
ATOM 5443 C CA . SER A 1 676 ? -27.331 13.901 30.787 1.00 69.56 676 SER A CA 1
ATOM 5444 C C . SER A 1 676 ? -26.459 14.262 29.577 1.00 69.56 676 SER A C 1
ATOM 5446 O O . SER A 1 676 ? -26.927 14.146 28.449 1.00 69.56 676 SER A O 1
ATOM 5448 N N . GLU A 1 677 ? -25.200 14.669 29.775 1.00 75.81 677 GLU A N 1
ATOM 5449 C CA . GLU A 1 677 ? -24.273 14.993 28.679 1.00 75.81 677 GLU A CA 1
ATOM 5450 C C . GLU A 1 677 ? -23.449 13.788 28.193 1.00 75.81 677 GLU A C 1
ATOM 5452 O O . GLU A 1 677 ? -22.980 13.795 27.052 1.00 75.81 677 GLU A O 1
ATOM 5457 N N . ARG A 1 678 ? -23.267 12.752 29.029 1.00 73.94 678 ARG A N 1
ATOM 5458 C CA . ARG A 1 678 ? -22.426 11.573 28.727 1.00 73.94 678 ARG A CA 1
ATOM 5459 C C . ARG A 1 678 ? -22.749 10.918 27.385 1.00 73.94 678 ARG A C 1
ATOM 5461 O O . ARG A 1 678 ? -21.833 10.631 26.622 1.00 73.94 678 ARG A O 1
ATOM 5468 N N . SER A 1 679 ? -24.030 10.710 27.079 1.00 69.38 679 SER A N 1
ATOM 5469 C CA . SER A 1 679 ? -24.470 10.061 25.834 1.00 69.38 679 SER A CA 1
ATOM 5470 C C . SER A 1 679 ? -24.011 10.816 24.584 1.00 69.38 679 SER A C 1
ATOM 5472 O O . SER A 1 679 ? -23.543 10.196 23.631 1.00 69.38 679 SER A O 1
ATOM 5474 N N . VAL A 1 680 ? -24.069 12.152 24.606 1.00 77.06 680 VAL A N 1
ATOM 5475 C CA . VAL A 1 680 ? -23.620 13.010 23.500 1.00 77.06 680 VAL A CA 1
ATOM 5476 C C . VAL A 1 680 ? -22.105 12.921 23.330 1.00 77.06 680 VAL A C 1
ATOM 5478 O O . VAL A 1 680 ? -21.626 12.735 22.215 1.00 77.06 680 VAL A O 1
ATOM 5481 N N . TRP A 1 681 ? -21.335 12.996 24.417 1.00 82.00 681 TRP A N 1
ATOM 5482 C CA . TRP A 1 681 ? -19.873 12.910 24.335 1.00 82.00 681 TRP A CA 1
ATOM 5483 C C . TRP A 1 681 ? -19.377 11.515 23.933 1.00 82.00 681 TRP A C 1
ATOM 5485 O O . TRP A 1 681 ? -18.442 11.412 23.143 1.00 82.00 681 TRP A O 1
ATOM 5495 N N . PHE A 1 682 ? -20.037 10.445 24.383 1.00 79.31 682 PHE A N 1
ATOM 5496 C CA . PHE A 1 682 ? -19.741 9.078 23.939 1.00 79.31 682 PHE A CA 1
ATOM 5497 C C . PHE A 1 682 ? -20.102 8.870 22.458 1.00 79.31 682 PHE A C 1
ATOM 5499 O O . PHE A 1 682 ? -19.350 8.225 21.730 1.00 79.31 682 PHE A O 1
ATOM 5506 N N . MET A 1 683 ? -21.192 9.478 21.976 1.00 75.75 683 MET A N 1
ATOM 5507 C CA . MET A 1 683 ? -21.535 9.492 20.549 1.00 75.75 683 MET A CA 1
ATOM 5508 C C . MET A 1 683 ? -20.485 10.241 19.711 1.00 75.75 683 MET A C 1
ATOM 5510 O O . MET A 1 683 ? -20.136 9.773 18.629 1.00 75.75 683 MET A O 1
ATOM 5514 N N . ILE A 1 684 ? -19.931 11.356 20.208 1.00 82.94 684 ILE A N 1
ATOM 5515 C CA . ILE A 1 684 ? -18.832 12.071 19.531 1.00 82.94 684 ILE A CA 1
ATOM 5516 C C . ILE A 1 684 ? -17.563 11.204 19.488 1.00 82.94 684 ILE A C 1
ATOM 5518 O O . ILE A 1 684 ? -16.913 11.149 18.449 1.00 82.94 684 ILE A O 1
ATOM 5522 N N . VAL A 1 685 ? -17.238 10.465 20.556 1.00 84.50 685 VAL A N 1
ATOM 5523 C CA . VAL A 1 685 ? -16.136 9.482 20.534 1.00 84.50 685 VAL A CA 1
ATOM 5524 C C . VAL A 1 685 ? -16.372 8.399 19.473 1.00 84.50 685 VAL A C 1
ATOM 5526 O O . VAL A 1 685 ? -15.460 8.093 18.708 1.00 84.50 685 VAL A O 1
ATOM 5529 N N . GLY A 1 686 ? -17.594 7.869 19.357 1.00 76.00 686 GLY A N 1
ATOM 5530 C CA . GLY A 1 686 ? -17.956 6.923 18.292 1.00 76.00 686 GLY A CA 1
ATOM 5531 C C . GLY A 1 686 ? -17.812 7.514 16.882 1.00 76.00 686 GLY A C 1
ATOM 5532 O O . GLY A 1 686 ? -17.264 6.865 15.992 1.00 76.00 686 GLY A O 1
ATOM 5533 N N . ALA A 1 687 ? -18.223 8.770 16.688 1.00 80.50 687 ALA A N 1
ATOM 5534 C CA . ALA A 1 687 ? -18.026 9.494 15.432 1.00 80.50 687 ALA A CA 1
ATOM 5535 C C . ALA A 1 687 ? -16.534 9.675 15.093 1.00 80.50 687 ALA A C 1
ATOM 5537 O O . ALA A 1 687 ? -16.136 9.447 13.952 1.00 80.50 687 ALA A O 1
ATOM 5538 N N . SER A 1 688 ? -15.697 10.004 16.084 1.00 83.81 688 SER A N 1
ATOM 5539 C CA . SER A 1 688 ? -14.238 10.076 15.935 1.00 83.81 688 SER A CA 1
ATOM 5540 C C . SER A 1 688 ? -13.618 8.751 15.489 1.00 83.81 688 SER A C 1
ATOM 5542 O O . SER A 1 688 ? -12.703 8.776 14.669 1.00 83.81 688 SER A O 1
ATOM 5544 N N . VAL A 1 689 ? -14.117 7.597 15.954 1.00 82.19 689 VAL A N 1
ATOM 5545 C CA . VAL A 1 689 ? -13.664 6.280 15.459 1.00 82.19 689 VAL A CA 1
ATOM 5546 C C . VAL A 1 689 ? -13.987 6.123 13.968 1.00 82.19 689 VAL A C 1
ATOM 5548 O O . VAL A 1 689 ? -13.096 5.782 13.194 1.00 82.19 689 VAL A O 1
ATOM 5551 N N . GLY A 1 690 ? -15.220 6.429 13.545 1.00 80.94 690 GLY A N 1
ATOM 5552 C CA . GLY A 1 690 ? -15.623 6.359 12.132 1.00 80.94 690 GLY A CA 1
ATOM 5553 C C . GLY A 1 690 ? -14.790 7.275 11.226 1.00 80.94 690 GLY A C 1
ATOM 5554 O O . GLY A 1 690 ? -14.268 6.828 10.207 1.00 80.94 690 GLY A O 1
ATOM 5555 N N . ILE A 1 691 ? -14.574 8.526 11.650 1.00 84.69 691 ILE A N 1
ATOM 5556 C CA . ILE A 1 691 ? -13.693 9.487 10.962 1.00 84.69 691 ILE A CA 1
ATOM 5557 C C . ILE A 1 691 ? -12.250 8.969 10.906 1.00 84.69 691 ILE A C 1
ATOM 5559 O O . ILE A 1 691 ? -11.595 9.099 9.878 1.00 84.69 691 ILE A O 1
ATOM 5563 N N . SER A 1 692 ? -11.752 8.335 11.971 1.00 87.94 692 SER A N 1
ATOM 5564 C CA . SER A 1 692 ? -10.388 7.788 11.994 1.00 87.94 692 SER A CA 1
ATOM 5565 C C . SER A 1 692 ? -10.203 6.647 10.993 1.00 87.94 692 SER A C 1
ATOM 5567 O O . SER A 1 692 ? -9.172 6.583 10.327 1.00 87.94 692 SER A O 1
ATOM 5569 N N . VAL A 1 693 ? -11.214 5.782 10.837 1.00 84.62 693 VAL A N 1
ATOM 5570 C CA . VAL A 1 693 ? -11.219 4.727 9.809 1.00 84.62 693 VAL A CA 1
ATOM 5571 C C . VAL A 1 693 ? -11.370 5.314 8.402 1.00 84.62 693 VAL A C 1
ATOM 5573 O O . VAL A 1 693 ? -10.758 4.805 7.469 1.00 84.62 693 VAL A O 1
ATOM 5576 N N . ALA A 1 694 ? -12.131 6.401 8.248 1.00 87.62 694 ALA A N 1
ATOM 5577 C CA . ALA A 1 694 ? -12.296 7.091 6.970 1.00 87.62 694 ALA A CA 1
ATOM 5578 C C . ALA A 1 694 ? -11.013 7.813 6.512 1.00 87.62 694 ALA A C 1
ATOM 5580 O O . ALA A 1 694 ? -10.650 7.739 5.343 1.00 87.62 694 ALA A O 1
ATOM 5581 N N . CYS A 1 695 ? -10.314 8.504 7.414 1.00 88.25 695 CYS A N 1
ATOM 5582 C CA . CYS A 1 695 ? -9.170 9.348 7.062 1.00 88.25 695 CYS A CA 1
ATOM 5583 C C . CYS A 1 695 ? -7.813 8.634 7.143 1.00 88.25 695 CYS A C 1
ATOM 5585 O O . CYS A 1 695 ? -6.921 8.988 6.381 1.00 88.25 695 CYS A O 1
ATOM 5587 N N . GLY A 1 696 ? -7.641 7.648 8.033 1.00 88.56 696 GLY A N 1
ATOM 5588 C CA . GLY A 1 696 ? -6.355 6.972 8.267 1.00 88.56 696 GLY A CA 1
ATOM 5589 C C . GLY A 1 696 ? -5.714 6.379 7.007 1.00 88.56 696 GLY A C 1
ATOM 5590 O O . GLY A 1 696 ? -4.609 6.788 6.665 1.00 88.56 696 GLY A O 1
ATOM 5591 N N . PRO A 1 697 ? -6.393 5.472 6.281 1.00 87.88 697 PRO A N 1
ATOM 5592 C CA . PRO A 1 697 ? -5.827 4.849 5.085 1.00 87.88 697 PRO A CA 1
ATOM 5593 C C . PRO A 1 697 ? -5.508 5.849 3.965 1.00 87.88 697 PRO A C 1
ATOM 5595 O O . PRO A 1 697 ? -4.480 5.725 3.311 1.00 87.88 697 PRO A O 1
ATOM 5598 N N . LEU A 1 698 ? -6.347 6.872 3.764 1.00 85.62 698 LEU A N 1
ATOM 5599 C CA . LEU A 1 698 ? -6.099 7.912 2.756 1.00 85.62 698 LEU A CA 1
ATOM 5600 C C . LEU A 1 698 ? -4.922 8.823 3.123 1.00 85.62 698 LEU A C 1
ATOM 5602 O O . LEU A 1 698 ? -4.145 9.170 2.242 1.00 85.62 698 LEU A O 1
ATOM 5606 N N . LEU A 1 699 ? -4.767 9.187 4.402 1.00 85.75 699 LEU A N 1
ATOM 5607 C CA . LEU A 1 699 ? -3.612 9.957 4.874 1.00 85.75 699 LEU A CA 1
ATOM 5608 C C . LEU A 1 699 ? -2.309 9.176 4.666 1.00 85.75 699 LEU A C 1
ATOM 5610 O O . LEU A 1 699 ? -1.335 9.732 4.168 1.00 85.75 699 LEU A O 1
ATOM 5614 N N . GLU A 1 700 ? -2.312 7.889 5.011 1.00 85.75 700 GLU A N 1
ATOM 5615 C CA . GLU A 1 700 ? -1.175 6.992 4.798 1.00 85.75 700 GLU A CA 1
ATOM 5616 C C . GLU A 1 700 ? -0.819 6.891 3.313 1.00 85.75 700 GLU A C 1
ATOM 5618 O O . GLU A 1 700 ? 0.326 7.117 2.932 1.00 85.75 700 GLU A O 1
ATOM 5623 N N . MET A 1 701 ? -1.811 6.611 2.460 1.00 84.38 701 MET A N 1
ATOM 5624 C CA . MET A 1 701 ? -1.603 6.467 1.021 1.00 84.38 701 MET A CA 1
ATOM 5625 C C . MET A 1 701 ? -1.077 7.759 0.390 1.00 84.38 701 MET A C 1
ATOM 5627 O O . MET A 1 701 ? -0.166 7.705 -0.427 1.00 84.38 701 MET A O 1
ATOM 5631 N N . PHE A 1 702 ? -1.591 8.916 0.812 1.00 83.25 702 PHE A N 1
ATOM 5632 C CA . PHE A 1 702 ? -1.117 10.230 0.378 1.00 83.25 702 PHE A CA 1
ATOM 5633 C C . PHE A 1 702 ? 0.357 10.468 0.750 1.00 83.25 702 PHE A C 1
ATOM 5635 O O . PHE A 1 702 ? 1.134 10.932 -0.082 1.00 83.25 702 PHE A O 1
ATOM 5642 N N . LEU A 1 703 ? 0.774 10.098 1.968 1.00 80.25 703 LEU A N 1
ATOM 5643 C CA . LEU A 1 703 ? 2.177 10.192 2.396 1.00 80.25 703 LEU A CA 1
ATOM 5644 C C . LEU A 1 703 ? 3.094 9.201 1.655 1.00 80.25 703 LEU A C 1
ATOM 5646 O O . LEU A 1 703 ? 4.249 9.530 1.379 1.00 80.25 703 LEU A O 1
ATOM 5650 N N . ILE A 1 704 ? 2.585 8.009 1.321 1.00 81.25 704 ILE A N 1
ATOM 5651 C CA . ILE A 1 704 ? 3.304 7.012 0.516 1.00 81.25 704 ILE A CA 1
ATOM 5652 C C . ILE A 1 704 ? 3.478 7.509 -0.927 1.00 81.25 704 ILE A C 1
ATOM 5654 O O . ILE A 1 704 ? 4.592 7.438 -1.437 1.00 81.25 704 ILE A O 1
ATOM 5658 N N . GLN A 1 705 ? 2.418 8.025 -1.563 1.00 75.38 705 GLN A N 1
ATOM 5659 C CA . GLN A 1 705 ? 2.435 8.477 -2.964 1.00 75.38 705 GLN A CA 1
ATOM 5660 C C . GLN A 1 705 ? 3.293 9.722 -3.189 1.00 75.38 705 GLN A C 1
ATOM 5662 O O . GLN A 1 705 ? 4.010 9.776 -4.177 1.00 75.38 705 GLN A O 1
ATOM 5667 N N . LEU A 1 706 ? 3.230 10.717 -2.297 1.00 65.50 706 LEU A N 1
ATOM 5668 C CA . LEU A 1 706 ? 3.977 11.966 -2.490 1.00 65.50 706 LEU A CA 1
ATOM 5669 C C . LEU A 1 706 ? 5.475 11.859 -2.193 1.00 65.50 706 LEU A C 1
ATOM 5671 O O . LEU A 1 706 ? 6.228 12.743 -2.593 1.00 65.50 706 LEU A O 1
ATOM 5675 N N . TYR A 1 707 ? 5.901 10.855 -1.421 1.00 73.31 707 TYR A N 1
ATOM 5676 C CA . TYR A 1 707 ? 7.260 10.819 -0.884 1.00 73.31 707 TYR A CA 1
ATOM 5677 C C . TYR A 1 707 ? 7.832 9.403 -0.767 1.00 73.31 707 TYR A C 1
ATOM 5679 O O . TYR A 1 707 ? 8.826 9.101 -1.417 1.00 73.31 707 TYR A O 1
ATOM 5687 N N . SER A 1 708 ? 7.309 8.568 0.143 1.00 78.38 708 SER A N 1
ATOM 5688 C CA . SER A 1 708 ? 7.748 7.173 0.363 1.00 78.38 708 SER A CA 1
ATOM 5689 C C . SER A 1 708 ? 7.074 6.545 1.588 1.00 78.38 708 SER A C 1
ATOM 5691 O O . SER A 1 708 ? 6.577 7.235 2.481 1.00 78.38 708 SER A O 1
ATOM 5693 N N . TYR A 1 709 ? 7.208 5.221 1.731 1.00 77.75 709 TYR A N 1
ATOM 5694 C CA . TYR A 1 709 ? 6.953 4.517 2.995 1.00 77.75 709 TYR A CA 1
ATOM 5695 C C . TYR A 1 709 ? 7.738 5.099 4.191 1.00 77.75 709 TYR A C 1
ATOM 5697 O O . TYR A 1 709 ? 7.210 5.138 5.303 1.00 77.75 709 TYR A O 1
ATOM 5705 N N . LYS A 1 710 ? 8.962 5.624 3.993 1.00 80.44 710 LYS A N 1
ATOM 5706 C CA . LYS A 1 710 ? 9.706 6.308 5.071 1.00 80.44 710 LYS A CA 1
ATOM 5707 C C . LYS A 1 710 ? 8.986 7.560 5.550 1.00 80.44 710 LYS A C 1
ATOM 5709 O O . LYS A 1 710 ? 8.847 7.771 6.754 1.00 80.44 710 LYS A O 1
ATOM 5714 N N . ALA A 1 711 ? 8.553 8.392 4.605 1.00 78.31 711 ALA A N 1
ATOM 5715 C CA . ALA A 1 711 ? 7.851 9.632 4.895 1.00 78.31 711 ALA A CA 1
ATOM 5716 C C . ALA A 1 711 ? 6.507 9.361 5.582 1.00 78.31 711 ALA A C 1
ATOM 5718 O O . ALA A 1 711 ? 6.158 10.078 6.517 1.00 78.31 711 ALA A O 1
ATOM 5719 N N . ALA A 1 712 ? 5.813 8.283 5.205 1.00 84.81 712 ALA A N 1
ATOM 5720 C CA . ALA A 1 712 ? 4.608 7.824 5.889 1.00 84.81 712 ALA A CA 1
ATOM 5721 C C . ALA A 1 712 ? 4.874 7.456 7.361 1.00 84.81 712 ALA A C 1
ATOM 5723 O O . ALA A 1 712 ? 4.216 7.990 8.255 1.00 84.81 712 ALA A O 1
ATOM 5724 N N . VAL A 1 713 ? 5.917 6.667 7.658 1.00 87.94 713 VAL A N 1
ATOM 5725 C CA . VAL A 1 713 ? 6.315 6.371 9.051 1.00 87.94 713 VAL A CA 1
ATOM 5726 C C . VAL A 1 713 ? 6.690 7.642 9.830 1.00 87.94 713 VAL A C 1
ATOM 5728 O O . VAL A 1 713 ? 6.261 7.816 10.973 1.00 87.94 713 VAL A O 1
ATOM 5731 N N . ILE A 1 714 ? 7.448 8.565 9.228 1.00 86.31 714 ILE A N 1
ATOM 5732 C CA . ILE A 1 714 ? 7.829 9.840 9.866 1.00 86.31 714 ILE A CA 1
ATOM 5733 C C . ILE A 1 714 ? 6.592 10.718 10.126 1.00 86.31 714 ILE A C 1
ATOM 5735 O O . ILE A 1 714 ? 6.463 11.303 11.208 1.00 86.31 714 ILE A O 1
ATOM 5739 N N . GLY A 1 715 ? 5.653 10.776 9.180 1.00 87.75 715 GLY A N 1
ATOM 5740 C CA . GLY A 1 715 ? 4.363 11.450 9.328 1.00 87.75 715 GLY A CA 1
ATOM 5741 C C . GLY A 1 715 ? 3.536 10.847 10.463 1.00 87.75 715 GLY A C 1
ATOM 5742 O O . GLY A 1 715 ? 3.044 11.577 11.323 1.00 87.75 715 GLY A O 1
ATOM 5743 N N . ASN A 1 716 ? 3.485 9.520 10.552 1.00 90.88 716 ASN A N 1
ATOM 5744 C CA . ASN A 1 716 ? 2.801 8.786 11.615 1.00 90.88 716 ASN A CA 1
ATOM 5745 C C . ASN A 1 716 ? 3.381 9.078 13.004 1.00 90.88 716 ASN A C 1
ATOM 5747 O O . ASN A 1 716 ? 2.631 9.399 13.929 1.00 90.88 716 ASN A O 1
ATOM 5751 N N . VAL A 1 717 ? 4.710 9.053 13.155 1.00 93.00 717 VAL A N 1
ATOM 5752 C CA . VAL A 1 717 ? 5.380 9.470 14.401 1.00 93.00 717 VAL A CA 1
ATOM 5753 C C . VAL A 1 717 ? 5.060 10.934 14.727 1.00 93.00 717 VAL A C 1
ATOM 5755 O O . VAL A 1 717 ? 4.740 11.251 15.873 1.00 93.00 717 VAL A O 1
ATOM 5758 N N . SER A 1 718 ? 5.061 11.820 13.728 1.00 91.62 718 SER A N 1
ATOM 5759 C CA . SER A 1 718 ? 4.758 13.249 13.903 1.00 91.62 718 SER A CA 1
ATOM 5760 C C . SER A 1 718 ? 3.318 13.490 14.372 1.00 91.62 718 SER A C 1
ATOM 5762 O O . SER A 1 718 ? 3.092 14.252 15.312 1.00 91.62 718 SER A O 1
ATOM 5764 N N . VAL A 1 719 ? 2.334 12.798 13.792 1.00 92.50 719 VAL A N 1
ATOM 5765 C CA . VAL A 1 719 ? 0.922 12.881 14.205 1.00 92.50 719 VAL A CA 1
ATOM 5766 C C . VAL A 1 719 ? 0.709 12.308 15.610 1.00 92.50 719 VAL A C 1
ATOM 5768 O O . VAL A 1 719 ? -0.059 12.878 16.389 1.00 92.50 719 VAL A O 1
ATOM 5771 N N . LEU A 1 720 ? 1.413 11.234 15.985 1.00 94.19 720 LEU A N 1
ATOM 5772 C CA . LEU A 1 720 ? 1.372 10.698 17.351 1.00 94.19 720 LEU A CA 1
ATOM 5773 C C . LEU A 1 720 ? 2.014 11.647 18.375 1.00 94.19 720 LEU A C 1
ATOM 5775 O O . LEU A 1 720 ? 1.481 11.804 19.475 1.00 94.19 720 LEU A O 1
ATOM 5779 N N . LEU A 1 721 ? 3.101 12.337 18.016 1.00 94.00 721 LEU A N 1
ATOM 5780 C CA . LEU A 1 721 ? 3.685 13.398 18.842 1.00 94.00 721 LEU A CA 1
ATOM 5781 C C . LEU A 1 721 ? 2.711 14.574 19.007 1.00 94.00 721 LEU A C 1
ATOM 5783 O O . LEU A 1 721 ? 2.493 15.028 20.130 1.00 94.00 721 LEU A O 1
ATOM 5787 N N . ILE A 1 722 ? 2.054 15.021 17.932 1.00 93.69 722 ILE A N 1
ATOM 5788 C CA . ILE A 1 722 ? 1.005 16.055 17.996 1.00 93.69 722 ILE A CA 1
ATOM 5789 C C . ILE A 1 722 ? -0.152 15.596 18.896 1.00 93.69 722 ILE A C 1
ATOM 5791 O O . ILE A 1 722 ? -0.609 16.363 19.744 1.00 93.69 722 ILE A O 1
ATOM 5795 N N . SER A 1 723 ? -0.590 14.338 18.779 1.00 93.81 723 SER A N 1
ATOM 5796 C CA . SER A 1 723 ? -1.589 13.744 19.675 1.00 93.81 723 SER A CA 1
ATOM 5797 C C . SER A 1 723 ? -1.148 13.827 21.143 1.00 93.81 723 SER A C 1
ATOM 5799 O O . SER A 1 723 ? -1.883 14.351 21.982 1.00 93.81 723 SER A O 1
ATOM 5801 N N . TYR A 1 724 ? 0.089 13.427 21.454 1.00 93.62 724 TYR A N 1
ATOM 5802 C CA . TYR A 1 724 ? 0.657 13.525 22.801 1.00 93.62 724 TYR A CA 1
ATOM 5803 C C . TYR A 1 724 ? 0.645 14.969 23.344 1.00 93.62 724 TYR A C 1
ATOM 5805 O O . TYR A 1 724 ? 0.303 15.188 24.510 1.00 93.62 724 TYR A O 1
ATOM 5813 N N . LEU A 1 725 ? 0.932 15.976 22.507 1.00 91.62 725 LEU A N 1
ATOM 5814 C CA . LEU A 1 725 ? 0.852 17.390 22.901 1.00 91.62 725 LEU A CA 1
ATOM 5815 C C . LEU A 1 725 ? -0.568 17.810 23.324 1.00 91.62 725 LEU A C 1
ATOM 5817 O O . LEU A 1 725 ? -0.703 18.606 24.255 1.00 91.62 725 LEU A O 1
ATOM 5821 N N . PHE A 1 726 ? -1.629 17.239 22.737 1.00 92.50 726 PHE A N 1
ATOM 5822 C CA . PHE A 1 726 ? -3.015 17.502 23.157 1.00 92.50 726 PHE A CA 1
ATOM 5823 C C . PHE A 1 726 ? -3.359 16.969 24.558 1.00 92.50 726 PHE A C 1
ATOM 5825 O O . PHE A 1 726 ? -4.331 17.445 25.146 1.00 92.50 726 PHE A O 1
ATOM 5832 N N . LEU A 1 727 ? -2.556 16.072 25.148 1.00 91.62 727 LEU A N 1
ATOM 5833 C CA . LEU A 1 727 ? -2.694 15.690 26.560 1.00 91.62 727 LEU A CA 1
ATOM 5834 C C . LEU A 1 727 ? -2.069 16.712 27.519 1.00 91.62 727 LEU A C 1
ATOM 5836 O O . LEU A 1 727 ? -2.516 16.834 28.659 1.00 91.62 727 LEU A O 1
ATOM 5840 N N . LEU A 1 728 ? -1.053 17.475 27.108 1.00 86.31 728 LEU A N 1
ATOM 5841 C CA . LEU A 1 728 ? -0.379 18.432 27.995 1.00 86.31 728 LEU A CA 1
ATOM 5842 C C . LEU A 1 728 ? -1.327 19.478 28.626 1.00 86.31 728 LEU A C 1
ATOM 5844 O O . LEU A 1 728 ? -1.259 19.636 29.850 1.00 86.31 728 LEU A O 1
ATOM 5848 N N . PRO A 1 729 ? -2.241 20.144 27.887 1.00 85.19 729 PRO A N 1
ATOM 5849 C CA . PRO A 1 729 ? -3.040 21.253 28.410 1.00 85.19 729 PRO A CA 1
ATOM 5850 C C . PRO A 1 729 ? -4.314 20.849 29.175 1.00 85.19 729 PRO A C 1
ATOM 5852 O O . PRO A 1 729 ? -5.039 21.758 29.596 1.00 85.19 729 PRO A O 1
ATOM 5855 N N . ILE A 1 730 ? -4.613 19.549 29.322 1.00 88.44 730 ILE A N 1
ATOM 5856 C CA . ILE A 1 730 ? -5.850 19.057 29.965 1.00 88.44 730 ILE A CA 1
ATOM 5857 C C . ILE A 1 730 ? -5.681 18.817 31.471 1.00 88.44 730 ILE A C 1
ATOM 5859 O O . ILE A 1 730 ? -4.582 18.490 31.939 1.00 88.44 730 ILE A O 1
ATOM 5863 N N . VAL A 1 731 ? -6.773 18.941 32.226 1.00 87.19 731 VAL A N 1
ATOM 5864 C CA . VAL A 1 731 ? -6.820 18.667 33.671 1.00 87.19 731 VAL A CA 1
ATOM 5865 C C . VAL A 1 731 ? -6.721 17.173 33.987 1.00 87.19 731 VAL A C 1
ATOM 5867 O O . VAL A 1 731 ? -7.005 16.310 33.156 1.00 87.19 731 VAL A O 1
ATOM 5870 N N . ASP A 1 732 ? -6.341 16.863 35.223 1.00 85.38 732 ASP A N 1
ATOM 5871 C CA . ASP A 1 732 ? -6.371 15.500 35.747 1.00 85.38 732 ASP A CA 1
ATOM 5872 C C . ASP A 1 732 ? -7.788 15.156 36.234 1.00 85.38 732 ASP A C 1
ATOM 5874 O O . ASP A 1 732 ? -8.243 15.670 37.261 1.00 85.38 732 ASP A O 1
ATOM 5878 N N . SER A 1 733 ? -8.505 14.333 35.463 1.00 83.25 733 SER A N 1
ATOM 5879 C CA . SER A 1 733 ? -9.943 14.090 35.643 1.00 83.25 733 SER A CA 1
ATOM 5880 C C . SER A 1 733 ? -10.292 13.396 36.961 1.00 83.25 733 SER A C 1
ATOM 5882 O O . SER A 1 733 ? -11.383 13.606 37.478 1.00 83.25 733 SER A O 1
ATOM 5884 N N . ILE A 1 734 ? -9.341 12.669 37.563 1.00 78.44 734 ILE A N 1
ATOM 5885 C CA . ILE A 1 734 ? -9.492 11.954 38.844 1.00 78.44 734 ILE A CA 1
ATOM 5886 C C . ILE A 1 734 ? -9.935 12.859 40.008 1.00 78.44 734 ILE A C 1
ATOM 5888 O O . ILE A 1 734 ? -10.450 12.369 41.015 1.00 78.44 734 ILE A O 1
ATOM 5892 N N . LYS A 1 735 ? -9.737 14.176 39.879 1.00 79.81 735 LYS A N 1
ATOM 5893 C CA . LYS A 1 735 ? -10.129 15.203 40.855 1.00 79.81 735 LYS A CA 1
ATOM 5894 C C . LYS A 1 735 ? -11.603 15.600 40.759 1.00 79.81 735 LYS A C 1
ATOM 5896 O O . LYS A 1 735 ? -12.058 16.396 41.578 1.00 79.81 735 LYS A O 1
ATOM 5901 N N . TYR A 1 736 ? -12.332 15.074 39.777 1.00 78.62 736 TYR A N 1
ATOM 5902 C CA . TYR A 1 736 ? -13.703 15.451 39.465 1.00 78.62 736 TYR A CA 1
ATOM 5903 C C . TYR A 1 736 ? -14.629 14.230 39.423 1.00 78.62 736 TYR A C 1
ATOM 5905 O O . TYR A 1 736 ? -14.215 13.126 39.076 1.00 78.62 736 TYR A O 1
ATOM 5913 N N . ILE A 1 737 ? -15.899 14.440 39.768 1.00 75.56 737 ILE A N 1
ATOM 5914 C CA . ILE A 1 737 ? -17.003 13.500 39.549 1.00 75.56 737 ILE A CA 1
ATOM 5915 C C . ILE A 1 737 ? -18.171 14.303 38.969 1.00 75.56 737 ILE A C 1
ATOM 5917 O O . ILE A 1 737 ? -18.569 15.324 39.527 1.00 75.56 737 ILE A O 1
ATOM 5921 N N . GLU A 1 738 ? -18.719 13.861 37.834 1.00 75.25 738 GLU A N 1
ATOM 5922 C CA . GLU A 1 738 ? -19.829 14.531 37.128 1.00 75.25 738 GLU A CA 1
ATOM 5923 C C . GLU A 1 738 ? -19.573 16.025 36.834 1.00 75.25 738 GLU A C 1
ATOM 5925 O O . GLU A 1 738 ? -20.490 16.847 36.817 1.00 75.25 738 GLU A O 1
ATOM 5930 N N . GLY A 1 739 ? -18.308 16.381 36.578 1.00 69.25 739 GLY A N 1
ATOM 5931 C CA . GLY A 1 739 ? -17.869 17.753 36.309 1.00 69.25 739 GLY A CA 1
ATOM 5932 C C . GLY A 1 739 ? -17.766 18.656 37.545 1.00 69.25 739 GLY A C 1
ATOM 5933 O O . GLY A 1 739 ? -17.581 19.861 37.388 1.00 69.25 739 GLY A O 1
ATOM 5934 N N . LYS A 1 740 ? -17.870 18.114 38.764 1.00 70.75 740 LYS A N 1
ATOM 5935 C CA . LYS A 1 740 ? -17.658 18.842 40.027 1.00 70.75 740 LYS A CA 1
ATOM 5936 C C . LYS A 1 740 ? -16.376 18.358 40.713 1.00 70.75 740 LYS A C 1
ATOM 5938 O O . LYS A 1 740 ? -16.082 17.169 40.602 1.00 70.75 740 LYS A O 1
ATOM 5943 N N . PRO A 1 741 ? -15.604 19.220 41.403 1.00 77.06 741 PRO A N 1
ATOM 5944 C CA . PRO A 1 741 ? -14.482 18.769 42.226 1.00 77.06 741 PRO A CA 1
ATOM 5945 C C . PRO A 1 741 ? -14.944 17.737 43.261 1.00 77.06 741 PRO A C 1
ATOM 5947 O O . PRO A 1 741 ? -16.047 17.859 43.795 1.00 77.06 741 PRO A O 1
ATOM 5950 N N . LYS A 1 742 ? -14.108 16.737 43.554 1.00 75.62 742 LYS A N 1
ATOM 5951 C CA . LYS A 1 742 ? -14.323 15.848 44.703 1.00 75.62 742 LYS A CA 1
ATOM 5952 C C . LYS A 1 742 ? -14.286 16.663 45.994 1.00 75.62 742 LYS A C 1
ATOM 5954 O O . LYS A 1 742 ? -13.407 17.505 46.166 1.00 75.62 742 LYS A O 1
ATOM 5959 N N . ASP A 1 743 ? -15.237 16.393 46.880 1.00 64.38 743 ASP A N 1
ATOM 5960 C CA . ASP A 1 743 ? -15.314 17.038 48.185 1.00 64.38 743 ASP A CA 1
ATOM 5961 C C . ASP A 1 743 ? -14.208 16.479 49.106 1.00 64.38 743 ASP A C 1
ATOM 5963 O O . ASP A 1 743 ? -14.201 15.266 49.353 1.00 64.38 743 ASP A O 1
ATOM 5967 N N . PRO A 1 744 ? -13.271 17.311 49.611 1.00 57.44 744 PRO A N 1
ATOM 5968 C CA . PRO A 1 744 ? -12.180 16.845 50.467 1.00 57.44 744 PRO A CA 1
ATOM 5969 C C . PRO A 1 744 ? -12.670 16.118 51.723 1.00 57.44 744 PRO A C 1
ATOM 5971 O O . PRO A 1 744 ? -12.013 15.189 52.191 1.00 57.44 744 PRO A O 1
ATOM 5974 N N . ILE A 1 745 ? -13.834 16.512 52.245 1.00 49.81 745 ILE A N 1
ATOM 5975 C CA . ILE A 1 745 ? -14.395 15.988 53.492 1.00 49.81 745 ILE A CA 1
ATOM 5976 C C . ILE A 1 745 ? -14.875 14.539 53.288 1.00 49.81 745 ILE A C 1
ATOM 5978 O O . ILE A 1 745 ? -14.600 13.663 54.110 1.00 49.81 745 ILE A O 1
ATOM 5982 N N . LEU A 1 746 ? -15.514 14.243 52.150 1.00 51.75 746 LEU A N 1
ATOM 5983 C CA . LEU A 1 746 ? -15.997 12.893 51.820 1.00 51.75 746 LEU A CA 1
ATOM 5984 C C . LEU A 1 746 ? -14.862 11.895 51.529 1.00 51.75 746 LEU A C 1
ATOM 5986 O O . LEU A 1 746 ? -15.011 10.705 51.824 1.00 51.75 746 LEU A O 1
ATOM 5990 N N . ASP A 1 747 ? -13.729 12.367 50.996 1.00 52.94 747 ASP A N 1
ATOM 5991 C CA . ASP A 1 747 ? -12.507 11.561 50.826 1.00 52.94 747 ASP A CA 1
ATOM 5992 C C . ASP A 1 747 ? -11.854 11.247 52.192 1.00 52.94 747 ASP A C 1
ATOM 5994 O O . ASP A 1 747 ? -11.365 10.136 52.416 1.00 52.94 747 ASP A O 1
ATOM 5998 N N . GLN A 1 748 ? -11.894 12.193 53.141 1.00 45.16 748 GLN A N 1
ATOM 5999 C CA . GLN A 1 748 ? -11.276 12.055 54.467 1.00 45.16 748 GLN A CA 1
ATOM 6000 C C . GLN A 1 748 ? -12.041 11.092 55.394 1.00 45.16 748 GLN A C 1
ATOM 6002 O O . GLN A 1 748 ? -11.418 10.321 56.124 1.00 45.16 748 GLN A O 1
ATOM 6007 N N . PHE A 1 749 ? -13.378 11.069 55.326 1.00 44.00 749 PHE A N 1
ATOM 6008 C CA . PHE A 1 749 ? -14.221 10.161 56.124 1.00 44.00 749 PHE A CA 1
ATOM 6009 C C . PHE A 1 749 ? -14.366 8.740 55.548 1.00 44.00 749 PHE A C 1
ATOM 6011 O O . PHE A 1 749 ? -15.074 7.914 56.125 1.00 44.00 749 PHE A O 1
ATOM 6018 N N . GLY A 1 750 ? -13.720 8.423 54.418 1.00 44.84 750 GLY A N 1
ATOM 6019 C CA . GLY A 1 750 ? -13.724 7.071 53.841 1.00 44.84 750 GLY A CA 1
ATOM 6020 C C . GLY A 1 750 ? -15.106 6.551 53.418 1.00 44.84 750 GLY A C 1
ATOM 6021 O O . GLY A 1 750 ? -15.278 5.341 53.262 1.00 44.84 750 GLY A O 1
ATOM 6022 N N . GLN A 1 751 ? -16.089 7.447 53.255 1.00 42.31 751 GLN A N 1
ATOM 6023 C CA . GLN A 1 751 ? -17.462 7.100 52.874 1.00 42.31 751 GLN A CA 1
ATOM 6024 C C . GLN A 1 751 ? -17.647 6.928 51.365 1.00 42.31 751 GLN A C 1
ATOM 6026 O O . GLN A 1 751 ? -18.595 6.261 50.948 1.00 42.31 751 GLN A O 1
ATOM 6031 N N . ILE A 1 752 ? -16.721 7.436 50.543 1.00 46.19 752 ILE A N 1
ATOM 6032 C CA . ILE A 1 752 ? -16.529 6.870 49.206 1.00 46.19 752 ILE A CA 1
ATOM 6033 C C . ILE A 1 752 ? -16.092 5.419 49.432 1.00 46.19 752 ILE A C 1
ATOM 6035 O O . ILE A 1 752 ? -15.038 5.206 50.045 1.00 46.19 752 ILE A O 1
ATOM 6039 N N . PRO A 1 753 ? -16.855 4.406 48.976 1.00 42.97 753 PRO A N 1
ATOM 6040 C CA . PRO A 1 753 ? -16.408 3.036 49.107 1.00 42.97 753 PRO A CA 1
ATOM 6041 C C . PRO A 1 753 ? -15.047 2.937 48.426 1.00 42.97 753 PRO A C 1
ATOM 6043 O O . PRO A 1 753 ? -14.918 3.258 47.243 1.00 42.97 753 PRO A O 1
ATOM 6046 N N . LYS A 1 754 ? -14.033 2.452 49.149 1.00 46.34 754 LYS A N 1
ATOM 6047 C CA . LYS A 1 754 ? -12.852 1.861 48.515 1.00 46.34 754 LYS A CA 1
ATOM 6048 C C . LYS A 1 754 ? -13.330 0.599 47.803 1.00 46.34 754 LYS A C 1
ATOM 6050 O O . LYS A 1 754 ? -13.164 -0.507 48.322 1.00 46.34 754 LYS A O 1
ATOM 6055 N N . GLU A 1 755 ? -13.996 0.775 46.661 1.00 46.66 755 GLU A N 1
ATOM 6056 C CA . GLU A 1 755 ? -14.402 -0.317 45.793 1.00 46.66 755 GLU A CA 1
ATOM 6057 C C . GLU A 1 755 ? -13.144 -1.131 45.533 1.00 46.66 755 GLU A C 1
ATOM 6059 O O . GLU A 1 755 ? -12.141 -0.619 45.030 1.00 46.66 755 GLU A O 1
ATOM 6064 N N . LYS A 1 756 ? -13.165 -2.382 46.010 1.00 48.66 756 LYS A N 1
ATOM 6065 C CA . LYS A 1 756 ? -12.021 -3.285 45.925 1.00 48.66 756 LYS A CA 1
ATOM 6066 C C . LYS A 1 756 ? -11.561 -3.285 44.480 1.00 48.66 756 LYS A C 1
ATOM 6068 O O . LYS A 1 756 ? -12.336 -3.717 43.627 1.00 48.66 756 LYS A O 1
ATOM 6073 N N . LEU A 1 757 ? -10.327 -2.810 44.271 1.00 51.09 757 LEU A N 1
ATOM 6074 C CA . LEU A 1 757 ? -9.655 -2.678 42.982 1.00 51.09 757 LEU A CA 1
ATOM 6075 C C . LEU A 1 757 ? -10.158 -3.775 42.038 1.00 51.09 757 LEU A C 1
ATOM 6077 O O . LEU A 1 757 ? -9.948 -4.963 42.321 1.00 51.09 757 LEU A O 1
ATOM 6081 N N . GLY A 1 758 ? -10.919 -3.375 41.010 1.00 54.62 758 GLY A N 1
ATOM 6082 C CA . GLY A 1 758 ? -11.643 -4.307 40.144 1.00 54.62 758 GLY A CA 1
ATOM 6083 C C . GLY A 1 758 ? -10.704 -5.416 39.684 1.00 54.62 758 GLY A C 1
ATOM 6084 O O . GLY A 1 758 ? -9.545 -5.134 39.387 1.00 54.62 758 GLY A O 1
ATOM 6085 N N . SER A 1 759 ? -11.156 -6.676 39.732 1.00 61.50 759 SER A N 1
ATOM 6086 C CA . SER A 1 759 ? -10.229 -7.815 39.755 1.00 61.50 759 SER A CA 1
ATOM 6087 C C . SER A 1 759 ? -9.193 -7.733 38.632 1.00 61.50 759 SER A C 1
ATOM 6089 O O . SER A 1 759 ? -9.522 -7.910 37.462 1.00 61.50 759 SER A O 1
ATOM 6091 N N . LEU A 1 760 ? -7.929 -7.520 39.024 1.00 72.81 760 LEU A N 1
ATOM 6092 C CA . LEU A 1 760 ? -6.783 -7.448 38.111 1.00 72.81 760 LEU A CA 1
ATOM 6093 C C . LEU A 1 760 ? -6.585 -8.743 37.305 1.00 72.81 760 LEU A C 1
ATOM 6095 O O . LEU A 1 760 ? -5.833 -8.756 36.341 1.00 72.81 760 LEU A O 1
ATOM 6099 N N . ASN A 1 761 ? -7.250 -9.832 37.702 1.00 83.75 761 ASN A N 1
ATOM 6100 C CA . ASN A 1 761 ? -7.283 -11.086 36.972 1.00 83.75 761 ASN A CA 1
ATOM 6101 C C . ASN A 1 761 ? -8.399 -11.035 35.899 1.00 83.75 761 ASN A C 1
ATOM 6103 O O . ASN A 1 761 ? -9.582 -11.129 36.254 1.00 83.75 761 ASN A O 1
ATOM 6107 N N . PRO A 1 762 ? -8.060 -10.946 34.596 1.00 85.19 762 PRO A N 1
ATOM 6108 C CA . PRO A 1 762 ? -9.054 -10.843 33.529 1.00 85.19 762 PRO A CA 1
ATOM 6109 C C . PRO A 1 762 ? -9.916 -12.107 33.393 1.00 85.19 762 PRO A C 1
ATOM 6111 O O . PRO A 1 762 ? -11.102 -11.999 33.084 1.00 85.19 762 PRO A O 1
ATOM 6114 N N . PHE A 1 763 ? -9.387 -13.297 33.710 1.00 88.44 763 PHE A N 1
ATOM 6115 C CA . PHE A 1 763 ? -10.163 -14.543 33.700 1.00 88.44 763 PHE A CA 1
ATOM 6116 C C . PHE A 1 763 ? -11.298 -14.510 34.724 1.00 88.44 763 PHE A C 1
ATOM 6118 O O . PHE A 1 763 ? -12.419 -14.904 34.411 1.00 88.44 763 PHE A O 1
ATOM 6125 N N . LYS A 1 764 ? -11.048 -13.984 35.933 1.00 86.25 764 LYS A N 1
ATOM 6126 C CA . LYS A 1 764 ? -12.096 -13.836 36.956 1.00 86.25 764 LYS A CA 1
ATOM 6127 C C . LYS A 1 764 ? -13.200 -12.881 36.490 1.00 86.25 764 LYS A C 1
ATOM 6129 O O . LYS A 1 764 ? -14.373 -13.133 36.761 1.00 86.25 764 LYS A O 1
ATOM 6134 N N . SER A 1 765 ? -12.833 -11.828 35.761 1.00 85.00 765 SER A N 1
ATOM 6135 C CA . SER A 1 765 ? -13.774 -10.872 35.170 1.00 85.00 765 SER A CA 1
ATOM 6136 C C . SER A 1 765 ? -14.600 -11.486 34.029 1.00 85.00 765 SER A C 1
ATOM 6138 O O . SER A 1 765 ? -15.800 -11.231 33.964 1.00 85.00 765 SER A O 1
ATOM 6140 N N . ILE A 1 766 ? -14.019 -12.362 33.196 1.00 90.44 766 ILE A N 1
ATOM 6141 C CA . ILE A 1 766 ? -14.768 -13.138 32.188 1.00 90.44 766 ILE A CA 1
ATOM 6142 C C . ILE A 1 766 ? -15.713 -14.152 32.847 1.00 90.44 766 ILE A C 1
ATOM 6144 O O . ILE A 1 766 ? -16.895 -14.180 32.516 1.00 90.44 766 ILE A O 1
ATOM 6148 N N . ILE A 1 767 ? -15.232 -14.955 33.806 1.00 90.44 767 ILE A N 1
ATOM 6149 C CA . ILE A 1 767 ? -16.055 -15.952 34.520 1.00 90.44 767 ILE A CA 1
ATOM 6150 C C . ILE A 1 767 ? -17.290 -15.283 35.140 1.00 90.44 767 ILE A C 1
ATOM 6152 O O . ILE A 1 767 ? -18.391 -15.828 35.071 1.00 90.44 767 ILE A O 1
ATOM 6156 N N . ARG A 1 768 ? -17.129 -14.064 35.673 1.00 87.75 768 ARG A N 1
ATOM 6157 C CA . ARG A 1 768 ? -18.221 -13.269 36.246 1.00 87.75 768 ARG A CA 1
ATOM 6158 C C . ARG A 1 768 ? -19.358 -12.976 35.259 1.00 87.75 768 ARG A C 1
ATOM 6160 O O . ARG A 1 768 ? -20.512 -12.949 35.686 1.00 87.75 768 ARG A O 1
ATOM 6167 N N . LEU A 1 769 ? -19.074 -12.799 33.964 1.00 89.25 769 LEU A N 1
ATOM 6168 C CA . LEU A 1 769 ? -20.113 -12.597 32.940 1.00 89.25 769 LEU A CA 1
ATOM 6169 C C . LEU A 1 769 ? -21.076 -13.786 32.875 1.00 89.25 769 LEU A C 1
ATOM 6171 O O . LEU A 1 769 ? -22.288 -13.601 32.797 1.00 89.25 769 LEU A O 1
ATOM 6175 N N . PHE A 1 770 ? -20.529 -14.999 32.950 1.00 91.81 770 PHE A N 1
ATOM 6176 C CA . PHE A 1 770 ? -21.286 -16.242 32.829 1.00 91.81 770 PHE A CA 1
ATOM 6177 C C . PHE A 1 770 ? -21.952 -16.681 34.138 1.00 91.81 770 PHE A C 1
ATOM 6179 O O . PHE A 1 770 ? -22.954 -17.390 34.091 1.00 91.81 770 PHE A O 1
ATOM 6186 N N . THR A 1 771 ? -21.443 -16.245 35.297 1.00 88.94 771 THR A N 1
ATOM 6187 C CA . THR A 1 771 ? -22.016 -16.592 36.610 1.00 88.94 771 THR A CA 1
ATOM 6188 C C . THR A 1 771 ? -23.000 -15.563 37.171 1.00 88.94 771 THR A C 1
ATOM 6190 O O . THR A 1 771 ? -23.800 -15.926 38.026 1.00 88.94 771 THR A O 1
ATOM 6193 N N . THR A 1 772 ? -22.988 -14.305 36.709 1.00 87.06 772 THR A N 1
ATOM 6194 C CA . THR A 1 772 ? -23.878 -13.256 37.258 1.00 87.06 772 THR A CA 1
ATOM 6195 C C . THR A 1 772 ? -25.343 -13.471 36.874 1.00 87.06 772 THR A C 1
ATOM 6197 O O . THR A 1 772 ? -26.221 -13.375 37.725 1.00 87.06 772 THR A O 1
ATOM 6200 N N . SER A 1 773 ? -25.633 -13.757 35.601 1.00 89.31 773 SER A N 1
ATOM 6201 C CA . SER A 1 773 ? -26.975 -14.158 35.166 1.00 89.31 773 SER A CA 1
ATOM 6202 C C . SER A 1 773 ? -26.932 -14.887 33.824 1.00 89.31 773 SER A C 1
ATOM 6204 O O . SER A 1 773 ? -26.073 -14.621 32.980 1.00 89.31 773 SER A O 1
ATOM 6206 N N . LYS A 1 774 ? -27.912 -15.768 33.584 1.00 90.00 774 LYS A N 1
ATOM 6207 C CA . LYS A 1 774 ? -28.074 -16.458 32.292 1.00 90.00 774 LYS A CA 1
ATOM 6208 C C . LYS A 1 774 ? -28.265 -15.470 31.132 1.00 90.00 774 LYS A C 1
ATOM 6210 O O . LYS A 1 774 ? -27.780 -15.727 30.035 1.00 90.00 774 LYS A O 1
ATOM 6215 N N . PHE A 1 775 ? -28.936 -14.340 31.376 1.00 90.44 775 PHE A N 1
ATOM 6216 C CA . PHE A 1 775 ? -29.122 -13.275 30.388 1.00 90.44 775 PHE A CA 1
ATOM 6217 C C . PHE A 1 775 ? -27.773 -12.685 29.949 1.00 90.44 775 PHE A C 1
ATOM 6219 O O . PHE A 1 775 ? -27.450 -12.707 28.761 1.00 90.44 775 PHE A O 1
ATOM 6226 N N . ILE A 1 776 ? -26.952 -12.231 30.904 1.00 91.38 776 ILE A N 1
ATOM 6227 C CA . ILE A 1 776 ? -25.647 -11.625 30.600 1.00 91.38 776 ILE A CA 1
ATOM 6228 C C . ILE A 1 776 ? -24.703 -12.652 29.968 1.00 91.38 776 ILE A C 1
ATOM 6230 O O . ILE A 1 776 ? -24.057 -12.338 28.970 1.00 91.38 776 ILE A O 1
ATOM 6234 N N . GLY A 1 777 ? -24.674 -13.887 30.479 1.00 92.69 777 GLY A N 1
ATOM 6235 C CA . GLY A 1 777 ? -23.846 -14.959 29.926 1.00 92.69 777 GLY A CA 1
ATOM 6236 C C . GLY A 1 777 ? -24.137 -15.243 28.448 1.00 92.69 777 GLY A C 1
ATOM 6237 O O . GLY A 1 777 ? -23.207 -15.389 27.660 1.00 92.69 777 GLY A O 1
ATOM 6238 N N . VAL A 1 778 ? -25.408 -15.250 28.029 1.00 93.62 778 VAL A N 1
ATOM 6239 C CA . VAL A 1 778 ? -25.754 -15.446 26.609 1.00 93.62 778 VAL A CA 1
ATOM 6240 C C . VAL A 1 778 ? -25.339 -14.242 25.757 1.00 93.62 778 VAL A C 1
ATOM 6242 O O . VAL A 1 778 ? -24.737 -14.441 24.704 1.00 93.62 778 VAL A O 1
ATOM 6245 N N . TYR A 1 779 ? -25.570 -13.002 26.202 1.00 93.19 779 TYR A N 1
ATOM 6246 C CA . TYR A 1 779 ? -25.096 -11.823 25.459 1.00 93.19 779 TYR A CA 1
ATOM 6247 C C . TYR A 1 779 ? -23.561 -11.731 25.399 1.00 93.19 779 TYR A C 1
ATOM 6249 O O . TYR A 1 779 ? -23.027 -11.264 24.395 1.00 93.19 779 TYR A O 1
ATOM 6257 N N . ALA A 1 780 ? -22.844 -12.249 26.400 1.00 93.50 780 ALA A N 1
ATOM 6258 C CA . ALA A 1 780 ? -21.391 -12.398 26.361 1.00 93.50 780 ALA A CA 1
ATOM 6259 C C . ALA A 1 780 ? -20.931 -13.413 25.292 1.00 93.50 780 ALA A C 1
ATOM 6261 O O . ALA A 1 780 ? -19.958 -13.139 24.593 1.00 93.50 780 ALA A O 1
ATOM 6262 N N . LEU A 1 781 ? -21.647 -14.532 25.087 1.00 94.12 781 LEU A N 1
ATOM 6263 C CA . LEU A 1 781 ? -21.374 -15.454 23.967 1.00 94.12 781 LEU A CA 1
ATOM 6264 C C . LEU A 1 781 ? -21.608 -14.792 22.602 1.00 94.12 781 LEU A C 1
ATOM 6266 O O . LEU A 1 781 ? -20.781 -14.940 21.702 1.00 94.12 781 LEU A O 1
ATOM 6270 N N . LEU A 1 782 ? -22.710 -14.046 22.449 1.00 94.50 782 LEU A N 1
ATOM 6271 C CA . LEU A 1 782 ? -23.002 -13.301 21.216 1.00 94.50 782 LEU A CA 1
ATOM 6272 C C . LEU A 1 782 ? -21.897 -12.282 20.910 1.00 94.50 782 LEU A C 1
ATOM 6274 O O . LEU A 1 782 ? -21.462 -12.166 19.767 1.00 94.50 782 LEU A O 1
ATOM 6278 N N . TYR A 1 783 ? -21.429 -11.577 21.944 1.00 93.25 783 TYR A N 1
ATOM 6279 C CA . TYR A 1 783 ? -20.332 -10.622 21.844 1.00 93.25 783 TYR A CA 1
ATOM 6280 C C . TYR A 1 783 ? -19.032 -11.311 21.404 1.00 93.25 783 TYR A C 1
ATOM 6282 O O . TYR A 1 783 ? -18.486 -10.924 20.378 1.00 93.25 783 TYR A O 1
ATOM 6290 N N . PHE A 1 784 ? -18.608 -12.376 22.104 1.00 94.25 784 PHE A N 1
ATOM 6291 C CA . PHE A 1 784 ? -17.412 -13.176 21.789 1.00 94.25 784 PHE A CA 1
ATOM 6292 C C . PHE A 1 784 ? -17.396 -13.689 20.342 1.00 94.25 784 PHE A C 1
ATOM 6294 O O . PHE A 1 784 ? -16.380 -13.586 19.657 1.00 94.25 784 PHE A O 1
ATOM 6301 N N . SER A 1 785 ? -18.521 -14.242 19.880 1.00 94.44 785 SER A N 1
ATOM 6302 C CA . SER A 1 785 ? -18.650 -14.753 18.512 1.00 94.44 785 SER A CA 1
ATOM 6303 C C . SER A 1 785 ? -18.447 -13.640 17.483 1.00 94.44 785 SER A C 1
ATOM 6305 O O . SER A 1 785 ? -17.690 -13.793 16.524 1.00 94.44 785 SER A O 1
ATOM 6307 N N . PHE A 1 786 ? -19.061 -12.479 17.718 1.00 93.00 786 PHE A N 1
ATOM 6308 C CA . PHE A 1 786 ? -19.006 -11.371 16.775 1.00 93.00 786 PHE A CA 1
ATOM 6309 C C . PHE A 1 786 ? -17.643 -10.681 16.715 1.00 93.00 786 PHE A C 1
ATOM 6311 O O . PHE A 1 786 ? -17.195 -10.292 15.638 1.00 93.00 786 PHE A O 1
ATOM 6318 N N . THR A 1 787 ? -16.965 -10.526 17.850 1.00 93.00 787 THR A N 1
ATOM 6319 C CA . THR A 1 787 ? -15.608 -9.963 17.901 1.00 93.00 787 THR A CA 1
ATOM 6320 C C . THR A 1 787 ? -14.575 -10.891 17.269 1.00 93.00 787 THR A C 1
ATOM 6322 O O . THR A 1 787 ? -13.654 -10.398 16.619 1.00 93.00 787 THR A O 1
ATOM 6325 N N . TYR A 1 788 ? -14.759 -12.212 17.375 1.00 94.00 788 TYR A N 1
ATOM 6326 C CA . TYR A 1 788 ? -13.963 -13.202 16.645 1.00 94.00 788 TYR A CA 1
ATOM 6327 C C . TYR A 1 788 ? -14.109 -13.036 15.120 1.00 94.00 788 TYR A C 1
ATOM 6329 O O . TYR A 1 788 ? -13.110 -12.833 14.428 1.00 94.00 788 TYR A O 1
ATOM 6337 N N . THR A 1 789 ? -15.337 -13.041 14.583 1.00 93.12 789 THR A N 1
ATOM 6338 C CA . THR A 1 789 ? -15.564 -12.953 13.124 1.00 93.12 789 THR A CA 1
ATOM 6339 C C . THR A 1 789 ? -15.306 -11.561 12.546 1.00 93.12 789 THR A C 1
ATOM 6341 O O . THR A 1 789 ? -14.872 -11.431 11.404 1.00 93.12 789 THR A O 1
ATOM 6344 N N . SER A 1 790 ? -15.514 -10.498 13.329 1.00 89.56 790 SER A N 1
ATOM 6345 C CA . SER A 1 790 ? -15.155 -9.135 12.911 1.00 89.56 790 SER A CA 1
ATOM 6346 C C . SER A 1 790 ? -13.648 -8.992 12.700 1.00 89.56 790 SER A C 1
ATOM 6348 O O . SER A 1 790 ? -13.222 -8.289 11.785 1.00 89.56 790 SER A O 1
ATOM 6350 N N . GLN A 1 791 ? -12.834 -9.664 13.523 1.00 89.88 791 GLN A N 1
ATOM 6351 C CA . GLN A 1 791 ? -11.381 -9.558 13.430 1.00 89.88 791 GLN A CA 1
ATOM 6352 C C . GLN A 1 791 ? -10.802 -10.276 12.205 1.00 89.88 791 GLN A C 1
ATOM 6354 O O . GLN A 1 791 ? -9.809 -9.797 11.661 1.00 89.88 791 GLN A O 1
ATOM 6359 N N . ASP A 1 792 ? -11.444 -11.353 11.733 1.00 86.44 792 ASP A N 1
ATOM 6360 C CA . ASP A 1 792 ? -11.136 -11.961 10.430 1.00 86.44 792 ASP A CA 1
ATOM 6361 C C . ASP A 1 792 ? -11.196 -10.909 9.322 1.00 86.44 792 ASP A C 1
ATOM 6363 O O . ASP A 1 792 ? -10.166 -10.527 8.772 1.00 86.44 792 ASP A O 1
ATOM 6367 N N . THR A 1 793 ? -12.395 -10.375 9.069 1.00 83.75 793 THR A N 1
ATOM 6368 C CA . THR A 1 793 ? -12.652 -9.427 7.975 1.00 83.75 793 THR A CA 1
ATOM 6369 C C . THR A 1 793 ? -11.731 -8.204 8.033 1.00 83.75 793 THR A C 1
ATOM 6371 O O . THR A 1 793 ? -11.349 -7.649 7.005 1.00 83.75 793 THR A O 1
ATOM 6374 N N . ILE A 1 794 ? -11.322 -7.779 9.231 1.00 85.50 794 ILE A N 1
ATOM 6375 C CA . ILE A 1 794 ? -10.368 -6.680 9.408 1.00 85.50 794 ILE A CA 1
ATOM 6376 C C . ILE A 1 794 ? -8.941 -7.074 8.988 1.00 85.50 794 ILE A C 1
ATOM 6378 O O . ILE A 1 794 ? -8.246 -6.221 8.427 1.00 85.50 794 ILE A O 1
ATOM 6382 N N . ASN A 1 795 ? -8.499 -8.308 9.232 1.00 87.56 795 ASN A N 1
ATOM 6383 C CA . ASN A 1 795 ? -7.100 -8.714 9.074 1.00 87.56 795 ASN A CA 1
ATOM 6384 C C . ASN A 1 795 ? -6.790 -9.420 7.747 1.00 87.56 795 ASN A C 1
ATOM 6386 O O . ASN A 1 795 ? -5.689 -9.235 7.230 1.00 87.56 795 ASN A O 1
ATOM 6390 N N . THR A 1 796 ? -7.730 -10.193 7.193 1.00 89.94 796 THR A N 1
ATOM 6391 C CA . THR A 1 796 ? -7.558 -10.943 5.932 1.00 89.94 796 THR A CA 1
ATOM 6392 C C . THR A 1 796 ? -7.842 -10.107 4.682 1.00 89.94 796 THR A C 1
ATOM 6394 O O . THR A 1 796 ? -7.289 -10.400 3.625 1.00 89.94 796 THR A O 1
ATOM 6397 N N . ALA A 1 797 ? -8.639 -9.034 4.787 1.00 89.94 797 ALA A N 1
ATOM 6398 C CA . ALA A 1 797 ? -9.102 -8.225 3.650 1.00 89.94 797 ALA A CA 1
ATOM 6399 C C . ALA A 1 797 ? -8.004 -7.770 2.668 1.00 89.94 797 ALA A C 1
ATOM 6401 O O . ALA A 1 797 ? -8.224 -7.815 1.458 1.00 89.94 797 ALA A O 1
ATOM 6402 N N . TYR A 1 798 ? -6.834 -7.346 3.164 1.00 90.81 798 TYR A N 1
ATOM 6403 C CA . TYR A 1 798 ? -5.739 -6.875 2.305 1.00 90.81 798 TYR A CA 1
ATOM 6404 C C . TYR A 1 798 ? -5.211 -8.001 1.405 1.00 90.81 798 TYR A C 1
ATOM 6406 O O . TYR A 1 798 ? -5.176 -7.858 0.188 1.00 90.81 798 TYR A O 1
ATOM 6414 N N . TYR A 1 799 ? -4.886 -9.159 1.986 1.00 92.69 799 TYR A N 1
ATOM 6415 C CA . TYR A 1 799 ? -4.396 -10.313 1.227 1.00 92.69 799 TYR A CA 1
ATOM 6416 C C . TYR A 1 799 ? -5.484 -10.963 0.366 1.00 92.69 799 TYR A C 1
ATOM 6418 O O . TYR A 1 799 ? -5.205 -11.377 -0.756 1.00 92.69 799 TYR A O 1
ATOM 6426 N N . TYR A 1 800 ? -6.732 -11.006 0.848 1.00 93.00 800 TYR A N 1
ATOM 6427 C CA . TYR A 1 800 ? -7.857 -11.509 0.059 1.00 93.00 800 TYR A CA 1
ATOM 6428 C C . TYR A 1 800 ? -8.054 -10.681 -1.217 1.00 93.00 800 TYR A C 1
ATOM 6430 O O . TYR A 1 800 ? -8.148 -11.244 -2.303 1.00 93.00 800 TYR A O 1
ATOM 6438 N N . THR A 1 801 ? -8.091 -9.349 -1.112 1.00 92.00 801 THR A N 1
ATOM 6439 C CA . THR A 1 801 ? -8.267 -8.475 -2.287 1.00 92.00 801 THR A CA 1
ATOM 6440 C C . THR A 1 801 ? -7.043 -8.451 -3.197 1.00 92.00 801 THR A C 1
ATOM 6442 O O . THR A 1 801 ? -7.208 -8.325 -4.409 1.00 92.00 801 THR A O 1
ATOM 6445 N N . ASN A 1 802 ? -5.840 -8.625 -2.645 1.00 90.25 802 ASN A N 1
ATOM 6446 C CA . ASN A 1 802 ? -4.620 -8.752 -3.432 1.00 90.25 802 ASN A CA 1
ATOM 6447 C C . ASN A 1 802 ? -4.656 -10.002 -4.330 1.00 90.25 802 ASN A C 1
ATOM 6449 O O . ASN A 1 802 ? -4.599 -9.857 -5.546 1.00 90.25 802 ASN A O 1
ATOM 6453 N N . ILE A 1 803 ? -4.893 -11.197 -3.770 1.00 88.50 803 ILE A N 1
ATOM 6454 C CA . ILE A 1 803 ? -5.038 -12.435 -4.564 1.00 88.50 803 ILE A CA 1
ATOM 6455 C C . ILE A 1 803 ? -6.238 -12.357 -5.516 1.00 88.50 803 ILE A C 1
ATOM 6457 O O . ILE A 1 803 ? -6.176 -12.815 -6.654 1.00 88.50 803 ILE A O 1
ATOM 6461 N N . ARG A 1 804 ? -7.368 -11.800 -5.061 1.00 87.69 804 ARG A N 1
ATOM 6462 C CA . ARG A 1 804 ? -8.622 -11.857 -5.825 1.00 87.69 804 ARG A CA 1
ATOM 6463 C C . ARG A 1 804 ? -8.704 -10.846 -6.969 1.00 87.69 804 ARG A C 1
ATOM 6465 O O . ARG A 1 804 ? -9.409 -11.118 -7.939 1.00 87.69 804 ARG A O 1
ATOM 6472 N N . TYR A 1 805 ? -8.046 -9.694 -6.837 1.00 87.12 805 TYR A N 1
ATOM 6473 C CA . TYR A 1 805 ? -8.224 -8.537 -7.724 1.00 87.12 805 TYR A CA 1
ATOM 6474 C C . TYR A 1 805 ? -6.927 -7.803 -8.096 1.00 87.12 805 TYR A C 1
ATOM 6476 O O . TYR A 1 805 ? -7.012 -6.761 -8.741 1.00 87.12 805 TYR A O 1
ATOM 6484 N N . GLY A 1 806 ? -5.758 -8.255 -7.630 1.00 83.38 806 GLY A N 1
ATOM 6485 C CA . GLY A 1 806 ? -4.502 -7.508 -7.759 1.00 83.38 806 GLY A CA 1
ATOM 6486 C C . GLY A 1 806 ? -4.456 -6.218 -6.930 1.00 83.38 806 GLY A C 1
ATOM 6487 O O . GLY A 1 806 ? -3.594 -5.375 -7.154 1.00 83.38 806 GLY A O 1
ATOM 6488 N N . TRP A 1 807 ? -5.381 -6.014 -5.981 1.00 87.31 807 TRP A N 1
ATOM 6489 C CA . TRP A 1 807 ? -5.458 -4.757 -5.230 1.00 87.31 807 TRP A CA 1
ATOM 6490 C C . TRP A 1 807 ? -4.197 -4.510 -4.393 1.00 87.31 807 TRP A C 1
ATOM 6492 O O . TRP A 1 807 ? -3.784 -5.356 -3.594 1.00 87.31 807 TRP A O 1
ATOM 6502 N N . GLY A 1 808 ? -3.629 -3.314 -4.546 1.00 83.19 808 GLY A N 1
ATOM 6503 C CA . GLY A 1 808 ? -2.519 -2.815 -3.742 1.00 83.19 808 GLY A CA 1
ATOM 6504 C C . GLY A 1 808 ? -2.990 -1.938 -2.582 1.00 83.19 808 GLY A C 1
ATOM 6505 O O . GLY A 1 808 ? -4.134 -2.018 -2.116 1.00 83.19 808 GLY A O 1
ATOM 6506 N N . ALA A 1 809 ? -2.096 -1.060 -2.126 1.00 82.56 809 ALA A N 1
ATOM 6507 C CA . ALA A 1 809 ? -2.356 -0.128 -1.033 1.00 82.56 809 ALA A CA 1
ATOM 6508 C C . ALA A 1 809 ? -3.469 0.891 -1.363 1.00 82.56 809 ALA A C 1
ATOM 6510 O O . ALA A 1 809 ? -4.325 1.150 -0.516 1.00 82.56 809 ALA A O 1
ATOM 6511 N N . LEU A 1 810 ? -3.515 1.427 -2.590 1.00 82.12 810 LEU A N 1
ATOM 6512 C CA . LEU A 1 810 ? -4.446 2.497 -2.974 1.00 82.12 810 LEU A CA 1
ATOM 6513 C C . LEU A 1 810 ? -5.911 2.038 -2.963 1.00 82.12 810 LEU A C 1
ATOM 6515 O O . LEU A 1 810 ? -6.748 2.643 -2.291 1.00 82.12 810 LEU A O 1
ATOM 6519 N N . GLN A 1 811 ? -6.226 0.938 -3.650 1.00 85.62 811 GLN A N 1
ATOM 6520 C CA . GLN A 1 811 ? -7.594 0.417 -3.747 1.00 85.62 811 GLN A CA 1
ATOM 6521 C C . GLN A 1 811 ? -8.109 -0.038 -2.371 1.00 85.62 811 GLN A C 1
ATOM 6523 O O . GLN A 1 811 ? -9.242 0.272 -1.987 1.00 85.62 811 GLN A O 1
ATOM 6528 N N . ASN A 1 812 ? -7.250 -0.688 -1.574 1.00 87.38 812 ASN A N 1
ATOM 6529 C CA . ASN A 1 812 ? -7.568 -1.045 -0.190 1.00 87.38 812 ASN A CA 1
ATOM 6530 C C . ASN A 1 812 ? -7.780 0.183 0.708 1.00 87.38 812 ASN A C 1
ATOM 6532 O O . ASN A 1 812 ? -8.652 0.142 1.584 1.00 87.38 812 ASN A O 1
ATOM 6536 N N . SER A 1 813 ? -7.048 1.278 0.480 1.00 86.94 813 SER A N 1
ATOM 6537 C CA . SER A 1 813 ? -7.238 2.543 1.200 1.00 86.94 813 SER A CA 1
ATOM 6538 C C . SER A 1 813 ? -8.599 3.155 0.894 1.00 86.94 813 SER A C 1
ATOM 6540 O O . SER A 1 813 ? -9.385 3.362 1.816 1.00 86.94 813 SER A O 1
ATOM 6542 N N . ILE A 1 814 ? -8.922 3.349 -0.389 1.00 86.75 814 ILE A N 1
ATOM 6543 C CA . ILE A 1 814 ? -10.202 3.918 -0.842 1.00 86.75 814 ILE A CA 1
ATOM 6544 C C . ILE A 1 814 ? -11.382 3.102 -0.294 1.00 86.75 814 ILE A C 1
ATOM 6546 O O . ILE A 1 814 ? -12.311 3.663 0.293 1.00 86.75 814 ILE A O 1
ATOM 6550 N N . ASN A 1 815 ? -11.328 1.771 -0.408 1.00 88.00 815 ASN A N 1
ATOM 6551 C CA . ASN A 1 815 ? -12.381 0.892 0.100 1.00 88.00 815 ASN A CA 1
ATOM 6552 C C . ASN A 1 815 ? -12.502 0.932 1.636 1.00 88.00 815 ASN A C 1
ATOM 6554 O O . ASN A 1 815 ? -13.607 1.032 2.169 1.00 88.00 815 ASN A O 1
ATOM 6558 N N . THR A 1 816 ? -11.385 0.902 2.371 1.00 87.75 816 THR A N 1
ATOM 6559 C CA . THR A 1 816 ? -11.410 1.006 3.844 1.00 87.75 816 THR A CA 1
ATOM 6560 C C . THR A 1 816 ? -11.954 2.366 4.293 1.00 87.75 816 THR A C 1
ATOM 6562 O O . THR A 1 816 ? -12.695 2.445 5.275 1.00 87.75 816 THR A O 1
ATOM 6565 N N . SER A 1 817 ? -11.672 3.427 3.541 1.00 88.94 817 SER A N 1
ATOM 6566 C CA . SER A 1 817 ? -12.204 4.761 3.800 1.00 88.94 817 SER A CA 1
ATOM 6567 C C . SER A 1 817 ? -13.707 4.870 3.528 1.00 88.94 817 SER A C 1
ATOM 6569 O O . SER A 1 817 ? -14.427 5.458 4.340 1.00 88.94 817 SER A O 1
ATOM 6571 N N . ALA A 1 818 ? -14.214 4.232 2.467 1.00 87.25 818 ALA A N 1
ATOM 6572 C CA . ALA A 1 818 ? -15.652 4.099 2.210 1.00 87.25 818 ALA A CA 1
ATOM 6573 C C . ALA A 1 818 ? -16.370 3.304 3.321 1.00 87.25 818 ALA A C 1
ATOM 6575 O O . ALA A 1 818 ? -17.456 3.689 3.770 1.00 87.25 818 ALA A O 1
ATOM 6576 N N . VAL A 1 819 ? -15.730 2.254 3.849 1.00 87.94 819 VAL A N 1
ATOM 6577 C CA . VAL A 1 819 ? -16.189 1.528 5.046 1.00 87.94 819 VAL A CA 1
ATOM 6578 C C . VAL A 1 819 ? -16.222 2.448 6.272 1.00 87.94 819 VAL A C 1
ATOM 6580 O O . VAL A 1 819 ? -17.231 2.479 6.972 1.00 87.94 819 VAL A O 1
ATOM 6583 N N . GLY A 1 820 ? -15.182 3.249 6.521 1.00 87.00 820 GLY A N 1
ATOM 6584 C CA . GLY A 1 820 ? -15.146 4.207 7.636 1.00 87.00 820 GLY A CA 1
ATOM 6585 C C . GLY A 1 820 ? -16.253 5.265 7.568 1.00 87.00 820 GLY A C 1
ATOM 6586 O O . GLY A 1 820 ? -16.952 5.504 8.557 1.00 87.00 820 GLY A O 1
ATOM 6587 N N . ALA A 1 821 ? -16.476 5.836 6.381 1.00 87.81 821 ALA A N 1
ATOM 6588 C CA . ALA A 1 821 ? -17.581 6.758 6.120 1.00 87.81 821 ALA A CA 1
ATOM 6589 C C . ALA A 1 821 ? -18.949 6.090 6.347 1.00 87.81 821 ALA A C 1
ATOM 6591 O O . ALA A 1 821 ? -19.836 6.680 6.968 1.00 87.81 821 ALA A O 1
ATOM 6592 N N . SER A 1 822 ? -19.097 4.830 5.929 1.00 87.81 822 SER A N 1
ATOM 6593 C CA . SER A 1 822 ? -20.304 4.034 6.173 1.00 87.81 822 SER A CA 1
ATOM 6594 C C . SER A 1 822 ? -20.535 3.805 7.672 1.00 87.81 822 SER A C 1
ATOM 6596 O O . SER A 1 822 ? -21.621 4.095 8.165 1.00 87.81 822 SER A O 1
ATOM 6598 N N . VAL A 1 823 ? -19.515 3.394 8.439 1.00 84.94 823 VAL A N 1
ATOM 6599 C CA . VAL A 1 823 ? -19.596 3.227 9.908 1.00 84.94 823 VAL A CA 1
ATOM 6600 C C . VAL A 1 823 ? -20.004 4.524 10.610 1.00 84.94 823 VAL A C 1
ATOM 6602 O O . VAL A 1 823 ? -20.817 4.480 11.539 1.00 84.94 823 VAL A O 1
ATOM 6605 N N . PHE A 1 824 ? -19.491 5.676 10.166 1.00 85.50 824 PHE A N 1
ATOM 6606 C CA . PHE A 1 824 ? -19.918 6.987 10.661 1.00 85.50 824 PHE A CA 1
ATOM 6607 C C . PHE A 1 824 ? -21.413 7.235 10.386 1.00 85.50 824 PHE A C 1
ATOM 6609 O O . PHE A 1 824 ? -22.157 7.553 11.315 1.00 85.50 824 PHE A O 1
ATOM 6616 N N . ILE A 1 825 ? -21.888 7.002 9.157 1.00 86.12 825 ILE A N 1
ATOM 6617 C CA . ILE A 1 825 ? -23.310 7.142 8.793 1.00 86.12 825 ILE A CA 1
ATOM 6618 C C . ILE A 1 825 ? -24.196 6.204 9.634 1.00 86.12 825 ILE A C 1
ATOM 6620 O O . ILE A 1 825 ? -25.192 6.642 10.227 1.00 86.12 825 ILE A O 1
ATOM 6624 N N . TRP A 1 826 ? -23.812 4.928 9.742 1.00 86.44 826 TRP A N 1
ATOM 6625 C CA . TRP A 1 826 ? -24.536 3.915 10.509 1.00 86.44 826 TRP A CA 1
ATOM 6626 C C . TRP A 1 826 ? -24.640 4.279 11.994 1.00 86.44 826 TRP A C 1
ATOM 6628 O O . TRP A 1 826 ? -25.723 4.183 12.575 1.00 86.44 826 TRP A O 1
ATOM 6638 N N . SER A 1 827 ? -23.538 4.732 12.597 1.00 80.31 827 SER A N 1
ATOM 6639 C CA . SER A 1 827 ? -23.455 5.021 14.035 1.00 80.31 827 SER A CA 1
ATOM 6640 C C . SER A 1 827 ? -24.106 6.351 14.419 1.00 80.31 827 SER A C 1
ATOM 6642 O O . SER A 1 827 ? -24.771 6.428 15.451 1.00 80.31 827 SER A O 1
ATOM 6644 N N . SER A 1 828 ? -23.916 7.403 13.616 1.00 81.38 828 SER A N 1
ATOM 6645 C CA . SER A 1 828 ? -24.338 8.767 13.964 1.00 81.38 828 SER A CA 1
ATOM 6646 C C . SER A 1 828 ? -25.753 9.124 13.507 1.00 81.38 828 SER A C 1
ATOM 6648 O O . SER A 1 828 ? -26.369 9.992 14.122 1.00 81.38 828 SER A O 1
ATOM 6650 N N . PHE A 1 829 ? -26.291 8.464 12.475 1.00 84.44 829 PHE A N 1
ATOM 6651 C CA . PHE A 1 829 ? -27.612 8.791 11.921 1.00 84.44 829 PHE A CA 1
ATOM 6652 C C . PHE A 1 829 ? -28.571 7.603 11.959 1.00 84.44 829 PHE A C 1
ATOM 6654 O O . PHE A 1 829 ? -29.654 7.703 12.536 1.00 84.44 829 PHE A O 1
ATOM 6661 N N . ILE A 1 830 ? -28.182 6.463 11.382 1.00 88.56 830 ILE A N 1
ATOM 6662 C CA . ILE A 1 830 ? -29.123 5.361 11.141 1.00 88.56 830 ILE A CA 1
ATOM 6663 C C . ILE A 1 830 ? -29.490 4.618 12.429 1.00 88.56 830 ILE A C 1
ATOM 6665 O O . ILE A 1 830 ? -30.679 4.445 12.696 1.00 88.56 830 ILE A O 1
ATOM 6669 N N . LEU A 1 831 ? -28.524 4.229 13.270 1.00 86.19 831 LEU A N 1
ATOM 6670 C CA . LEU A 1 831 ? -28.826 3.561 14.543 1.00 86.19 831 LEU A CA 1
ATOM 6671 C C . LEU A 1 831 ? -29.731 4.426 15.455 1.00 86.19 831 LEU A C 1
ATOM 6673 O O . LEU A 1 831 ? -30.750 3.899 15.910 1.00 86.19 831 LEU A O 1
ATOM 6677 N N . PRO A 1 832 ? -29.462 5.731 15.691 1.00 85.50 832 PRO A N 1
ATOM 6678 C CA . PRO A 1 832 ? -30.370 6.594 16.454 1.00 85.50 832 PRO A CA 1
ATOM 6679 C C . PRO A 1 832 ? -31.791 6.699 15.882 1.00 85.50 832 PRO A C 1
ATOM 6681 O O . PRO A 1 832 ? -32.733 6.899 16.646 1.00 85.50 832 PRO A O 1
ATOM 6684 N N . ILE A 1 833 ? -31.968 6.572 14.562 1.00 89.12 833 ILE A N 1
ATOM 6685 C CA . ILE A 1 833 ? -33.294 6.528 13.927 1.00 89.12 833 ILE A CA 1
ATOM 6686 C C . ILE A 1 833 ? -33.962 5.174 14.187 1.00 89.12 833 ILE A C 1
ATOM 6688 O O . ILE A 1 833 ? -35.098 5.147 14.658 1.00 89.12 833 ILE A O 1
ATOM 6692 N N . LEU A 1 834 ? -33.265 4.058 13.949 1.00 89.38 834 LEU A N 1
ATOM 6693 C CA . LEU A 1 834 ? -33.798 2.708 14.174 1.00 89.38 834 LEU A CA 1
ATOM 6694 C C . LEU A 1 834 ? -34.241 2.503 15.629 1.00 89.38 834 LEU A C 1
ATOM 6696 O O . LEU A 1 834 ? -35.316 1.956 15.864 1.00 89.38 834 LEU A O 1
ATOM 6700 N N . LEU A 1 835 ? -33.473 3.012 16.597 1.00 88.75 835 LEU A N 1
ATOM 6701 C CA . LEU A 1 835 ? -33.780 2.923 18.031 1.00 88.75 835 LEU A CA 1
ATOM 6702 C C . LEU A 1 835 ? -35.064 3.662 18.458 1.00 88.75 835 LEU A C 1
ATOM 6704 O O . LEU A 1 835 ? -35.578 3.384 19.539 1.00 88.75 835 LEU A O 1
ATOM 6708 N N . LYS A 1 836 ? -35.616 4.564 17.631 1.00 90.88 836 LYS A N 1
ATOM 6709 C CA . LYS A 1 836 ? -36.931 5.190 17.887 1.00 90.88 836 LYS A CA 1
ATOM 6710 C C . LYS A 1 836 ? -38.107 4.262 17.579 1.00 90.88 836 LYS A C 1
ATOM 6712 O O . LYS A 1 836 ? -39.191 4.472 18.112 1.00 90.88 836 LYS A O 1
ATOM 6717 N N . PHE A 1 837 ? -37.907 3.271 16.709 1.00 93.00 837 PHE A N 1
ATOM 6718 C CA . PHE A 1 837 ? -38.979 2.435 16.152 1.00 93.00 837 PHE A CA 1
ATOM 6719 C C . PHE A 1 837 ? -38.803 0.938 16.448 1.00 93.00 837 PHE A C 1
ATOM 6721 O O . PHE A 1 837 ? -39.771 0.179 16.423 1.00 93.00 837 PHE A O 1
ATOM 6728 N N . ILE A 1 838 ? -37.573 0.493 16.719 1.00 92.56 838 ILE A N 1
ATOM 6729 C CA . ILE A 1 838 ? -37.196 -0.914 16.867 1.00 92.56 838 ILE A CA 1
ATOM 6730 C C . ILE A 1 838 ? -36.392 -1.083 18.160 1.00 92.56 838 ILE A C 1
ATOM 6732 O O . ILE A 1 838 ? -35.451 -0.341 18.427 1.00 92.56 838 ILE A O 1
ATOM 6736 N N . SER A 1 839 ? -36.743 -2.087 18.968 1.00 89.31 839 SER A N 1
ATOM 6737 C CA . SER A 1 839 ? -36.027 -2.374 20.213 1.00 89.31 839 SER A CA 1
ATOM 6738 C C . SER A 1 839 ? -34.613 -2.910 19.965 1.00 89.31 839 SER A C 1
ATOM 6740 O O . SER A 1 839 ? -34.372 -3.652 19.011 1.00 89.31 839 SER A O 1
ATOM 6742 N N . GLU A 1 840 ? -33.689 -2.603 20.882 1.00 88.38 840 GLU A N 1
ATOM 6743 C CA . GLU A 1 840 ? -32.268 -2.985 20.804 1.00 88.38 840 GLU A CA 1
ATOM 6744 C C . GLU A 1 840 ? -32.085 -4.481 20.489 1.00 88.38 840 GLU A C 1
ATOM 6746 O O . GLU A 1 840 ? -31.332 -4.841 19.587 1.00 88.38 840 GLU A O 1
ATOM 6751 N N . ARG A 1 841 ? -32.856 -5.358 21.155 1.00 89.19 841 ARG A N 1
ATOM 6752 C CA . ARG A 1 841 ? -32.809 -6.817 20.941 1.00 89.19 841 ARG A CA 1
ATOM 6753 C C . ARG A 1 841 ? -33.170 -7.220 19.498 1.00 89.19 841 ARG A C 1
ATOM 6755 O O . ARG A 1 841 ? -32.542 -8.122 18.954 1.00 89.19 841 ARG A O 1
ATOM 6762 N N . LYS A 1 842 ? -34.151 -6.557 18.867 1.00 91.56 842 LYS A N 1
ATOM 6763 C CA . LYS A 1 842 ? -34.565 -6.831 17.476 1.00 91.56 842 LYS A CA 1
ATOM 6764 C C . LYS A 1 842 ? -33.529 -6.337 16.463 1.00 91.56 842 LYS A C 1
ATOM 6766 O O . LYS A 1 842 ? -33.271 -7.039 15.488 1.00 91.56 842 LYS A O 1
ATOM 6771 N N . ILE A 1 843 ? -32.910 -5.178 16.714 1.00 92.19 843 ILE A N 1
ATOM 6772 C CA . ILE A 1 843 ? -31.809 -4.659 15.885 1.00 92.19 843 ILE A CA 1
ATOM 6773 C C . ILE A 1 843 ? -30.623 -5.634 15.918 1.00 92.19 843 ILE A C 1
ATOM 6775 O O . ILE A 1 843 ? -30.103 -5.977 14.860 1.00 92.19 843 ILE A O 1
ATOM 6779 N N . VAL A 1 844 ? -30.253 -6.146 17.102 1.00 92.00 844 VAL A N 1
ATOM 6780 C CA . VAL A 1 844 ? -29.169 -7.138 17.246 1.00 92.00 844 VAL A CA 1
ATOM 6781 C C . VAL A 1 844 ? -29.426 -8.399 16.410 1.00 92.00 844 VAL A C 1
ATOM 6783 O O . VAL A 1 844 ? -28.543 -8.819 15.667 1.00 92.00 844 VAL A O 1
ATOM 6786 N N . ILE A 1 845 ? -30.637 -8.970 16.469 1.00 92.06 845 ILE A N 1
ATOM 6787 C CA . ILE A 1 845 ? -31.008 -10.156 15.673 1.00 92.06 845 ILE A CA 1
ATOM 6788 C C . ILE A 1 845 ? -30.866 -9.886 14.168 1.00 92.06 845 ILE A C 1
ATOM 6790 O O . ILE A 1 845 ? -30.212 -10.652 13.458 1.00 92.06 845 ILE A O 1
ATOM 6794 N N . GLY A 1 846 ? -31.477 -8.800 13.680 1.00 92.00 846 GLY A N 1
ATOM 6795 C CA . GLY A 1 846 ? -31.478 -8.471 12.252 1.00 92.00 846 GLY A CA 1
ATOM 6796 C C . GLY A 1 846 ? -30.074 -8.201 11.715 1.00 92.00 846 GLY A C 1
ATOM 6797 O O . GLY A 1 846 ? -29.725 -8.664 10.632 1.00 92.00 846 GLY A O 1
ATOM 6798 N N . ALA A 1 847 ? -29.242 -7.517 12.498 1.00 92.50 847 ALA A N 1
ATOM 6799 C CA . ALA A 1 847 ? -27.867 -7.212 12.132 1.00 92.50 847 ALA A CA 1
ATOM 6800 C C . ALA A 1 847 ? -26.952 -8.451 12.134 1.00 92.50 847 ALA A C 1
ATOM 6802 O O . ALA A 1 847 ? -26.063 -8.526 11.289 1.00 92.50 847 ALA A O 1
ATOM 6803 N N . PHE A 1 848 ? -27.177 -9.444 13.008 1.00 94.38 848 PHE A N 1
ATOM 6804 C CA . PHE A 1 848 ? -26.464 -10.725 12.918 1.00 94.38 848 PHE A CA 1
ATOM 6805 C C . PHE A 1 848 ? -26.830 -11.500 11.655 1.00 94.38 848 PHE A C 1
ATOM 6807 O O . PHE A 1 848 ? -25.936 -11.952 10.944 1.00 94.38 848 PHE A O 1
ATOM 6814 N N . LEU A 1 849 ? -28.122 -11.614 11.335 1.00 93.31 849 LEU A N 1
ATOM 6815 C CA . LEU A 1 849 ? -28.558 -12.274 10.101 1.00 93.31 849 LEU A CA 1
ATOM 6816 C C . LEU A 1 849 ? -27.974 -11.577 8.860 1.00 93.31 849 LEU A C 1
ATOM 6818 O O . LEU A 1 849 ? -27.447 -12.236 7.967 1.00 93.31 849 LEU A O 1
ATOM 6822 N N . LEU A 1 850 ? -28.004 -10.242 8.841 1.00 92.62 850 LEU A N 1
ATOM 6823 C CA . LEU A 1 850 ? -27.416 -9.433 7.776 1.00 92.62 850 LEU A CA 1
ATOM 6824 C C . LEU A 1 850 ? -25.890 -9.614 7.682 1.00 92.62 850 LEU A C 1
ATOM 6826 O O . LEU A 1 850 ? -25.353 -9.726 6.584 1.00 92.62 850 LEU A O 1
ATOM 6830 N N . SER A 1 851 ? -25.192 -9.694 8.817 1.00 93.06 851 SER A N 1
ATOM 6831 C CA . SER A 1 851 ? -23.747 -9.938 8.853 1.00 93.06 851 SER A CA 1
ATOM 6832 C C . SER A 1 851 ? -23.388 -11.327 8.309 1.00 93.06 851 SER A C 1
ATOM 6834 O O . SER A 1 851 ? -22.453 -11.429 7.518 1.00 93.06 851 SER A O 1
ATOM 6836 N N . ALA A 1 852 ? -24.163 -12.375 8.623 1.00 94.81 852 ALA A N 1
ATOM 6837 C CA . ALA A 1 852 ? -23.979 -13.701 8.022 1.00 94.81 852 ALA A CA 1
ATOM 6838 C C . ALA A 1 852 ? -24.130 -13.655 6.489 1.00 94.81 852 ALA A C 1
ATOM 6840 O O . ALA A 1 852 ? -23.267 -14.157 5.773 1.00 94.81 852 ALA A O 1
ATOM 6841 N N . ILE A 1 853 ? -25.164 -12.972 5.979 1.00 95.06 853 ILE A N 1
ATOM 6842 C CA . ILE A 1 853 ? -25.367 -12.773 4.532 1.00 95.06 853 ILE A CA 1
ATOM 6843 C C . ILE A 1 853 ? -24.160 -12.065 3.899 1.00 95.06 853 ILE A C 1
ATOM 6845 O O . ILE A 1 853 ? -23.648 -12.530 2.882 1.00 95.06 853 ILE A O 1
ATOM 6849 N N . PHE A 1 854 ? -23.656 -10.985 4.506 1.00 93.88 854 PHE A N 1
ATOM 6850 C CA . PHE A 1 854 ? -22.483 -10.286 3.975 1.00 93.88 854 PHE A CA 1
ATOM 6851 C C . PHE A 1 854 ? -21.210 -11.140 3.989 1.00 93.88 854 PHE A C 1
ATOM 6853 O O . PHE A 1 854 ? -20.447 -11.055 3.035 1.00 93.88 854 PHE A O 1
ATOM 6860 N N . HIS A 1 855 ? -21.012 -12.030 4.965 1.00 93.62 855 HIS A N 1
ATOM 6861 C CA . HIS A 1 855 ? -19.882 -12.968 4.936 1.00 93.62 855 HIS A CA 1
ATOM 6862 C C . HIS A 1 855 ? -19.997 -13.998 3.792 1.00 93.62 855 HIS A C 1
ATOM 6864 O O . HIS A 1 855 ? -18.982 -14.350 3.193 1.00 93.62 855 HIS A O 1
ATOM 6870 N N . VAL A 1 856 ? -21.207 -14.421 3.393 1.00 96.00 856 VAL A N 1
ATOM 6871 C CA . VAL A 1 856 ? -21.389 -15.199 2.145 1.00 96.00 856 VAL A CA 1
ATOM 6872 C C . VAL A 1 856 ? -21.009 -14.364 0.917 1.00 96.00 856 VAL A C 1
ATOM 6874 O O . VAL A 1 856 ? -20.315 -14.859 0.029 1.00 96.00 856 VAL A O 1
ATOM 6877 N N . LEU A 1 857 ? -21.422 -13.093 0.871 1.00 94.19 857 LEU A N 1
ATOM 6878 C CA . LEU A 1 857 ? -21.086 -12.185 -0.233 1.00 94.19 857 LEU A CA 1
ATOM 6879 C C . LEU A 1 857 ? -19.579 -11.892 -0.314 1.00 94.19 857 LEU A C 1
ATOM 6881 O O . LEU A 1 857 ? -19.052 -11.814 -1.419 1.00 94.19 857 LEU A O 1
ATOM 6885 N N . PHE A 1 858 ? -18.873 -11.797 0.819 1.00 92.19 858 PHE A N 1
ATOM 6886 C CA . PHE A 1 858 ? -17.410 -11.688 0.866 1.00 92.19 858 PHE A CA 1
ATOM 6887 C C . PHE A 1 858 ? -16.739 -12.939 0.301 1.00 92.19 858 PHE A C 1
ATOM 6889 O O . PHE A 1 858 ? -15.864 -12.829 -0.551 1.00 92.19 858 PHE A O 1
ATOM 6896 N N . ALA A 1 859 ? -17.178 -14.131 0.720 1.00 94.50 859 ALA A N 1
ATOM 6897 C CA . ALA A 1 859 ? -16.606 -15.392 0.254 1.00 94.50 859 ALA A CA 1
ATOM 6898 C C . ALA A 1 859 ? -16.699 -15.564 -1.271 1.00 94.50 859 ALA A C 1
ATOM 6900 O O . ALA A 1 859 ? -15.744 -16.017 -1.904 1.00 94.50 859 ALA A O 1
ATOM 6901 N N . PHE A 1 860 ? -17.840 -15.185 -1.854 1.00 94.19 860 PHE A N 1
ATOM 6902 C CA . PHE A 1 860 ? -18.136 -15.317 -3.283 1.00 94.19 860 PHE A CA 1
ATOM 6903 C C . PHE A 1 860 ? -17.986 -14.011 -4.074 1.00 94.19 860 PHE A C 1
ATOM 6905 O O . PHE A 1 860 ? -18.535 -13.892 -5.170 1.00 94.19 860 PHE A O 1
ATOM 6912 N N . ALA A 1 861 ? -17.232 -13.031 -3.571 1.00 91.19 861 ALA A N 1
ATOM 6913 C CA . ALA A 1 861 ? -16.957 -11.816 -4.323 1.00 91.19 861 ALA A CA 1
ATOM 6914 C C . ALA A 1 861 ? -16.088 -12.156 -5.558 1.00 91.19 861 ALA A C 1
ATOM 6916 O O . ALA A 1 861 ? -14.910 -12.507 -5.459 1.00 91.19 861 ALA A O 1
ATOM 6917 N N . VAL A 1 862 ? -16.707 -12.147 -6.744 1.00 82.50 862 VAL A N 1
ATOM 6918 C CA . VAL A 1 862 ? -16.022 -12.388 -8.032 1.00 82.50 862 VAL A CA 1
ATOM 6919 C C . VAL A 1 862 ? -15.547 -11.080 -8.656 1.00 82.50 862 VAL A C 1
ATOM 6921 O O . VAL A 1 862 ? -14.511 -11.056 -9.305 1.00 82.50 862 VAL A O 1
ATOM 6924 N N . ASN A 1 863 ? -16.282 -9.989 -8.434 1.00 82.81 863 ASN A N 1
ATOM 6925 C CA . ASN A 1 863 ? -15.994 -8.678 -9.005 1.00 82.81 863 ASN A CA 1
ATOM 6926 C C . ASN A 1 863 ? -15.665 -7.668 -7.904 1.00 82.81 863 ASN A C 1
ATOM 6928 O O . ASN A 1 863 ? -16.301 -7.667 -6.849 1.00 82.81 863 ASN A O 1
ATOM 6932 N N . GLN A 1 864 ? -14.752 -6.742 -8.196 1.00 88.62 864 GLN A N 1
ATOM 6933 C CA . GLN A 1 864 ? -14.285 -5.708 -7.265 1.00 88.62 864 GLN A CA 1
ATOM 6934 C C . GLN A 1 864 ? -15.432 -4.915 -6.603 1.00 88.62 864 GLN A C 1
ATOM 6936 O O . GLN A 1 864 ? -15.431 -4.691 -5.391 1.00 88.62 864 GLN A O 1
ATOM 6941 N N . TRP A 1 865 ? -16.467 -4.554 -7.374 1.00 83.75 865 TRP A N 1
ATOM 6942 C CA . TRP A 1 865 ? -17.632 -3.827 -6.857 1.00 83.75 865 TRP A CA 1
ATOM 6943 C C . TRP A 1 865 ? -18.440 -4.638 -5.832 1.00 83.75 865 TRP A C 1
ATOM 6945 O O . TRP A 1 865 ? -18.971 -4.060 -4.885 1.00 83.75 865 TRP A O 1
ATOM 6955 N N . MET A 1 866 ? -18.515 -5.970 -5.984 1.00 87.38 866 MET A N 1
ATOM 6956 C CA . MET A 1 866 ? -19.249 -6.845 -5.060 1.00 87.38 866 MET A CA 1
ATOM 6957 C C . MET A 1 866 ? -18.619 -6.775 -3.675 1.00 87.38 866 MET A C 1
ATOM 6959 O O . MET A 1 866 ? -19.329 -6.626 -2.683 1.00 87.38 866 MET A O 1
ATOM 6963 N N . TRP A 1 867 ? -17.286 -6.823 -3.624 1.00 90.00 867 TRP A N 1
ATOM 6964 C CA . TRP A 1 867 ? -16.519 -6.656 -2.397 1.00 90.00 867 TRP A CA 1
ATOM 6965 C C . TRP A 1 867 ? -16.728 -5.269 -1.783 1.00 90.00 867 TRP A C 1
ATOM 6967 O O . TRP A 1 867 ? -17.131 -5.170 -0.624 1.00 90.00 867 TRP A O 1
ATOM 6977 N N . ALA A 1 868 ? -16.523 -4.202 -2.562 1.00 87.19 868 ALA A N 1
ATOM 6978 C CA . ALA A 1 868 ? -16.578 -2.829 -2.058 1.00 87.19 868 ALA A CA 1
ATOM 6979 C C . ALA A 1 868 ? -17.958 -2.445 -1.489 1.00 87.19 868 ALA A C 1
ATOM 6981 O O . ALA A 1 868 ? -18.069 -1.934 -0.367 1.00 87.19 868 ALA A O 1
ATOM 6982 N N . VAL A 1 869 ? -19.029 -2.751 -2.231 1.00 84.81 869 VAL A N 1
ATOM 6983 C CA . VAL A 1 869 ? -20.412 -2.484 -1.803 1.00 84.81 869 VAL A CA 1
ATOM 6984 C C . VAL A 1 869 ? -20.782 -3.346 -0.596 1.00 84.81 869 VAL A C 1
ATOM 6986 O O . VAL A 1 869 ? -21.330 -2.827 0.378 1.00 84.81 869 VAL A O 1
ATOM 6989 N N . SER A 1 870 ? -20.439 -4.639 -0.611 1.00 87.69 870 SER A N 1
ATOM 6990 C CA . SER A 1 870 ? -20.733 -5.537 0.514 1.00 87.69 870 SER A CA 1
ATOM 6991 C C . SER A 1 870 ? -20.005 -5.113 1.786 1.00 87.69 870 SER A C 1
ATOM 6993 O O . SER A 1 870 ? -20.588 -5.178 2.863 1.00 87.69 870 SER A O 1
ATOM 6995 N N . MET A 1 871 ? -18.752 -4.658 1.689 1.00 88.12 871 MET A N 1
ATOM 6996 C CA . MET A 1 871 ? -17.973 -4.197 2.843 1.00 88.12 871 MET A CA 1
ATOM 6997 C C . MET A 1 871 ? -18.562 -2.907 3.423 1.00 88.12 871 MET A C 1
ATOM 6999 O O . MET A 1 871 ? -18.766 -2.805 4.634 1.00 88.12 871 MET A O 1
ATOM 7003 N N . SER A 1 872 ? -18.911 -1.947 2.563 1.00 87.06 872 SER A N 1
ATOM 7004 C CA . SER A 1 872 ? -19.511 -0.671 2.974 1.00 87.06 872 SER A CA 1
ATOM 7005 C C . SER A 1 872 ? -20.872 -0.868 3.656 1.00 87.06 872 SER A C 1
ATOM 7007 O O . SER A 1 872 ? -21.098 -0.351 4.753 1.00 87.06 872 SER A O 1
ATOM 7009 N N . LEU A 1 873 ? -21.761 -1.685 3.081 1.00 86.38 873 LEU A N 1
ATOM 7010 C CA . LEU A 1 873 ? -23.070 -1.984 3.676 1.00 86.38 873 LEU A CA 1
ATOM 7011 C C . LEU A 1 873 ? -22.960 -2.909 4.902 1.00 86.38 873 LEU A C 1
ATOM 7013 O O . LEU A 1 873 ? -23.578 -2.649 5.936 1.00 86.38 873 LEU A O 1
ATOM 7017 N N . GLY A 1 874 ? -22.125 -3.948 4.829 1.00 86.94 874 GLY A N 1
ATOM 7018 C CA . GLY A 1 874 ? -21.887 -4.906 5.914 1.00 86.94 874 GLY A CA 1
ATOM 7019 C C . GLY A 1 874 ? -21.247 -4.294 7.157 1.00 86.94 874 GLY A C 1
ATOM 7020 O O . GLY A 1 874 ? -21.453 -4.801 8.267 1.00 86.94 874 GLY A O 1
ATOM 7021 N N . SER A 1 875 ? -20.573 -3.150 7.008 1.00 88.00 875 SER A N 1
ATOM 7022 C CA . SER A 1 875 ? -20.040 -2.360 8.123 1.00 88.00 875 SER A CA 1
ATOM 7023 C C . SER A 1 875 ? -21.101 -1.911 9.140 1.00 88.00 875 SER A C 1
ATOM 7025 O O . SER A 1 875 ? -20.753 -1.654 10.293 1.00 88.00 875 SER A O 1
ATOM 7027 N N . PHE A 1 876 ? -22.398 -1.925 8.790 1.00 87.44 876 PHE A N 1
ATOM 7028 C CA . PHE A 1 876 ? -23.494 -1.750 9.755 1.00 87.44 876 PHE A CA 1
ATOM 7029 C C . PHE A 1 876 ? -23.386 -2.725 10.939 1.00 87.44 876 PHE A C 1
ATOM 7031 O O . PHE A 1 876 ? -23.669 -2.358 12.080 1.00 87.44 876 PHE A O 1
ATOM 7038 N N . SER A 1 877 ? -22.912 -3.953 10.701 1.00 84.50 877 SER A N 1
ATOM 7039 C CA . SER A 1 877 ? -22.727 -4.932 11.775 1.00 84.50 877 SER A CA 1
ATOM 7040 C C . SER A 1 877 ? -21.653 -4.517 12.790 1.00 84.50 877 SER A C 1
ATOM 7042 O O . SER A 1 877 ? -21.799 -4.836 13.964 1.00 84.50 877 SER A O 1
ATOM 7044 N N . MET A 1 878 ? -20.647 -3.710 12.425 1.00 79.06 878 MET A N 1
ATOM 7045 C CA . MET A 1 878 ? -19.625 -3.228 13.376 1.00 79.06 878 MET A CA 1
ATOM 7046 C C . MET A 1 878 ? -20.223 -2.384 14.516 1.00 79.06 878 MET A C 1
ATOM 7048 O O . MET A 1 878 ? -19.676 -2.333 15.618 1.00 79.06 878 MET A O 1
ATOM 7052 N N . VAL A 1 879 ? -21.388 -1.770 14.284 1.00 77.75 879 VAL A N 1
ATOM 7053 C CA . VAL A 1 879 ? -22.125 -0.978 15.280 1.00 77.75 879 VAL A CA 1
ATOM 7054 C C . VAL A 1 879 ? -22.703 -1.858 16.409 1.00 77.75 879 VAL A C 1
ATOM 7056 O O . VAL A 1 879 ? -22.967 -1.363 17.510 1.00 77.75 879 VAL A O 1
ATOM 7059 N N . LEU A 1 880 ? -22.842 -3.175 16.191 1.00 80.69 880 LEU A N 1
ATOM 7060 C CA . LEU A 1 880 ? -23.422 -4.125 17.153 1.00 80.69 880 LEU A CA 1
ATOM 7061 C C . LEU A 1 880 ? -22.684 -4.203 18.485 1.00 80.69 880 LEU A C 1
ATOM 7063 O O . LEU A 1 880 ? -23.328 -4.420 19.511 1.00 80.69 880 LEU A O 1
ATOM 7067 N N . LEU A 1 881 ? -21.360 -4.030 18.485 1.00 81.38 881 LEU A N 1
ATOM 7068 C CA . LEU A 1 881 ? -20.536 -4.162 19.690 1.00 81.38 881 LEU A CA 1
ATOM 7069 C C . LEU A 1 881 ? -21.004 -3.198 20.786 1.00 81.38 881 LEU A C 1
ATOM 7071 O O . LEU A 1 881 ? -21.277 -3.616 21.911 1.00 81.38 881 LEU A O 1
ATOM 7075 N N . ASN A 1 882 ? -21.211 -1.934 20.416 1.00 78.69 882 ASN A N 1
ATOM 7076 C CA . ASN A 1 882 ? -21.698 -0.893 21.319 1.00 78.69 882 ASN A CA 1
ATOM 7077 C C . ASN A 1 882 ? -23.124 -1.192 21.818 1.00 78.69 882 ASN A C 1
ATOM 7079 O O . ASN A 1 882 ? -23.451 -0.946 22.980 1.00 78.69 882 ASN A O 1
ATOM 7083 N N . LEU A 1 883 ? -23.977 -1.757 20.955 1.00 84.94 883 LEU A N 1
ATOM 7084 C CA . LEU A 1 883 ? -25.365 -2.081 21.288 1.00 84.94 883 LEU A CA 1
ATOM 7085 C C . LEU A 1 883 ? -25.464 -3.270 22.258 1.00 84.94 883 LEU A C 1
ATOM 7087 O O . LEU A 1 883 ? -26.200 -3.204 23.241 1.00 84.94 883 LEU A O 1
ATOM 7091 N N . ILE A 1 884 ? -24.684 -4.332 22.038 1.00 89.12 884 ILE A N 1
ATOM 7092 C CA . ILE A 1 884 ? -24.613 -5.491 22.942 1.00 89.12 884 ILE A CA 1
ATOM 7093 C C . ILE A 1 884 ? -23.988 -5.091 24.283 1.00 89.12 884 ILE A C 1
ATOM 7095 O O . ILE A 1 884 ? -24.514 -5.460 25.335 1.00 89.12 884 ILE A O 1
ATOM 7099 N N . GLN A 1 885 ? -22.926 -4.280 24.272 1.00 83.38 885 GLN A N 1
ATOM 7100 C CA . GLN A 1 885 ? -22.320 -3.755 25.496 1.00 83.38 885 GLN A CA 1
ATOM 7101 C C . GLN A 1 885 ? -23.308 -2.881 26.292 1.00 83.38 885 GLN A C 1
ATOM 7103 O O . GLN A 1 885 ? -23.357 -2.985 27.517 1.00 83.38 885 GLN A O 1
ATOM 7108 N N . SER A 1 886 ? -24.153 -2.092 25.616 1.00 83.12 886 SER A N 1
ATOM 7109 C CA . SER A 1 886 ? -25.255 -1.339 26.236 1.00 83.12 886 SER A CA 1
ATOM 7110 C C . SER A 1 886 ? -26.295 -2.262 26.890 1.00 83.12 886 SER A C 1
ATOM 7112 O O . SER A 1 886 ? -26.651 -2.051 28.049 1.00 83.12 886 SER A O 1
ATOM 7114 N N . ILE A 1 887 ? -26.726 -3.332 26.207 1.00 87.56 887 ILE A N 1
ATOM 7115 C CA . ILE A 1 887 ? -27.669 -4.325 26.761 1.00 87.56 887 ILE A CA 1
ATOM 7116 C C . ILE A 1 887 ? -27.088 -4.999 28.016 1.00 87.56 887 ILE A C 1
ATOM 7118 O O . ILE A 1 887 ? -27.775 -5.089 29.032 1.00 87.56 887 ILE A O 1
ATOM 7122 N N . ILE A 1 888 ? -25.818 -5.423 27.981 1.00 87.62 888 ILE A N 1
ATOM 7123 C CA . ILE A 1 888 ? -25.131 -6.005 29.148 1.00 87.62 888 ILE A CA 1
ATOM 7124 C C . ILE A 1 888 ? -25.040 -4.980 30.287 1.00 87.62 888 ILE A C 1
ATOM 7126 O O . ILE A 1 888 ? -25.331 -5.312 31.435 1.00 87.62 888 ILE A O 1
ATOM 7130 N N . SER A 1 889 ? -24.686 -3.731 29.975 1.00 82.75 889 SER A N 1
ATOM 7131 C CA . SER A 1 889 ? -24.563 -2.640 30.948 1.00 82.75 889 SER A CA 1
ATOM 7132 C C . SER A 1 889 ? -25.880 -2.348 31.677 1.00 82.75 889 SER A C 1
ATOM 7134 O O . SER A 1 889 ? -25.872 -2.188 32.896 1.00 82.75 889 SER A O 1
ATOM 7136 N N . LYS A 1 890 ? -27.015 -2.341 30.961 1.00 82.25 890 LYS A N 1
ATOM 7137 C CA . LYS A 1 890 ? -28.367 -2.141 31.527 1.00 82.25 890 LYS A CA 1
ATOM 7138 C C . LYS A 1 890 ? -28.922 -3.354 32.277 1.00 82.25 890 LYS A C 1
ATOM 7140 O O . LYS A 1 890 ? -29.831 -3.199 33.076 1.00 82.25 890 LYS A O 1
ATOM 7145 N N . ALA A 1 891 ? -28.430 -4.557 31.993 1.00 84.56 891 ALA A N 1
ATOM 7146 C CA . ALA A 1 891 ? -28.827 -5.777 32.699 1.00 84.56 891 ALA A CA 1
ATOM 7147 C C . ALA A 1 891 ? -27.972 -6.053 33.949 1.00 84.56 891 ALA A C 1
ATOM 7149 O O . ALA A 1 891 ? -28.139 -7.087 34.599 1.00 84.56 891 ALA A O 1
ATOM 7150 N N . THR A 1 892 ? -27.017 -5.168 34.252 1.00 81.25 892 THR A N 1
ATOM 7151 C CA . THR A 1 892 ? -26.029 -5.344 35.313 1.00 81.25 892 THR A CA 1
ATOM 7152 C C . THR A 1 892 ? -26.290 -4.375 36.471 1.00 81.25 892 THR A C 1
ATOM 7154 O O . THR A 1 892 ? -26.225 -3.167 36.244 1.00 81.25 892 THR A O 1
ATOM 7157 N N . PRO A 1 893 ? -26.437 -4.869 37.719 1.00 76.31 893 PRO A N 1
ATOM 7158 C CA . PRO A 1 893 ? -26.599 -4.016 38.891 1.00 76.31 893 PRO A CA 1
ATOM 7159 C C . PRO A 1 893 ? -25.484 -2.972 39.027 1.00 76.31 893 PRO A C 1
ATOM 7161 O O . PRO A 1 893 ? -24.296 -3.290 38.910 1.00 76.31 893 PRO A O 1
ATOM 7164 N N . SER A 1 894 ? -25.869 -1.736 39.352 1.00 70.44 894 SER A N 1
ATOM 7165 C CA . SER A 1 894 ? -24.985 -0.558 39.425 1.00 70.44 894 SER A CA 1
ATOM 7166 C C . SER A 1 894 ? -23.662 -0.806 40.167 1.00 70.44 894 SER A C 1
ATOM 7168 O O . SER A 1 894 ? -22.594 -0.522 39.629 1.00 70.44 894 SER A O 1
ATOM 7170 N N . HIS A 1 895 ? -23.719 -1.428 41.349 1.00 68.75 895 HIS A N 1
ATOM 7171 C CA . HIS A 1 895 ? -22.563 -1.729 42.209 1.00 68.75 895 HIS A CA 1
ATOM 7172 C C . HIS A 1 895 ? -21.545 -2.741 41.633 1.00 68.75 895 HIS A C 1
ATOM 7174 O O . HIS A 1 895 ? -20.519 -3.009 42.258 1.00 68.75 895 HIS A O 1
ATOM 7180 N N . ILE A 1 896 ? -21.813 -3.349 40.469 1.00 73.31 896 ILE A N 1
ATOM 7181 C CA . ILE A 1 896 ? -20.882 -4.268 39.783 1.00 73.31 896 ILE A CA 1
ATOM 7182 C C . ILE A 1 896 ? -20.678 -3.929 38.299 1.00 73.31 896 ILE A C 1
ATOM 7184 O O . ILE A 1 896 ? -19.919 -4.622 37.615 1.00 73.31 896 ILE A O 1
ATOM 7188 N N . GLN A 1 897 ? -21.313 -2.861 37.808 1.00 67.25 897 GLN A N 1
ATOM 7189 C CA . GLN A 1 897 ? -21.377 -2.493 36.392 1.00 67.25 897 GLN A CA 1
ATOM 7190 C C . GLN A 1 897 ? -19.989 -2.305 35.763 1.00 67.25 897 GLN A C 1
ATOM 7192 O O . GLN A 1 897 ? -19.699 -2.899 34.723 1.00 67.25 897 GLN A O 1
ATOM 7197 N N . GLY A 1 898 ? -19.089 -1.579 36.435 1.00 67.25 898 GLY A N 1
ATOM 7198 C CA . GLY A 1 898 ? -17.711 -1.383 35.967 1.00 67.25 898 GLY A CA 1
ATOM 7199 C C . GLY A 1 898 ? -16.933 -2.696 35.822 1.00 67.25 898 GLY A C 1
ATOM 7200 O O . GLY A 1 898 ? -16.296 -2.934 34.799 1.00 67.25 898 GLY A O 1
ATOM 7201 N N . ALA A 1 899 ? -17.048 -3.606 36.795 1.00 72.19 899 ALA A N 1
ATOM 7202 C CA . ALA A 1 899 ? -16.365 -4.901 36.747 1.00 72.19 899 ALA A CA 1
ATOM 7203 C C . ALA A 1 899 ? -16.871 -5.803 35.606 1.00 72.19 899 ALA A C 1
ATOM 7205 O O . ALA A 1 899 ? -16.091 -6.563 35.031 1.00 72.19 899 ALA A O 1
ATOM 7206 N N . MET A 1 900 ? -18.158 -5.709 35.259 1.00 80.56 900 MET A N 1
ATOM 7207 C CA . MET A 1 900 ? -18.737 -6.451 34.136 1.00 80.56 900 MET A CA 1
ATOM 7208 C C . MET A 1 900 ? -18.298 -5.862 32.791 1.00 80.56 900 MET A C 1
ATOM 7210 O O . MET A 1 900 ? -17.935 -6.620 31.896 1.00 80.56 900 MET A O 1
ATOM 7214 N N . LEU A 1 901 ? -18.212 -4.533 32.658 1.00 77.81 901 LEU A N 1
ATOM 7215 C CA . LEU A 1 901 ? -17.656 -3.891 31.458 1.00 77.81 901 LEU A CA 1
ATOM 7216 C C . LEU A 1 901 ? -16.171 -4.239 31.242 1.00 77.81 901 LEU A C 1
ATOM 7218 O O . LEU A 1 901 ? -15.773 -4.520 30.110 1.00 77.81 901 LEU A O 1
ATOM 7222 N N . THR A 1 902 ? -15.372 -4.327 32.312 1.00 77.38 902 THR A N 1
ATOM 7223 C CA . THR A 1 902 ? -13.996 -4.858 32.249 1.00 77.38 902 THR A CA 1
ATOM 7224 C C . THR A 1 902 ? -13.973 -6.320 31.792 1.00 77.38 902 THR A C 1
ATOM 7226 O O . THR A 1 902 ? -13.142 -6.689 30.964 1.00 77.38 902 THR A O 1
ATOM 7229 N N . GLY A 1 903 ? -14.914 -7.147 32.264 1.00 84.62 903 GLY A N 1
ATOM 7230 C CA . GLY A 1 903 ? -15.100 -8.520 31.783 1.00 84.62 903 GLY A CA 1
ATOM 7231 C C . GLY A 1 903 ? -15.410 -8.591 30.285 1.00 84.62 903 GLY A C 1
ATOM 7232 O O . GLY A 1 903 ? -14.796 -9.388 29.579 1.00 84.62 903 GLY A O 1
ATOM 7233 N N . VAL A 1 904 ? -16.305 -7.732 29.783 1.00 86.94 904 VAL A N 1
ATOM 7234 C CA . VAL A 1 904 ? -16.641 -7.640 28.348 1.00 86.94 904 VAL A CA 1
ATOM 7235 C C . VAL A 1 904 ? -15.414 -7.234 27.523 1.00 86.94 904 VAL A C 1
ATOM 7237 O O . VAL A 1 904 ? -15.138 -7.870 26.511 1.00 86.94 904 VAL A O 1
ATOM 7240 N N . SER A 1 905 ? -14.632 -6.249 27.982 1.00 84.38 905 SER A N 1
ATOM 7241 C CA . SER A 1 905 ? -13.391 -5.810 27.318 1.00 84.38 905 SER A CA 1
ATOM 7242 C C . SER A 1 905 ? -12.339 -6.929 27.225 1.00 84.38 905 SER A C 1
ATOM 7244 O O . SER A 1 905 ? -11.756 -7.176 26.158 1.00 84.38 905 SER A O 1
ATOM 7246 N N . ALA A 1 906 ? -12.143 -7.666 28.323 1.00 88.50 906 ALA A N 1
ATOM 7247 C CA . ALA A 1 906 ? -11.270 -8.836 28.363 1.00 88.50 906 ALA A CA 1
ATOM 7248 C C . ALA A 1 906 ? -11.760 -9.936 27.402 1.00 88.50 906 ALA A C 1
ATOM 7250 O O . ALA A 1 906 ? -10.959 -10.494 26.652 1.00 88.50 906 ALA A O 1
ATOM 7251 N N . LEU A 1 907 ? -13.072 -10.196 27.362 1.00 92.12 907 LEU A N 1
ATOM 7252 C CA . LEU A 1 907 ? -13.671 -11.180 26.458 1.00 92.12 907 LEU A CA 1
ATOM 7253 C C . LEU A 1 907 ? -13.489 -10.798 24.981 1.00 92.12 907 LEU A C 1
ATOM 7255 O O . LEU A 1 907 ? -13.062 -11.652 24.203 1.00 92.12 907 LEU A O 1
ATOM 7259 N N . SER A 1 908 ? -13.715 -9.527 24.605 1.00 91.44 908 SER A N 1
ATOM 7260 C CA . SER A 1 908 ? -13.391 -9.043 23.251 1.00 91.44 908 SER A CA 1
ATOM 7261 C C . SER A 1 908 ? -11.924 -9.274 22.923 1.00 91.44 908 SER A C 1
ATOM 7263 O O . SER A 1 908 ? -11.621 -9.842 21.884 1.00 91.44 908 SER A O 1
ATOM 7265 N N . SER A 1 909 ? -11.011 -8.917 23.827 1.00 92.44 909 SER A N 1
ATOM 7266 C CA . SER A 1 909 ? -9.570 -9.039 23.579 1.00 92.44 909 SER A CA 1
ATOM 7267 C C . SER A 1 909 ? -9.164 -10.491 23.304 1.00 92.44 909 SER A C 1
ATOM 7269 O O . SER A 1 909 ? -8.508 -10.770 22.305 1.00 92.44 909 SER A O 1
ATOM 7271 N N . LEU A 1 910 ? -9.633 -11.442 24.118 1.00 93.50 910 LEU A N 1
ATOM 7272 C CA . LEU A 1 910 ? -9.359 -12.865 23.905 1.00 93.50 910 LEU A CA 1
ATOM 7273 C C . LEU A 1 910 ? -9.954 -13.386 22.582 1.00 93.50 910 LEU A C 1
ATOM 7275 O O . LEU A 1 910 ? -9.292 -14.117 21.847 1.00 93.50 910 LEU A O 1
ATOM 7279 N N . SER A 1 911 ? -11.184 -12.987 22.250 1.00 94.62 911 SER A N 1
ATOM 7280 C CA . SER A 1 911 ? -11.836 -13.390 20.995 1.00 94.62 911 SER A CA 1
ATOM 7281 C C . SER A 1 911 ? -11.205 -12.774 19.743 1.00 94.62 911 SER A C 1
ATOM 7283 O O . SER A 1 911 ? -11.090 -13.461 18.733 1.00 94.62 911 SER A O 1
ATOM 7285 N N . SER A 1 912 ? -10.741 -11.520 19.805 1.00 94.19 912 SER A N 1
ATOM 7286 C CA . SER A 1 912 ? -10.031 -10.857 18.710 1.00 94.19 912 SER A CA 1
ATOM 7287 C C . SER A 1 912 ? -8.651 -11.474 18.505 1.00 94.19 912 SER A C 1
ATOM 7289 O O . SER A 1 912 ? -8.269 -11.688 17.363 1.00 94.19 912 SER A O 1
ATOM 7291 N N . ALA A 1 913 ? -7.938 -11.865 19.570 1.00 94.31 913 ALA A N 1
ATOM 7292 C CA . ALA A 1 913 ? -6.704 -12.646 19.437 1.00 94.31 913 ALA A CA 1
ATOM 7293 C C . ALA A 1 913 ? -6.952 -13.967 18.684 1.00 94.31 913 ALA A C 1
ATOM 7295 O O . ALA A 1 913 ? -6.259 -14.272 17.713 1.00 94.31 913 ALA A O 1
ATOM 7296 N N . ALA A 1 914 ? -7.984 -14.718 19.087 1.00 94.69 914 ALA A N 1
ATOM 7297 C CA . ALA A 1 914 ? -8.368 -15.965 18.429 1.00 94.69 914 ALA A CA 1
ATOM 7298 C C . ALA A 1 914 ? -8.810 -15.749 16.967 1.00 94.69 914 ALA A C 1
ATOM 7300 O O . ALA A 1 914 ? -8.405 -16.511 16.092 1.00 94.69 914 ALA A O 1
ATOM 7301 N N . GLY A 1 915 ? -9.587 -14.697 16.691 1.00 94.44 915 GLY A N 1
ATOM 7302 C CA . GLY A 1 915 ? -10.064 -14.345 15.351 1.00 94.44 915 GLY A CA 1
ATOM 7303 C C . GLY A 1 915 ? -8.939 -13.905 14.418 1.00 94.44 915 GLY A C 1
ATOM 7304 O O . GLY A 1 915 ? -8.861 -14.386 13.291 1.00 94.44 915 GLY A O 1
ATOM 7305 N N . ALA A 1 916 ? -8.018 -13.066 14.900 1.00 92.50 916 ALA A N 1
ATOM 7306 C CA . ALA A 1 916 ? -6.837 -12.605 14.166 1.00 92.50 916 ALA A CA 1
ATOM 7307 C C . ALA A 1 916 ? -5.897 -13.754 13.768 1.00 92.50 916 ALA A C 1
ATOM 7309 O O . ALA A 1 916 ? -5.361 -13.756 12.657 1.00 92.50 916 ALA A O 1
ATOM 7310 N N . TYR A 1 917 ? -5.720 -14.722 14.674 1.00 94.69 917 TYR A N 1
ATOM 7311 C CA . TYR A 1 917 ? -4.858 -15.880 14.468 1.00 94.69 917 TYR A CA 1
ATOM 7312 C C . TYR A 1 917 ? -5.509 -16.928 13.554 1.00 94.69 917 TYR A C 1
ATOM 7314 O O . TYR A 1 917 ? -4.920 -17.340 12.555 1.00 94.69 917 TYR A O 1
ATOM 7322 N N . ALA A 1 918 ? -6.738 -17.354 13.862 1.00 94.44 918 ALA A N 1
ATOM 7323 C CA . ALA A 1 918 ? -7.395 -18.441 13.139 1.00 94.44 918 ALA A CA 1
ATOM 7324 C C . ALA A 1 918 ? -7.710 -18.071 11.682 1.00 94.44 918 ALA A C 1
ATOM 7326 O O . ALA A 1 918 ? -7.450 -18.866 10.782 1.00 94.44 918 ALA A O 1
ATOM 7327 N N . SER A 1 919 ? -8.225 -16.862 11.440 1.00 89.25 919 SER A N 1
ATOM 7328 C CA . SER A 1 919 ? -8.648 -16.413 10.106 1.00 89.25 919 SER A CA 1
ATOM 7329 C C . SER A 1 919 ? -7.538 -16.485 9.064 1.00 89.25 919 SER A C 1
ATOM 7331 O O . SER A 1 919 ? -7.696 -17.129 8.031 1.00 89.25 919 SER A O 1
ATOM 7333 N N . GLN A 1 920 ? -6.393 -15.880 9.371 1.00 91.19 920 GLN A N 1
ATOM 7334 C CA . GLN A 1 920 ? -5.240 -15.814 8.481 1.00 91.19 920 GLN A CA 1
ATOM 7335 C C . GLN A 1 920 ? -4.601 -17.184 8.249 1.00 91.19 920 GLN A C 1
ATOM 7337 O O . GLN A 1 920 ? -4.188 -17.470 7.133 1.00 91.19 920 GLN A O 1
ATOM 7342 N N . ASN A 1 921 ? -4.597 -18.082 9.240 1.00 95.00 921 ASN A N 1
ATOM 7343 C CA . ASN A 1 921 ? -4.139 -19.459 9.024 1.00 95.00 921 ASN A CA 1
ATOM 7344 C C . ASN A 1 921 ? -5.109 -20.278 8.155 1.00 95.00 921 ASN A C 1
ATOM 7346 O O . ASN A 1 921 ? -4.656 -21.061 7.322 1.00 95.00 921 ASN A O 1
ATOM 7350 N N . ILE A 1 922 ? -6.426 -20.081 8.296 1.00 95.69 922 ILE A N 1
ATOM 7351 C CA . ILE A 1 922 ? -7.432 -20.711 7.424 1.00 95.69 922 ILE A CA 1
ATOM 7352 C C . ILE A 1 922 ? -7.292 -20.177 5.992 1.00 95.69 922 ILE A C 1
ATOM 7354 O O . ILE A 1 922 ? -7.181 -20.972 5.062 1.00 95.69 922 ILE A O 1
ATOM 7358 N N . PHE A 1 923 ? -7.235 -18.855 5.815 1.00 95.75 923 PHE A N 1
ATOM 7359 C CA . PHE A 1 923 ? -6.971 -18.207 4.526 1.00 95.75 923 PHE A CA 1
ATOM 7360 C C . PHE A 1 923 ? -5.693 -18.763 3.881 1.00 95.75 923 PHE A C 1
ATOM 7362 O O . PHE A 1 923 ? -5.752 -19.330 2.793 1.00 95.75 923 PHE A O 1
ATOM 7369 N N . ALA A 1 924 ? -4.566 -18.714 4.600 1.00 95.12 924 ALA A N 1
ATOM 7370 C CA . ALA A 1 924 ? -3.272 -19.197 4.131 1.00 95.12 924 ALA A CA 1
ATOM 7371 C C . ALA A 1 924 ? -3.257 -20.694 3.783 1.00 95.12 924 ALA A C 1
ATOM 7373 O O . ALA A 1 924 ? -2.487 -21.100 2.911 1.00 95.12 924 ALA A O 1
ATOM 7374 N N . TYR A 1 925 ? -4.072 -21.520 4.450 1.00 95.44 925 TYR A N 1
ATOM 7375 C CA . TYR A 1 925 ? -4.240 -22.929 4.096 1.00 95.44 925 TYR A CA 1
ATOM 7376 C C . TYR A 1 925 ? -4.992 -23.081 2.769 1.00 95.44 925 TYR A C 1
ATOM 7378 O O . TYR A 1 925 ? -4.461 -23.722 1.865 1.00 95.44 925 TYR A O 1
ATOM 7386 N N . PHE A 1 926 ? -6.163 -22.449 2.618 1.00 95.25 926 PHE A N 1
ATOM 7387 C CA . PHE A 1 926 ? -7.038 -22.593 1.441 1.00 95.25 926 PHE A CA 1
ATOM 7388 C C . PHE A 1 926 ? -6.547 -21.905 0.153 1.00 95.25 926 PHE A C 1
ATOM 7390 O O . PHE A 1 926 ? -7.167 -22.093 -0.895 1.00 95.25 926 PHE A O 1
ATOM 7397 N N . ILE A 1 927 ? -5.435 -21.164 0.213 1.00 94.50 927 ILE A N 1
ATOM 7398 C CA . ILE A 1 927 ? -4.673 -20.686 -0.959 1.00 94.50 927 ILE A CA 1
ATOM 7399 C C . ILE A 1 927 ? -3.378 -21.476 -1.212 1.00 94.50 927 ILE A C 1
ATOM 7401 O O . ILE A 1 927 ? -2.695 -21.241 -2.199 1.00 94.50 927 ILE A O 1
ATOM 7405 N N . SER A 1 928 ? -3.001 -22.401 -0.322 1.00 91.56 928 SER A N 1
ATOM 7406 C CA . SER A 1 928 ? -1.780 -23.200 -0.483 1.00 91.56 928 SER A CA 1
ATOM 7407 C C . SER A 1 928 ? -2.023 -24.461 -1.312 1.00 91.56 928 SER A C 1
ATOM 7409 O O . SER A 1 928 ? -3.111 -25.037 -1.274 1.00 91.56 928 SER A O 1
ATOM 7411 N N . ALA A 1 929 ? -0.969 -24.978 -1.949 1.00 86.31 929 ALA A N 1
ATOM 7412 C CA . ALA A 1 929 ? -0.994 -26.244 -2.692 1.00 86.31 929 ALA A CA 1
ATOM 7413 C C . ALA A 1 929 ? -1.418 -27.479 -1.856 1.00 86.31 929 ALA A C 1
ATOM 7415 O O . ALA A 1 929 ? -1.707 -28.532 -2.416 1.00 86.31 929 ALA A O 1
ATOM 7416 N N . ASN A 1 930 ? -1.475 -27.364 -0.521 1.00 87.88 930 ASN A N 1
ATOM 7417 C CA . ASN A 1 930 ? -1.913 -28.430 0.388 1.00 87.88 930 ASN A CA 1
ATOM 7418 C C . ASN A 1 930 ? -3.439 -28.478 0.609 1.00 87.88 930 ASN A C 1
ATOM 7420 O O . ASN A 1 930 ? -3.924 -29.369 1.316 1.00 87.88 930 ASN A O 1
ATOM 7424 N N . ALA A 1 931 ? -4.203 -27.513 0.088 1.00 91.31 931 ALA A N 1
ATOM 7425 C CA . ALA A 1 931 ? -5.656 -27.517 0.208 1.00 91.31 931 ALA A CA 1
ATOM 7426 C C . ALA A 1 931 ? -6.302 -28.437 -0.844 1.00 91.31 931 ALA A C 1
ATOM 7428 O O . ALA A 1 931 ? -5.924 -28.392 -2.012 1.00 91.31 931 ALA A O 1
ATOM 7429 N N . PRO A 1 932 ? -7.336 -29.223 -0.483 1.00 90.81 932 PRO A N 1
ATOM 7430 C CA . PRO A 1 932 ? -8.053 -30.067 -1.443 1.00 90.81 932 PRO A CA 1
ATOM 7431 C C . PRO A 1 932 ? -8.883 -29.256 -2.452 1.00 90.81 932 PRO A C 1
ATOM 7433 O O . PRO A 1 932 ? -9.292 -29.785 -3.480 1.00 90.81 932 PRO A O 1
ATOM 7436 N N . ILE A 1 933 ? -9.174 -27.990 -2.136 1.00 93.88 933 ILE A N 1
ATOM 7437 C CA . ILE A 1 933 ? -9.889 -27.034 -2.982 1.00 93.88 933 ILE A CA 1
ATOM 7438 C C . ILE A 1 933 ? -9.231 -25.672 -2.763 1.00 93.88 933 ILE A C 1
ATOM 7440 O O . ILE A 1 933 ? -9.190 -25.195 -1.628 1.00 93.88 933 ILE A O 1
ATOM 7444 N N . TYR A 1 934 ? -8.765 -25.036 -3.837 1.00 93.38 934 TYR A N 1
ATOM 7445 C CA . TYR A 1 934 ? -8.313 -23.648 -3.798 1.00 93.38 934 TYR A CA 1
ATOM 7446 C C . TYR A 1 934 ? -9.530 -22.726 -3.644 1.00 93.38 934 TYR A C 1
ATOM 7448 O O . TYR A 1 934 ? -10.347 -22.601 -4.561 1.00 93.38 934 TYR A O 1
ATOM 7456 N N . P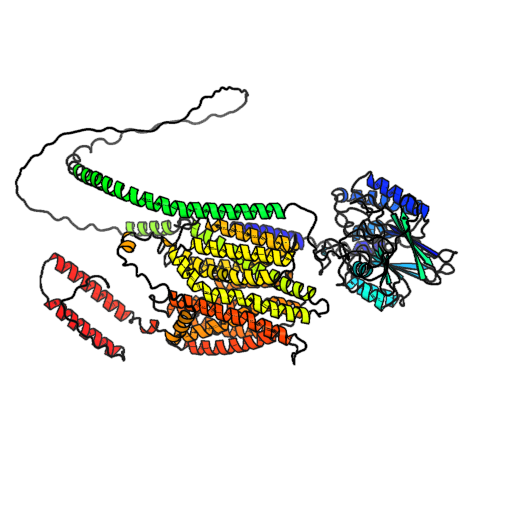HE A 1 935 ? -9.695 -22.111 -2.472 1.00 94.44 935 PHE A N 1
ATOM 7457 C CA . PHE A 1 935 ? -10.810 -21.199 -2.212 1.00 94.44 935 PHE A CA 1
ATOM 7458 C C . PHE A 1 935 ? -10.448 -20.140 -1.155 1.00 94.44 935 PHE A C 1
ATOM 7460 O O . PHE A 1 935 ? -10.733 -20.333 0.032 1.00 94.44 935 PHE A O 1
ATOM 7467 N N . PRO A 1 936 ? -9.889 -18.984 -1.572 1.00 92.56 936 PRO A N 1
ATOM 7468 C CA . PRO A 1 936 ? -9.499 -17.905 -0.661 1.00 92.56 936 PRO A CA 1
ATOM 7469 C C . PRO A 1 936 ? -10.624 -17.466 0.292 1.00 92.56 936 PRO A C 1
ATOM 7471 O O . PRO A 1 936 ? -10.364 -17.127 1.438 1.00 92.56 936 PRO A O 1
ATOM 7474 N N . GLY A 1 937 ? -11.890 -17.531 -0.141 1.00 94.25 937 GLY A N 1
ATOM 7475 C CA . GLY A 1 937 ? -13.059 -17.127 0.650 1.00 94.25 937 GLY A CA 1
ATOM 7476 C C . GLY A 1 937 ? -13.507 -18.098 1.753 1.00 94.25 937 GLY A C 1
ATOM 7477 O O . GLY A 1 937 ? -14.549 -17.861 2.366 1.00 94.25 937 GLY A O 1
ATOM 7478 N N . MET A 1 938 ? -12.790 -19.198 2.020 1.00 95.50 938 MET A N 1
ATOM 7479 C CA . MET A 1 938 ? -13.279 -20.242 2.937 1.00 95.50 938 MET A CA 1
ATOM 7480 C C . MET A 1 938 ? -13.484 -19.747 4.376 1.00 95.50 938 MET A C 1
ATOM 7482 O O . MET A 1 938 ? -14.474 -20.102 5.019 1.00 95.50 938 MET A O 1
ATOM 7486 N N . HIS A 1 939 ? -12.583 -18.902 4.884 1.00 94.38 939 HIS A N 1
ATOM 7487 C CA . HIS A 1 939 ? -12.706 -18.334 6.231 1.00 94.38 939 HIS A CA 1
ATOM 7488 C C . HIS A 1 939 ? -13.986 -17.492 6.382 1.00 94.38 939 HIS A C 1
ATOM 7490 O O . HIS A 1 939 ? -14.678 -17.612 7.395 1.00 94.38 939 HIS A O 1
ATOM 7496 N N . PHE A 1 940 ? -14.381 -16.752 5.339 1.00 95.44 940 PHE A N 1
ATOM 7497 C CA . PHE A 1 940 ? -15.650 -16.026 5.309 1.00 95.44 940 PHE A CA 1
ATOM 7498 C C . PHE A 1 940 ? -16.872 -16.957 5.326 1.00 95.44 940 PHE A C 1
ATOM 7500 O O . PHE A 1 940 ? -17.834 -16.661 6.032 1.00 95.44 940 PHE A O 1
ATOM 7507 N N . LEU A 1 941 ? -16.848 -18.113 4.645 1.00 95.88 941 LEU A N 1
ATOM 7508 C CA . LEU A 1 941 ? -17.946 -19.094 4.749 1.00 95.88 941 LEU A CA 1
ATOM 7509 C C . LEU A 1 941 ? -18.056 -19.709 6.146 1.00 95.88 941 LEU A C 1
ATOM 7511 O O . LEU A 1 941 ? -19.163 -19.822 6.679 1.00 95.88 941 LEU A O 1
ATOM 7515 N N . ILE A 1 942 ? -16.925 -20.066 6.758 1.00 95.81 942 ILE A N 1
ATOM 7516 C CA . ILE A 1 942 ? -16.885 -20.575 8.136 1.00 95.81 942 ILE A CA 1
ATOM 7517 C C . ILE A 1 942 ? -17.469 -19.525 9.093 1.00 95.81 942 ILE A C 1
ATOM 7519 O O . ILE A 1 942 ? -18.340 -19.839 9.907 1.00 95.81 942 ILE A O 1
ATOM 7523 N N . ASN A 1 943 ? -17.070 -18.261 8.937 1.00 95.00 943 ASN A N 1
ATOM 7524 C CA . ASN A 1 943 ? -17.571 -17.158 9.751 1.00 95.00 943 ASN A CA 1
ATOM 7525 C C . ASN A 1 943 ? -19.047 -16.832 9.484 1.00 95.00 943 ASN A C 1
ATOM 7527 O O . ASN A 1 943 ? -19.777 -16.568 10.437 1.00 95.00 943 ASN A O 1
ATOM 7531 N N . SER A 1 944 ? -19.537 -16.962 8.249 1.00 96.06 944 SER A N 1
ATOM 7532 C CA . SER A 1 944 ? -20.976 -16.913 7.958 1.00 96.06 944 SER A CA 1
ATOM 7533 C C . SER A 1 944 ? -21.744 -17.985 8.740 1.00 96.06 944 SER A C 1
ATOM 7535 O O . SER A 1 944 ? -22.752 -17.677 9.374 1.00 96.06 944 SER A O 1
ATOM 7537 N N . GLY A 1 945 ? -21.248 -19.229 8.774 1.00 96.88 945 GLY A N 1
ATOM 7538 C CA . GLY A 1 945 ? -21.849 -20.310 9.564 1.00 96.88 945 GLY A CA 1
ATOM 7539 C C . GLY A 1 945 ? -21.890 -20.002 11.066 1.00 96.88 945 GLY A C 1
ATOM 7540 O O . GLY A 1 945 ? -22.933 -20.158 11.707 1.00 96.88 945 GLY A O 1
ATOM 7541 N N . ILE A 1 946 ? -20.786 -19.489 11.619 1.00 96.00 946 ILE A N 1
ATOM 7542 C CA . ILE A 1 946 ? -20.684 -19.059 13.024 1.00 96.00 946 ILE A CA 1
ATOM 7543 C C . ILE A 1 946 ? -21.681 -17.928 13.331 1.00 96.00 946 ILE A C 1
ATOM 7545 O O . ILE A 1 946 ? -22.430 -18.005 14.313 1.00 96.00 946 ILE A O 1
ATOM 7549 N N . ILE A 1 947 ? -21.744 -16.891 12.490 1.00 95.38 947 ILE A N 1
ATOM 7550 C CA . ILE A 1 947 ? -22.656 -15.754 12.682 1.00 95.38 947 ILE A CA 1
ATOM 7551 C C . ILE A 1 947 ? -24.113 -16.179 12.478 1.00 95.38 947 ILE A C 1
ATOM 7553 O O . ILE A 1 947 ? -24.985 -15.719 13.214 1.00 95.38 947 ILE A O 1
ATOM 7557 N N . PHE A 1 948 ? -24.406 -17.098 11.557 1.00 96.25 948 PHE A N 1
ATOM 7558 C CA . PHE A 1 948 ? -25.754 -17.630 11.371 1.00 96.25 948 PHE A CA 1
ATOM 7559 C C . PHE A 1 948 ? -26.244 -18.349 12.635 1.00 96.25 948 PHE A C 1
ATOM 7561 O O . PHE A 1 948 ? -27.323 -18.024 13.138 1.00 96.25 948 PHE A O 1
ATOM 7568 N N . ILE A 1 949 ? -25.425 -19.224 13.231 1.00 96.69 949 ILE A N 1
ATOM 7569 C CA . ILE A 1 949 ? -25.722 -19.844 14.536 1.00 96.69 949 ILE A CA 1
ATOM 7570 C C . ILE A 1 949 ? -25.892 -18.764 15.615 1.00 96.69 949 ILE A C 1
ATOM 7572 O O . ILE A 1 949 ? -26.846 -18.804 16.390 1.00 96.69 949 ILE A O 1
ATOM 7576 N N . THR A 1 950 ? -25.028 -17.749 15.628 1.00 95.31 950 THR A N 1
ATOM 7577 C CA . THR A 1 950 ? -25.105 -16.608 16.561 1.00 95.31 950 THR A CA 1
ATOM 7578 C C . THR A 1 950 ? -26.409 -15.817 16.395 1.00 95.31 950 THR A C 1
ATOM 7580 O O . THR A 1 950 ? -27.010 -15.411 17.390 1.00 95.31 950 THR A O 1
ATOM 7583 N N . SER A 1 951 ? -26.928 -15.681 15.171 1.00 94.69 951 SER A N 1
ATOM 7584 C CA . SER A 1 951 ? -28.233 -15.069 14.903 1.00 94.69 951 SER A CA 1
ATOM 7585 C C . SER A 1 951 ? -29.373 -15.888 15.526 1.00 94.69 951 SER A C 1
ATOM 7587 O O . SER A 1 951 ? -30.212 -15.320 16.229 1.00 94.69 951 SER A O 1
ATOM 7589 N N . LEU A 1 952 ? -29.347 -17.222 15.408 1.00 95.06 952 LEU A N 1
ATOM 7590 C CA . LEU A 1 952 ? -30.324 -18.119 16.043 1.00 95.06 952 LEU A CA 1
ATOM 7591 C C . LEU A 1 952 ? -30.239 -18.060 17.578 1.00 95.06 952 LEU A C 1
ATOM 7593 O O . LEU A 1 952 ? -31.264 -17.963 18.260 1.00 95.06 952 LEU A O 1
ATOM 7597 N N . VAL A 1 953 ? -29.023 -18.035 18.136 1.00 95.12 953 VAL A N 1
ATOM 7598 C CA . VAL A 1 953 ? -28.803 -17.845 19.579 1.00 95.12 953 VAL A CA 1
ATOM 7599 C C . VAL A 1 953 ? -29.305 -16.471 20.030 1.00 95.12 953 VAL A C 1
ATOM 7601 O O . VAL A 1 953 ? -29.880 -16.377 21.110 1.00 95.12 953 VAL A O 1
ATOM 7604 N N . SER A 1 954 ? -29.187 -15.420 19.212 1.00 94.19 954 SER A N 1
ATOM 7605 C CA . SER A 1 954 ? -29.716 -14.088 19.543 1.00 94.19 954 SER A CA 1
ATOM 7606 C C . SER A 1 954 ? -31.251 -14.037 19.560 1.00 94.19 954 SER A C 1
ATOM 7608 O O . SER A 1 954 ? -31.834 -13.371 20.420 1.00 94.19 954 SER A O 1
ATOM 7610 N N . VAL A 1 955 ? -31.926 -14.819 18.704 1.00 94.50 955 VAL A N 1
ATOM 7611 C CA . VAL A 1 955 ? -33.387 -15.010 18.773 1.00 94.50 955 VAL A CA 1
ATOM 7612 C C . VAL A 1 955 ? -33.770 -15.674 20.096 1.00 94.50 955 VAL A C 1
ATOM 7614 O O . VAL A 1 955 ? -34.689 -15.197 20.766 1.00 94.50 955 VAL A O 1
ATOM 7617 N N . TYR A 1 956 ? -33.054 -16.718 20.524 1.00 92.19 956 TYR A N 1
ATOM 7618 C CA . TYR A 1 956 ? -33.272 -17.341 21.836 1.00 92.19 956 TYR A CA 1
ATOM 7619 C C . TYR A 1 956 ? -32.968 -16.371 22.991 1.00 92.19 956 TYR A C 1
ATOM 7621 O O . TYR A 1 956 ? -33.791 -16.231 23.895 1.00 92.19 956 TYR A O 1
ATOM 7629 N N . ALA A 1 957 ? -31.857 -15.630 22.922 1.00 89.81 957 ALA A N 1
ATOM 7630 C CA . ALA A 1 957 ? -31.466 -14.620 23.909 1.00 89.81 957 ALA A CA 1
ATOM 7631 C C . ALA A 1 957 ? -32.541 -13.546 24.118 1.00 89.81 957 ALA A C 1
ATOM 7633 O O . ALA A 1 957 ? -32.813 -13.153 25.251 1.00 89.81 957 ALA A O 1
ATOM 7634 N N . SER A 1 958 ? -33.213 -13.120 23.043 1.00 86.88 958 SER A N 1
ATOM 7635 C CA . SER A 1 958 ? -34.272 -12.112 23.126 1.00 86.88 958 SER A CA 1
ATOM 7636 C C . SER A 1 958 ? -35.478 -12.527 23.979 1.00 86.88 958 SER A C 1
ATOM 7638 O O . SER A 1 958 ? -36.149 -11.652 24.529 1.00 86.88 958 SER A O 1
ATOM 7640 N N . ARG A 1 959 ? -35.706 -13.842 24.123 1.00 87.94 959 ARG A N 1
ATOM 7641 C CA . ARG A 1 959 ? -36.774 -14.446 24.938 1.00 87.94 959 ARG A CA 1
ATOM 7642 C C . ARG A 1 959 ? -36.405 -14.588 26.417 1.00 87.94 959 ARG A C 1
ATOM 7644 O O . ARG A 1 959 ? -37.275 -14.912 27.219 1.00 87.94 959 ARG A O 1
ATOM 7651 N N . ILE A 1 960 ? -35.141 -14.381 26.790 1.00 86.94 960 ILE A N 1
ATOM 7652 C CA . ILE A 1 960 ? -34.706 -14.412 28.191 1.00 86.94 960 ILE A CA 1
ATOM 7653 C C . ILE A 1 960 ? -35.115 -13.083 28.848 1.00 86.94 960 ILE A C 1
ATOM 7655 O O . ILE A 1 960 ? -34.878 -12.005 28.297 1.00 86.94 960 ILE A O 1
ATOM 7659 N N . GLN A 1 961 ? -35.754 -13.154 30.017 1.00 77.94 961 GLN A N 1
ATOM 7660 C CA . GLN A 1 961 ? -36.134 -11.972 30.799 1.00 77.94 961 GLN A CA 1
ATOM 7661 C C . GLN A 1 961 ? -34.890 -11.254 31.350 1.00 77.94 961 GLN A C 1
ATOM 7663 O O . GLN A 1 961 ? -33.900 -11.898 31.708 1.00 77.94 961 GLN A O 1
ATOM 7668 N N . ASN A 1 962 ? -34.929 -9.919 31.398 1.00 73.50 962 ASN A N 1
ATOM 7669 C CA . ASN A 1 962 ? -33.857 -9.109 31.977 1.00 73.50 962 ASN A CA 1
ATOM 7670 C C . ASN A 1 962 ? -34.007 -9.071 33.512 1.00 73.50 962 ASN A C 1
ATOM 7672 O O . ASN A 1 962 ? -35.081 -8.686 33.975 1.00 73.50 962 ASN A O 1
ATOM 7676 N N . PRO A 1 963 ? -32.966 -9.392 34.307 1.00 63.84 963 PRO A N 1
ATOM 7677 C CA . PRO A 1 963 ? -33.043 -9.366 35.769 1.00 63.84 963 PRO A CA 1
ATOM 7678 C C . PRO A 1 963 ? -33.587 -8.063 36.378 1.00 63.84 963 PRO A C 1
ATOM 7680 O O . PRO A 1 963 ? -34.366 -8.131 37.328 1.00 63.84 963 PRO A O 1
ATOM 7683 N N . GLU A 1 964 ? -33.244 -6.891 35.827 1.00 58.75 964 GLU A N 1
ATOM 7684 C CA . GLU A 1 964 ? -33.768 -5.611 36.340 1.00 58.75 964 GLU A CA 1
ATOM 7685 C C . GLU A 1 964 ? -35.235 -5.332 35.953 1.00 58.75 964 GLU A C 1
ATOM 7687 O O . GLU A 1 964 ? -35.927 -4.653 36.710 1.00 58.75 964 GLU A O 1
ATOM 7692 N N . GLU A 1 965 ? -35.757 -5.883 34.844 1.00 52.47 965 GLU A N 1
ATOM 7693 C CA . GLU A 1 965 ? -37.190 -5.749 34.492 1.00 52.47 965 GLU A CA 1
ATOM 7694 C C . GLU A 1 965 ? -38.078 -6.422 35.558 1.00 52.47 965 GLU A C 1
ATOM 7696 O O . GLU A 1 965 ? -39.165 -5.938 35.852 1.00 52.47 965 GLU A O 1
ATOM 7701 N N . THR A 1 966 ? -37.580 -7.487 36.195 1.00 47.81 966 THR A N 1
ATOM 7702 C CA . THR A 1 966 ? -38.216 -8.184 37.329 1.00 47.81 966 THR A CA 1
ATOM 7703 C C . THR A 1 966 ? -38.088 -7.481 38.687 1.00 47.81 966 THR A C 1
ATOM 7705 O O . THR A 1 966 ? -38.779 -7.877 39.620 1.00 47.81 966 THR A O 1
ATOM 7708 N N . GLN A 1 967 ? -37.220 -6.471 38.839 1.00 44.25 967 GLN A N 1
ATOM 7709 C CA . GLN A 1 967 ? -36.996 -5.772 40.121 1.00 44.25 967 GLN A CA 1
ATOM 7710 C C . GLN A 1 967 ? -37.644 -4.381 40.197 1.00 44.25 967 GLN A C 1
ATOM 7712 O O . GLN A 1 967 ? -37.677 -3.773 41.268 1.00 44.25 967 GLN A O 1
ATOM 7717 N N . GLN A 1 968 ? -38.179 -3.857 39.092 1.00 42.88 968 GLN A N 1
ATOM 7718 C CA . GLN A 1 968 ? -38.920 -2.598 39.118 1.00 42.88 968 GLN A CA 1
ATOM 7719 C C . GLN A 1 968 ? -40.361 -2.831 39.583 1.00 42.88 968 GLN A C 1
ATOM 7721 O O . GLN A 1 968 ? -41.184 -3.377 38.851 1.00 42.88 968 GLN A O 1
ATOM 7726 N N . LEU A 1 969 ? -40.667 -2.361 40.797 1.00 44.81 969 LEU A N 1
ATOM 7727 C CA . LEU A 1 969 ? -42.038 -2.222 41.300 1.00 44.81 969 LEU A CA 1
ATOM 7728 C C . LEU A 1 969 ? -42.933 -1.533 40.250 1.00 44.81 969 LEU A C 1
ATOM 7730 O O . LEU A 1 969 ? -42.491 -0.535 39.663 1.00 44.81 969 LEU A O 1
ATOM 7734 N N . PRO A 1 970 ? -44.184 -1.998 40.042 1.00 48.25 970 PRO A N 1
ATOM 7735 C CA . PRO A 1 970 ? -45.114 -1.368 39.111 1.00 48.25 970 PRO A CA 1
ATOM 7736 C C . PRO A 1 970 ? -45.208 0.145 39.356 1.00 48.25 970 PRO A C 1
ATOM 7738 O O . PRO A 1 970 ? -45.228 0.569 40.516 1.00 48.25 970 PRO A O 1
ATOM 7741 N N . PRO A 1 971 ? -45.291 0.990 38.309 1.00 48.78 971 PRO A N 1
ATOM 7742 C CA . PRO A 1 971 ? -45.292 2.444 38.480 1.00 48.78 971 PRO A CA 1
ATOM 7743 C C . PRO A 1 971 ? -46.446 2.954 39.360 1.00 48.78 971 PRO A C 1
ATOM 7745 O O . PRO A 1 971 ? -46.295 3.981 40.015 1.00 48.78 971 PRO A O 1
ATOM 7748 N N . THR A 1 972 ? -47.556 2.214 39.439 1.00 52.16 972 THR A N 1
ATOM 7749 C CA . THR A 1 972 ? -48.652 2.426 40.397 1.00 52.16 972 THR A CA 1
ATOM 7750 C C . THR A 1 972 ? -48.212 2.220 41.849 1.00 52.16 972 THR A C 1
ATOM 7752 O O . THR A 1 972 ? -48.382 3.127 42.662 1.00 52.16 972 THR A O 1
ATOM 7755 N N . LEU A 1 973 ? -47.584 1.082 42.173 1.00 49.00 973 LEU A N 1
ATOM 7756 C CA . LEU A 1 973 ? -47.089 0.790 43.525 1.00 49.00 973 LEU A CA 1
ATOM 7757 C C . LEU A 1 973 ? -45.957 1.744 43.928 1.00 49.00 973 LEU A C 1
ATOM 7759 O O . LEU A 1 973 ? -45.946 2.259 45.041 1.00 49.00 973 LEU A O 1
ATOM 7763 N N . LYS A 1 974 ? -45.039 2.044 42.999 1.00 46.19 974 LYS A N 1
ATOM 7764 C CA . LYS A 1 974 ? -43.952 3.010 43.217 1.00 46.19 974 LYS A CA 1
ATOM 7765 C C . LYS A 1 974 ? -44.478 4.420 43.496 1.00 46.19 974 LYS A C 1
ATOM 7767 O O . LYS A 1 974 ? -43.878 5.130 44.297 1.00 46.19 974 LYS A O 1
ATOM 7772 N N . LYS A 1 975 ? -45.578 4.823 42.847 1.00 50.56 975 LYS A N 1
ATOM 7773 C CA . LYS A 1 975 ? -46.234 6.104 43.119 1.00 50.56 975 LYS A CA 1
ATOM 7774 C C . LYS A 1 975 ? -46.907 6.103 44.495 1.00 50.56 975 LYS A C 1
ATOM 7776 O O . LYS A 1 975 ? -46.615 7.002 45.268 1.00 50.56 975 LYS A O 1
ATOM 7781 N N . SER A 1 976 ? -47.688 5.068 44.830 1.00 51.88 976 SER A N 1
ATOM 7782 C CA . SER A 1 976 ? -48.296 4.916 46.167 1.00 51.88 976 SER A CA 1
ATOM 7783 C C . SER A 1 976 ? -47.248 5.017 47.278 1.00 51.88 976 SER A C 1
ATOM 7785 O O . SER A 1 976 ? -47.394 5.825 48.184 1.00 51.88 976 SER A O 1
ATOM 7787 N N . LEU A 1 977 ? -46.144 4.271 47.155 1.00 49.12 977 LEU A N 1
ATOM 7788 C CA . LEU A 1 977 ? -45.037 4.299 48.114 1.00 49.12 977 LEU A CA 1
ATOM 7789 C C . LEU A 1 977 ? -44.381 5.683 48.234 1.00 49.12 977 LEU A C 1
ATOM 7791 O O . LEU A 1 977 ? -44.024 6.081 49.338 1.00 49.12 977 LEU A O 1
ATOM 7795 N N . LEU A 1 978 ? -44.215 6.429 47.135 1.00 49.44 978 LEU A N 1
ATOM 7796 C CA . LEU A 1 978 ? -43.684 7.796 47.204 1.00 49.44 978 LEU A CA 1
ATOM 7797 C C . LEU A 1 978 ? -44.669 8.768 47.861 1.00 49.44 978 LEU A C 1
ATOM 7799 O O . LEU A 1 978 ? -44.236 9.608 48.649 1.00 49.44 978 LEU A O 1
ATOM 7803 N N . ASP A 1 979 ? -45.958 8.660 47.544 1.00 50.47 979 ASP A N 1
ATOM 7804 C CA . ASP A 1 979 ? -47.007 9.510 48.108 1.00 50.47 979 ASP A CA 1
ATOM 7805 C C . ASP A 1 979 ? -47.124 9.255 49.634 1.00 50.47 979 ASP A C 1
ATOM 7807 O O . ASP A 1 979 ? -47.087 10.207 50.420 1.00 50.47 979 ASP A O 1
ATOM 7811 N N . ASP A 1 980 ? -47.103 7.986 50.071 1.00 50.41 980 ASP A N 1
ATOM 7812 C CA . ASP A 1 980 ? -47.101 7.570 51.486 1.00 50.41 980 ASP A CA 1
ATOM 7813 C C . ASP A 1 980 ? -45.821 8.014 52.236 1.00 50.41 980 ASP A C 1
ATOM 7815 O O . ASP A 1 980 ? -45.894 8.559 53.343 1.00 50.41 980 ASP A O 1
ATOM 7819 N N . ILE A 1 981 ? -44.628 7.863 51.640 1.00 51.06 981 ILE A N 1
ATOM 7820 C CA . ILE A 1 981 ? -43.363 8.350 52.232 1.00 51.06 981 ILE A CA 1
ATOM 7821 C C . ILE A 1 981 ? -43.361 9.882 52.347 1.00 51.06 981 ILE A C 1
ATOM 7823 O O . ILE A 1 981 ? -42.844 10.430 53.322 1.00 51.06 981 ILE A O 1
ATOM 7827 N N . THR A 1 982 ? -43.955 10.588 51.381 1.00 45.28 982 THR A N 1
ATOM 7828 C CA . THR A 1 982 ? -44.045 12.056 51.406 1.00 45.28 982 THR A CA 1
ATOM 7829 C C . THR A 1 982 ? -44.982 12.522 52.522 1.00 45.28 982 THR A C 1
ATOM 7831 O O . THR A 1 982 ? -44.600 13.399 53.297 1.00 45.28 982 THR A O 1
ATOM 7834 N N . LEU A 1 983 ? -46.145 11.879 52.685 1.00 46.62 983 LEU A N 1
ATOM 7835 C CA . LEU A 1 983 ? -47.049 12.076 53.828 1.00 46.62 983 LEU A CA 1
ATOM 7836 C C . LEU A 1 983 ? -46.348 11.821 55.173 1.00 46.62 983 LEU A C 1
ATOM 7838 O O . LEU A 1 983 ? -46.443 12.644 56.084 1.00 46.62 983 LEU A O 1
ATOM 7842 N N . THR A 1 984 ? -45.571 10.740 55.270 1.00 43.25 984 THR A N 1
ATOM 7843 C CA . THR A 1 984 ? -44.811 10.387 56.483 1.00 43.25 984 THR A CA 1
ATOM 7844 C C . THR A 1 984 ? -43.749 11.444 56.816 1.00 43.25 984 THR A C 1
ATOM 7846 O O . THR A 1 984 ? -43.583 11.824 57.974 1.00 43.25 984 THR A O 1
ATOM 7849 N N . ARG A 1 985 ? -43.063 11.994 55.802 1.00 40.84 985 ARG A N 1
ATOM 7850 C CA . ARG A 1 985 ? -42.112 13.107 55.972 1.00 40.84 985 ARG A CA 1
ATOM 7851 C C . ARG A 1 985 ? -42.796 14.390 56.450 1.00 40.84 985 ARG A C 1
ATOM 7853 O O . ARG A 1 985 ? -42.206 15.111 57.246 1.00 40.84 985 ARG A O 1
ATOM 7860 N N . TYR A 1 986 ? -44.017 14.666 55.989 1.00 42.34 986 TYR A N 1
ATOM 7861 C CA . TYR A 1 986 ? -44.798 15.811 56.463 1.00 42.34 986 TYR A CA 1
ATOM 7862 C C . TYR A 1 986 ? -45.249 15.644 57.923 1.00 42.34 986 TYR A C 1
ATOM 7864 O O . TYR A 1 986 ? -45.109 16.600 58.679 1.00 42.34 986 TYR A O 1
ATOM 7872 N N . SER A 1 987 ? -45.701 14.454 58.344 1.00 42.12 987 SER A N 1
ATOM 7873 C CA . SER A 1 987 ? -46.025 14.170 59.759 1.00 42.12 987 SER A CA 1
ATOM 7874 C C . SER A 1 987 ? -44.796 14.314 60.662 1.00 42.12 987 SER A C 1
ATOM 7876 O O . SER A 1 987 ? -44.821 15.124 61.580 1.00 42.12 987 SER A O 1
ATOM 7878 N N . LEU A 1 988 ? -43.679 13.649 60.346 1.00 42.56 988 LEU A N 1
ATOM 7879 C CA . LEU A 1 988 ? -42.465 13.696 61.178 1.00 42.56 988 LEU A CA 1
ATOM 7880 C C . LEU A 1 988 ? -41.857 15.102 61.318 1.00 42.56 988 LEU A C 1
ATOM 7882 O O . LEU A 1 988 ? -41.194 15.389 62.316 1.00 42.56 988 LEU A O 1
ATOM 7886 N N . VAL A 1 989 ? -42.056 15.985 60.334 1.00 44.16 989 VAL A N 1
ATOM 7887 C CA . VAL A 1 989 ? -41.660 17.401 60.437 1.00 44.16 989 VAL A CA 1
ATOM 7888 C C . VAL A 1 989 ? -42.660 18.202 61.278 1.00 44.16 989 VAL A C 1
ATOM 7890 O O . VAL A 1 989 ? -42.240 19.099 62.001 1.00 44.16 989 VAL A O 1
ATOM 7893 N N . TYR A 1 990 ? -43.952 17.868 61.239 1.00 41.91 990 TYR A N 1
ATOM 7894 C CA . TYR A 1 990 ? -44.972 18.488 62.090 1.00 41.91 990 TYR A CA 1
ATOM 7895 C C . TYR A 1 990 ? -44.776 18.117 63.571 1.00 41.91 990 TYR A C 1
ATOM 7897 O O . TYR A 1 990 ? -44.787 18.991 64.437 1.00 41.91 990 TYR A O 1
ATOM 7905 N N . ASP A 1 991 ? -44.506 16.843 63.860 1.00 42.16 991 ASP A N 1
ATOM 7906 C CA . ASP A 1 991 ? -44.378 16.330 65.230 1.00 42.16 991 ASP A CA 1
ATOM 7907 C C . ASP A 1 991 ? -43.073 16.789 65.912 1.00 42.16 991 ASP A C 1
ATOM 7909 O O . ASP A 1 991 ? -43.088 17.147 67.091 1.00 42.16 991 ASP A O 1
ATOM 7913 N N . ASN A 1 992 ? -41.964 16.921 65.167 1.00 43.66 992 ASN A N 1
ATOM 7914 C CA . ASN A 1 992 ? -40.722 17.529 65.682 1.00 43.66 992 ASN A CA 1
ATOM 7915 C C . ASN A 1 992 ? -40.860 19.024 66.038 1.00 43.66 992 ASN A C 1
ATOM 7917 O O . ASN A 1 992 ? -40.014 19.554 66.755 1.00 43.66 992 ASN A O 1
ATOM 7921 N N . ILE A 1 993 ? -41.895 19.713 65.543 1.00 44.47 993 ILE A N 1
ATOM 7922 C CA . ILE A 1 993 ? -42.173 21.121 65.873 1.00 44.47 993 ILE A CA 1
ATOM 7923 C C . ILE A 1 993 ? -43.099 21.237 67.098 1.00 44.47 993 ILE A C 1
ATOM 7925 O O . ILE A 1 993 ? -43.040 22.242 67.805 1.00 44.47 993 ILE A O 1
ATOM 7929 N N . TYR A 1 994 ? -43.919 20.216 67.382 1.00 41.94 994 TYR A N 1
ATOM 7930 C CA . TYR A 1 994 ? -44.953 20.263 68.428 1.00 41.94 994 TYR A CA 1
ATOM 7931 C C . TYR A 1 994 ? -44.766 19.304 69.613 1.00 41.94 994 TYR A C 1
ATOM 7933 O O . TYR A 1 994 ? -45.533 19.390 70.570 1.00 41.94 994 TYR A O 1
ATOM 7941 N N . GLY A 1 995 ? -43.729 18.462 69.610 1.00 40.41 995 GLY A N 1
ATOM 7942 C CA . GLY A 1 995 ? -43.213 17.822 70.824 1.00 40.41 995 GLY A CA 1
ATOM 7943 C C . GLY A 1 995 ? -44.189 16.863 71.508 1.00 40.41 995 GLY A C 1
ATOM 7944 O O . GLY A 1 995 ? -44.452 17.010 72.701 1.00 40.41 995 GLY A O 1
ATOM 7945 N N . TYR A 1 996 ? -44.699 15.876 70.768 1.00 42.16 996 TYR A N 1
ATOM 7946 C CA . TYR A 1 996 ? -45.412 14.733 71.344 1.00 42.16 996 TYR A CA 1
ATOM 7947 C C . TYR A 1 996 ? -44.563 13.461 71.276 1.00 42.16 996 TYR A C 1
ATOM 7949 O O . TYR A 1 996 ? -44.034 13.099 70.228 1.00 42.16 996 TYR A O 1
ATOM 7957 N N . ASP A 1 997 ? -44.450 12.790 72.419 1.00 48.97 997 ASP A N 1
ATOM 7958 C CA . ASP A 1 997 ? -43.728 11.534 72.602 1.00 48.97 997 ASP A CA 1
ATOM 7959 C C . ASP A 1 997 ? -44.737 10.378 72.559 1.00 48.97 997 ASP A C 1
ATOM 7961 O O . ASP A 1 997 ? -45.488 10.185 73.517 1.00 48.97 997 ASP A O 1
ATOM 7965 N N . ASP A 1 998 ? -44.822 9.640 71.444 1.00 44.88 998 ASP A N 1
ATOM 7966 C CA . ASP A 1 998 ? -45.622 8.410 71.416 1.00 44.88 998 ASP A CA 1
ATOM 7967 C C . ASP A 1 998 ? -45.111 7.350 70.421 1.00 44.88 998 ASP A C 1
ATOM 7969 O O . ASP A 1 998 ? -45.219 7.456 69.197 1.00 44.88 998 ASP A O 1
ATOM 7973 N N . SER A 1 999 ? -44.606 6.250 70.979 1.00 40.50 999 SER A N 1
ATOM 7974 C CA . SER A 1 999 ? -44.146 5.069 70.235 1.00 40.50 999 SER A CA 1
ATOM 7975 C C . SER A 1 999 ? -45.280 4.289 69.547 1.00 40.50 999 SER A C 1
ATOM 7977 O O . SER A 1 999 ? -45.011 3.422 68.711 1.00 40.50 999 SER A O 1
ATOM 7979 N N . ARG A 1 1000 ? -46.552 4.594 69.847 1.00 42.12 1000 ARG A N 1
ATOM 7980 C CA . ARG A 1 1000 ? -47.723 3.906 69.274 1.00 42.12 1000 ARG A CA 1
ATOM 7981 C C . ARG A 1 1000 ? -47.917 4.121 67.776 1.00 42.12 1000 ARG A C 1
ATOM 7983 O O . ARG A 1 1000 ? -48.220 3.156 67.075 1.00 42.12 1000 ARG A O 1
ATOM 7990 N N . ILE A 1 1001 ? -47.703 5.340 67.277 1.00 48.44 1001 ILE A N 1
ATOM 7991 C CA . ILE A 1 1001 ? -47.938 5.677 65.859 1.00 48.44 1001 ILE A CA 1
ATOM 7992 C C . ILE A 1 1001 ? -46.999 4.867 64.949 1.00 48.44 1001 ILE A C 1
ATOM 7994 O O . ILE A 1 1001 ? -47.402 4.388 63.890 1.00 48.44 1001 ILE A O 1
ATOM 7998 N N . PHE A 1 1002 ? -45.765 4.623 65.401 1.00 44.62 1002 PHE A N 1
ATOM 7999 C CA . PHE A 1 1002 ? -44.787 3.807 64.680 1.00 44.62 1002 PHE A CA 1
ATOM 8000 C C . PHE A 1 1002 ? -45.218 2.332 64.556 1.00 44.62 1002 PHE A C 1
ATOM 8002 O O . PHE A 1 1002 ? -45.037 1.718 63.503 1.00 44.62 1002 PHE A O 1
ATOM 8009 N N . PHE A 1 1003 ? -45.845 1.767 65.596 1.00 43.53 1003 PHE A N 1
ATOM 8010 C CA . PHE A 1 1003 ? -46.373 0.398 65.562 1.00 43.53 1003 PHE A CA 1
ATOM 8011 C C . PHE A 1 1003 ? -47.626 0.260 64.684 1.00 43.53 1003 PHE A C 1
ATOM 8013 O O . PHE A 1 1003 ? -47.729 -0.713 63.932 1.00 43.53 1003 PHE A O 1
ATOM 8020 N N . GLU A 1 1004 ? -48.550 1.227 64.714 1.00 48.53 1004 GLU A N 1
ATOM 8021 C CA . GLU A 1 1004 ? -49.696 1.223 63.791 1.00 48.53 1004 GLU A CA 1
ATOM 8022 C C . GLU A 1 1004 ? -49.235 1.340 62.332 1.00 48.53 1004 GLU A C 1
ATOM 8024 O O . GLU A 1 1004 ? -49.693 0.561 61.490 1.00 48.53 1004 GLU A O 1
ATOM 8029 N N . PHE A 1 1005 ? -48.264 2.217 62.044 1.00 49.03 1005 PHE A N 1
ATOM 8030 C CA . PHE A 1 1005 ? -47.675 2.375 60.712 1.00 49.03 1005 PHE A CA 1
ATOM 8031 C C . PHE A 1 1005 ? -47.061 1.072 60.179 1.00 49.03 1005 PHE A C 1
ATOM 8033 O O . PHE A 1 1005 ? -47.364 0.682 59.050 1.00 49.03 1005 PHE A O 1
ATOM 8040 N N . ILE A 1 1006 ? -46.269 0.355 60.991 1.00 47.97 1006 ILE A N 1
ATOM 8041 C CA . ILE A 1 1006 ? -45.720 -0.956 60.600 1.00 47.97 1006 ILE A CA 1
ATOM 8042 C C . ILE A 1 1006 ? -46.848 -1.946 60.276 1.00 47.97 1006 ILE A C 1
ATOM 8044 O O . ILE A 1 1006 ? -46.782 -2.607 59.242 1.00 47.97 1006 ILE A O 1
ATOM 8048 N N . SER A 1 1007 ? -47.916 -2.011 61.080 1.00 45.81 1007 SER A N 1
ATOM 8049 C CA . SER A 1 1007 ? -49.025 -2.948 60.822 1.00 45.81 1007 SER A CA 1
ATOM 8050 C C . SER A 1 1007 ? -49.820 -2.628 59.545 1.00 45.81 1007 SER A C 1
ATOM 8052 O O . SER A 1 1007 ? -50.224 -3.539 58.821 1.00 45.81 1007 SER A O 1
ATOM 8054 N N . ILE A 1 1008 ? -50.012 -1.342 59.223 1.00 52.25 1008 ILE A N 1
ATOM 8055 C CA . ILE A 1 1008 ? -50.712 -0.901 58.006 1.00 52.25 1008 ILE A CA 1
ATOM 8056 C C . ILE A 1 1008 ? -49.846 -1.161 56.769 1.00 52.25 1008 ILE A C 1
ATOM 8058 O O . ILE A 1 1008 ? -50.360 -1.620 55.743 1.00 52.25 1008 ILE A O 1
ATOM 8062 N N . PHE A 1 1009 ? -48.541 -0.901 56.868 1.00 48.66 1009 PHE A N 1
ATOM 8063 C CA . PHE A 1 1009 ? -47.586 -1.159 55.795 1.00 48.66 1009 PHE A CA 1
ATOM 8064 C C . PHE A 1 1009 ? -47.483 -2.660 55.496 1.00 48.66 1009 PHE A C 1
ATOM 8066 O O . PHE A 1 1009 ? -47.606 -3.057 54.340 1.00 48.66 1009 PHE A O 1
ATOM 8073 N N . ASP A 1 1010 ? -47.347 -3.497 56.528 1.00 47.34 1010 ASP A N 1
ATOM 8074 C CA . ASP A 1 1010 ? -47.249 -4.955 56.398 1.00 47.34 1010 ASP A CA 1
ATOM 8075 C C . ASP A 1 1010 ? -48.560 -5.568 55.861 1.00 47.34 1010 ASP A C 1
ATOM 8077 O O . ASP A 1 1010 ? -48.547 -6.381 54.938 1.00 47.34 1010 ASP A O 1
ATOM 8081 N N . SER A 1 1011 ? -49.721 -5.094 56.329 1.00 49.34 1011 SER A N 1
ATOM 8082 C CA . SER A 1 1011 ? -51.037 -5.489 55.799 1.00 49.34 1011 SER A CA 1
ATOM 8083 C C . SER A 1 1011 ? -51.183 -5.194 54.296 1.00 49.34 1011 SER A C 1
ATOM 8085 O O . SER A 1 1011 ? -51.545 -6.075 53.509 1.00 49.34 1011 SER A O 1
ATOM 8087 N N . ARG A 1 1012 ? -50.831 -3.976 53.856 1.00 50.50 1012 ARG A N 1
ATOM 8088 C CA . ARG A 1 1012 ? -50.903 -3.594 52.433 1.00 50.50 1012 ARG A CA 1
ATOM 8089 C C . ARG A 1 1012 ? -49.835 -4.271 51.577 1.00 50.50 1012 ARG A C 1
ATOM 8091 O O . ARG A 1 1012 ? -50.119 -4.616 50.432 1.00 50.50 1012 ARG A O 1
ATOM 8098 N N . PHE A 1 1013 ? -48.638 -4.497 52.116 1.00 47.72 1013 PHE A N 1
ATOM 8099 C CA . PHE A 1 1013 ? -47.570 -5.215 51.422 1.00 47.72 1013 PHE A CA 1
ATOM 8100 C C . PHE A 1 1013 ? -47.951 -6.681 51.170 1.00 47.72 1013 PHE A C 1
ATOM 8102 O O . PHE A 1 1013 ? -47.796 -7.169 50.051 1.00 47.72 1013 PHE A O 1
ATOM 8109 N N . ASN A 1 1014 ? -48.537 -7.358 52.162 1.00 49.69 1014 ASN A N 1
ATOM 8110 C CA . ASN A 1 1014 ? -49.037 -8.725 51.997 1.00 49.69 1014 ASN A CA 1
ATOM 8111 C C . ASN A 1 1014 ? -50.229 -8.798 51.027 1.00 49.69 1014 ASN A C 1
ATOM 8113 O O . ASN A 1 1014 ? -50.258 -9.681 50.173 1.00 49.69 1014 ASN A O 1
ATOM 8117 N N . SER A 1 1015 ? -51.149 -7.826 51.055 1.00 47.44 1015 SER A N 1
ATOM 8118 C CA . SER A 1 1015 ? -52.244 -7.758 50.073 1.00 47.44 1015 SER A CA 1
ATOM 8119 C C . SER A 1 1015 ? -51.730 -7.558 48.632 1.00 47.44 1015 SER A C 1
ATOM 8121 O O . SER A 1 1015 ? -52.207 -8.214 47.705 1.00 47.44 1015 SER A O 1
ATOM 8123 N N . ALA A 1 1016 ? -50.675 -6.757 48.436 1.00 45.38 1016 ALA A N 1
ATOM 8124 C CA . ALA A 1 1016 ? -49.993 -6.642 47.143 1.00 45.38 1016 ALA A CA 1
ATOM 8125 C C . ALA A 1 1016 ? -49.205 -7.916 46.752 1.00 45.38 1016 ALA A C 1
ATOM 8127 O O . ALA A 1 1016 ? -49.082 -8.218 45.562 1.00 45.38 1016 ALA A O 1
ATOM 8128 N N . LYS A 1 1017 ? -48.688 -8.693 47.718 1.00 45.19 1017 LYS A N 1
ATOM 8129 C CA . LYS A 1 1017 ? -48.034 -9.995 47.462 1.00 45.19 1017 LYS A CA 1
ATOM 8130 C C . LYS A 1 1017 ? -49.021 -10.991 46.839 1.00 45.19 1017 LYS A C 1
ATOM 8132 O O . LYS A 1 1017 ? -48.645 -11.692 45.896 1.00 45.19 1017 LYS A O 1
ATOM 8137 N N . GLU A 1 1018 ? -50.266 -11.010 47.323 1.00 47.78 1018 GLU A N 1
ATOM 8138 C CA . GLU A 1 1018 ? -51.360 -11.828 46.776 1.00 47.78 1018 GLU A CA 1
ATOM 8139 C C . GLU A 1 1018 ? -51.827 -11.336 45.395 1.00 47.78 1018 GLU A C 1
ATOM 8141 O O . GLU A 1 1018 ? -51.934 -12.140 44.469 1.00 47.78 1018 GLU A O 1
ATOM 8146 N N . GLU A 1 1019 ? -52.041 -10.027 45.215 1.00 42.50 1019 GLU A N 1
ATOM 8147 C CA . GLU A 1 1019 ? -52.549 -9.460 43.951 1.00 42.50 1019 GLU A CA 1
ATOM 8148 C C . GLU A 1 1019 ? -51.551 -9.599 42.780 1.00 42.50 1019 GLU A C 1
ATOM 8150 O O . GLU A 1 1019 ? -51.956 -9.818 41.635 1.00 42.50 1019 GLU A O 1
ATOM 8155 N N . PHE A 1 1020 ? -50.241 -9.536 43.056 1.00 41.78 1020 PHE A N 1
ATOM 8156 C CA . PHE A 1 1020 ? -49.177 -9.633 42.042 1.00 41.78 1020 PHE A CA 1
ATOM 8157 C C . PHE A 1 1020 ? -48.431 -10.984 42.017 1.00 41.78 1020 PHE A C 1
ATOM 8159 O O . PHE A 1 1020 ? -47.490 -11.146 41.239 1.00 41.78 1020 PHE A O 1
ATOM 8166 N N . ASN A 1 1021 ? -48.882 -11.973 42.799 1.00 37.91 1021 ASN A N 1
ATOM 8167 C CA . ASN A 1 1021 ? -48.441 -13.377 42.750 1.00 37.91 1021 ASN A CA 1
ATOM 8168 C C . ASN A 1 1021 ? -46.916 -13.580 42.960 1.00 37.91 1021 ASN A C 1
ATOM 8170 O O . ASN A 1 1021 ? -46.237 -14.294 42.211 1.00 37.91 1021 ASN A O 1
ATOM 8174 N N . PHE A 1 1022 ? -46.357 -12.919 43.982 1.00 41.84 1022 PHE A N 1
ATOM 8175 C CA . PHE A 1 1022 ? -44.926 -12.977 44.320 1.00 41.84 1022 PHE A CA 1
ATOM 8176 C C . PHE A 1 1022 ? -44.545 -14.287 45.045 1.00 41.84 1022 PHE A C 1
ATOM 8178 O O . PHE A 1 1022 ? -44.638 -14.400 46.267 1.00 41.84 1022 PHE A O 1
ATOM 8185 N N . ASN A 1 1023 ? -44.032 -15.261 44.284 1.00 34.81 1023 ASN A N 1
ATOM 8186 C CA . ASN A 1 1023 ? -43.632 -16.607 44.739 1.00 34.81 1023 ASN A CA 1
ATOM 8187 C C . ASN A 1 1023 ? -42.292 -16.687 45.520 1.00 34.81 1023 ASN A C 1
ATOM 8189 O O . ASN A 1 1023 ? -41.515 -17.624 45.323 1.00 34.81 1023 ASN A O 1
ATOM 8193 N N . GLN A 1 1024 ? -41.981 -15.723 46.392 1.00 39.66 1024 GLN A N 1
ATOM 8194 C CA . GLN A 1 1024 ? -40.855 -15.845 47.332 1.00 39.66 1024 GLN A CA 1
ATOM 8195 C C . GLN A 1 1024 ? -41.266 -15.482 48.757 1.00 39.66 1024 GLN A C 1
ATOM 8197 O O . GLN A 1 1024 ? -41.784 -14.396 49.024 1.00 39.66 1024 GLN A O 1
ATOM 8202 N N . ASP A 1 1025 ? -40.986 -16.401 49.678 1.00 32.91 1025 ASP A N 1
ATOM 8203 C CA . ASP A 1 1025 ? -41.140 -16.186 51.108 1.00 32.91 1025 ASP A CA 1
ATOM 8204 C C . ASP A 1 1025 ? -39.894 -15.511 51.668 1.00 32.91 1025 ASP A C 1
ATOM 8206 O O . ASP A 1 1025 ? -38.835 -16.116 51.829 1.00 32.91 1025 ASP A O 1
ATOM 8210 N N . TYR A 1 1026 ? -40.043 -14.220 51.944 1.00 37.19 1026 TYR A N 1
ATOM 8211 C CA . TYR A 1 1026 ? -39.117 -13.457 52.760 1.00 37.19 1026 TYR A CA 1
ATOM 8212 C C . TYR A 1 1026 ? -39.598 -13.517 54.213 1.00 37.19 1026 TYR A C 1
ATOM 8214 O O . TYR A 1 1026 ? -40.569 -12.851 54.567 1.00 37.19 1026 TYR A O 1
ATOM 8222 N N . GLU A 1 1027 ? -38.917 -14.291 55.061 1.00 28.70 1027 GLU A N 1
ATOM 8223 C CA . GLU A 1 1027 ? -39.051 -14.128 56.511 1.00 28.70 1027 GLU A CA 1
ATOM 8224 C C . GLU A 1 1027 ? -38.472 -12.765 56.914 1.00 28.70 1027 GLU A C 1
ATOM 8226 O O . GLU A 1 1027 ? -37.264 -12.529 56.817 1.00 28.70 1027 GLU A O 1
ATOM 8231 N N . VAL A 1 1028 ? -39.330 -11.861 57.390 1.00 32.88 1028 VAL A N 1
ATOM 8232 C CA . VAL A 1 1028 ? -38.897 -10.610 58.023 1.00 32.88 1028 VAL A CA 1
ATOM 8233 C C . VAL A 1 1028 ? -38.431 -10.936 59.440 1.00 32.88 1028 VAL A C 1
ATOM 8235 O O . VAL A 1 1028 ? -39.206 -10.951 60.395 1.00 32.88 1028 VAL A O 1
ATOM 8238 N N . GLN A 1 1029 ? -37.142 -11.243 59.574 1.00 26.53 1029 GLN A N 1
ATOM 8239 C CA . GLN A 1 1029 ? -36.531 -11.522 60.868 1.00 26.53 1029 GLN A CA 1
ATOM 8240 C C . GLN A 1 1029 ? -36.328 -10.203 61.636 1.00 26.53 1029 GLN A C 1
ATOM 8242 O O . GLN A 1 1029 ? -35.407 -9.437 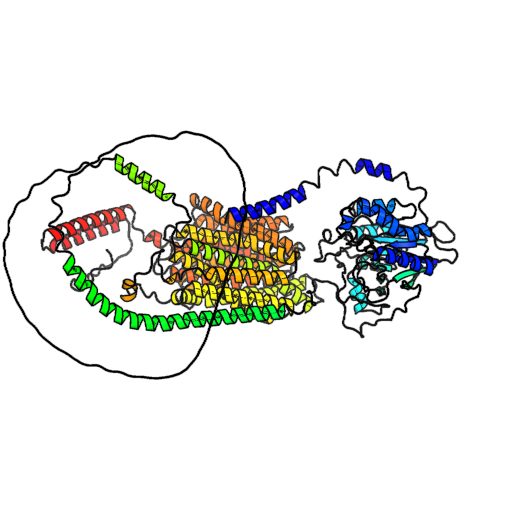61.355 1.00 26.53 1029 GLN A O 1
ATOM 8247 N N . TYR A 1 1030 ? -37.214 -9.922 62.594 1.00 31.06 1030 TYR A N 1
ATOM 8248 C CA . TYR A 1 1030 ? -37.138 -8.730 63.443 1.00 31.06 1030 TYR A CA 1
ATOM 8249 C C . TYR A 1 1030 ? -35.907 -8.779 64.361 1.00 31.06 1030 TYR A C 1
ATOM 8251 O O . TYR A 1 1030 ? -35.875 -9.525 65.341 1.00 31.06 1030 TYR A O 1
ATOM 8259 N N . CYS A 1 1031 ? -34.907 -7.943 64.075 1.00 25.75 1031 CYS A N 1
ATOM 8260 C CA . CYS A 1 1031 ? -33.818 -7.655 65.007 1.00 25.75 1031 CYS A CA 1
ATOM 8261 C C . CYS A 1 1031 ? -34.229 -6.584 66.036 1.00 25.75 1031 CYS A C 1
ATOM 8263 O O . CYS A 1 1031 ? -35.007 -5.677 65.750 1.00 25.75 1031 CYS A O 1
ATOM 8265 N N . ASN A 1 1032 ? -33.690 -6.732 67.247 1.00 26.34 1032 ASN A N 1
ATOM 8266 C CA . ASN A 1 1032 ? -34.026 -6.002 68.475 1.00 26.34 1032 ASN A CA 1
ATOM 8267 C C . ASN A 1 1032 ? -33.862 -4.456 68.343 1.00 26.34 1032 ASN A C 1
ATOM 8269 O O . ASN A 1 1032 ? -32.864 -4.033 67.758 1.00 26.34 1032 ASN A O 1
ATOM 8273 N N . PRO A 1 1033 ? -34.741 -3.589 68.904 1.00 30.91 1033 PRO A N 1
ATOM 8274 C CA . PRO A 1 1033 ? -34.806 -2.161 68.533 1.00 30.91 1033 PRO A CA 1
ATOM 8275 C C . PRO A 1 1033 ? -33.696 -1.217 69.040 1.00 30.91 1033 PRO A C 1
ATOM 8277 O O . PRO A 1 1033 ? -33.861 -0.006 68.919 1.00 30.91 1033 PRO A O 1
ATOM 8280 N N . TYR A 1 1034 ? -32.611 -1.709 69.650 1.00 28.69 1034 TYR A N 1
ATOM 8281 C CA . TYR A 1 1034 ? -31.697 -0.862 70.441 1.00 28.69 1034 TYR A CA 1
ATOM 8282 C C . TYR A 1 1034 ? -30.345 -0.495 69.804 1.00 28.69 1034 TYR A C 1
ATOM 8284 O O . TYR A 1 1034 ? -29.643 0.342 70.370 1.00 28.69 1034 TYR A O 1
ATOM 8292 N N . ASP A 1 1035 ? -29.994 -1.026 68.627 1.00 27.19 1035 ASP A N 1
ATOM 8293 C CA . ASP A 1 1035 ? -28.705 -0.736 67.975 1.00 27.19 1035 ASP A CA 1
ATOM 8294 C C . ASP A 1 1035 ? -28.832 0.155 66.723 1.00 27.19 1035 ASP A C 1
ATOM 8296 O O . ASP A 1 1035 ? -29.074 -0.297 65.606 1.00 27.19 1035 ASP A O 1
ATOM 8300 N N . TYR A 1 1036 ? -28.627 1.454 66.954 1.00 29.08 1036 TYR A N 1
ATOM 8301 C CA . TYR A 1 1036 ? -27.834 2.393 66.142 1.00 29.08 1036 TYR A CA 1
ATOM 8302 C C . TYR A 1 1036 ? -27.684 2.124 64.621 1.00 29.08 1036 TYR A C 1
ATOM 8304 O O . TYR A 1 1036 ? -26.872 1.300 64.214 1.00 29.08 1036 TYR A O 1
ATOM 8312 N N . TYR A 1 1037 ? -28.350 2.929 63.776 1.00 25.72 1037 TYR A N 1
ATOM 8313 C CA . TYR A 1 1037 ? -27.738 3.725 62.682 1.00 25.72 1037 TYR A CA 1
ATOM 8314 C C . TYR A 1 1037 ? -28.820 4.435 61.837 1.00 25.72 1037 TYR A C 1
ATOM 8316 O O . TYR A 1 1037 ? -29.299 3.914 60.828 1.00 25.72 1037 TYR A O 1
ATOM 8324 N N . ILE A 1 1038 ? -29.162 5.678 62.193 1.00 32.00 1038 ILE A N 1
ATOM 8325 C CA . ILE A 1 1038 ? -29.848 6.586 61.259 1.00 32.00 1038 ILE A CA 1
ATOM 8326 C C . ILE A 1 1038 ? -28.801 7.124 60.279 1.00 32.00 1038 ILE A C 1
ATOM 8328 O O . ILE A 1 1038 ? -27.807 7.714 60.698 1.00 32.00 1038 ILE A O 1
ATOM 8332 N N . GLY A 1 1039 ? -29.029 6.930 58.976 1.00 32.78 1039 GLY A N 1
ATOM 8333 C CA . GLY A 1 1039 ? -28.200 7.527 57.921 1.00 32.78 1039 GLY A CA 1
ATOM 8334 C C . GLY A 1 1039 ? -27.719 6.567 56.832 1.00 32.78 1039 GLY A C 1
ATOM 8335 O O . GLY A 1 1039 ? -26.514 6.474 56.599 1.00 32.78 1039 GLY A O 1
ATOM 8336 N N . LYS A 1 1040 ? -28.634 5.873 56.130 1.00 25.22 1040 LYS A N 1
ATOM 8337 C CA . LYS A 1 1040 ? -28.281 5.270 54.825 1.00 25.22 1040 LYS A CA 1
ATOM 8338 C C . LYS A 1 1040 ? -29.389 5.012 53.789 1.00 25.22 1040 LYS A C 1
ATOM 8340 O O . LYS A 1 1040 ? -29.074 4.417 52.765 1.00 25.22 1040 LYS A O 1
ATOM 8345 N N . TYR A 1 1041 ? -30.637 5.439 54.009 1.00 27.33 1041 TYR A N 1
ATOM 8346 C CA . TYR A 1 1041 ? -31.726 5.280 53.020 1.00 27.33 1041 TYR A CA 1
ATOM 8347 C C . TYR A 1 1041 ? -32.788 6.404 53.041 1.00 27.33 1041 TYR A C 1
ATOM 8349 O O . TYR A 1 1041 ? -33.947 6.185 52.695 1.00 27.33 1041 TYR A O 1
ATOM 8357 N N . ILE A 1 1042 ? -32.369 7.620 53.409 1.00 28.53 1042 ILE A N 1
ATOM 8358 C CA . ILE A 1 1042 ? -33.086 8.885 53.165 1.00 28.53 1042 ILE A CA 1
ATOM 8359 C C . ILE A 1 1042 ? -32.176 9.766 52.305 1.00 28.53 1042 ILE A C 1
ATOM 8361 O O . ILE A 1 1042 ? -32.713 10.444 51.400 1.00 28.53 1042 ILE A O 1
#

InterPro domains:
  IPR001958 Tetracycline resistance protein TetA/multidrug resistance protein MdtG-like [PR01035] (591-610)
  IPR001958 Tetracycline resistance protein TetA/multidrug resistance protein MdtG-like [PR01035] (652-673)
  IPR001958 Tetracycline resistance protein TetA/multidrug resistance protein MdtG-like [PR01035] (682-704)
  IPR001958 Tetracycline resistance protein TetA/multidrug resistance protein MdtG-like [PR01035] (900-923)
  IPR004843 Calcineurin-like, phosphoesterase domain [PF00149] (56-288)
  IPR005829 Sugar transporter, conserved site [PS00216] (609-626)
  IPR011701 Major facilitator superfamily [PF07690] (595-916)
  IPR020846 Major facilitator superfamily domain [PS50850] (544-962)
  IPR029052 Metallo-dependent phosphatase-like [G3DSA:3.60.21.10] (55-304)
  IPR029052 Metallo-dependent phosphatase-like [SSF56300] (53-346)
  IPR036259 MFS transporter superfamily [G3DSA:1.20.1250.20] (545-955)
  IPR036259 MFS transporter superfamily [SSF103473] (548-957)

Sequence (1042 aa):
MSAFCSLFILLFLNCIDYSYSNSIENNNNINNQKEDKVKNKNNNKPILKFNTDNTFKILQITDLHYGEDGDWDKLNIESQEILIESEQPDFVMLSGDMISGYTDFFTNITNYNTIWDTLTLPMRKRNIPWSITFGNHDDEGAYNRLNLTMLDMSYDLSLTQIGPSNVSGVANYVLEVQSSDSTDMATLIYIFDSMKSSQCESMNGDWGCVDHSQVEWYEQTSKKYNRHTGFAFVHVPPIEVVDLWNTRTVRGDFGERLSCCFGDGSHLVESMIERGDIRTLYFGHDHRNDFQGDFFGLNLGYGRKSGYGSYDPKYTQGARVLKIYEKTLTHETWIRNVKGERDDQISHTPLDEQPRYCCVGLDSKDNPSWSLYFALFTCVMIILFFIQWKISSGVSHHKQQLLLVGADNTIQMMSHEEINRQNQSNNISSAIINFYDNSLNNYNGIEIRHVMDDSTSSIESPLSSYNDDNFINKLIGKEDSRIPSSLRFSEEFEDCDSDSDTSGILSPPIIVDQSDLEKKEDIEINKKKSRIWNKPFLKDKLCIIIFLSLALVIRVASAKLLIPNIFTNYVRNEHPNFTNDEVTSMASKYKSVSDSLPYITNFLFSPLLGALSDKFGRKWILAFITLTQIIDMVVVGITFWFDLIWPFYISHTIAGVTNGALPITLSYLADLTTKSERSVWFMIVGASVGISVACGPLLEMFLIQLYSYKAAVIGNVSVLLISYLFLLPIVDSIKYIEGKPKDPILDQFGQIPKEKLGSLNPFKSIIRLFTTSKFIGVYALLYFSFTYTSQDTINTAYYYTNIRYGWGALQNSINTSAVGASVFIWSSFILPILLKFISERKIVIGAFLLSAIFHVLFAFAVNQWMWAVSMSLGSFSMVLLNLIQSIISKATPSHIQGAMLTGVSALSSLSSAAGAYASQNIFAYFISANAPIYFPGMHFLINSGIIFITSLVSVYASRIQNPEETQQLPPTLKKSLLDDITLTRYSLVYDNIYGYDDSRIFFEFISIFDSRFNSAKEEFNFNQDYEVQYCNPYDYYIGKYI

Radius of gyration: 43.24 Å; chains: 1; bounding box: 90×102×140 Å

Secondary structure (DSSP, 8-state):
-HHHHHHHHHHHHHHHHHHHSSSSSSSTTTHHHHHHHHGGGGGG---EE--TTSEEEEEEE----BTS-TTHHHHHHHHHHHHHHHH--SEEEEES--B-TTSGGGGSHHHHHHHHHHHHHHHHTTT--EEEE--TTTTSSSS-HHHHHHHHTTSTTB------TTSSSS--EEEEEE-SSSSSEEEEEEE-----GGG-TT-S-TT----HHHHHHHHHHHHHTTT--EEEE-SSPBTHHHHHHHHS-EES-B--SEE-PBPTTS-HHHHHHHH--EEEEEE--STTB--EEEETTEEEEEPP---SSSSPPSS--EEEEEEEETTTTEEEEEEEETTSPEE--PEE-TTSSPPPEE-SS------TTHHHHHHHHHHHHHHHHHHHHHHHHHHHHHHHHHHHHHHHHHHHHHHHHHHHHHTTSSS-SS--SS-------------------------------------------------------------------------PPPPPPTHHHHHHHHHHHHHTT--GGGSTTHHHHHHHHHHHHHHHHHHHHIIIIIHHHHHHHHHHHH-TTS-HHHHHHHHHHHHHHHHHHHHHHHHHHHHHHHHHHHHH-HHHHHHHHHHHHHHHHHHHHHHHHH--HHHHHHHHHHHGGGGGHHHHHHHHHHHHS-TTTHHHHHHHHHHHHHHHHHHHHHHHHHHHHHT-HHHHHHHHHHHHHHHHHHHTTS--GGGEETTEEPPHHHHHTT-S-------S-HHHHHHHHHHH-HHHHHHHHHHHHHHHHHHHHHHHHHHHHHHHH---HHHHHHHHHHHHHHHHHIIIIIHHHHTTTS-HHHHHHHHHHHHHHHHHHHHT--SHHHHHHHHHHHGGGGGHHHHHHHHHHHTS-GGGHHHHHHHHHHHHHHHHHHHHHHHHHHHHHHTSTTSSS--TTHHHHHHHHHHHHHHHHHHHHHTSPPTTTTTS--HHHHHHHHHHHHHHHHHHHHHHHHT---THHHHHHHHHHHHHHHHHHHHTT-----------TT-----S--

Organism: Heterostelium pallidum (strain ATCC 26659 / Pp 5 / PN500) (NCBI:txid670386)

Foldseek 3Di:
DVVVVVVVVVVVVVVVCVVPVPPPDPPPPPPVVVVVVVVPPPDQEDAAEQAPVQKAKEWEAFQAAPPPDPVQLVVLLLLLLLQCVLGVGQEYEYQANLHQQQDPRQQDPVVLLVSLCSSCVSCVVSVHAYEYAYWQRPQNHPDHQVSNLVSQVVDRRYPFDFDDPQAPGGRWDKHFYAYHPDRDGQEIETEFHQYFDVPDPPDLAGIGGHAQRSLVVVLVVCVVVVLAAYEYGHAAAAQCVLVCQQPHKKWADPQDLAGAHDYCPRCNVVSCLVSLSYQEYEYHDDQAFFMWDDDNRYIYGYFHHQGPPDDHYPDAHWIKMWMARRPPRDTDIFTQHSVSDTDGTDMDDNVPDDGGGYPRVPDPPPDPDVVVVVVVVVVVVVVVVVVVVCVVVVCVVVVVVCVVVVVVVVVVVVVPVVVVVVVPPPPPPPPPDDDPDDDDDDDDDDDDDDDDDDDYDDDDDDDDDDDDDDDDDDDDDDDDDDDDDDDDDDDDDDDDDDDDDDDDDDDDDDDDDCVVVVVVVVVVVVVVPPDPVPDFQPLQLVLLLLLLLLLLLLVLQCLQALLLVLLLVLLCVVCVPDDSLLSLLRSLQVQLLLQLLLLVLCLQCLLVLVLCCLPVFLLVSLLVLLVLVLVLLVVSLVCVVPVDCVVNSVSSNNNSVNLNSLVSSLVLVQQQAAPVCSVVSVLSSLLSNLVSLQNNLVLLVVQCSVPHNNSSSVVSSVSSVVSSVSSVVHDRSSQGHNNHGDDPVCVVVCVPPPLPSQPSNLVVLQVCQCPVDVLSNLLLVLLLLLLLLVLLCSNCVQSLCCVQPVDHSPLSSNLSNLLSNLSSCLSNPVVVVCVVPDPLLRLLLVLLLLLLVLLVQCQPVNDPVSNSVSSSNNSNSVNNNVSSLVVSLVLDDPSCSVSNSSNSSSSSSNSSSNSSNPSSNVLSCLSDPNDPHNGSSVSSNVSSVSSVVSSVSSVVSVPDDRPVVVVDDDPVVVVVVVVVVVVVVVVVVVCVVVPDDDPVVVVVVVVVVVVVVVVVCVVVVPPDDDDPDDDDDPDDDDDDDD